Protein AF-0000000066988160 (afdb_homodimer)

Foldseek 3Di:
DPPLDLPQWDWDPPDPDIAIDGPDDFDQVQVQVVVCVLVVHDPPWDKGWAFDDDDRFWTWIWIQTPVGIKIKIFGRPLPQLCQLQLLLLVQVQLVVQFPAAAWAFSDWDRDLPGSRSTTMTITHDFDFAQLVLCVVVDDLVLVLVLLLVVLLSLLSQFVSQQVDPQQFAKAGWHQPVPVPSVPGRTHGFFAQDCLCRPDCSVVDPFDRDRGLWPLNVLLRLLVSLLVVLVVCCVPPDDPVSVVLSVLLNVLSVLLNVCSCVLIPPDDPPRARWTWDDQAQASNQFGAHPSSHTRHGYDCGRIMTDHLLVSLDDHPNLDDAADQDQDDQVPFDFDPDPPPPPPPVVSPRPCVGTDPVNVNNNSNNSSNVSVVSSVVSNCVSPVVSVVSPVSNQQVVQSVVLSVCSSVSHPSVLSVVCSVCVVVVHHDGSVVSVDVVPD/DPPLDLPQWDWDPPDPDIAIDGPDDFDQVQVQVVVCVLVVHDPPWDKGWAFDDDDRFWTWIWIQTPVGIKIKIFGRPLPQLCQLQLLLLVQVVLVVQFPAAAWAFSDWDSDLPGSRSTTMTITHDFDFAQCVLCVVVDDLVLVLVLLLVVLRSLLSQFVSQQPDPQQFAKAGWHQPVPVPSVPGDTHGFFAQDCLCRPDCSVVDPFDRDRGLWPLNVLLRLLVSLLVVLVVCCVPPDDPVSVVLSVLLNVLSVLLNVCSCVLIPPDDPPRARWTWDDQAQASNQFGAHPSSHTRHGYDCRRIMTDHLLVSLDDHPNLDDAADQDQDDQVVFDFDPDPPPPPPPVVSPRDCVGTDPVNVNNNSNNSSNVSVVSSVVSNCVSPVVSVVSPVSNQQVVQSVVLSVCSSVSHPSVLSVVCSVCVVVVHHDGSVVSVDVVPD

Sequence (874 aa):
MHEQTRDGLAWDDSGFDLQPCWAREPQLDAVARVCRAVLGLTPEDHLTATFHAAGAFNKLYLVVSPRGRSLMRVSLPVDPKSKTGGEVTTLRWIRRMTHMPVPKVIAFDDSQDNEIGFEWILMELMPGESAYKRWRKLSIAEKTWLVEQIAEFQSQLFRSSFENPELRSIGTLFSGDDPEPSKSSPRPGRIVSRIFFWGEHFHYDVARGPYRSSYDWLSACLGIIRQAQTETLDKEEDEDIREDAEDCLRVATRLTSLLPKIFPLYQSPAERTVLWHDDLSLQNILIDDDAKVTAVVDWECVSAKPLWVATEMPKFLDGEPREEEPDRDKYGDASEGAELGPDDEDKLDDEGKTELYWIHLMEYEQTQLRKVYIAKMKELWPQWEREAECASLKSDFLGAVDRCADGWYLKRIEQWIDAVEAGAFPRLMDILSPNINMHEQTRDGLAWDDSGFDLQPCWAREPQLDAVARVCRAVLGLTPEDHLTATFHAAGAFNKLYLVVSPRGRSLMRVSLPVDPKSKTGGEVTTLRWIRRMTHMPVPKVIAFDDSQDNEIGFEWILMELMPGESAYKRWRKLSIAEKTWLVEQIAEFQSQLFRSSFENPELRSIGTLFSGDDPEPSKSSPRPGRIVSRIFFWGEHFHYDVARGPYRSSYDWLSACLGIIRQAQTETLDKEEDEDIREDAEDCLRVATRLTSLLPKIFPLYQSPAERTVLWHDDLSLQNILIDDDAKVTAVVDWECVSAKPLWVATEMPKFLDGEPREEEPDRDKYGDASEGAELGPDDEDKLDDEGKTELYWIHLMEYEQTQLRKVYIAKMKELWPQWEREAECASLKSDFLGAVDRCADGWYLKRIEQWIDAVEAGAFPRLMDILSPNIN

Structure (mmCIF, N/CA/C/O backbone):
data_AF-0000000066988160-model_v1
#
loop_
_entity.id
_entity.type
_entity.pdbx_description
1 polymer 'Altered inheritance of mitochondria protein 9, mitochondrial'
#
loop_
_atom_site.group_PDB
_atom_site.id
_atom_site.type_symbol
_atom_site.label_atom_id
_atom_site.label_alt_id
_atom_site.label_comp_id
_atom_site.label_asym_id
_atom_site.label_entity_id
_atom_site.label_seq_id
_atom_site.pdbx_PDB_ins_code
_atom_site.Cartn_x
_atom_site.Cartn_y
_atom_site.Cartn_z
_atom_site.occupancy
_atom_site.B_iso_or_equiv
_atom_site.auth_seq_id
_atom_site.auth_comp_id
_atom_site.auth_asym_id
_atom_site.auth_atom_id
_atom_site.pdbx_PDB_model_num
ATOM 1 N N . MET A 1 1 ? -17.438 -16.047 -30.797 1 31.19 1 MET A N 1
ATOM 2 C CA . MET A 1 1 ? -16.453 -16.578 -29.859 1 31.19 1 MET A CA 1
ATOM 3 C C . MET A 1 1 ? -16.344 -18.094 -29.984 1 31.19 1 MET A C 1
ATOM 5 O O . MET A 1 1 ? -17.344 -18.812 -29.859 1 31.19 1 MET A O 1
ATOM 9 N N . HIS A 1 2 ? -15.562 -18.672 -30.781 1 40.97 2 HIS A N 1
ATOM 10 C CA . HIS A 1 2 ? -15.461 -20.094 -31.078 1 40.97 2 HIS A CA 1
ATOM 11 C C . HIS A 1 2 ? -15.586 -20.922 -29.797 1 40.97 2 HIS A C 1
ATOM 13 O O . HIS A 1 2 ? -15.039 -20.547 -28.75 1 40.97 2 HIS A O 1
ATOM 19 N N . GLU A 1 3 ? -16.547 -21.531 -29.625 1 49.09 3 GLU A N 1
ATOM 20 C CA . GLU A 1 3 ? -16.844 -22.359 -28.453 1 49.09 3 GLU A CA 1
ATOM 21 C C . GLU A 1 3 ? -15.617 -23.156 -28 1 49.09 3 GLU A C 1
ATOM 23 O O . GLU A 1 3 ? -15.062 -23.922 -28.781 1 49.09 3 GLU A O 1
ATOM 28 N N . GLN A 1 4 ? -14.758 -22.625 -27.156 1 61.28 4 GLN A N 1
ATOM 29 C CA . GLN A 1 4 ? -13.625 -23.344 -26.578 1 61.28 4 GLN A CA 1
ATOM 30 C C . GLN A 1 4 ? -14.039 -24.734 -26.125 1 61.28 4 GLN A C 1
ATOM 32 O O . GLN A 1 4 ? -14.859 -24.875 -25.203 1 61.28 4 GLN A O 1
ATOM 37 N N . THR A 1 5 ? -13.852 -25.719 -27.078 1 79.56 5 THR A N 1
ATOM 38 C CA . THR A 1 5 ? -14.211 -27.109 -26.797 1 79.56 5 THR A CA 1
ATOM 39 C C . THR A 1 5 ? -13.164 -27.766 -25.906 1 79.56 5 THR A C 1
ATOM 41 O O . THR A 1 5 ? -11.977 -27.469 -26.016 1 79.56 5 THR A O 1
ATOM 44 N N . ARG A 1 6 ? -13.562 -28.312 -24.797 1 92.94 6 ARG A N 1
ATOM 45 C CA . ARG A 1 6 ? -12.695 -29.094 -23.922 1 92.94 6 ARG A CA 1
ATOM 46 C C . ARG A 1 6 ? -12.695 -30.562 -24.328 1 92.94 6 ARG A C 1
ATOM 48 O O . ARG A 1 6 ? -12.773 -31.453 -23.469 1 92.94 6 ARG A O 1
ATOM 55 N N . ASP A 1 7 ? -12.633 -30.688 -25.75 1 92.06 7 ASP A N 1
ATOM 56 C CA . ASP A 1 7 ? -12.617 -32.031 -26.312 1 92.06 7 ASP A CA 1
ATOM 57 C C . ASP A 1 7 ? -11.336 -32.781 -25.938 1 92.06 7 ASP A C 1
ATOM 59 O O . ASP A 1 7 ? -10.234 -32.25 -26.094 1 92.06 7 ASP A O 1
ATOM 63 N N . GLY A 1 8 ? -11.469 -34.031 -25.453 1 93.69 8 GLY A N 1
ATOM 64 C CA . GLY A 1 8 ? -10.32 -34.812 -25.047 1 93.69 8 GLY A CA 1
ATOM 65 C C . GLY A 1 8 ? -10.109 -34.844 -23.531 1 93.69 8 GLY A C 1
ATOM 66 O O . GLY A 1 8 ? -9.281 -35.594 -23.031 1 93.69 8 GLY A O 1
ATOM 67 N N . LEU A 1 9 ? -10.891 -34 -22.859 1 95.44 9 LEU A N 1
ATOM 68 C CA . LEU A 1 9 ? -10.82 -33.906 -21.406 1 95.44 9 LEU A CA 1
ATOM 69 C C . LEU A 1 9 ? -11.992 -34.656 -20.766 1 95.44 9 LEU A C 1
ATOM 71 O O . LEU A 1 9 ? -13.133 -34.5 -21.203 1 95.44 9 LEU A O 1
ATOM 75 N N . ALA A 1 10 ? -11.719 -35.5 -19.844 1 94.56 10 ALA A N 1
ATOM 76 C CA . ALA A 1 10 ? -12.719 -36.125 -18.984 1 94.56 10 ALA A CA 1
ATOM 77 C C . ALA A 1 10 ? -12.383 -35.938 -17.516 1 94.56 10 ALA A C 1
ATOM 79 O O . ALA A 1 10 ? -11.258 -35.562 -17.172 1 94.56 10 ALA A O 1
ATOM 80 N N . TRP A 1 11 ? -13.344 -36 -16.734 1 93.44 11 TRP A N 1
ATOM 81 C CA . TRP A 1 11 ? -13.164 -35.875 -15.297 1 93.44 11 TRP A CA 1
ATOM 82 C C . TRP A 1 11 ? -13.539 -37.156 -14.586 1 93.44 11 TRP A C 1
ATOM 84 O O . TRP A 1 11 ? -14.609 -37.719 -14.836 1 93.44 11 TRP A O 1
ATOM 94 N N . ASP A 1 12 ? -12.633 -37.656 -13.82 1 91.25 12 ASP A N 1
ATOM 95 C CA . ASP A 1 12 ? -12.852 -38.844 -13.016 1 91.25 12 ASP A CA 1
ATOM 96 C C . ASP A 1 12 ? -13.258 -38.469 -11.594 1 91.25 12 ASP A C 1
ATOM 98 O O . ASP A 1 12 ? -12.461 -37.906 -10.836 1 91.25 12 ASP A O 1
ATOM 102 N N . ASP A 1 13 ? -14.445 -38.812 -11.242 1 85.94 13 ASP A N 1
ATOM 103 C CA . ASP A 1 13 ? -14.961 -38.469 -9.922 1 85.94 13 ASP A CA 1
ATOM 104 C C . ASP A 1 13 ? -15.102 -39.75 -9.062 1 85.94 13 ASP A C 1
ATOM 106 O O . ASP A 1 13 ? -15.852 -39.75 -8.078 1 85.94 13 ASP A O 1
ATOM 110 N N . SER A 1 14 ? -14.531 -40.781 -9.453 1 81 14 SER A N 1
ATOM 111 C CA . SER A 1 14 ? -14.703 -42.062 -8.766 1 81 14 SER A CA 1
ATOM 112 C C . SER A 1 14 ? -13.922 -42.094 -7.457 1 81 14 SER A C 1
ATOM 114 O O . SER A 1 14 ? -14.305 -42.781 -6.52 1 81 14 SER A O 1
ATOM 116 N N . GLY A 1 15 ? -12.891 -41.438 -7.363 1 71.44 15 GLY A N 1
ATOM 117 C CA . GLY A 1 15 ? -12.086 -41.406 -6.148 1 71.44 15 GLY A CA 1
ATOM 118 C C . GLY A 1 15 ? -12.484 -40.312 -5.191 1 71.44 15 GLY A C 1
ATOM 119 O O . GLY A 1 15 ? -13.625 -39.844 -5.211 1 71.44 15 GLY A O 1
ATOM 120 N N . PHE A 1 16 ? -11.594 -40.094 -4.285 1 68.69 16 PHE A N 1
ATOM 121 C CA . PHE A 1 16 ? -11.805 -39.094 -3.25 1 68.69 16 PHE A CA 1
ATOM 122 C C . PHE A 1 16 ? -11.867 -37.688 -3.854 1 68.69 16 PHE A C 1
ATOM 124 O O . PHE A 1 16 ? -12.656 -36.844 -3.414 1 68.69 16 PHE A O 1
ATOM 131 N N . ASP A 1 17 ? -11.125 -37.5 -4.918 1 80.62 17 ASP A N 1
ATOM 132 C CA . ASP A 1 17 ? -11.062 -36.188 -5.512 1 80.62 17 ASP A CA 1
ATOM 133 C C . ASP A 1 17 ? -11.289 -36.25 -7.02 1 80.62 17 ASP A C 1
ATOM 135 O O . ASP A 1 17 ? -11 -37.25 -7.656 1 80.62 17 ASP A O 1
ATOM 139 N N . LEU A 1 18 ? -11.898 -35.188 -7.492 1 88.44 18 LEU A N 1
ATOM 140 C CA . LEU A 1 18 ? -12.055 -35.031 -8.93 1 88.44 18 LEU A CA 1
ATOM 141 C C . LEU A 1 18 ? -10.703 -34.875 -9.617 1 88.44 18 LEU A C 1
ATOM 143 O O . LEU A 1 18 ? -9.852 -34.094 -9.172 1 88.44 18 LEU A O 1
ATOM 147 N N . GLN A 1 19 ? -10.453 -35.719 -10.625 1 91.94 19 GLN A N 1
ATOM 148 C CA . GLN A 1 19 ? -9.172 -35.688 -11.328 1 91.94 19 GLN A CA 1
ATOM 149 C C . GLN A 1 19 ? -9.383 -35.562 -12.836 1 91.94 19 GLN A C 1
ATOM 151 O O . GLN A 1 19 ? -10.289 -36.188 -13.391 1 91.94 19 GLN A O 1
ATOM 156 N N . PRO A 1 20 ? -8.594 -34.781 -13.453 1 94.19 20 PRO A N 1
ATOM 157 C CA . PRO A 1 20 ? -8.656 -34.75 -14.914 1 94.19 20 PRO A CA 1
ATOM 158 C C . PRO A 1 20 ? -8.047 -36 -15.562 1 94.19 20 PRO A C 1
ATOM 160 O O . PRO A 1 20 ? -7.043 -36.531 -15.062 1 94.19 20 PRO A O 1
ATOM 163 N N . CYS A 1 21 ? -8.68 -36.438 -16.578 1 93.88 21 CYS A N 1
ATOM 164 C CA . CYS A 1 21 ? -8.18 -37.594 -17.281 1 93.88 21 CYS A CA 1
ATOM 165 C C . CYS A 1 21 ? -8.258 -37.406 -18.797 1 93.88 21 CYS A C 1
ATOM 167 O O . CYS A 1 21 ? -9.016 -36.562 -19.281 1 93.88 21 CYS A O 1
ATOM 169 N N . TRP A 1 22 ? -7.441 -38.188 -19.469 1 95.19 22 TRP A N 1
ATOM 170 C CA . TRP A 1 22 ? -7.41 -38.156 -20.938 1 95.19 22 TRP A CA 1
ATOM 171 C C . TRP A 1 22 ? -8.508 -39.031 -21.531 1 95.19 22 TRP A C 1
ATOM 173 O O . TRP A 1 22 ? -8.492 -40.25 -21.359 1 95.19 22 TRP A O 1
ATOM 183 N N . ALA A 1 23 ? -9.508 -38.406 -22.219 1 94.5 23 ALA A N 1
ATOM 184 C CA . ALA A 1 23 ? -10.555 -39.156 -22.891 1 94.5 23 ALA A CA 1
ATOM 185 C C . ALA A 1 23 ? -10.008 -39.906 -24.094 1 94.5 23 ALA A C 1
ATOM 187 O O . ALA A 1 23 ? -10.57 -40.906 -24.516 1 94.5 23 ALA A O 1
ATOM 188 N N . ARG A 1 24 ? -9.008 -39.312 -24.641 1 93.69 24 ARG A N 1
ATOM 189 C CA . ARG A 1 24 ? -8.258 -39.906 -25.734 1 93.69 24 ARG A CA 1
ATOM 190 C C . ARG A 1 24 ? -6.762 -39.688 -25.562 1 93.69 24 ARG A C 1
ATOM 192 O O . ARG A 1 24 ? -6.348 -38.594 -25.156 1 93.69 24 ARG A O 1
ATOM 199 N N . GLU A 1 25 ? -6.051 -40.656 -25.938 1 93.75 25 GLU A N 1
ATOM 200 C CA . GLU A 1 25 ? -4.605 -40.562 -25.781 1 93.75 25 GLU A CA 1
ATOM 201 C C . GLU A 1 25 ? -3.963 -39.938 -27.031 1 93.75 25 GLU A C 1
ATOM 203 O O . GLU A 1 25 ? -4.363 -40.25 -28.156 1 93.75 25 GLU A O 1
ATOM 208 N N . PRO A 1 26 ? -3.053 -39 -26.812 1 95.44 26 PRO A N 1
ATOM 209 C CA . PRO A 1 26 ? -2.283 -38.562 -27.969 1 95.44 26 PRO A CA 1
ATOM 210 C C . PRO A 1 26 ? -1.521 -39.688 -28.656 1 95.44 26 PRO A C 1
ATOM 212 O O . PRO A 1 26 ? -0.942 -40.531 -27.984 1 95.44 26 PRO A O 1
ATOM 215 N N . GLN A 1 27 ? -1.538 -39.625 -29.953 1 95.56 27 GLN A N 1
ATOM 216 C CA . GLN A 1 27 ? -0.853 -40.656 -30.703 1 95.56 27 GLN A CA 1
ATOM 217 C C . GLN A 1 27 ? 0.608 -40.281 -30.938 1 95.56 27 GLN A C 1
ATOM 219 O O . GLN A 1 27 ? 0.906 -39.188 -31.438 1 95.56 27 GLN A O 1
ATOM 224 N N . LEU A 1 28 ? 1.449 -41.25 -30.672 1 96.06 28 LEU A N 1
ATOM 225 C CA . LEU A 1 28 ? 2.885 -41.031 -30.812 1 96.06 28 LEU A CA 1
ATOM 226 C C . LEU A 1 28 ? 3.254 -40.688 -32.25 1 96.06 28 LEU A C 1
ATOM 228 O O . LEU A 1 28 ? 4.133 -39.844 -32.469 1 96.06 28 LEU A O 1
ATOM 232 N N . ASP A 1 29 ? 2.561 -41.344 -33.156 1 95.56 29 ASP A N 1
ATOM 233 C CA . ASP A 1 29 ? 2.844 -41.094 -34.562 1 95.56 29 ASP A CA 1
ATOM 234 C C . ASP A 1 29 ? 2.486 -39.656 -34.906 1 95.56 29 ASP A C 1
ATOM 236 O O . ASP A 1 29 ? 3.191 -39.031 -35.719 1 95.56 29 ASP A O 1
ATOM 240 N N . ALA A 1 30 ? 1.384 -39.219 -34.438 1 97.12 30 ALA A N 1
ATOM 241 C CA . ALA A 1 30 ? 0.969 -37.844 -34.656 1 97.12 30 ALA A CA 1
ATOM 242 C C . ALA A 1 30 ? 1.968 -36.875 -34.062 1 97.12 30 ALA A C 1
ATOM 244 O O . ALA A 1 30 ? 2.289 -35.844 -34.688 1 97.12 30 ALA A O 1
ATOM 245 N N . VAL A 1 31 ? 2.473 -37.125 -32.844 1 97.88 31 VAL A N 1
ATOM 246 C CA . VAL A 1 31 ? 3.475 -36.281 -32.188 1 97.88 31 VAL A CA 1
ATOM 247 C C . VAL A 1 31 ? 4.73 -36.219 -33.062 1 97.88 31 VAL A C 1
ATOM 249 O O . VAL A 1 31 ? 5.273 -35.125 -33.281 1 97.88 31 VAL A O 1
ATOM 252 N N . ALA A 1 32 ? 5.125 -37.344 -33.531 1 96.88 32 ALA A N 1
ATOM 253 C CA . ALA A 1 32 ? 6.32 -37.406 -34.375 1 96.88 32 ALA A CA 1
ATOM 254 C C . ALA A 1 32 ? 6.141 -36.594 -35.656 1 96.88 32 ALA A C 1
ATOM 256 O O . ALA A 1 32 ? 7.047 -35.875 -36.094 1 96.88 32 ALA A O 1
ATOM 257 N N . ARG A 1 33 ? 4.973 -36.719 -36.281 1 96.62 33 ARG A N 1
ATOM 258 C CA . ARG A 1 33 ? 4.707 -36.031 -37.531 1 96.62 33 ARG A CA 1
ATOM 259 C C . ARG A 1 33 ? 4.719 -34.5 -37.312 1 96.62 33 ARG A C 1
ATOM 261 O O . ARG A 1 33 ? 5.281 -33.781 -38.125 1 96.62 33 ARG A O 1
ATOM 268 N N . VAL A 1 34 ? 4.082 -34.125 -36.281 1 97.69 34 VAL A N 1
ATOM 269 C CA . VAL A 1 34 ? 4.035 -32.688 -35.969 1 97.69 34 VAL A CA 1
ATOM 270 C C . VAL A 1 34 ? 5.445 -32.156 -35.719 1 97.69 34 VAL A C 1
ATOM 272 O O . VAL A 1 34 ? 5.824 -31.109 -36.219 1 97.69 34 VAL A O 1
ATOM 275 N N . CYS A 1 35 ? 6.25 -32.875 -34.938 1 97.75 35 CYS A N 1
ATOM 276 C CA . CYS A 1 35 ? 7.617 -32.469 -34.625 1 97.75 35 CYS A CA 1
ATOM 277 C C . CYS A 1 35 ? 8.445 -32.375 -35.906 1 97.75 35 CYS A C 1
ATOM 279 O O . CYS A 1 35 ? 9.227 -31.422 -36.094 1 97.75 35 CYS A O 1
ATOM 281 N N . ARG A 1 36 ? 8.273 -33.312 -36.812 1 96.75 36 ARG A N 1
ATOM 282 C CA . ARG A 1 36 ? 9 -33.312 -38.062 1 96.75 36 ARG A CA 1
ATOM 283 C C . ARG A 1 36 ? 8.688 -32.062 -38.875 1 96.75 36 ARG A C 1
ATOM 285 O O . ARG A 1 36 ? 9.586 -31.438 -39.438 1 96.75 36 ARG A O 1
ATOM 292 N N . ALA A 1 37 ? 7.434 -31.812 -38.938 1 96.38 37 ALA A N 1
ATOM 293 C CA . ALA A 1 37 ? 6.988 -30.656 -39.688 1 96.38 37 ALA A CA 1
ATOM 294 C C . ALA A 1 37 ? 7.547 -29.359 -39.125 1 96.38 37 ALA A C 1
ATOM 296 O O . ALA A 1 37 ? 8.039 -28.5 -39.844 1 96.38 37 ALA A O 1
ATOM 297 N N . VAL A 1 38 ? 7.438 -29.203 -37.812 1 96.31 38 VAL A N 1
ATOM 298 C CA . VAL A 1 38 ? 7.836 -27.984 -37.125 1 96.31 38 VAL A CA 1
ATOM 299 C C . VAL A 1 38 ? 9.344 -27.797 -37.219 1 96.31 38 VAL A C 1
ATOM 301 O O . VAL A 1 38 ? 9.828 -26.672 -37.344 1 96.31 38 VAL A O 1
ATOM 304 N N . LEU A 1 39 ? 10.094 -28.859 -37.188 1 96.5 39 LEU A N 1
ATOM 305 C CA . LEU A 1 39 ? 11.555 -28.797 -37.188 1 96.5 39 LEU A CA 1
ATOM 306 C C . LEU A 1 39 ? 12.094 -28.75 -38.625 1 96.5 39 LEU A C 1
ATOM 308 O O . LEU A 1 39 ? 13.305 -28.656 -38.812 1 96.5 39 LEU A O 1
ATOM 312 N N . GLY A 1 40 ? 11.203 -28.828 -39.594 1 95.25 40 GLY A N 1
ATOM 313 C CA . GLY A 1 40 ? 11.594 -28.734 -41 1 95.25 40 GLY A CA 1
ATOM 314 C C . GLY A 1 40 ? 12.391 -29.938 -41.469 1 95.25 40 GLY A C 1
ATOM 315 O O . GLY A 1 40 ? 13.367 -29.797 -42.219 1 95.25 40 GLY A O 1
ATOM 316 N N . LEU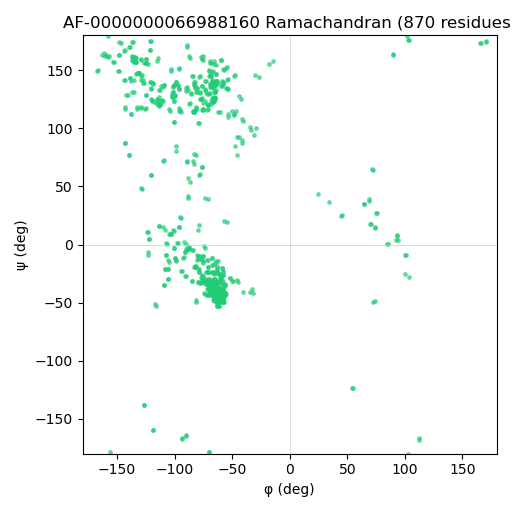 A 1 41 ? 12.016 -31.094 -41.031 1 95.44 41 LEU A N 1
ATOM 317 C CA . LEU A 1 41 ? 12.75 -32.312 -41.375 1 95.44 41 LEU A CA 1
ATOM 318 C C . LEU A 1 41 ? 12.109 -33.031 -42.562 1 95.44 41 LEU A C 1
ATOM 320 O O . LEU A 1 41 ? 10.883 -32.969 -42.719 1 95.44 41 LEU A O 1
ATOM 324 N N . THR A 1 42 ? 12.891 -33.75 -43.344 1 92.5 42 THR A N 1
ATOM 325 C CA . THR A 1 42 ? 12.414 -34.562 -44.438 1 92.5 42 THR A CA 1
ATOM 326 C C . THR A 1 42 ? 12.023 -35.938 -43.969 1 92.5 42 THR A C 1
ATOM 328 O O . THR A 1 42 ? 12.406 -36.375 -42.875 1 92.5 42 THR A O 1
ATOM 331 N N . PRO A 1 43 ? 11.25 -36.625 -44.719 1 89.44 43 PRO A N 1
ATOM 332 C CA . PRO A 1 43 ? 10.859 -37.969 -44.344 1 89.44 43 PRO A CA 1
ATOM 333 C C . PRO A 1 43 ? 12.055 -38.906 -44.156 1 89.44 43 PRO A C 1
ATOM 335 O O . PRO A 1 43 ? 11.961 -39.906 -43.438 1 89.44 43 PRO A O 1
ATOM 338 N N . GLU A 1 44 ? 13.211 -38.562 -44.719 1 92.06 44 GLU A N 1
ATOM 339 C CA . GLU A 1 44 ? 14.406 -39.406 -44.625 1 92.06 44 GLU A CA 1
ATOM 340 C C . GLU A 1 44 ? 15.148 -39.156 -43.312 1 92.06 44 GLU A C 1
ATOM 342 O O . GLU A 1 44 ? 15.938 -40 -42.875 1 92.06 44 GLU A O 1
ATOM 347 N N . ASP A 1 45 ? 14.852 -38.031 -42.75 1 94.12 45 ASP A N 1
ATOM 348 C CA . ASP A 1 45 ? 15.508 -37.688 -41.5 1 94.12 45 ASP A CA 1
ATOM 349 C C . ASP A 1 45 ? 14.984 -38.562 -40.344 1 94.12 45 ASP A C 1
ATOM 351 O O . ASP A 1 45 ? 13.773 -38.75 -40.219 1 94.12 45 ASP A O 1
ATOM 355 N N . HIS A 1 46 ? 15.883 -39.156 -39.594 1 94.62 46 HIS A N 1
ATOM 356 C CA . HIS A 1 46 ? 15.477 -39.969 -38.438 1 94.62 46 HIS A CA 1
ATOM 357 C C . HIS A 1 46 ? 15.008 -39.094 -37.281 1 94.62 46 HIS A C 1
ATOM 359 O O . HIS A 1 46 ? 15.688 -38.156 -36.875 1 94.62 46 HIS A O 1
ATOM 365 N N . LEU A 1 47 ? 13.773 -39.344 -36.844 1 96.06 47 LEU A N 1
ATOM 366 C CA . LEU A 1 47 ? 13.203 -38.688 -35.656 1 96.06 47 LEU A CA 1
ATOM 367 C C . LEU A 1 47 ? 12.453 -39.688 -34.781 1 96.06 47 LEU A C 1
ATOM 369 O O . LEU A 1 47 ? 11.688 -40.5 -35.312 1 96.06 47 LEU A O 1
ATOM 373 N N . THR A 1 48 ? 12.758 -39.656 -33.469 1 95.62 48 THR A N 1
ATOM 374 C CA . THR A 1 48 ? 12.031 -40.5 -32.531 1 95.62 48 THR A CA 1
ATOM 375 C C . THR A 1 48 ? 11.328 -39.625 -31.469 1 95.62 48 THR A C 1
ATOM 377 O O . THR A 1 48 ? 11.883 -38.625 -31 1 95.62 48 THR A O 1
ATOM 380 N N . ALA A 1 49 ? 10.133 -39.938 -31.219 1 96.56 49 ALA A N 1
ATOM 381 C CA . ALA A 1 49 ? 9.367 -39.375 -30.109 1 96.56 49 ALA A CA 1
ATOM 382 C C . ALA A 1 49 ? 9.008 -40.469 -29.094 1 96.56 49 ALA A C 1
ATOM 384 O O . ALA A 1 49 ? 8.406 -41.469 -29.453 1 96.56 49 ALA A O 1
ATOM 385 N N . THR A 1 50 ? 9.438 -40.312 -27.859 1 96.69 50 THR A N 1
ATOM 386 C CA . THR A 1 50 ? 9.172 -41.281 -26.828 1 96.69 50 THR A CA 1
ATOM 387 C C . THR A 1 50 ? 8.555 -40.656 -25.594 1 96.69 50 THR A C 1
ATOM 389 O O . THR A 1 50 ? 8.906 -39.531 -25.234 1 96.69 50 THR A O 1
ATOM 392 N N . PHE A 1 51 ? 7.629 -41.375 -25.016 1 95.31 51 PHE A N 1
ATOM 393 C CA . PHE A 1 51 ? 7.027 -40.875 -23.781 1 95.31 51 PHE A CA 1
ATOM 394 C C . PHE A 1 51 ? 8.102 -40.594 -22.734 1 95.31 51 PHE A C 1
ATOM 396 O O . PHE A 1 51 ? 9.023 -41.406 -22.547 1 95.31 51 PHE A O 1
ATOM 403 N N . HIS A 1 52 ? 8 -39.5 -22.109 1 93.81 52 HIS A N 1
ATOM 404 C CA . HIS A 1 52 ? 9.023 -39.062 -21.172 1 93.81 52 HIS A CA 1
ATOM 405 C C . HIS A 1 52 ? 8.461 -38.969 -19.75 1 93.81 52 HIS A C 1
ATOM 407 O O . HIS A 1 52 ? 9.07 -39.469 -18.797 1 93.81 52 HIS A O 1
ATOM 413 N N . ALA A 1 53 ? 7.402 -38.281 -19.531 1 91.19 53 ALA A N 1
ATOM 414 C CA . ALA A 1 53 ? 6.77 -38.094 -18.234 1 91.19 53 ALA A CA 1
ATOM 415 C C . ALA A 1 53 ? 5.332 -37.625 -18.391 1 91.19 53 ALA A C 1
ATOM 417 O O . ALA A 1 53 ? 4.914 -37.219 -19.484 1 91.19 53 ALA A O 1
ATOM 418 N N . ALA A 1 54 ? 4.625 -37.719 -17.344 1 90.94 54 ALA A N 1
ATOM 419 C CA . ALA A 1 54 ? 3.258 -37.219 -17.328 1 90.94 54 ALA A CA 1
ATOM 420 C C . ALA A 1 54 ? 2.967 -36.469 -16.016 1 90.94 54 ALA A C 1
ATOM 422 O O . ALA A 1 54 ? 3.461 -36.875 -14.953 1 90.94 54 ALA A O 1
ATOM 423 N N . GLY A 1 55 ? 2.27 -35.438 -16.078 1 87.31 55 GLY A N 1
ATOM 424 C CA . GLY A 1 55 ? 1.771 -34.719 -14.922 1 87.31 55 GLY A CA 1
ATOM 425 C C . GLY A 1 55 ? 0.255 -34.656 -14.859 1 87.31 55 GLY A C 1
ATOM 426 O O . GLY A 1 55 ? -0.427 -35.5 -15.453 1 87.31 55 GLY A O 1
ATOM 427 N N . ALA A 1 56 ? -0.202 -33.688 -14.109 1 83.94 56 ALA A N 1
ATOM 428 C CA . ALA A 1 56 ? -1.643 -33.562 -13.906 1 83.94 56 ALA A CA 1
ATOM 429 C C . ALA A 1 56 ? -2.35 -33.188 -15.211 1 83.94 56 ALA A C 1
ATOM 431 O O . ALA A 1 56 ? -3.439 -33.688 -15.492 1 83.94 56 ALA A O 1
ATOM 432 N N . PHE A 1 57 ? -1.659 -32.312 -16.047 1 93.06 57 PHE A N 1
ATOM 433 C CA . PHE A 1 57 ? -2.352 -31.781 -17.219 1 93.06 57 PHE A CA 1
ATOM 434 C C . PHE A 1 57 ? -1.595 -32.094 -18.5 1 93.06 57 PHE A C 1
ATOM 436 O O . PHE A 1 57 ? -2.096 -31.875 -19.594 1 93.06 57 PHE A O 1
ATOM 443 N N . ASN A 1 58 ? -0.392 -32.656 -18.297 1 96.19 58 ASN A N 1
ATOM 444 C CA . ASN A 1 58 ? 0.476 -32.688 -19.469 1 96.19 58 ASN A CA 1
ATOM 445 C C . ASN A 1 58 ? 1.111 -34.062 -19.656 1 96.19 58 ASN A C 1
ATOM 447 O O . ASN A 1 58 ? 1.336 -34.781 -18.672 1 96.19 58 ASN A O 1
ATOM 451 N N . LYS A 1 59 ? 1.305 -34.406 -20.859 1 96.88 59 LYS A N 1
ATOM 452 C CA . LYS A 1 59 ? 2.184 -35.5 -21.25 1 96.88 59 LYS A CA 1
ATOM 453 C C . LYS A 1 59 ? 3.404 -35 -22 1 96.88 59 LYS A C 1
ATOM 455 O O . LYS A 1 59 ? 3.277 -34.156 -22.891 1 96.88 59 LYS A O 1
ATOM 460 N N . LEU A 1 60 ? 4.512 -35.5 -21.594 1 97.38 60 LEU A N 1
ATOM 461 C CA . LEU A 1 60 ? 5.773 -35.031 -22.172 1 97.38 60 LEU A CA 1
ATOM 462 C C . LEU A 1 60 ? 6.41 -36.156 -23.016 1 97.38 60 LEU A C 1
ATOM 464 O O . LEU A 1 60 ? 6.441 -37.312 -22.609 1 97.38 60 LEU A O 1
ATOM 468 N N . TYR A 1 61 ? 6.875 -35.719 -24.156 1 98 61 TYR A N 1
ATOM 469 C CA . TYR A 1 61 ? 7.551 -36.656 -25.062 1 98 61 TYR A CA 1
ATOM 470 C C . TYR A 1 61 ? 8.945 -36.156 -25.422 1 98 61 TYR A C 1
ATOM 472 O O . TYR A 1 61 ? 9.117 -35 -25.828 1 98 61 TYR A O 1
ATOM 480 N N . LEU A 1 62 ? 9.906 -37.031 -25.25 1 98.06 62 LEU A N 1
ATOM 481 C CA . LEU A 1 62 ? 11.266 -36.719 -25.672 1 98.06 62 LEU A CA 1
ATOM 482 C C . LEU A 1 62 ? 11.406 -36.875 -27.188 1 98.06 62 LEU A C 1
ATOM 484 O O . LEU A 1 62 ? 11.055 -37.906 -27.75 1 98.06 62 LEU A O 1
ATOM 488 N N . VAL A 1 63 ? 11.859 -35.844 -27.812 1 98.12 63 VAL A N 1
ATOM 489 C CA . VAL A 1 63 ? 12.039 -35.844 -29.266 1 98.12 63 VAL A CA 1
ATOM 490 C C . VAL A 1 63 ? 13.523 -35.781 -29.609 1 98.12 63 VAL A C 1
ATOM 492 O O . VAL A 1 63 ? 14.227 -34.844 -29.203 1 98.12 63 VAL A O 1
ATOM 495 N N . VAL A 1 64 ? 13.977 -36.75 -30.297 1 97.56 64 VAL A N 1
ATOM 496 C CA . VAL A 1 64 ? 15.359 -36.812 -30.75 1 97.56 64 VAL A CA 1
ATOM 497 C C . VAL A 1 64 ? 15.414 -36.719 -32.281 1 97.56 64 VAL A C 1
ATOM 499 O O . VAL A 1 64 ? 14.773 -37.5 -32.969 1 97.56 64 VAL A O 1
ATOM 502 N N . SER A 1 65 ? 16.141 -35.781 -32.781 1 96.69 65 SER A N 1
ATOM 503 C CA . SER A 1 65 ? 16.25 -35.5 -34.219 1 96.69 65 SER A CA 1
ATOM 504 C C . SER A 1 65 ? 17.641 -35 -34.594 1 96.69 65 SER A C 1
ATOM 506 O O . SER A 1 65 ? 18.469 -34.781 -33.719 1 96.69 65 SER A O 1
ATOM 508 N N . PRO A 1 66 ? 17.906 -34.844 -35.875 1 95.19 66 PRO A N 1
ATOM 509 C CA . PRO A 1 66 ? 19.188 -34.312 -36.312 1 95.19 66 PRO A CA 1
ATOM 510 C C . PRO A 1 66 ? 19.406 -32.875 -35.844 1 95.19 66 PRO A C 1
ATOM 512 O O . PRO A 1 66 ? 20.531 -32.375 -35.844 1 95.19 66 PRO A O 1
ATOM 515 N N . ARG A 1 67 ? 18.344 -32.25 -35.406 1 94.75 67 ARG A N 1
ATOM 516 C CA . ARG A 1 67 ? 18.422 -30.891 -34.906 1 94.75 67 ARG A CA 1
ATOM 517 C C . ARG A 1 67 ? 18.688 -30.859 -33.406 1 94.75 67 ARG A C 1
ATOM 519 O O . ARG A 1 67 ? 18.781 -29.797 -32.812 1 94.75 67 ARG A O 1
ATOM 526 N N . GLY A 1 68 ? 18.812 -32.094 -32.812 1 95.31 68 GLY A N 1
ATOM 527 C CA . GLY A 1 68 ? 19.062 -32.188 -31.375 1 95.31 68 GLY A CA 1
ATOM 528 C C . GLY A 1 68 ? 17.891 -32.781 -30.609 1 95.31 68 GLY A C 1
ATOM 529 O O . GLY A 1 68 ? 17.016 -33.406 -31.203 1 95.31 68 GLY A O 1
ATOM 530 N N . ARG A 1 69 ? 17.969 -32.625 -29.234 1 97.12 69 ARG A N 1
ATOM 531 C CA . ARG A 1 69 ? 16.922 -33.125 -28.359 1 97.12 69 ARG A CA 1
ATOM 532 C C . ARG A 1 69 ? 15.969 -32 -27.922 1 97.12 69 ARG A C 1
ATOM 534 O O . ARG A 1 69 ? 16.406 -30.891 -27.672 1 97.12 69 ARG A O 1
ATOM 541 N N . SER A 1 70 ? 14.695 -32.312 -27.938 1 97.94 70 SER A N 1
ATOM 542 C CA . SER A 1 70 ? 13.664 -31.359 -27.516 1 97.94 70 SER A CA 1
ATOM 543 C C . SER A 1 70 ? 12.539 -32.094 -26.781 1 97.94 70 SER A C 1
ATOM 545 O O . SER A 1 70 ? 12.531 -33.312 -26.688 1 97.94 70 SER A O 1
ATOM 547 N N . LEU A 1 71 ? 11.734 -31.328 -26.156 1 97.88 71 LEU A N 1
ATOM 548 C CA . LEU A 1 71 ? 10.625 -31.891 -25.391 1 97.88 71 LEU A CA 1
ATOM 549 C C . LEU A 1 71 ? 9.289 -31.391 -25.938 1 97.88 71 LEU A C 1
ATOM 551 O O . LEU A 1 71 ? 9.07 -30.188 -26.062 1 97.88 71 LEU A O 1
ATOM 555 N N . MET A 1 72 ? 8.43 -32.344 -26.312 1 98.31 72 MET A N 1
ATOM 556 C CA . MET A 1 72 ? 7.059 -32.062 -26.719 1 98.31 72 MET A CA 1
ATOM 557 C C . MET A 1 72 ? 6.098 -32.219 -25.547 1 98.31 72 MET A C 1
ATOM 559 O O . MET A 1 72 ? 5.973 -33.312 -24.984 1 98.31 72 MET A O 1
ATOM 563 N N . ARG A 1 73 ? 5.48 -31.125 -25.156 1 97.81 73 ARG A N 1
ATOM 564 C CA . ARG A 1 73 ? 4.477 -31.156 -24.094 1 97.81 73 ARG A CA 1
ATOM 565 C C . ARG A 1 73 ? 3.066 -31.047 -24.672 1 97.81 73 ARG A C 1
ATOM 567 O O . ARG A 1 73 ? 2.719 -30.047 -25.297 1 97.81 73 ARG A O 1
ATOM 574 N N . VAL A 1 74 ? 2.295 -32.062 -24.516 1 98.06 74 VAL A N 1
ATOM 575 C CA . VAL A 1 74 ? 0.905 -32.125 -24.953 1 98.06 74 VAL A CA 1
ATOM 576 C C . VAL A 1 74 ? -0.024 -31.906 -23.766 1 98.06 74 VAL A C 1
ATOM 578 O O . VAL A 1 74 ? 0.127 -32.562 -22.719 1 98.06 74 VAL A O 1
ATOM 581 N N . SER A 1 75 ? -0.986 -31.016 -23.938 1 97 75 SER A N 1
ATOM 582 C CA . SER A 1 75 ? -1.733 -30.547 -22.766 1 97 75 SER A CA 1
ATOM 583 C C . SER A 1 75 ? -3.215 -30.891 -22.891 1 97 75 SER A C 1
ATOM 585 O O . SER A 1 75 ? -3.799 -30.781 -23.969 1 97 75 SER A O 1
ATOM 587 N N . LEU A 1 76 ? -3.76 -31.328 -21.719 1 95.5 76 LEU A N 1
ATOM 588 C CA . LEU A 1 76 ? -5.211 -31.453 -21.609 1 95.5 76 LEU A CA 1
ATOM 589 C C . LEU A 1 76 ? -5.875 -30.078 -21.75 1 95.5 76 LEU A C 1
ATOM 591 O O . LEU A 1 76 ? -5.367 -29.078 -21.234 1 95.5 76 LEU A O 1
ATOM 595 N N . PRO A 1 77 ? -6.957 -30.031 -22.453 1 95.56 77 PRO A N 1
ATOM 596 C CA . PRO A 1 77 ? -7.617 -28.75 -22.672 1 95.56 77 PRO A CA 1
ATOM 597 C C . PRO A 1 77 ? -8.438 -28.297 -21.453 1 95.56 77 PRO A C 1
ATOM 599 O O . PRO A 1 77 ? -9.633 -28.031 -21.594 1 95.56 77 PRO A O 1
ATOM 602 N N . VAL A 1 78 ? -7.816 -28.109 -20.297 1 95.81 78 VAL A N 1
ATOM 603 C CA . VAL A 1 78 ? -8.508 -27.688 -19.094 1 95.81 78 VAL A CA 1
ATOM 604 C C . VAL A 1 78 ? -8.898 -26.219 -19.203 1 95.81 78 VAL A C 1
ATOM 606 O O . VAL A 1 78 ? -9.906 -25.781 -18.641 1 95.81 78 VAL A O 1
ATOM 609 N N . ASP A 1 79 ? -8.148 -25.438 -19.812 1 96.06 79 ASP A N 1
ATOM 610 C CA . ASP A 1 79 ? -8.391 -24.047 -20.172 1 96.06 79 ASP A CA 1
ATOM 611 C C . ASP A 1 79 ? -7.871 -23.75 -21.578 1 96.06 79 ASP A C 1
ATOM 613 O O . ASP A 1 79 ? -6.84 -23.094 -21.75 1 96.06 79 ASP A O 1
ATOM 617 N N . PRO A 1 80 ? -8.641 -24.188 -22.547 1 95.38 80 PRO A N 1
ATOM 618 C CA . PRO A 1 80 ? -8.18 -24.172 -23.938 1 95.38 80 PRO A CA 1
ATOM 619 C C . PRO A 1 80 ? -7.691 -22.781 -24.375 1 95.38 80 PRO A C 1
ATOM 621 O O . PRO A 1 80 ? -8.273 -21.766 -24 1 95.38 80 PRO A O 1
ATOM 624 N N . LYS A 1 81 ? -6.629 -22.781 -25.188 1 94.19 81 LYS A N 1
ATOM 625 C CA . LYS A 1 81 ? -6.008 -21.609 -25.781 1 94.19 81 LYS A CA 1
ATOM 626 C C . LYS A 1 81 ? -5.25 -20.797 -24.75 1 94.19 81 LYS A C 1
ATOM 628 O O . LYS A 1 81 ? -4.059 -20.516 -24.922 1 94.19 81 LYS A O 1
ATOM 633 N N . SER A 1 82 ? -5.879 -20.469 -23.594 1 94.88 82 SER A N 1
ATOM 634 C CA . SER A 1 82 ? -5.332 -19.547 -22.609 1 94.88 82 SER A CA 1
ATOM 635 C C . SER A 1 82 ? -4.184 -20.172 -21.828 1 94.88 82 SER A C 1
ATOM 637 O O . SER A 1 82 ? -3.209 -19.5 -21.484 1 94.88 82 SER A O 1
ATOM 639 N N . LYS A 1 83 ? -4.352 -21.391 -21.453 1 96.31 83 LYS A N 1
ATOM 640 C CA . LYS A 1 83 ? -3.311 -22.031 -20.656 1 96.31 83 LYS A CA 1
ATOM 641 C C . LYS A 1 83 ? -2.006 -22.141 -21.438 1 96.31 83 LYS A C 1
ATOM 643 O O . LYS A 1 83 ? -0.956 -21.703 -20.969 1 96.31 83 LYS A O 1
ATOM 648 N N . THR A 1 84 ? -2.09 -22.719 -22.641 1 96.62 84 THR A N 1
ATOM 649 C CA . THR A 1 84 ? -0.905 -22.891 -23.469 1 96.62 84 THR A CA 1
ATOM 650 C C . THR A 1 84 ? -0.361 -21.547 -23.938 1 96.62 84 THR A C 1
ATOM 652 O O . THR A 1 84 ? 0.836 -21.281 -23.812 1 96.62 84 THR A O 1
ATOM 655 N N . GLY A 1 85 ? -1.266 -20.734 -24.438 1 95.88 85 GLY A N 1
ATOM 656 C CA . GLY A 1 85 ? -0.84 -19.422 -24.891 1 95.88 85 GLY A CA 1
ATOM 657 C C . GLY A 1 85 ? -0.215 -18.594 -23.781 1 95.88 85 GLY A C 1
ATOM 658 O O . GLY A 1 85 ? 0.778 -17.891 -24.016 1 95.88 85 GLY A O 1
ATOM 659 N N . GLY A 1 86 ? -0.823 -18.641 -22.609 1 97 86 GLY A N 1
ATOM 660 C CA . GLY A 1 86 ? -0.289 -17.922 -21.469 1 97 86 GLY A CA 1
ATOM 661 C C . GLY A 1 86 ? 1.09 -18.391 -21.047 1 97 86 GLY A C 1
ATOM 662 O O . GLY A 1 86 ? 1.962 -17.578 -20.719 1 97 86 GLY A O 1
ATOM 663 N N . GLU A 1 87 ? 1.261 -19.688 -21.062 1 97.31 87 GLU A N 1
ATOM 664 C CA . GLU A 1 87 ? 2.557 -20.25 -20.703 1 97.31 87 GLU A CA 1
ATOM 665 C C . GLU A 1 87 ? 3.643 -19.828 -21.688 1 97.31 87 GLU A C 1
ATOM 667 O O . GLU A 1 87 ? 4.742 -19.438 -21.266 1 97.31 87 GLU A O 1
ATOM 672 N N . VAL A 1 88 ? 3.352 -19.891 -22.938 1 97.31 88 VAL A N 1
ATOM 673 C CA . VAL A 1 88 ? 4.305 -19.516 -23.969 1 97.31 88 VAL A CA 1
ATOM 674 C C . VAL A 1 88 ? 4.691 -18.047 -23.812 1 97.31 88 VAL A C 1
ATOM 676 O O . VAL A 1 88 ? 5.875 -17.703 -23.828 1 97.31 88 VAL A O 1
ATOM 679 N N . THR A 1 89 ? 3.668 -17.219 -23.625 1 96.81 89 THR A N 1
ATOM 680 C CA . THR A 1 89 ? 3.908 -15.797 -23.453 1 96.81 89 THR A CA 1
ATOM 681 C C . THR A 1 89 ? 4.781 -15.539 -22.219 1 96.81 89 THR A C 1
ATOM 683 O O . THR A 1 89 ? 5.703 -14.727 -22.266 1 96.81 89 THR A O 1
ATOM 686 N N . THR A 1 90 ? 4.523 -16.219 -21.172 1 97.44 90 THR A N 1
ATOM 687 C CA . THR A 1 90 ? 5.266 -16.078 -19.922 1 97.44 90 THR A CA 1
ATOM 688 C C . THR A 1 90 ? 6.723 -16.5 -20.109 1 97.44 90 THR A C 1
ATOM 690 O O . THR A 1 90 ? 7.637 -15.773 -19.719 1 97.44 90 THR A O 1
ATOM 693 N N . LEU A 1 91 ? 6.906 -17.625 -20.734 1 97.62 91 LEU A N 1
ATOM 694 C CA . LEU A 1 91 ? 8.258 -18.125 -20.969 1 97.62 91 LEU A CA 1
ATOM 695 C C . LEU A 1 91 ? 9.062 -17.156 -21.812 1 97.62 91 LEU A C 1
ATOM 697 O O . LEU A 1 91 ? 10.219 -16.859 -21.5 1 97.62 91 LEU A O 1
ATOM 701 N N . ARG A 1 92 ? 8.484 -16.688 -22.828 1 96.56 92 ARG A N 1
ATOM 702 C CA . ARG A 1 92 ? 9.172 -15.75 -23.719 1 96.56 92 ARG A CA 1
ATOM 703 C C . ARG A 1 92 ? 9.508 -14.453 -22.984 1 96.56 92 ARG A C 1
ATOM 705 O O . ARG A 1 92 ? 10.578 -13.883 -23.188 1 96.56 92 ARG A O 1
ATOM 712 N N . TRP A 1 93 ? 8.555 -14.031 -22.172 1 96.06 93 TRP A N 1
ATOM 713 C CA . TRP A 1 93 ? 8.789 -12.812 -21.406 1 96.06 93 TRP A CA 1
ATOM 714 C C . TRP A 1 93 ? 9.953 -12.992 -20.438 1 96.06 93 TRP A C 1
ATOM 716 O O . TRP A 1 93 ? 10.828 -12.125 -20.344 1 96.06 93 TRP A O 1
ATOM 726 N N . ILE A 1 94 ? 10.031 -14.078 -19.734 1 97.31 94 ILE A N 1
ATOM 727 C CA . ILE A 1 94 ? 11.078 -14.344 -18.75 1 97.31 94 ILE A CA 1
ATOM 728 C C . ILE A 1 94 ? 12.438 -14.367 -19.453 1 97.31 94 ILE A C 1
ATOM 730 O O . ILE A 1 94 ? 13.406 -13.781 -18.969 1 97.31 94 ILE A O 1
ATOM 734 N N . ARG A 1 95 ? 12.5 -15.008 -20.562 1 96.56 95 ARG A N 1
ATOM 735 C CA . ARG A 1 95 ? 13.75 -15.133 -21.297 1 96.56 95 ARG A CA 1
ATOM 736 C C . ARG A 1 95 ? 14.258 -13.773 -21.766 1 96.56 95 ARG A C 1
ATOM 738 O O . ARG A 1 95 ? 15.469 -13.539 -21.812 1 96.56 95 ARG A O 1
ATOM 745 N N . ARG A 1 96 ? 13.352 -12.969 -22.078 1 94.69 96 ARG A N 1
ATOM 746 C CA . ARG A 1 96 ? 13.719 -11.648 -22.578 1 94.69 96 ARG A CA 1
ATOM 747 C C . ARG A 1 96 ? 14.125 -10.727 -21.422 1 94.69 96 ARG A C 1
ATOM 749 O O . ARG A 1 96 ? 15.031 -9.906 -21.578 1 94.69 96 ARG A O 1
ATOM 756 N N . MET A 1 97 ? 13.477 -10.945 -20.297 1 95 97 MET A N 1
ATOM 757 C CA . MET A 1 97 ? 13.555 -9.906 -19.266 1 95 97 MET A CA 1
ATOM 758 C C . MET A 1 97 ? 14.492 -10.312 -18.141 1 95 97 MET A C 1
ATOM 760 O O . MET A 1 97 ? 14.891 -9.484 -17.328 1 95 97 MET A O 1
ATOM 764 N N . THR A 1 98 ? 14.836 -11.586 -18.078 1 96.81 98 THR A N 1
ATOM 765 C CA . THR A 1 98 ? 15.656 -12.07 -16.984 1 96.81 98 THR A CA 1
ATOM 766 C C . THR A 1 98 ? 16.75 -13.016 -17.484 1 96.81 98 THR A C 1
ATOM 768 O O . THR A 1 98 ? 16.781 -13.344 -18.672 1 96.81 98 THR A O 1
ATOM 771 N N . HIS A 1 99 ? 17.625 -13.422 -16.562 1 97 99 HIS A N 1
ATOM 772 C CA . HIS A 1 99 ? 18.641 -14.422 -16.844 1 97 99 HIS A CA 1
ATOM 773 C C . HIS A 1 99 ? 18.266 -15.781 -16.266 1 97 99 HIS A C 1
ATOM 775 O O . HIS A 1 99 ? 19.094 -16.703 -16.234 1 97 99 HIS A O 1
ATOM 781 N N . MET A 1 100 ? 17.062 -15.852 -15.805 1 97.75 100 MET A N 1
ATOM 782 C CA . MET A 1 100 ? 16.594 -17.125 -15.273 1 97.75 100 MET A CA 1
ATOM 783 C C . MET A 1 100 ? 16.516 -18.172 -16.375 1 97.75 100 MET A C 1
ATOM 785 O O . MET A 1 100 ? 15.906 -17.938 -17.422 1 97.75 100 MET A O 1
ATOM 789 N N . PRO A 1 101 ? 17.156 -19.281 -16.125 1 98.44 101 PRO A N 1
ATOM 790 C CA . PRO A 1 101 ? 17.094 -20.328 -17.156 1 98.44 101 PRO A CA 1
ATOM 791 C C . PRO A 1 101 ? 15.719 -20.984 -17.25 1 98.44 101 PRO A C 1
ATOM 793 O O . PRO A 1 101 ? 15.273 -21.625 -16.281 1 98.44 101 PRO A O 1
ATOM 796 N N . VAL A 1 102 ? 15.07 -20.859 -18.328 1 98.62 102 VAL A N 1
ATOM 797 C CA . VAL A 1 102 ? 13.797 -21.484 -18.641 1 98.62 102 VAL A CA 1
ATOM 798 C C . VAL A 1 102 ? 13.844 -22.062 -20.047 1 98.62 102 VAL A C 1
ATOM 800 O O . VAL A 1 102 ? 14.672 -21.656 -20.875 1 98.62 102 VAL A O 1
ATOM 803 N N . PRO A 1 103 ? 13.031 -23 -20.328 1 98.31 103 PRO A N 1
ATOM 804 C CA . PRO A 1 103 ? 13.078 -23.609 -21.672 1 98.31 103 PRO A CA 1
ATOM 805 C C . PRO A 1 103 ? 12.703 -22.625 -22.766 1 98.31 103 PRO A C 1
ATOM 807 O O . PRO A 1 103 ? 11.766 -21.844 -22.609 1 98.31 103 PRO A O 1
ATOM 810 N N . LYS A 1 104 ? 13.445 -22.672 -23.828 1 98.06 104 LYS A N 1
ATOM 811 C CA . LYS A 1 104 ? 13.062 -21.938 -25.031 1 98.06 104 LYS A CA 1
ATOM 812 C C . LYS A 1 104 ? 11.891 -22.594 -25.75 1 98.06 104 LYS A C 1
ATOM 814 O O . LYS A 1 104 ? 11.898 -23.812 -25.969 1 98.06 104 LYS A O 1
ATOM 819 N N . VAL A 1 105 ? 10.938 -21.812 -26.109 1 98.31 105 VAL A N 1
ATOM 820 C CA . VAL A 1 105 ? 9.82 -22.312 -26.906 1 98.31 105 VAL A CA 1
ATOM 821 C C . VAL A 1 105 ? 10.219 -22.375 -28.375 1 98.31 105 VAL A C 1
ATOM 823 O O . VAL A 1 105 ? 10.523 -21.344 -28.984 1 98.31 105 VAL A O 1
ATOM 826 N N . ILE A 1 106 ? 10.234 -23.547 -28.891 1 98.06 106 ILE A N 1
ATOM 827 C CA . ILE A 1 106 ? 10.578 -23.719 -30.297 1 98.06 106 ILE A CA 1
ATOM 828 C C . ILE A 1 106 ? 9.352 -23.438 -31.156 1 98.06 106 ILE A C 1
ATOM 830 O O . ILE A 1 106 ? 9.438 -22.688 -32.125 1 98.06 106 ILE A O 1
ATOM 834 N N . ALA A 1 107 ? 8.281 -24.016 -30.828 1 98.06 107 ALA A N 1
ATOM 835 C CA . ALA A 1 107 ? 6.984 -23.828 -31.484 1 98.06 107 ALA A CA 1
ATOM 836 C C . ALA A 1 107 ? 5.84 -24.25 -30.562 1 98.06 107 ALA A C 1
ATOM 838 O O . ALA A 1 107 ? 6.059 -24.922 -29.562 1 98.06 107 ALA A O 1
ATOM 839 N N . PHE A 1 108 ? 4.664 -23.797 -30.938 1 98.19 108 PHE A N 1
ATOM 840 C CA . PHE A 1 108 ? 3.51 -24.203 -30.156 1 98.19 108 PHE A CA 1
ATOM 841 C C . PHE A 1 108 ? 2.227 -24.078 -30.969 1 98.19 108 PHE A C 1
ATOM 843 O O . PHE A 1 108 ? 2.219 -23.469 -32.031 1 98.19 108 PHE A O 1
ATOM 850 N N . ASP A 1 109 ? 1.256 -24.719 -30.531 1 97.69 109 ASP A N 1
ATOM 851 C CA . ASP A 1 109 ? -0.103 -24.594 -31.047 1 97.69 109 ASP A CA 1
ATOM 852 C C . ASP A 1 109 ? -1.124 -24.578 -29.906 1 97.69 109 ASP A C 1
ATOM 854 O O . ASP A 1 109 ? -1.311 -25.578 -29.219 1 97.69 109 ASP A O 1
ATOM 858 N N . ASP A 1 110 ? -1.746 -23.438 -29.734 1 95.69 110 ASP A N 1
ATOM 859 C CA . ASP A 1 110 ? -2.699 -23.312 -28.641 1 95.69 110 ASP A CA 1
ATOM 860 C C . ASP A 1 110 ? -4.125 -23.594 -29.109 1 95.69 110 ASP A C 1
ATOM 862 O O . ASP A 1 110 ? -5.086 -23.094 -28.516 1 95.69 110 ASP A O 1
ATOM 866 N N . SER A 1 111 ? -4.227 -24.312 -30.188 1 94.81 111 SER A N 1
ATOM 867 C CA . SER A 1 111 ? -5.5 -24.828 -30.688 1 94.81 111 SER A CA 1
ATOM 868 C C . SER A 1 111 ? -5.48 -26.344 -30.781 1 94.81 111 SER A C 1
ATOM 870 O O . SER A 1 111 ? -4.422 -26.969 -30.688 1 94.81 111 SER A O 1
ATOM 872 N N . GLN A 1 112 ? -6.613 -26.875 -30.969 1 93.69 112 GLN A N 1
ATOM 873 C CA . GLN A 1 112 ? -6.703 -28.312 -31.141 1 93.69 112 GLN A CA 1
ATOM 874 C C . GLN A 1 112 ? -6.766 -28.688 -32.625 1 93.69 112 GLN A C 1
ATOM 876 O O . GLN A 1 112 ? -6.855 -29.875 -32.969 1 93.69 112 GLN A O 1
ATOM 881 N N . ASP A 1 113 ? -6.707 -27.719 -33.406 1 93.94 113 ASP A N 1
ATOM 882 C CA . ASP A 1 113 ? -6.793 -27.938 -34.844 1 93.94 113 ASP A CA 1
ATOM 883 C C . ASP A 1 113 ? -5.434 -28.328 -35.438 1 93.94 113 ASP A C 1
ATOM 885 O O . ASP A 1 113 ? -4.852 -27.578 -36.219 1 93.94 113 ASP A O 1
ATOM 889 N N . ASN A 1 114 ? -4.996 -29.469 -35.125 1 95.62 114 ASN A N 1
ATOM 890 C CA . ASN A 1 114 ? -3.729 -30.031 -35.594 1 95.62 114 ASN A CA 1
ATOM 891 C C . ASN A 1 114 ? -3.734 -31.547 -35.562 1 95.62 114 ASN A C 1
ATOM 893 O O . ASN A 1 114 ? -4.699 -32.156 -35.094 1 95.62 114 ASN A O 1
ATOM 897 N N . GLU A 1 115 ? -2.703 -32.125 -35.906 1 96.19 115 GLU A N 1
ATOM 898 C CA . GLU A 1 115 ? -2.654 -33.562 -36.094 1 96.19 115 GLU A CA 1
ATOM 899 C C . GLU A 1 115 ? -2.686 -34.281 -34.75 1 96.19 115 GLU A C 1
ATOM 901 O O . GLU A 1 115 ? -3.168 -35.406 -34.656 1 96.19 115 GLU A O 1
ATOM 906 N N . ILE A 1 116 ? -2.191 -33.688 -33.719 1 96.75 116 ILE A N 1
ATOM 907 C CA . ILE A 1 116 ? -2.168 -34.312 -32.375 1 96.75 116 ILE A CA 1
ATOM 908 C C . ILE A 1 116 ? -3.562 -34.25 -31.766 1 96.75 116 ILE A C 1
ATOM 910 O O . ILE A 1 116 ? -3.941 -35.156 -31.016 1 96.75 116 ILE A O 1
ATOM 914 N N . GLY A 1 117 ? -4.273 -33.219 -32.094 1 96.25 117 GLY A N 1
ATOM 915 C CA . GLY A 1 117 ? -5.625 -33.062 -31.578 1 96.25 117 GLY A CA 1
ATOM 916 C C . GLY A 1 117 ? -5.664 -32.406 -30.203 1 96.25 117 GLY A C 1
ATOM 917 O O . GLY A 1 117 ? -6.727 -32.312 -29.594 1 96.25 117 GLY A O 1
ATOM 918 N N . PHE A 1 118 ? -4.555 -32.062 -29.672 1 97.44 118 PHE A N 1
ATOM 919 C CA . PHE A 1 118 ? -4.395 -31.344 -28.422 1 97.44 118 PHE A CA 1
ATOM 920 C C . PHE A 1 118 ? -3.471 -30.141 -28.594 1 97.44 118 PHE A C 1
ATOM 922 O O . PHE A 1 118 ? -2.738 -30.062 -29.578 1 97.44 118 PHE A O 1
ATOM 929 N N . GLU A 1 119 ? -3.586 -29.203 -27.688 1 97.5 119 GLU A N 1
ATOM 930 C CA . GLU A 1 119 ? -2.609 -28.125 -27.656 1 97.5 119 GLU A CA 1
ATOM 931 C C . GLU A 1 119 ? -1.229 -28.625 -27.25 1 97.5 119 GLU A C 1
ATOM 933 O O . GLU A 1 119 ? -1.113 -29.625 -26.531 1 97.5 119 GLU A O 1
ATOM 938 N N . TRP A 1 120 ? -0.211 -27.969 -27.781 1 98.31 120 TRP A N 1
ATOM 939 C CA . TRP A 1 120 ? 1.121 -28.484 -27.484 1 98.31 120 TRP A CA 1
ATOM 940 C C . TRP A 1 120 ? 2.164 -27.375 -27.547 1 98.31 120 TRP A C 1
ATOM 942 O O . TRP A 1 120 ? 1.907 -26.297 -28.109 1 98.31 120 TRP A O 1
ATOM 952 N N . ILE A 1 121 ? 3.268 -27.562 -26.891 1 98.44 121 ILE A N 1
ATOM 953 C CA . ILE A 1 121 ? 4.469 -26.734 -26.938 1 98.44 121 ILE A CA 1
ATOM 954 C C . ILE A 1 121 ? 5.688 -27.609 -27.188 1 98.44 121 ILE A C 1
ATOM 956 O O . ILE A 1 121 ? 5.938 -28.578 -26.453 1 98.44 121 ILE A O 1
ATOM 960 N N . LEU A 1 122 ? 6.348 -27.391 -28.281 1 98.69 122 LEU A N 1
ATOM 961 C CA . LEU A 1 122 ? 7.688 -27.938 -28.469 1 98.69 122 LEU A CA 1
ATOM 962 C C . LEU A 1 122 ? 8.742 -27 -27.891 1 98.69 122 LEU A C 1
ATOM 964 O O . LEU A 1 122 ? 8.836 -25.844 -28.297 1 98.69 122 LEU A O 1
ATOM 968 N N . MET A 1 123 ? 9.539 -27.531 -26.938 1 98.25 123 MET A N 1
ATOM 969 C CA . MET A 1 123 ? 10.461 -26.641 -26.234 1 98.25 123 MET A CA 1
ATOM 970 C C . MET A 1 123 ? 11.805 -27.312 -26.016 1 98.25 123 MET A C 1
ATOM 972 O O . MET A 1 123 ? 11.945 -28.516 -26.219 1 98.25 123 MET A O 1
ATOM 976 N N . GLU A 1 124 ? 12.672 -26.562 -25.60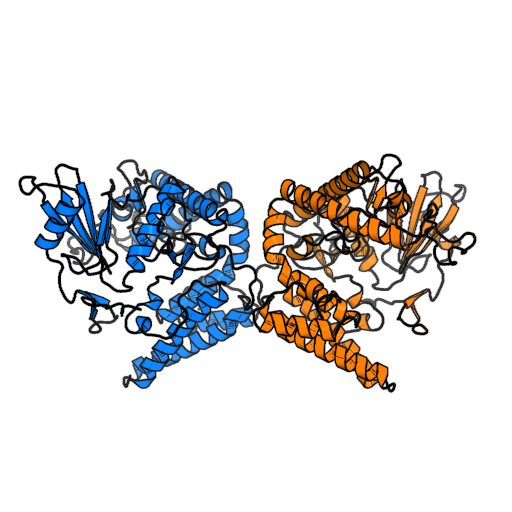9 1 97.88 124 GLU A N 1
ATOM 977 C CA . GLU A 1 124 ? 14.031 -26.984 -25.312 1 97.88 124 GLU A CA 1
ATOM 978 C C . GLU A 1 124 ? 14.062 -27.984 -24.141 1 97.88 124 GLU A C 1
ATOM 980 O O . GLU A 1 124 ? 13.344 -27.797 -23.156 1 97.88 124 GLU A O 1
ATOM 985 N N . LEU A 1 125 ? 14.766 -29.078 -24.328 1 97.62 125 LEU A N 1
ATOM 986 C CA . LEU A 1 125 ? 15.07 -29.953 -23.203 1 97.62 125 LEU A CA 1
ATOM 987 C C . LEU A 1 125 ? 16.172 -29.375 -22.344 1 97.62 125 LEU A C 1
ATOM 989 O O . LEU A 1 125 ? 17.328 -29.297 -22.766 1 97.62 125 LEU A O 1
ATOM 993 N N . MET A 1 126 ? 15.859 -29.078 -21.188 1 97.62 126 MET A N 1
ATOM 994 C CA . MET A 1 126 ? 16.828 -28.422 -20.312 1 97.62 126 MET A CA 1
ATOM 995 C C . MET A 1 126 ? 17.734 -29.453 -19.625 1 97.62 126 MET A C 1
ATOM 997 O O . MET A 1 126 ? 17.266 -30.531 -19.25 1 97.62 126 MET A O 1
ATOM 1001 N N . PRO A 1 127 ? 18.922 -29.078 -19.453 1 96.94 127 PRO A N 1
ATOM 1002 C CA . PRO A 1 127 ? 19.844 -30.016 -18.797 1 96.94 127 PRO A CA 1
ATOM 1003 C C . PRO A 1 127 ? 19.609 -30.094 -17.281 1 96.94 127 PRO A C 1
ATOM 1005 O O . PRO A 1 127 ? 18.969 -29.219 -16.703 1 96.94 127 PRO A O 1
ATOM 1008 N N . GLY A 1 128 ? 20.109 -31.219 -16.719 1 96.38 128 GLY A N 1
ATOM 1009 C CA . GLY A 1 128 ? 20.062 -31.375 -15.273 1 96.38 128 GLY A CA 1
ATOM 1010 C C . GLY A 1 128 ? 18.953 -32.281 -14.812 1 96.38 128 GLY A C 1
ATOM 1011 O O . GLY A 1 128 ? 18.297 -32.938 -15.633 1 96.38 128 GLY A O 1
ATOM 1012 N N . GLU A 1 129 ? 18.875 -32.469 -13.461 1 94.75 129 GLU A N 1
ATOM 1013 C CA . GLU A 1 129 ? 17.859 -33.281 -12.812 1 94.75 129 GLU A CA 1
ATOM 1014 C C . GLU A 1 129 ? 17.109 -32.5 -11.75 1 94.75 129 GLU A C 1
ATOM 1016 O O . GLU A 1 129 ? 17.609 -31.469 -11.258 1 94.75 129 GLU A O 1
ATOM 1021 N N . SER A 1 130 ? 15.898 -32.969 -11.477 1 95.5 130 SER A N 1
ATOM 1022 C CA . SER A 1 130 ? 15.109 -32.312 -10.445 1 95.5 130 SER A CA 1
ATOM 1023 C C . SER A 1 130 ? 15.883 -32.219 -9.133 1 95.5 130 SER A C 1
ATOM 1025 O O . SER A 1 130 ? 16.516 -33.188 -8.711 1 95.5 130 SER A O 1
ATOM 1027 N N . ALA A 1 131 ? 15.852 -31.031 -8.516 1 97.06 131 ALA A N 1
ATOM 1028 C CA . ALA A 1 131 ? 16.5 -30.844 -7.219 1 97.06 131 ALA A CA 1
ATOM 1029 C C . ALA A 1 131 ? 15.922 -31.781 -6.172 1 97.06 131 ALA A C 1
ATOM 1031 O O . ALA A 1 131 ? 16.609 -32.188 -5.23 1 97.06 131 ALA A O 1
ATOM 1032 N N . TYR A 1 132 ? 14.664 -32.156 -6.371 1 95.12 132 TYR A N 1
ATOM 1033 C CA . TYR A 1 132 ? 14.008 -33.062 -5.438 1 95.12 132 TYR A CA 1
ATOM 1034 C C . TYR A 1 132 ? 14.766 -34.375 -5.344 1 95.12 132 TYR A C 1
ATOM 1036 O O . TYR A 1 132 ? 14.992 -34.875 -4.242 1 95.12 132 TYR A O 1
ATOM 1044 N N . LYS A 1 133 ? 15.203 -34.875 -6.43 1 91.94 133 LYS A N 1
ATOM 1045 C CA . LYS A 1 133 ? 15.867 -36.188 -6.5 1 91.94 133 LYS A CA 1
ATOM 1046 C C . LYS A 1 133 ? 17.266 -36.125 -5.895 1 91.94 133 LYS A C 1
ATOM 1048 O O . LYS A 1 133 ? 17.797 -37.125 -5.406 1 91.94 133 LYS A O 1
ATOM 1053 N N . ARG A 1 134 ? 17.828 -35 -5.855 1 92.44 134 ARG A N 1
ATOM 1054 C CA . ARG A 1 134 ? 19.219 -34.844 -5.441 1 92.44 134 ARG A CA 1
ATOM 1055 C C . ARG A 1 134 ? 19.312 -34.219 -4.059 1 92.44 134 ARG A C 1
ATOM 1057 O O . ARG A 1 134 ? 20.391 -34.156 -3.469 1 92.44 134 ARG A O 1
ATOM 1064 N N . TRP A 1 135 ? 18.266 -33.75 -3.51 1 93.81 135 TRP A N 1
ATOM 1065 C CA . TRP A 1 135 ? 18.25 -32.875 -2.357 1 93.81 135 TRP A CA 1
ATOM 1066 C C . TRP A 1 135 ? 18.969 -33.5 -1.171 1 93.81 135 TRP A C 1
ATOM 1068 O O . TRP A 1 135 ? 19.812 -32.844 -0.539 1 93.81 135 TRP A O 1
ATOM 1078 N N . ARG A 1 136 ? 18.703 -34.75 -0.897 1 90 136 ARG A N 1
ATOM 1079 C CA . ARG A 1 136 ? 19.25 -35.438 0.284 1 90 136 ARG A CA 1
ATOM 1080 C C . ARG A 1 136 ? 20.766 -35.562 0.195 1 90 136 ARG A C 1
ATOM 1082 O O . ARG A 1 136 ? 21.438 -35.656 1.219 1 90 136 ARG A O 1
ATOM 1089 N N . LYS A 1 137 ? 21.266 -35.531 -0.989 1 89.88 137 LYS A N 1
ATOM 1090 C CA . LYS A 1 137 ? 22.688 -35.75 -1.188 1 89.88 137 LYS A CA 1
ATOM 1091 C C . LYS A 1 137 ? 23.453 -34.438 -1.197 1 89.88 137 LYS A C 1
ATOM 1093 O O . LYS A 1 137 ? 24.688 -34.438 -1.161 1 89.88 137 LYS A O 1
ATOM 1098 N N . LEU A 1 138 ? 22.766 -33.375 -1.257 1 94.44 138 LEU A N 1
ATOM 1099 C CA . LEU A 1 138 ? 23.406 -32.062 -1.267 1 94.44 138 LEU A CA 1
ATOM 1100 C C . LEU A 1 138 ? 23.859 -31.672 0.137 1 94.44 138 LEU A C 1
ATOM 1102 O O . LEU A 1 138 ? 23.141 -31.922 1.113 1 94.44 138 LEU A O 1
ATOM 1106 N N . SER A 1 139 ? 24.984 -30.984 0.178 1 94.75 139 SER A N 1
ATOM 1107 C CA . SER A 1 139 ? 25.438 -30.391 1.435 1 94.75 139 SER A CA 1
ATOM 1108 C C . SER A 1 139 ? 24.641 -29.125 1.759 1 94.75 139 SER A C 1
ATOM 1110 O O . SER A 1 139 ? 23.984 -28.562 0.886 1 94.75 139 SER A O 1
ATOM 1112 N N . ILE A 1 140 ? 24.719 -28.766 3.006 1 95.31 140 ILE A N 1
ATOM 1113 C CA . ILE A 1 140 ? 24.016 -27.562 3.416 1 95.31 140 ILE A CA 1
ATOM 1114 C C . ILE A 1 140 ? 24.594 -26.359 2.678 1 95.31 140 ILE A C 1
ATOM 1116 O O . ILE A 1 140 ? 23.859 -25.422 2.352 1 95.31 140 ILE A O 1
ATOM 1120 N N . ALA A 1 141 ? 25.859 -26.391 2.377 1 97.19 141 ALA A N 1
ATOM 1121 C CA . ALA A 1 141 ? 26.484 -25.312 1.613 1 97.19 141 ALA A CA 1
ATOM 1122 C C . ALA A 1 141 ? 25.938 -25.25 0.194 1 97.19 141 ALA A C 1
ATOM 1124 O O . ALA A 1 141 ? 25.656 -24.172 -0.327 1 97.19 141 ALA A O 1
ATOM 1125 N N . GLU A 1 142 ? 25.797 -26.406 -0.391 1 97.69 142 GLU A N 1
ATOM 1126 C CA . GLU A 1 142 ? 25.234 -26.484 -1.735 1 97.69 142 GLU A CA 1
ATOM 1127 C C . GLU A 1 142 ? 23.781 -26.047 -1.748 1 97.69 142 GLU A C 1
ATOM 1129 O O . GLU A 1 142 ? 23.344 -25.359 -2.668 1 97.69 142 GLU A O 1
ATOM 1134 N N . LYS A 1 143 ? 23.062 -26.484 -0.724 1 98.06 143 LYS A N 1
ATOM 1135 C CA . LYS A 1 143 ? 21.672 -26.078 -0.6 1 98.06 143 LYS A CA 1
ATOM 1136 C C . LYS A 1 143 ? 21.562 -24.562 -0.432 1 98.06 143 LYS A C 1
ATOM 1138 O O . LYS A 1 143 ? 20.672 -23.938 -1.023 1 98.06 143 LYS A O 1
ATOM 1143 N N . THR A 1 144 ? 22.406 -24.016 0.35 1 98.38 144 THR A N 1
ATOM 1144 C CA . THR A 1 144 ? 22.438 -22.562 0.556 1 98.38 144 THR A CA 1
ATOM 1145 C C . THR A 1 144 ? 22.703 -21.844 -0.759 1 98.38 144 THR A C 1
ATOM 1147 O O . THR A 1 144 ? 22.016 -20.859 -1.083 1 98.38 144 THR A O 1
ATOM 1150 N N . TRP A 1 145 ? 23.656 -22.344 -1.437 1 98.31 145 TRP A N 1
ATOM 1151 C CA . TRP A 1 145 ? 23.984 -21.75 -2.723 1 98.31 145 TRP A CA 1
ATOM 1152 C C . TRP A 1 145 ? 22.812 -21.844 -3.689 1 98.31 145 TRP A C 1
ATOM 1154 O O . TRP A 1 145 ? 22.531 -20.891 -4.434 1 98.31 145 TRP A O 1
ATOM 1164 N N . LEU A 1 146 ? 22.141 -22.938 -3.707 1 98.25 146 LEU A N 1
ATOM 1165 C CA . LEU A 1 146 ? 20.953 -23.125 -4.539 1 98.25 146 LEU A CA 1
ATOM 1166 C C . LEU A 1 146 ? 19.875 -22.094 -4.195 1 98.25 146 LEU A C 1
ATOM 1168 O O . LEU A 1 146 ? 19.297 -21.469 -5.094 1 98.25 146 LEU A O 1
ATOM 1172 N N . VAL A 1 147 ? 19.641 -21.891 -2.93 1 98.56 147 VAL A N 1
ATOM 1173 C CA . VAL A 1 147 ? 18.625 -20.953 -2.461 1 98.56 147 VAL A CA 1
ATOM 1174 C C . VAL A 1 147 ? 19 -19.531 -2.879 1 98.56 147 VAL A C 1
ATOM 1176 O O . VAL A 1 147 ? 18.141 -18.75 -3.299 1 98.56 147 VAL A O 1
ATOM 1179 N N . GLU A 1 148 ? 20.25 -19.219 -2.812 1 98.5 148 GLU A N 1
ATOM 1180 C CA . GLU A 1 148 ? 20.719 -17.906 -3.23 1 98.5 148 GLU A CA 1
ATOM 1181 C C . GLU A 1 148 ? 20.484 -17.688 -4.723 1 98.5 148 GLU A C 1
ATOM 1183 O O . GLU A 1 148 ? 20.109 -16.594 -5.148 1 98.5 148 GLU A O 1
ATOM 1188 N N . GLN A 1 149 ? 20.75 -18.719 -5.504 1 98.38 149 GLN A N 1
ATOM 1189 C CA . GLN A 1 149 ? 20.5 -18.641 -6.938 1 98.38 149 GLN A CA 1
ATOM 1190 C C . GLN A 1 149 ? 19.016 -18.375 -7.227 1 98.38 149 GLN A C 1
ATOM 1192 O O . GLN A 1 149 ? 18.688 -17.516 -8.047 1 98.38 149 GLN A O 1
ATOM 1197 N N . ILE A 1 150 ? 18.203 -19.078 -6.535 1 98.44 150 ILE A N 1
ATOM 1198 C CA . ILE A 1 150 ? 16.766 -18.922 -6.738 1 98.44 150 ILE A CA 1
ATOM 1199 C C . ILE A 1 150 ? 16.344 -17.516 -6.34 1 98.44 150 ILE A C 1
ATOM 1201 O O . ILE A 1 150 ? 15.547 -16.875 -7.031 1 98.44 150 ILE A O 1
ATOM 1205 N N . ALA A 1 151 ? 16.859 -17.031 -5.211 1 98.19 151 ALA A N 1
ATOM 1206 C CA . ALA A 1 151 ? 16.562 -15.664 -4.773 1 98.19 151 ALA A CA 1
ATOM 1207 C C . ALA A 1 151 ? 16.969 -14.648 -5.832 1 98.19 151 ALA A C 1
ATOM 1209 O O . ALA A 1 151 ? 16.266 -13.664 -6.066 1 98.19 151 ALA A O 1
ATOM 1210 N N . GLU A 1 152 ? 18.094 -14.883 -6.43 1 98.19 152 GLU A N 1
ATOM 1211 C CA . GLU A 1 152 ? 18.578 -14 -7.484 1 98.19 152 GLU A CA 1
ATOM 1212 C C . GLU A 1 152 ? 17.625 -14 -8.68 1 98.19 152 GLU A C 1
ATOM 1214 O O . GLU A 1 152 ? 17.281 -12.938 -9.211 1 98.19 152 GLU A O 1
ATOM 1219 N N . PHE A 1 153 ? 17.219 -15.172 -9.086 1 98.06 153 PHE A N 1
ATOM 1220 C CA . PHE A 1 153 ? 16.281 -15.281 -10.195 1 98.06 153 PHE A CA 1
ATOM 1221 C C . PHE A 1 153 ? 14.953 -14.617 -9.859 1 98.06 153 PHE A C 1
ATOM 1223 O O . PHE A 1 153 ? 14.398 -13.883 -10.68 1 98.06 153 PHE A O 1
ATOM 1230 N N . GLN A 1 154 ? 14.445 -14.883 -8.672 1 97.06 154 GLN A N 1
ATOM 1231 C CA . GLN A 1 154 ? 13.172 -14.305 -8.25 1 97.06 154 GLN A CA 1
ATOM 1232 C C . GLN A 1 154 ? 13.25 -12.781 -8.18 1 97.06 154 GLN A C 1
ATOM 1234 O O . GLN A 1 154 ? 12.312 -12.086 -8.578 1 97.06 154 GLN A O 1
ATOM 1239 N N . SER A 1 155 ? 14.352 -12.305 -7.633 1 96.69 155 SER A N 1
ATOM 1240 C CA . SER A 1 155 ? 14.523 -10.859 -7.543 1 96.69 155 SER A CA 1
ATOM 1241 C C . SER A 1 155 ? 14.516 -10.219 -8.93 1 96.69 155 SER A C 1
ATOM 1243 O O . SER A 1 155 ? 13.945 -9.141 -9.109 1 96.69 155 SER A O 1
ATOM 1245 N N . GLN A 1 156 ? 15.141 -10.852 -9.898 1 96.56 156 GLN A N 1
ATOM 1246 C CA . GLN A 1 156 ? 15.125 -10.352 -11.266 1 96.56 156 GLN A CA 1
ATOM 1247 C C . GLN A 1 156 ? 13.719 -10.359 -11.844 1 96.56 156 GLN A C 1
ATOM 1249 O O . GLN A 1 156 ? 13.297 -9.398 -12.5 1 96.56 156 GLN A O 1
ATOM 1254 N N . LEU A 1 157 ? 13.078 -11.422 -11.586 1 97 157 LEU A N 1
ATOM 1255 C CA . LEU A 1 157 ? 11.711 -11.578 -12.062 1 97 157 LEU A CA 1
ATOM 1256 C C . LEU A 1 157 ? 10.812 -10.492 -11.477 1 97 157 LEU A C 1
ATOM 1258 O O . LEU A 1 157 ? 10.047 -9.859 -12.211 1 97 157 LEU A O 1
ATOM 1262 N N . PHE A 1 158 ? 10.938 -10.219 -10.227 1 96.38 158 PHE A N 1
ATOM 1263 C CA . PHE A 1 158 ? 10.094 -9.258 -9.523 1 96.38 158 PHE A CA 1
ATOM 1264 C C . PHE A 1 158 ? 10.438 -7.832 -9.938 1 96.38 158 PHE A C 1
ATOM 1266 O O . PHE A 1 158 ? 9.547 -7.023 -10.211 1 96.38 158 PHE A O 1
ATOM 1273 N N . ARG A 1 159 ? 11.672 -7.574 -10.023 1 94 159 ARG A N 1
ATOM 1274 C CA . ARG A 1 159 ? 12.109 -6.238 -10.414 1 94 159 ARG A CA 1
ATOM 1275 C C . ARG A 1 159 ? 11.664 -5.918 -11.836 1 94 159 ARG A C 1
ATOM 1277 O O . ARG A 1 159 ? 11.148 -4.832 -12.102 1 94 159 ARG A O 1
ATOM 1284 N N . SER A 1 160 ? 11.844 -6.867 -12.742 1 94.94 160 SER A N 1
ATOM 1285 C CA . SER A 1 160 ? 11.469 -6.668 -14.141 1 94.94 160 SER A CA 1
ATOM 1286 C C . SER A 1 160 ? 9.961 -6.504 -14.289 1 94.94 160 SER A C 1
ATOM 1288 O O . SER A 1 160 ? 9.5 -5.727 -15.125 1 94.94 160 SER A O 1
ATOM 1290 N N . SER A 1 161 ? 9.242 -7.258 -13.516 1 94.38 161 SER A N 1
ATOM 1291 C CA . SER A 1 161 ? 7.785 -7.141 -13.523 1 94.38 161 SER A CA 1
ATOM 1292 C C . SER A 1 161 ? 7.34 -5.789 -12.984 1 94.38 161 SER A C 1
ATOM 1294 O O . SER A 1 161 ? 6.535 -5.098 -13.617 1 94.38 161 SER A O 1
ATOM 1296 N N . PHE A 1 162 ? 7.918 -5.41 -11.898 1 91.06 162 PHE A N 1
ATOM 1297 C CA . PHE A 1 162 ? 7.535 -4.203 -11.18 1 91.06 162 PHE A CA 1
ATOM 1298 C C . PHE A 1 162 ? 7.812 -2.961 -12.016 1 91.06 162 PHE A C 1
ATOM 1300 O O . PHE A 1 162 ? 7.051 -1.99 -11.969 1 91.06 162 PHE A O 1
ATOM 1307 N N . GLU A 1 163 ? 8.867 -2.965 -12.688 1 89.12 163 GLU A N 1
ATOM 1308 C CA . GLU A 1 163 ? 9.289 -1.804 -13.461 1 89.12 163 GLU A CA 1
ATOM 1309 C C . GLU A 1 163 ? 8.539 -1.723 -14.789 1 89.12 163 GLU A C 1
ATOM 1311 O O . GLU A 1 163 ? 8.57 -0.689 -15.461 1 89.12 163 GLU A O 1
ATOM 1316 N N . ASN A 1 164 ? 7.867 -2.809 -15.125 1 91.56 164 ASN A N 1
ATOM 1317 C CA . ASN A 1 164 ? 7.098 -2.84 -16.375 1 91.56 164 ASN A CA 1
ATOM 1318 C C . ASN A 1 164 ? 5.738 -2.172 -16.203 1 91.56 164 ASN A C 1
ATOM 1320 O O . ASN A 1 164 ? 4.875 -2.678 -15.484 1 91.56 164 ASN A O 1
ATOM 1324 N N . PRO A 1 165 ? 5.461 -1.108 -16.922 1 88.25 165 PRO A N 1
ATOM 1325 C CA . PRO A 1 165 ? 4.203 -0.378 -16.75 1 88.25 165 PRO A CA 1
ATOM 1326 C C . PRO A 1 165 ? 2.984 -1.187 -17.188 1 88.25 165 PRO A C 1
ATOM 1328 O O . PRO A 1 165 ? 1.857 -0.881 -16.781 1 88.25 165 PRO A O 1
ATOM 1331 N N . GLU A 1 166 ? 3.264 -2.213 -17.953 1 90.38 166 GLU A N 1
ATOM 1332 C CA . GLU A 1 166 ? 2.158 -3.016 -18.469 1 90.38 166 GLU A CA 1
ATOM 1333 C C . GLU A 1 166 ? 1.694 -4.039 -17.438 1 90.38 166 GLU A C 1
ATOM 1335 O O . GLU A 1 166 ? 0.608 -4.605 -17.562 1 90.38 166 GLU A O 1
ATOM 1340 N N . LEU A 1 167 ? 2.506 -4.27 -16.531 1 93.5 167 LEU A N 1
ATOM 1341 C CA . LEU A 1 167 ? 2.156 -5.289 -15.539 1 93.5 167 LEU A CA 1
ATOM 1342 C C . LEU A 1 167 ? 1.388 -4.68 -14.375 1 93.5 167 LEU A C 1
ATOM 1344 O O . LEU A 1 167 ? 1.892 -4.637 -13.25 1 93.5 167 LEU A O 1
ATOM 1348 N N . ARG A 1 168 ? 0.172 -4.371 -14.844 1 93 168 ARG A N 1
ATOM 1349 C CA . ARG A 1 168 ? -0.861 -3.938 -13.914 1 93 168 ARG A CA 1
ATOM 1350 C C . ARG A 1 168 ? -2.076 -4.855 -13.977 1 93 168 ARG A C 1
ATOM 1352 O O . ARG A 1 168 ? -2.426 -5.359 -15.047 1 93 168 ARG A O 1
ATOM 1359 N N . SER A 1 169 ? -2.658 -5.168 -12.859 1 95.88 169 SER A N 1
ATOM 1360 C CA . SER A 1 169 ? -3.799 -6.07 -12.75 1 95.88 169 SER A CA 1
ATOM 1361 C C . SER A 1 169 ? -3.344 -7.516 -12.57 1 95.88 169 SER A C 1
ATOM 1363 O O . SER A 1 169 ? -2.188 -7.848 -12.844 1 95.88 169 SER A O 1
ATOM 1365 N N . ILE A 1 170 ? -4.188 -8.281 -12.164 1 98.12 170 ILE A N 1
ATOM 1366 C CA . ILE A 1 170 ? -3.93 -9.688 -11.859 1 98.12 170 ILE A CA 1
ATOM 1367 C C . ILE A 1 170 ? -4.441 -10.562 -13 1 98.12 170 ILE A C 1
ATOM 1369 O O . ILE A 1 170 ? -5.59 -10.438 -13.422 1 98.12 170 ILE A O 1
ATOM 1373 N N . GLY A 1 171 ? -3.58 -11.383 -13.492 1 98.19 171 GLY A N 1
ATOM 1374 C CA . GLY A 1 171 ? -3.955 -12.289 -14.57 1 98.19 171 GLY A CA 1
ATOM 1375 C C . GLY A 1 171 ? -2.764 -12.93 -15.25 1 98.19 171 GLY A C 1
ATOM 1376 O O . GLY A 1 171 ? -1.615 -12.625 -14.914 1 98.19 171 GLY A O 1
ATOM 1377 N N . THR A 1 172 ? -3.057 -13.852 -16.125 1 98.06 172 THR A N 1
ATOM 1378 C CA . THR A 1 172 ? -2.021 -14.523 -16.906 1 98.06 172 THR A CA 1
ATOM 1379 C C . THR A 1 172 ? -1.625 -13.688 -18.125 1 98.06 172 THR A C 1
ATOM 1381 O O . THR A 1 172 ? -2.479 -13.07 -18.766 1 98.06 172 THR A O 1
ATOM 1384 N N . LEU A 1 173 ? -0.304 -13.664 -18.406 1 97 173 LEU A N 1
ATOM 1385 C CA . LEU A 1 173 ? 0.196 -12.82 -19.484 1 97 173 LEU A CA 1
ATOM 1386 C C . LEU A 1 173 ? -0.348 -13.289 -20.828 1 97 173 LEU A C 1
ATOM 1388 O O . LEU A 1 173 ? -0.464 -14.484 -21.078 1 97 173 LEU A O 1
ATOM 1392 N N . PHE A 1 174 ? -0.7 -12.344 -21.656 1 93.75 174 PHE A N 1
ATOM 1393 C CA . PHE A 1 174 ? -1.135 -12.625 -23.016 1 93.75 174 PHE A CA 1
ATOM 1394 C C . PHE A 1 174 ? -0.647 -11.547 -23.969 1 93.75 174 PHE A C 1
ATOM 1396 O O . PHE A 1 174 ? -0.438 -10.398 -23.562 1 93.75 174 PHE A O 1
ATOM 1403 N N . SER A 1 175 ? -0.261 -11.922 -25.141 1 85.44 175 SER A N 1
ATOM 1404 C CA . SER A 1 175 ? 0.205 -10.984 -26.141 1 85.44 175 SER A CA 1
ATOM 1405 C C . SER A 1 175 ? -0.901 -10.656 -27.141 1 85.44 175 SER A C 1
ATOM 1407 O O . SER A 1 175 ? -1.562 -11.555 -27.672 1 85.44 175 SER A O 1
ATOM 1409 N N . GLY A 1 176 ? -1.882 -9.711 -26.812 1 68.75 176 GLY A N 1
ATOM 1410 C CA . GLY A 1 176 ? -2.945 -9.328 -27.719 1 68.75 176 GLY A CA 1
ATOM 1411 C C . GLY A 1 176 ? -2.695 -9.773 -29.156 1 68.75 176 GLY A C 1
ATOM 1412 O O . GLY A 1 176 ? -1.644 -10.336 -29.453 1 68.75 176 GLY A O 1
ATOM 1413 N N . ASP A 1 177 ? -3.77 -9.883 -29.938 1 58.5 177 ASP A N 1
ATOM 1414 C CA . ASP A 1 177 ? -3.729 -10.25 -31.344 1 58.5 177 ASP A CA 1
ATOM 1415 C C . ASP A 1 177 ? -2.834 -9.289 -32.125 1 58.5 177 ASP A C 1
ATOM 1417 O O . ASP A 1 177 ? -3.006 -9.125 -33.344 1 58.5 177 ASP A O 1
ATOM 1421 N N . ASP A 1 178 ? -1.98 -8.633 -31.375 1 51.84 178 ASP A N 1
ATOM 1422 C CA . ASP A 1 178 ? -1.166 -7.703 -32.156 1 51.84 178 ASP A CA 1
ATOM 1423 C C . ASP A 1 178 ? -0.325 -8.445 -33.188 1 51.84 178 ASP A C 1
ATOM 1425 O O . ASP A 1 178 ? 0.361 -9.414 -32.875 1 51.84 178 ASP A O 1
ATOM 1429 N N . PRO A 1 179 ? -0.635 -8.195 -34.438 1 50.31 179 PRO A N 1
ATOM 1430 C CA . PRO A 1 179 ? 0.085 -8.844 -35.531 1 50.31 179 PRO A CA 1
ATOM 1431 C C . PRO A 1 179 ? 1.6 -8.82 -35.344 1 50.31 179 PRO A C 1
ATOM 1433 O O . PRO A 1 179 ? 2.309 -9.656 -35.906 1 50.31 179 PRO A O 1
ATOM 1436 N N . GLU A 1 180 ? 2.023 -7.734 -34.656 1 50.28 180 GLU A N 1
ATOM 1437 C CA . GLU A 1 180 ? 3.461 -7.684 -34.406 1 50.28 180 GLU A CA 1
ATOM 1438 C C . GLU A 1 180 ? 3.77 -7.898 -32.938 1 50.28 180 GLU A C 1
ATOM 1440 O O . GLU A 1 180 ? 4.07 -6.941 -32.219 1 50.28 180 GLU A O 1
ATOM 1445 N N . PRO A 1 181 ? 3.578 -9.102 -32.594 1 53.69 181 PRO A N 1
ATOM 1446 C CA . PRO A 1 181 ? 3.709 -9.477 -31.172 1 53.69 181 PRO A CA 1
ATOM 1447 C C . PRO A 1 181 ? 5.027 -9.016 -30.562 1 53.69 181 PRO A C 1
ATOM 1449 O O . PRO A 1 181 ? 5.09 -8.734 -29.359 1 53.69 181 PRO A O 1
ATOM 1452 N N . SER A 1 182 ? 6.074 -8.922 -31.438 1 51.72 182 SER A N 1
ATOM 1453 C CA . SER A 1 182 ? 7.398 -8.586 -30.922 1 51.72 182 SER A CA 1
ATOM 1454 C C . SER A 1 182 ? 7.41 -7.199 -30.297 1 51.72 182 SER A C 1
ATOM 1456 O O . SER A 1 182 ? 8.32 -6.867 -29.531 1 51.72 182 SER A O 1
ATOM 1458 N N . LYS A 1 183 ? 6.488 -6.402 -30.734 1 54.91 183 LYS A N 1
ATOM 1459 C CA . LYS A 1 183 ? 6.602 -5.02 -30.281 1 54.91 183 LYS A CA 1
ATOM 1460 C C . LYS A 1 183 ? 5.652 -4.742 -29.109 1 54.91 183 LYS A C 1
ATOM 1462 O O . LYS A 1 183 ? 5.734 -3.691 -28.469 1 54.91 183 LYS A O 1
ATOM 1467 N N . SER A 1 184 ? 4.801 -5.801 -29 1 64.31 184 SER A N 1
ATOM 1468 C CA . SER A 1 184 ? 3.832 -5.457 -27.969 1 64.31 184 SER A CA 1
ATOM 1469 C C . SER A 1 184 ? 4.191 -6.117 -26.641 1 64.31 184 SER A C 1
ATOM 1471 O O . SER A 1 184 ? 4.566 -7.289 -26.594 1 64.31 184 SER A O 1
ATOM 1473 N N . SER A 1 185 ? 4.254 -5.371 -25.562 1 81.38 185 SER A N 1
ATOM 1474 C CA . SER A 1 185 ? 4.594 -5.879 -24.234 1 81.38 185 SER A CA 1
ATOM 1475 C C . SER A 1 185 ? 3.426 -6.637 -23.625 1 81.38 185 SER A C 1
ATOM 1477 O O . SER A 1 185 ? 2.291 -6.152 -23.641 1 81.38 185 SER A O 1
ATOM 1479 N N . PRO A 1 186 ? 3.678 -7.969 -23.391 1 92.31 186 PRO A N 1
ATOM 1480 C CA . PRO A 1 186 ? 2.621 -8.766 -22.75 1 92.31 186 PRO A CA 1
ATOM 1481 C C . PRO A 1 186 ? 2.021 -8.078 -21.531 1 92.31 186 PRO A C 1
ATOM 1483 O O . PRO A 1 186 ? 2.697 -7.289 -20.859 1 92.31 186 PRO A O 1
ATOM 1486 N N . ARG A 1 187 ? 0.764 -8.32 -21.391 1 94.94 187 ARG A N 1
ATOM 1487 C CA . ARG A 1 187 ? 0.04 -7.777 -20.25 1 94.94 187 ARG A CA 1
ATOM 1488 C C . ARG A 1 187 ? -0.87 -8.828 -19.625 1 94.94 187 ARG A C 1
ATOM 1490 O O . ARG A 1 187 ? -1.202 -9.828 -20.266 1 94.94 187 ARG A O 1
ATOM 1497 N N . PRO A 1 188 ? -1.27 -8.586 -18.391 1 97 188 PRO A N 1
ATOM 1498 C CA . PRO A 1 188 ? -2.189 -9.547 -17.781 1 97 188 PRO A CA 1
ATOM 1499 C C . PRO A 1 188 ? -3.555 -9.578 -18.453 1 97 188 PRO A C 1
ATOM 1501 O O . PRO A 1 188 ? -4.09 -8.523 -18.828 1 97 188 PRO A O 1
ATOM 1504 N N . GLY A 1 189 ? -4.047 -10.75 -18.688 1 96.56 189 GLY A N 1
ATOM 1505 C CA . GLY A 1 189 ? -5.375 -10.992 -19.219 1 96.56 189 GLY A CA 1
ATOM 1506 C C . GLY A 1 189 ? -6.199 -11.945 -18.375 1 96.56 189 GLY A C 1
ATOM 1507 O O . GLY A 1 189 ? -6.195 -11.852 -17.141 1 96.56 189 GLY A O 1
ATOM 1508 N N . ARG A 1 190 ? -6.875 -12.797 -19.031 1 96.5 190 ARG A N 1
ATOM 1509 C CA . ARG A 1 190 ? -7.633 -13.828 -18.344 1 96.5 190 ARG A CA 1
ATOM 1510 C C . ARG A 1 190 ? -6.715 -14.688 -17.469 1 96.5 190 ARG A C 1
ATOM 1512 O O . ARG A 1 190 ? -5.625 -15.07 -17.906 1 96.5 190 ARG A O 1
ATOM 1519 N N . ILE A 1 191 ? -7.188 -14.961 -16.266 1 98.06 191 ILE A N 1
ATOM 1520 C CA . ILE A 1 191 ? -6.336 -15.719 -15.352 1 98.06 191 ILE A CA 1
ATOM 1521 C C . ILE A 1 191 ? -6.516 -17.219 -15.602 1 98.06 191 ILE A C 1
ATOM 1523 O O . ILE A 1 191 ? -7.641 -17.688 -15.781 1 98.06 191 ILE A O 1
ATOM 1527 N N . VAL A 1 192 ? -5.438 -17.859 -15.75 1 97.56 192 VAL A N 1
ATOM 1528 C CA . VAL A 1 192 ? -5.418 -19.312 -15.828 1 97.56 192 VAL A CA 1
ATOM 1529 C C . VAL A 1 192 ? -5 -19.906 -14.484 1 97.56 192 VAL A C 1
ATOM 1531 O O . VAL A 1 192 ? -3.832 -19.828 -14.102 1 97.56 192 VAL A O 1
ATOM 1534 N N . SER A 1 193 ? -5.938 -20.438 -13.805 1 96.56 193 SER A N 1
ATOM 1535 C CA . SER A 1 193 ? -5.723 -21.016 -12.484 1 96.56 193 SER A CA 1
ATOM 1536 C C . SER A 1 193 ? -6.688 -22.172 -12.219 1 96.56 193 SER A C 1
ATOM 1538 O O . SER A 1 193 ? -7.816 -22.156 -12.711 1 96.56 193 SER A O 1
ATOM 1540 N N . ARG A 1 194 ? -6.246 -23.047 -11.477 1 95.12 194 ARG A N 1
ATOM 1541 C CA . ARG A 1 194 ? -6.965 -24.297 -11.25 1 95.12 194 ARG A CA 1
ATOM 1542 C C . ARG A 1 194 ? -8.375 -24.031 -10.742 1 95.12 194 ARG A C 1
ATOM 1544 O O . ARG A 1 194 ? -9.336 -24.656 -11.211 1 95.12 194 ARG A O 1
ATOM 1551 N N . ILE A 1 195 ? -8.578 -23.125 -9.859 1 95.94 195 ILE A N 1
ATOM 1552 C CA . ILE A 1 195 ? -9.867 -22.906 -9.227 1 95.94 195 ILE A CA 1
ATOM 1553 C C . ILE A 1 195 ? -10.891 -22.484 -10.273 1 95.94 195 ILE A C 1
ATOM 1555 O O . ILE A 1 195 ? -12.094 -22.688 -10.102 1 95.94 195 ILE A O 1
ATOM 1559 N N . PHE A 1 196 ? -10.484 -21.984 -11.398 1 96.94 196 PHE A N 1
ATOM 1560 C CA . PHE A 1 196 ? -11.398 -21.406 -12.383 1 96.94 196 PHE A CA 1
ATOM 1561 C C . PHE A 1 196 ? -11.805 -22.453 -13.414 1 96.94 196 PHE A C 1
ATOM 1563 O O . PHE A 1 196 ? -12.852 -22.328 -14.055 1 96.94 196 PHE A O 1
ATOM 1570 N N . PHE A 1 197 ? -10.938 -23.516 -13.562 1 96.25 197 PHE A N 1
ATOM 1571 C CA . PHE A 1 197 ? -11.273 -24.391 -14.68 1 96.25 197 PHE A CA 1
ATOM 1572 C C . PHE A 1 197 ? -11.484 -25.828 -14.195 1 96.25 197 PHE A C 1
ATOM 1574 O O . PHE A 1 197 ? -11.734 -26.719 -15 1 96.25 197 PHE A O 1
ATOM 1581 N N . TRP A 1 198 ? -11.43 -25.984 -12.883 1 94.69 198 TRP A N 1
ATOM 1582 C CA . TRP A 1 198 ? -11.586 -27.312 -12.32 1 94.69 198 TRP A CA 1
ATOM 1583 C C . TRP A 1 198 ? -13.031 -27.797 -12.453 1 94.69 198 TRP A C 1
ATOM 1585 O O . TRP A 1 198 ? -13.953 -27.156 -11.938 1 94.69 198 TRP A O 1
ATOM 1595 N N . GLY A 1 199 ? -13.156 -28.891 -13.148 1 92.88 199 GLY A N 1
ATOM 1596 C CA . GLY A 1 199 ? -14.484 -29.469 -13.297 1 92.88 199 GLY A CA 1
ATOM 1597 C C . GLY A 1 199 ? -15.492 -28.5 -13.867 1 92.88 199 GLY A C 1
ATOM 1598 O O . GLY A 1 199 ? -15.25 -27.875 -14.906 1 92.88 199 GLY A O 1
ATOM 1599 N N . GLU A 1 200 ? -16.578 -28.297 -13.141 1 92.81 200 GLU A N 1
ATOM 1600 C CA . GLU A 1 200 ? -17.703 -27.484 -13.602 1 92.81 200 GLU A CA 1
ATOM 1601 C C . GLU A 1 200 ? -17.391 -26 -13.445 1 92.81 200 GLU A C 1
ATOM 1603 O O . GLU A 1 200 ? -18.109 -25.141 -13.984 1 92.81 200 GLU A O 1
ATOM 1608 N N . HIS A 1 201 ? -16.297 -25.703 -12.734 1 96.5 201 HIS A N 1
ATOM 1609 C CA . HIS A 1 201 ? -15.953 -24.312 -12.5 1 96.5 201 HIS A CA 1
ATOM 1610 C C . HIS A 1 201 ? -15.773 -23.562 -13.812 1 96.5 201 HIS A C 1
ATOM 1612 O O . HIS A 1 201 ? -16.047 -22.359 -13.891 1 96.5 201 HIS A O 1
ATOM 1618 N N . PHE A 1 202 ? -15.32 -24.266 -14.82 1 95.81 202 PHE A N 1
ATOM 1619 C CA . PHE A 1 202 ? -15.031 -23.688 -16.125 1 95.81 202 PHE A CA 1
ATOM 1620 C C . PHE A 1 202 ? -16.266 -23.016 -16.719 1 95.81 202 PHE A C 1
ATOM 1622 O O . PHE A 1 202 ? -16.156 -22.031 -17.438 1 95.81 202 PHE A O 1
ATOM 1629 N N . HIS A 1 203 ? -17.453 -23.438 -16.344 1 94.88 203 HIS A N 1
ATOM 1630 C CA . HIS A 1 203 ? -18.688 -22.969 -16.953 1 94.88 203 HIS A CA 1
ATOM 1631 C C . HIS A 1 203 ? -19.375 -21.906 -16.094 1 94.88 203 HIS A C 1
ATOM 1633 O O . HIS A 1 203 ? -20.422 -21.375 -16.469 1 94.88 203 HIS A O 1
ATOM 1639 N N . TYR A 1 204 ? -18.766 -21.641 -14.93 1 96.38 204 TYR A N 1
ATOM 1640 C CA . TYR A 1 204 ? -19.359 -20.656 -14.055 1 96.38 204 TYR A CA 1
ATOM 1641 C C . TYR A 1 204 ? -19.297 -19.266 -14.664 1 96.38 204 TYR A C 1
ATOM 1643 O O . TYR A 1 204 ? -18.297 -18.906 -15.305 1 96.38 204 TYR A O 1
ATOM 1651 N N . ASP A 1 205 ? -20.375 -18.5 -14.469 1 95.06 205 ASP A N 1
ATOM 1652 C CA . ASP A 1 205 ? -20.391 -17.094 -14.891 1 95.06 205 ASP A CA 1
ATOM 1653 C C . ASP A 1 205 ? -19.703 -16.203 -13.859 1 95.06 205 ASP A C 1
ATOM 1655 O O . ASP A 1 205 ? -20.375 -15.539 -13.07 1 95.06 205 ASP A O 1
ATOM 1659 N N . VAL A 1 206 ? -18.453 -16.219 -13.852 1 95.19 206 VAL A N 1
ATOM 1660 C CA . VAL A 1 206 ? -17.625 -15.453 -12.93 1 95.19 206 VAL A CA 1
ATOM 1661 C C . VAL A 1 206 ? -16.578 -14.664 -13.711 1 95.19 206 VAL A C 1
ATOM 1663 O O . VAL A 1 206 ? -16.156 -15.078 -14.797 1 95.19 206 VAL A O 1
ATOM 1666 N N . ALA A 1 207 ? -16.234 -13.461 -13.219 1 95.5 207 ALA A N 1
ATOM 1667 C CA . ALA A 1 207 ? -15.164 -12.703 -13.844 1 95.5 207 ALA A CA 1
ATOM 1668 C C . ALA A 1 207 ? -13.859 -13.492 -13.859 1 95.5 207 ALA A C 1
ATOM 1670 O O . ALA A 1 207 ? -13.508 -14.133 -12.859 1 95.5 207 ALA A O 1
ATOM 1671 N N . ARG A 1 208 ? -13.133 -13.469 -14.922 1 96.62 208 ARG A N 1
ATOM 1672 C CA . ARG A 1 208 ? -11.945 -14.305 -15.016 1 96.62 208 ARG A CA 1
ATOM 1673 C C . ARG A 1 208 ? -10.703 -13.469 -15.297 1 96.62 208 ARG A C 1
ATOM 1675 O O . ARG A 1 208 ? -9.656 -14.008 -15.664 1 96.62 208 ARG A O 1
ATOM 1682 N N . GLY A 1 209 ? -10.883 -12.156 -15.172 1 95.38 209 GLY A N 1
ATOM 1683 C CA . GLY A 1 209 ? -9.734 -11.273 -15.32 1 95.38 209 GLY A CA 1
ATOM 1684 C C . GLY A 1 209 ? -9.68 -10.578 -16.672 1 95.38 209 GLY A C 1
ATOM 1685 O O . GLY A 1 209 ? -10.484 -10.867 -17.547 1 95.38 209 GLY A O 1
ATOM 1686 N N . PRO A 1 210 ? -8.688 -9.711 -16.766 1 97.06 210 PRO A N 1
ATOM 1687 C CA . PRO A 1 210 ? -7.758 -9.305 -15.703 1 97.06 210 PRO A CA 1
ATOM 1688 C C . PRO A 1 210 ? -8.453 -8.578 -14.555 1 97.06 210 PRO A C 1
ATOM 1690 O O . PRO A 1 210 ? -9.5 -7.945 -14.766 1 97.06 210 PRO A O 1
ATOM 1693 N N . TYR A 1 211 ? -7.934 -8.766 -13.336 1 97.75 211 TYR A N 1
ATOM 1694 C CA . TYR A 1 211 ? -8.508 -8.102 -12.164 1 97.75 211 TYR A CA 1
ATOM 1695 C C . TYR A 1 211 ? -7.73 -6.836 -11.828 1 97.75 211 TYR A C 1
ATOM 1697 O O . TYR A 1 211 ? -6.496 -6.852 -11.766 1 97.75 211 TYR A O 1
ATOM 1705 N N . ARG A 1 212 ? -8.383 -5.82 -11.523 1 95.06 212 ARG A N 1
ATOM 1706 C CA . ARG A 1 212 ? -7.738 -4.539 -11.25 1 95.06 212 ARG A CA 1
ATOM 1707 C C . ARG A 1 212 ? -7.164 -4.508 -9.836 1 95.06 212 ARG A C 1
ATOM 1709 O O . ARG A 1 212 ? -6.305 -3.68 -9.523 1 95.06 212 ARG A O 1
ATOM 1716 N N . SER A 1 213 ? -7.738 -5.426 -8.992 1 96.44 213 SER A N 1
ATOM 1717 C CA . SER A 1 213 ? -7.359 -5.367 -7.586 1 96.44 213 SER A CA 1
ATOM 1718 C C . SER A 1 213 ? -7.375 -6.75 -6.949 1 96.44 213 SER A C 1
ATOM 1720 O O . SER A 1 213 ? -7.977 -7.68 -7.488 1 96.44 213 SER A O 1
ATOM 1722 N N . SER A 1 214 ? -6.707 -6.824 -5.797 1 97.94 214 SER A N 1
ATOM 1723 C CA . SER A 1 214 ? -6.77 -8.031 -4.98 1 97.94 214 SER A CA 1
ATOM 1724 C C . SER A 1 214 ? -8.203 -8.359 -4.586 1 97.94 214 SER A C 1
ATOM 1726 O O . SER A 1 214 ? -8.602 -9.523 -4.574 1 97.94 214 SER A O 1
ATOM 1728 N N . TYR A 1 215 ? -8.977 -7.344 -4.301 1 98.06 215 TYR A N 1
ATOM 1729 C CA . TYR A 1 215 ? -10.375 -7.539 -3.938 1 98.06 215 TYR A CA 1
ATOM 1730 C C . TYR A 1 215 ? -11.133 -8.258 -5.047 1 98.06 215 TYR A C 1
ATOM 1732 O O . TYR A 1 215 ? -11.812 -9.258 -4.797 1 98.06 215 TYR A O 1
ATOM 1740 N N . ASP A 1 216 ? -10.961 -7.754 -6.246 1 97.69 216 ASP A N 1
ATOM 1741 C CA . ASP A 1 216 ? -11.664 -8.336 -7.387 1 97.69 216 ASP A CA 1
ATOM 1742 C C . ASP A 1 216 ? -11.281 -9.797 -7.582 1 97.69 216 ASP A C 1
ATOM 1744 O O . ASP A 1 216 ? -12.148 -10.648 -7.82 1 97.69 216 ASP A O 1
ATOM 1748 N N . TRP A 1 217 ? -10.039 -10.047 -7.516 1 98.38 217 TRP A N 1
ATOM 1749 C CA . TRP A 1 217 ? -9.5 -11.391 -7.727 1 98.38 217 TRP A CA 1
ATOM 1750 C C . TRP A 1 217 ? -10.016 -12.359 -6.664 1 98.38 217 TRP A C 1
ATOM 1752 O O . TRP A 1 217 ? -10.57 -13.406 -6.988 1 98.38 217 TRP A O 1
ATOM 1762 N N . LEU A 1 218 ? -9.906 -11.984 -5.406 1 98.56 218 LEU A N 1
ATOM 1763 C CA . LEU A 1 218 ? -10.297 -12.852 -4.301 1 98.56 218 LEU A CA 1
ATOM 1764 C C . LEU A 1 218 ? -11.812 -12.992 -4.23 1 98.56 218 LEU A C 1
ATOM 1766 O O . LEU A 1 218 ? -12.328 -14.047 -3.855 1 98.56 218 LEU A O 1
ATOM 1770 N N . SER A 1 219 ? -12.516 -11.945 -4.625 1 98.5 219 SER A N 1
ATOM 1771 C CA . SER A 1 219 ? -13.969 -12.016 -4.707 1 98.5 219 SER A CA 1
ATOM 1772 C C . SER A 1 219 ? -14.414 -13.062 -5.719 1 98.5 219 SER A C 1
ATOM 1774 O O . SER A 1 219 ? -15.359 -13.82 -5.469 1 98.5 219 SER A O 1
ATOM 1776 N N . ALA A 1 220 ? -13.734 -13.07 -6.84 1 98.44 220 ALA A N 1
ATOM 1777 C CA . ALA A 1 220 ? -14.047 -14.062 -7.859 1 98.44 220 ALA A CA 1
ATOM 1778 C C . ALA A 1 220 ? -13.781 -15.477 -7.344 1 98.44 220 ALA A C 1
ATOM 1780 O O . ALA A 1 220 ? -14.594 -16.375 -7.547 1 98.44 220 ALA A O 1
ATOM 1781 N N . CYS A 1 221 ? -12.672 -15.703 -6.695 1 98.5 221 CYS A N 1
ATOM 1782 C CA . CYS A 1 221 ? -12.344 -17 -6.125 1 98.5 221 CYS A CA 1
ATOM 1783 C C . CYS A 1 221 ? -13.414 -17.453 -5.133 1 98.5 221 CYS A C 1
ATOM 1785 O O . CYS A 1 221 ? -13.898 -18.578 -5.211 1 98.5 221 CYS A O 1
ATOM 1787 N N . LEU A 1 222 ? -13.766 -16.547 -4.258 1 98.56 222 LEU A N 1
ATOM 1788 C CA . LEU A 1 222 ? -14.773 -16.875 -3.252 1 98.56 222 LEU A CA 1
ATOM 1789 C C . LEU A 1 222 ? -16.125 -17.141 -3.902 1 98.56 222 LEU A C 1
ATOM 1791 O O . LEU A 1 222 ? -16.891 -17.969 -3.42 1 98.56 222 LEU A O 1
ATOM 1795 N N . GLY A 1 223 ? -16.391 -16.391 -4.98 1 98.19 223 GLY A N 1
ATOM 1796 C CA . GLY A 1 223 ? -17.609 -16.656 -5.734 1 98.19 223 GLY A CA 1
ATOM 1797 C C . GLY A 1 223 ? -17.688 -18.062 -6.281 1 98.19 223 GLY A C 1
ATOM 1798 O O . GLY A 1 223 ? -18.75 -18.703 -6.227 1 98.19 223 GLY A O 1
ATOM 1799 N N . ILE A 1 224 ? -16.609 -18.562 -6.773 1 98.25 224 ILE A N 1
ATOM 1800 C CA . ILE A 1 224 ? -16.547 -19.922 -7.309 1 98.25 224 ILE A CA 1
ATOM 1801 C C . ILE A 1 224 ? -16.781 -20.922 -6.188 1 98.25 224 ILE A C 1
ATOM 1803 O O . ILE A 1 224 ? -17.547 -21.875 -6.352 1 98.25 224 ILE A O 1
ATOM 1807 N N . ILE A 1 225 ? -16.141 -20.719 -5.027 1 97.94 225 ILE A N 1
ATOM 1808 C CA . ILE A 1 225 ? -16.281 -21.625 -3.891 1 97.94 225 ILE A CA 1
ATOM 1809 C C . ILE A 1 225 ? -17.734 -21.688 -3.449 1 97.94 225 ILE A C 1
ATOM 1811 O O . ILE A 1 225 ? -18.297 -22.766 -3.271 1 97.94 225 ILE A O 1
ATOM 1815 N N . ARG A 1 226 ? -18.359 -20.547 -3.316 1 98.06 226 ARG A N 1
ATOM 1816 C CA . ARG A 1 226 ? -19.75 -20.5 -2.861 1 98.06 226 ARG A CA 1
ATOM 1817 C C . ARG A 1 226 ? -20.688 -21.172 -3.867 1 98.06 226 ARG A C 1
ATOM 1819 O O . ARG A 1 226 ? -21.578 -21.922 -3.482 1 98.06 226 ARG A O 1
ATOM 1826 N N . GLN A 1 227 ? -20.484 -20.891 -5.133 1 97.56 227 GLN A N 1
ATOM 1827 C CA . GLN A 1 227 ? -21.328 -21.5 -6.16 1 97.56 227 GLN A CA 1
ATOM 1828 C C . GLN A 1 227 ? -21.156 -23.016 -6.195 1 97.56 227 GLN A C 1
ATOM 1830 O O . GLN A 1 227 ? -22.141 -23.75 -6.309 1 97.56 227 GLN A O 1
ATOM 1835 N N . ALA A 1 228 ? -19.953 -23.484 -6.156 1 96.25 228 ALA A N 1
ATOM 1836 C CA . ALA A 1 228 ? -19.672 -24.922 -6.172 1 96.25 228 ALA A CA 1
ATOM 1837 C C . ALA A 1 228 ? -20.359 -25.625 -5 1 96.25 228 ALA A C 1
ATOM 1839 O O . ALA A 1 228 ? -20.953 -26.703 -5.168 1 96.25 228 ALA A O 1
ATOM 1840 N N . GLN A 1 229 ? -20.281 -25.047 -3.816 1 96.19 229 GLN A N 1
ATOM 1841 C CA . GLN A 1 229 ? -20.875 -25.641 -2.629 1 96.19 229 GLN A CA 1
ATOM 1842 C C . GLN A 1 229 ? -22.391 -25.594 -2.684 1 96.19 229 GLN A C 1
ATOM 1844 O O . GLN A 1 229 ? -23.078 -26.516 -2.221 1 96.19 229 GLN A O 1
ATOM 1849 N N . THR A 1 230 ? -22.922 -24.516 -3.201 1 96.75 230 THR A N 1
ATOM 1850 C CA . THR A 1 230 ? -24.359 -24.406 -3.373 1 96.75 230 THR A CA 1
ATOM 1851 C C . THR A 1 230 ? -24.875 -25.484 -4.312 1 96.75 230 THR A C 1
ATOM 1853 O O . THR A 1 230 ? -25.906 -26.125 -4.039 1 96.75 230 THR A O 1
ATOM 1856 N N . GLU A 1 231 ? -24.188 -25.734 -5.391 1 95.06 231 GLU A N 1
ATOM 1857 C CA . GLU A 1 231 ? -24.547 -26.781 -6.332 1 95.06 231 GLU A CA 1
ATOM 1858 C C . GLU A 1 231 ? -24.484 -28.172 -5.684 1 95.06 231 GLU A C 1
ATOM 1860 O O . GLU A 1 231 ? -25.328 -29.016 -5.941 1 95.06 231 GLU A O 1
ATOM 1865 N N . THR A 1 232 ? -23.453 -28.375 -4.91 1 92.69 232 THR A N 1
ATOM 1866 C CA . THR A 1 232 ? -23.328 -29.641 -4.191 1 92.69 232 THR A CA 1
ATOM 1867 C C . THR A 1 232 ? -24.516 -29.844 -3.262 1 92.69 232 THR A C 1
ATOM 1869 O O . THR A 1 232 ? -25.062 -30.953 -3.186 1 92.69 232 THR A O 1
ATOM 1872 N N . LEU A 1 233 ? -24.922 -28.797 -2.59 1 94.38 233 LEU A N 1
ATOM 1873 C CA . LEU A 1 233 ? -26.031 -28.875 -1.651 1 94.38 233 LEU A CA 1
ATOM 1874 C C . LEU A 1 233 ? -27.344 -29.141 -2.387 1 94.38 233 LEU A C 1
ATOM 1876 O O . LEU A 1 233 ? -28.234 -29.812 -1.854 1 94.38 233 LEU A O 1
ATOM 1880 N N . ASP A 1 234 ? -27.484 -28.703 -3.58 1 94.19 234 ASP A N 1
ATOM 1881 C CA . ASP A 1 234 ? -28.688 -28.891 -4.375 1 94.19 234 ASP A CA 1
ATOM 1882 C C . ASP A 1 234 ? -28.781 -30.312 -4.895 1 94.19 234 ASP A C 1
ATOM 1884 O O . ASP A 1 234 ? -29.891 -30.844 -5.078 1 94.19 234 ASP A O 1
ATOM 1888 N N . LYS A 1 235 ? -27.672 -30.969 -5.152 1 89.75 235 LYS A N 1
ATOM 1889 C CA . LYS A 1 235 ? -27.672 -32.25 -5.855 1 89.75 235 LYS A CA 1
ATOM 1890 C C . LYS A 1 235 ? -27.406 -33.406 -4.891 1 89.75 235 LYS A C 1
ATOM 1892 O O . LYS A 1 235 ? -27.781 -34.531 -5.156 1 89.75 235 LYS A O 1
ATOM 1897 N N . GLU A 1 236 ? -26.672 -33.156 -3.859 1 84.88 236 GLU A N 1
ATOM 1898 C CA . GLU A 1 236 ? -26.141 -34.219 -3.002 1 84.88 236 GLU A CA 1
ATOM 1899 C C . GLU A 1 236 ? -27.188 -34.656 -1.97 1 84.88 236 GLU A C 1
ATOM 1901 O O . GLU A 1 236 ? -27.875 -33.812 -1.386 1 84.88 236 GLU A O 1
ATOM 1906 N N . GLU A 1 237 ? -27.234 -35.969 -1.836 1 88.62 237 GLU A N 1
ATOM 1907 C CA . GLU A 1 237 ? -28.156 -36.531 -0.862 1 88.62 237 GLU A CA 1
ATOM 1908 C C . GLU A 1 237 ? -27.422 -37.094 0.353 1 88.62 237 GLU A C 1
ATOM 1910 O O . GLU A 1 237 ? -28 -37.188 1.438 1 88.62 237 GLU A O 1
ATOM 1915 N N . ASP A 1 238 ? -26.188 -37.375 0.181 1 89.88 238 ASP A N 1
ATOM 1916 C CA . ASP A 1 238 ? -25.391 -37.906 1.295 1 89.88 238 ASP A CA 1
ATOM 1917 C C . ASP A 1 238 ? -25.25 -36.844 2.393 1 89.88 238 ASP A C 1
ATOM 1919 O O . ASP A 1 238 ? -24.75 -35.75 2.141 1 89.88 238 ASP A O 1
ATOM 1923 N N . GLU A 1 239 ? -25.609 -37.219 3.539 1 91.19 239 GLU A N 1
ATOM 1924 C CA . GLU A 1 239 ? -25.688 -36.25 4.648 1 91.19 239 GLU A CA 1
ATOM 1925 C C . GLU A 1 239 ? -24.297 -35.75 5.023 1 91.19 239 GLU A C 1
ATOM 1927 O O . GLU A 1 239 ? -24.141 -34.594 5.387 1 91.19 239 GLU A O 1
ATOM 1932 N N . ASP A 1 240 ? -23.328 -36.594 5.016 1 89.5 240 ASP A N 1
ATOM 1933 C CA . ASP A 1 240 ? -21.969 -36.188 5.375 1 89.5 240 ASP A CA 1
ATOM 1934 C C . ASP A 1 240 ? -21.422 -35.188 4.371 1 89.5 240 ASP A C 1
ATOM 1936 O O . ASP A 1 240 ? -20.797 -34.188 4.754 1 89.5 240 ASP A O 1
ATOM 1940 N N . ILE A 1 241 ? -21.688 -35.469 3.137 1 88.75 241 ILE A N 1
ATOM 1941 C CA . ILE A 1 241 ? -21.219 -34.594 2.076 1 88.75 241 ILE A CA 1
ATOM 1942 C C . ILE A 1 241 ? -21.953 -33.25 2.156 1 88.75 241 ILE A C 1
ATOM 1944 O O . ILE A 1 241 ? -21.344 -32.188 1.952 1 88.75 241 ILE A O 1
ATOM 1948 N N . ARG A 1 242 ? -23.172 -33.312 2.484 1 93.19 242 ARG A N 1
ATOM 1949 C CA . ARG A 1 242 ? -23.984 -32.094 2.623 1 93.19 242 ARG A CA 1
ATOM 1950 C C . ARG A 1 242 ? -23.484 -31.25 3.787 1 93.19 242 ARG A C 1
ATOM 1952 O O . ARG A 1 242 ? -23.391 -30.031 3.67 1 93.19 242 ARG A O 1
ATOM 1959 N N . GLU A 1 243 ? -23.203 -31.859 4.844 1 93.69 243 GLU A N 1
ATOM 1960 C CA . GLU A 1 243 ? -22.719 -31.141 6.012 1 93.69 243 GLU A CA 1
ATOM 1961 C C . GLU A 1 243 ? -21.391 -30.438 5.707 1 93.69 243 GLU A C 1
ATOM 1963 O O . GLU A 1 243 ? -21.172 -29.297 6.113 1 93.69 243 GLU A O 1
ATOM 1968 N N . ASP A 1 244 ? -20.516 -31.172 5.016 1 92.38 244 ASP A N 1
ATOM 1969 C CA . ASP A 1 244 ? -19.234 -30.594 4.629 1 92.38 244 ASP A CA 1
ATOM 1970 C C . ASP A 1 244 ? -19.438 -29.375 3.715 1 92.38 244 ASP A C 1
ATOM 1972 O O . ASP A 1 244 ? -18.75 -28.375 3.865 1 92.38 244 ASP A O 1
ATOM 1976 N N . ALA A 1 245 ? -20.328 -29.531 2.814 1 95.06 245 ALA A N 1
ATOM 1977 C CA . ALA A 1 245 ? -20.625 -28.453 1.879 1 95.06 245 ALA A CA 1
ATOM 1978 C C . ALA A 1 245 ? -21.219 -27.25 2.605 1 95.06 245 ALA A C 1
ATOM 1980 O O . ALA A 1 245 ? -20.906 -26.094 2.27 1 95.06 245 ALA A O 1
ATOM 1981 N N . GLU A 1 246 ? -22.062 -27.484 3.539 1 96.62 246 GLU A N 1
ATOM 1982 C CA . GLU A 1 246 ? -22.656 -26.422 4.336 1 96.62 246 GLU A CA 1
ATOM 1983 C C . GLU A 1 246 ? -21.594 -25.672 5.137 1 96.62 246 GLU A C 1
ATOM 1985 O O . GLU A 1 246 ? -21.609 -24.438 5.215 1 96.62 246 GLU A O 1
ATOM 1990 N N . ASP A 1 247 ? -20.703 -26.438 5.719 1 96.75 247 ASP A N 1
ATOM 1991 C CA . ASP A 1 247 ? -19.609 -25.844 6.48 1 96.75 247 ASP A CA 1
ATOM 1992 C C . ASP A 1 247 ? -18.734 -24.984 5.59 1 96.75 247 ASP A C 1
ATOM 1994 O O . ASP A 1 247 ? -18.359 -23.875 5.965 1 96.75 247 ASP A O 1
ATOM 1998 N N . CYS A 1 248 ? -18.406 -25.484 4.496 1 97.38 248 CYS A N 1
ATOM 1999 C CA . CYS A 1 248 ? -17.562 -24.766 3.557 1 97.38 248 CYS A CA 1
ATOM 2000 C C . CYS A 1 248 ? -18.25 -23.484 3.082 1 97.38 248 CYS A C 1
ATOM 2002 O O . CYS A 1 248 ? -17.609 -22.438 2.98 1 97.38 248 CYS A O 1
ATOM 2004 N N . LEU A 1 249 ? -19.516 -23.594 2.764 1 98 249 LEU A N 1
ATOM 2005 C CA . LEU A 1 249 ? -20.297 -22.438 2.322 1 98 249 LEU A CA 1
ATOM 2006 C C . LEU A 1 249 ? -20.344 -21.375 3.412 1 98 249 LEU A C 1
ATOM 2008 O O . LEU A 1 249 ? -20.25 -20.188 3.121 1 98 249 LEU A O 1
ATOM 2012 N N . ARG A 1 250 ? -20.5 -21.812 4.605 1 98.06 250 ARG A N 1
ATOM 2013 C CA . ARG A 1 250 ? -20.516 -20.891 5.734 1 98.06 250 ARG A CA 1
ATOM 2014 C C . ARG A 1 250 ? -19.188 -20.141 5.848 1 98.06 250 ARG A C 1
ATOM 2016 O O . ARG A 1 250 ? -19.172 -18.922 5.977 1 98.06 250 ARG A O 1
ATOM 2023 N N . VAL A 1 251 ? -18.094 -20.859 5.797 1 98.38 251 VAL A N 1
ATOM 2024 C CA . VAL A 1 251 ? -16.766 -20.25 5.906 1 98.38 251 VAL A CA 1
ATOM 2025 C C . VAL A 1 251 ? -16.516 -19.312 4.727 1 98.38 251 VAL A C 1
ATOM 2027 O O . VAL A 1 251 ? -16.016 -18.203 4.906 1 98.38 251 VAL A O 1
ATOM 2030 N N . ALA A 1 252 ? -16.891 -19.719 3.539 1 98.69 252 ALA A N 1
ATOM 2031 C CA . ALA A 1 252 ? -16.719 -18.891 2.348 1 98.69 252 ALA A CA 1
ATOM 2032 C C . ALA A 1 252 ? -17.516 -17.594 2.471 1 98.69 252 ALA A C 1
ATOM 2034 O O . ALA A 1 252 ? -17.047 -16.547 2.037 1 98.69 252 ALA A O 1
ATOM 2035 N N . THR A 1 253 ? -18.688 -17.688 3.037 1 98.62 253 THR A N 1
ATOM 2036 C CA . THR A 1 253 ? -19.531 -16.516 3.234 1 98.62 253 THR A CA 1
ATOM 2037 C C . THR A 1 253 ? -18.906 -15.562 4.238 1 98.62 253 THR A C 1
ATOM 2039 O O . THR A 1 253 ? -18.922 -14.344 4.039 1 98.62 253 THR A O 1
ATOM 2042 N N . ARG A 1 254 ? -18.359 -16.141 5.262 1 98.62 254 ARG A N 1
ATOM 2043 C CA . ARG A 1 254 ? -17.688 -15.32 6.262 1 98.62 254 ARG A CA 1
ATOM 2044 C C . ARG A 1 254 ? -16.438 -14.656 5.676 1 98.62 254 ARG A C 1
ATOM 2046 O O . ARG A 1 254 ? -16.156 -13.5 5.973 1 98.62 254 ARG A O 1
ATOM 2053 N N . LEU A 1 255 ? -15.695 -15.359 4.883 1 98.75 255 LEU A N 1
ATOM 2054 C CA . LEU A 1 255 ? -14.531 -14.797 4.215 1 98.75 255 LEU A CA 1
ATOM 2055 C C . LEU A 1 255 ? -14.945 -13.68 3.254 1 98.75 255 LEU A C 1
ATOM 2057 O O . LEU A 1 255 ? -14.25 -12.672 3.137 1 98.75 255 LEU A O 1
ATOM 2061 N N . THR A 1 256 ? -16.047 -13.883 2.586 1 98.62 256 THR A N 1
ATOM 2062 C CA . THR A 1 256 ? -16.578 -12.867 1.677 1 98.62 256 THR A CA 1
ATOM 2063 C C . THR A 1 256 ? -16.891 -11.578 2.428 1 98.62 256 THR A C 1
ATOM 2065 O O . THR A 1 256 ? -16.625 -10.484 1.933 1 98.62 256 THR A O 1
ATOM 2068 N N . SER A 1 257 ? -17.406 -11.727 3.635 1 98.12 257 SER A N 1
ATOM 2069 C CA . SER A 1 257 ? -17.734 -10.57 4.465 1 98.12 257 SER A CA 1
ATOM 2070 C C . SER A 1 257 ? -16.484 -9.891 4.984 1 98.12 257 SER A C 1
ATOM 2072 O O . SER A 1 257 ? -16.453 -8.672 5.18 1 98.12 257 SER A O 1
ATOM 2074 N N . LEU A 1 258 ? -15.453 -10.664 5.215 1 98.25 258 LEU A N 1
ATOM 2075 C CA . LEU A 1 258 ? -14.188 -10.164 5.754 1 98.25 258 LEU A CA 1
ATOM 2076 C C . LEU A 1 258 ? -13.359 -9.492 4.66 1 98.25 258 LEU A C 1
ATOM 2078 O O . LEU A 1 258 ? -12.555 -8.602 4.945 1 98.25 258 LEU A O 1
ATOM 2082 N N . LEU A 1 259 ? -13.57 -9.82 3.396 1 98.5 259 LEU A N 1
ATOM 2083 C CA . LEU A 1 259 ? -12.75 -9.445 2.25 1 98.5 259 LEU A CA 1
ATOM 2084 C C . LEU A 1 259 ? -12.641 -7.926 2.135 1 98.5 259 LEU A C 1
ATOM 2086 O O . LEU A 1 259 ? -11.531 -7.383 2.113 1 98.5 259 LEU A O 1
ATOM 2090 N N . PRO A 1 260 ? -13.773 -7.168 2.191 1 97.06 260 PRO A N 1
ATOM 2091 C CA . PRO A 1 260 ? -13.688 -5.719 2.008 1 97.06 260 PRO A CA 1
ATOM 2092 C C . PRO A 1 260 ? -13.039 -5.012 3.199 1 97.06 260 PRO A C 1
ATOM 2094 O O . PRO A 1 260 ? -12.688 -3.832 3.107 1 97.06 260 PRO A O 1
ATOM 2097 N N . LYS A 1 261 ? -12.898 -5.699 4.32 1 97.44 261 LYS A N 1
ATOM 2098 C CA . LYS A 1 261 ? -12.289 -5.109 5.512 1 97.44 261 LYS A CA 1
ATOM 2099 C C . LYS A 1 261 ? -10.766 -5.164 5.434 1 97.44 261 LYS A C 1
ATOM 2101 O O . LYS A 1 261 ? -10.078 -4.441 6.156 1 97.44 261 LYS A O 1
ATOM 2106 N N . ILE A 1 262 ? -10.25 -6.02 4.586 1 97.19 262 ILE A N 1
ATOM 2107 C CA . ILE A 1 262 ? -8.805 -6.215 4.461 1 97.19 262 ILE A CA 1
ATOM 2108 C C . ILE A 1 262 ? -8.32 -5.645 3.131 1 97.19 262 ILE A C 1
ATOM 2110 O O . ILE A 1 262 ? -7.215 -5.102 3.049 1 97.19 262 ILE A O 1
ATOM 2114 N N . PHE A 1 263 ? -9.18 -5.773 2.082 1 97.44 263 PHE A N 1
ATOM 2115 C CA . PHE A 1 263 ? -8.844 -5.328 0.735 1 97.44 263 PHE A CA 1
ATOM 2116 C C . PHE A 1 263 ? -9.836 -4.273 0.25 1 97.44 263 PHE A C 1
ATOM 2118 O O . PHE A 1 263 ? -11.039 -4.531 0.186 1 97.44 263 PHE A O 1
ATOM 2125 N N . PRO A 1 264 ? -9.32 -3.152 -0.141 1 95.56 264 PRO A N 1
ATOM 2126 C CA . PRO A 1 264 ? -10.234 -2.1 -0.589 1 95.56 264 PRO A CA 1
ATOM 2127 C C . PRO A 1 264 ? -11.016 -2.488 -1.845 1 95.56 264 PRO A C 1
ATOM 2129 O O . PRO A 1 264 ? -10.461 -3.121 -2.748 1 95.56 264 PRO A O 1
ATOM 2132 N N . LEU A 1 265 ? -12.242 -2.096 -1.831 1 95.5 265 LEU A N 1
ATOM 2133 C CA . LEU A 1 265 ? -13.102 -2.33 -2.984 1 95.5 265 LEU A CA 1
ATOM 2134 C C . LEU A 1 265 ? -12.672 -1.473 -4.168 1 95.5 265 LEU A C 1
ATOM 2136 O O . LEU A 1 265 ? -12.648 -1.946 -5.309 1 95.5 265 LEU A O 1
ATOM 2140 N N . TYR A 1 266 ? -12.344 -0.19 -3.889 1 94.19 266 TYR A N 1
ATOM 2141 C CA . TYR A 1 266 ? -11.961 0.741 -4.941 1 94.19 266 TYR A CA 1
ATOM 2142 C C . TYR A 1 266 ? -10.445 0.896 -5.004 1 94.19 266 TYR A C 1
ATOM 2144 O O . TYR A 1 266 ? -9.797 1.152 -3.984 1 94.19 266 TYR A O 1
ATOM 2152 N N . GLN A 1 267 ? -9.984 0.618 -6.16 1 90.12 267 GLN A N 1
ATOM 2153 C CA . GLN A 1 267 ? -8.555 0.72 -6.434 1 90.12 267 GLN A CA 1
ATOM 2154 C C . GLN A 1 267 ? -8.289 1.465 -7.738 1 90.12 267 GLN A C 1
ATOM 2156 O O . GLN A 1 267 ? -8.758 1.049 -8.797 1 90.12 267 GLN A O 1
ATOM 2161 N N . SER A 1 268 ? -7.633 2.604 -7.637 1 90.88 268 SER A N 1
ATOM 2162 C CA . SER A 1 268 ? -7.191 3.348 -8.812 1 90.88 268 SER A CA 1
ATOM 2163 C C . SER A 1 268 ? -5.805 3.947 -8.602 1 90.88 268 SER A C 1
ATOM 2165 O O . SER A 1 268 ? -5.562 4.621 -7.602 1 90.88 268 SER A O 1
ATOM 2167 N N . PRO A 1 269 ? -4.828 3.742 -9.523 1 92.81 269 PRO A N 1
ATOM 2168 C CA . PRO A 1 269 ? -4.918 2.852 -10.68 1 92.81 269 PRO A CA 1
ATOM 2169 C C . PRO A 1 269 ? -4.926 1.375 -10.289 1 92.81 269 PRO A C 1
ATOM 2171 O O . PRO A 1 269 ? -4.91 1.046 -9.102 1 92.81 269 PRO A O 1
ATOM 2174 N N . ALA A 1 270 ? -4.977 0.524 -11.281 1 94.62 270 ALA A N 1
ATOM 2175 C CA . ALA A 1 270 ? -4.922 -0.913 -11.031 1 94.62 270 ALA A CA 1
ATOM 2176 C C . ALA A 1 270 ? -3.648 -1.287 -10.273 1 94.62 270 ALA A C 1
ATOM 2178 O O . ALA A 1 270 ? -2.617 -0.629 -10.422 1 94.62 270 ALA A O 1
ATOM 2179 N N . GLU A 1 271 ? -3.705 -2.316 -9.5 1 94.81 271 GLU A N 1
ATOM 2180 C CA . GLU A 1 271 ? -2.582 -2.734 -8.672 1 94.81 271 GLU A CA 1
ATOM 2181 C C . GLU A 1 271 ? -1.388 -3.154 -9.523 1 94.81 271 GLU A C 1
ATOM 2183 O O . GLU A 1 271 ? -1.558 -3.779 -10.57 1 94.81 271 GLU A O 1
ATOM 2188 N N . ARG A 1 272 ? -0.234 -2.785 -9.078 1 93.5 272 ARG A N 1
ATOM 2189 C CA . ARG A 1 272 ? 0.981 -3.336 -9.664 1 93.5 272 ARG A CA 1
ATOM 2190 C C . ARG A 1 272 ? 1.135 -4.816 -9.328 1 93.5 272 ARG A C 1
ATOM 2192 O O . ARG A 1 272 ? 0.815 -5.238 -8.211 1 93.5 272 ARG A O 1
ATOM 2199 N N . THR A 1 273 ? 1.655 -5.555 -10.234 1 96.75 273 THR A N 1
ATOM 2200 C CA . THR A 1 273 ? 1.745 -6.996 -10.039 1 96.75 273 THR A CA 1
ATOM 2201 C C . THR A 1 273 ? 3.102 -7.52 -10.5 1 96.75 273 THR A C 1
ATOM 2203 O O . THR A 1 273 ? 3.863 -6.805 -11.156 1 96.75 273 THR A O 1
ATOM 2206 N N . VAL A 1 274 ? 3.445 -8.672 -10.055 1 97 274 VAL A N 1
ATOM 2207 C CA . VAL A 1 274 ? 4.672 -9.359 -10.438 1 97 274 VAL A CA 1
ATOM 2208 C C . VAL A 1 274 ? 4.359 -10.805 -10.812 1 97 274 VAL A C 1
ATOM 2210 O O . VAL A 1 274 ? 3.438 -11.414 -10.258 1 97 274 VAL A O 1
ATOM 2213 N N . LEU A 1 275 ? 5.121 -11.297 -11.734 1 97.19 275 LEU A N 1
ATOM 2214 C CA . LEU A 1 275 ? 4.984 -12.711 -12.07 1 97.19 275 LEU A CA 1
ATOM 2215 C C . LEU A 1 275 ? 5.41 -13.594 -10.898 1 97.19 275 LEU A C 1
ATOM 2217 O O . LEU A 1 275 ? 6.52 -13.453 -10.375 1 97.19 275 LEU A O 1
ATOM 2221 N N . TRP A 1 276 ? 4.5 -14.422 -10.492 1 96.38 276 TRP A N 1
ATOM 2222 C CA . TRP A 1 276 ? 4.738 -15.242 -9.312 1 96.38 276 TRP A CA 1
ATOM 2223 C C . TRP A 1 276 ? 4.543 -16.719 -9.633 1 96.38 276 TRP A C 1
ATOM 2225 O O . TRP A 1 276 ? 3.451 -17.141 -10.031 1 96.38 276 TRP A O 1
ATOM 2235 N N . HIS A 1 277 ? 5.621 -17.484 -9.492 1 97.19 277 HIS A N 1
ATOM 2236 C CA . HIS A 1 277 ? 5.551 -18.922 -9.688 1 97.19 277 HIS A CA 1
ATOM 2237 C C . HIS A 1 277 ? 4.969 -19.625 -8.461 1 97.19 277 HIS A C 1
ATOM 2239 O O . HIS A 1 277 ? 5.664 -19.828 -7.465 1 97.19 277 HIS A O 1
ATOM 2245 N N . ASP A 1 278 ? 3.773 -20.062 -8.5 1 91.94 278 ASP A N 1
ATOM 2246 C CA . ASP A 1 278 ? 3.049 -20.531 -7.32 1 91.94 278 ASP A CA 1
ATOM 2247 C C . ASP A 1 278 ? 3.455 -21.969 -6.957 1 91.94 278 ASP A C 1
ATOM 2249 O O . ASP A 1 278 ? 3.096 -22.469 -5.891 1 91.94 278 ASP A O 1
ATOM 2253 N N . ASP A 1 279 ? 4.223 -22.641 -7.82 1 94.69 279 ASP A N 1
ATOM 2254 C CA . ASP A 1 279 ? 4.652 -24 -7.527 1 94.69 279 ASP A CA 1
ATOM 2255 C C . ASP A 1 279 ? 6.16 -24.141 -7.699 1 94.69 279 ASP A C 1
ATOM 2257 O O . ASP A 1 279 ? 6.625 -25.062 -8.375 1 94.69 279 ASP A O 1
ATOM 2261 N N . LEU A 1 280 ? 6.84 -23.266 -7.145 1 97.19 280 LEU A N 1
ATOM 2262 C CA . LEU A 1 280 ? 8.297 -23.359 -7.172 1 97.19 280 LEU A CA 1
ATOM 2263 C C . LEU A 1 280 ? 8.789 -24.406 -6.176 1 97.19 280 LEU A C 1
ATOM 2265 O O . LEU A 1 280 ? 9.508 -24.078 -5.234 1 97.19 280 LEU A O 1
ATOM 2269 N N . SER A 1 281 ? 8.492 -25.672 -6.395 1 97.06 281 SER A N 1
ATOM 2270 C CA . SER A 1 281 ? 8.914 -26.812 -5.594 1 97.06 281 SER A CA 1
ATOM 2271 C C . SER A 1 281 ? 10.25 -27.375 -6.078 1 97.06 281 SER A C 1
ATOM 2273 O O . SER A 1 281 ? 10.734 -27 -7.148 1 97.06 281 SER A O 1
ATOM 2275 N N . LEU A 1 282 ? 10.773 -28.25 -5.348 1 97.12 282 LEU A N 1
ATOM 2276 C CA . LEU A 1 282 ? 12.039 -28.875 -5.715 1 97.12 282 LEU A CA 1
ATOM 2277 C C . LEU A 1 282 ? 11.906 -29.641 -7.02 1 97.12 282 LEU A C 1
ATOM 2279 O O . LEU A 1 282 ? 12.883 -29.797 -7.758 1 97.12 282 LEU A O 1
ATOM 2283 N N . GLN A 1 283 ? 10.703 -30.047 -7.332 1 95.38 283 GLN A N 1
ATOM 2284 C CA . GLN A 1 283 ? 10.461 -30.797 -8.562 1 95.38 283 GLN A CA 1
ATOM 2285 C C . GLN A 1 283 ? 10.625 -29.906 -9.789 1 95.38 283 GLN A C 1
ATOM 2287 O O . GLN A 1 283 ? 10.984 -30.391 -10.867 1 95.38 283 GLN A O 1
ATOM 2292 N N . ASN A 1 284 ? 10.469 -28.641 -9.602 1 97.38 284 ASN A N 1
ATOM 2293 C CA . ASN A 1 284 ? 10.445 -27.719 -10.727 1 97.38 284 ASN A CA 1
ATOM 2294 C C . ASN A 1 284 ? 11.75 -26.938 -10.844 1 97.38 284 ASN A C 1
ATOM 2296 O O . ASN A 1 284 ? 11.828 -25.953 -11.586 1 97.38 284 ASN A O 1
ATOM 2300 N N . ILE A 1 285 ? 12.688 -27.359 -10.047 1 98.5 285 ILE A N 1
ATOM 2301 C CA . ILE A 1 285 ? 14.031 -26.797 -10.125 1 98.5 285 ILE A CA 1
ATOM 2302 C C . ILE A 1 285 ? 15.008 -27.859 -10.602 1 98.5 285 ILE A C 1
ATOM 2304 O O . ILE A 1 285 ? 15.172 -28.891 -9.953 1 98.5 285 ILE A O 1
ATOM 2308 N N . LEU A 1 286 ? 15.641 -27.594 -11.719 1 98.38 286 LEU A N 1
ATOM 2309 C CA . LEU A 1 286 ? 16.656 -28.516 -12.219 1 98.38 286 LEU A CA 1
ATOM 2310 C C . LEU A 1 286 ? 18.062 -28.031 -11.844 1 98.38 286 LEU A C 1
ATOM 2312 O O . LEU A 1 286 ? 18.344 -26.828 -11.875 1 98.38 286 LEU A O 1
ATOM 2316 N N . ILE A 1 287 ? 18.875 -28.969 -11.469 1 98.25 287 ILE A N 1
ATOM 2317 C CA . ILE A 1 287 ? 20.25 -28.625 -11.094 1 98.25 287 ILE A CA 1
ATOM 2318 C C . ILE A 1 287 ? 21.219 -29.594 -11.758 1 98.25 287 ILE A C 1
ATOM 2320 O O . ILE A 1 287 ? 20.844 -30.688 -12.156 1 98.25 287 ILE A O 1
ATOM 2324 N N . ASP A 1 288 ? 22.453 -29.156 -11.906 1 97.75 288 ASP A N 1
ATOM 2325 C CA . ASP A 1 288 ? 23.516 -30.047 -12.398 1 97.75 288 ASP A CA 1
ATOM 2326 C C . ASP A 1 288 ? 24.266 -30.688 -11.234 1 97.75 288 ASP A C 1
ATOM 2328 O O . ASP A 1 288 ? 23.812 -30.656 -10.094 1 97.75 288 ASP A O 1
ATOM 2332 N N . ASP A 1 289 ? 25.391 -31.297 -11.516 1 94 289 ASP A N 1
ATOM 2333 C CA . ASP A 1 289 ? 26.141 -32.062 -10.531 1 94 289 ASP A CA 1
ATOM 2334 C C . ASP A 1 289 ? 26.797 -31.156 -9.492 1 94 289 ASP A C 1
ATOM 2336 O O . ASP A 1 289 ? 27.109 -31.578 -8.391 1 94 289 ASP A O 1
ATOM 2340 N N . ASP A 1 290 ? 26.938 -29.922 -9.82 1 93.38 290 ASP A N 1
ATOM 2341 C CA . ASP A 1 290 ? 27.562 -28.953 -8.93 1 93.38 290 ASP A CA 1
ATOM 2342 C C . ASP A 1 290 ? 26.531 -28.109 -8.203 1 93.38 290 ASP A C 1
ATOM 2344 O O . ASP A 1 290 ? 26.844 -27.031 -7.68 1 93.38 290 ASP A O 1
ATOM 2348 N N . ALA A 1 291 ? 25.25 -28.484 -8.266 1 94.5 291 ALA A N 1
ATOM 2349 C CA . ALA A 1 291 ? 24.125 -27.812 -7.598 1 94.5 291 ALA A CA 1
ATOM 2350 C C . ALA A 1 291 ? 23.844 -26.453 -8.242 1 94.5 291 ALA A C 1
ATOM 2352 O O . ALA A 1 291 ? 23.234 -25.578 -7.617 1 94.5 291 ALA A O 1
ATOM 2353 N N . LYS A 1 292 ? 24.359 -26.297 -9.414 1 97.69 292 LYS A N 1
ATOM 2354 C CA . LYS A 1 292 ? 23.984 -25.109 -10.18 1 97.69 292 LYS A CA 1
ATOM 2355 C C . LYS A 1 292 ? 22.594 -25.266 -10.805 1 97.69 292 LYS A C 1
ATOM 2357 O O . LYS A 1 292 ? 22.281 -26.312 -11.375 1 97.69 292 LYS A O 1
ATOM 2362 N N . VAL A 1 293 ? 21.75 -24.25 -10.609 1 98.56 293 VAL A N 1
ATOM 2363 C CA . VAL A 1 293 ? 20.422 -24.281 -11.188 1 98.56 293 VAL A CA 1
ATOM 2364 C C . VAL A 1 293 ? 20.516 -24.203 -12.711 1 98.56 293 VAL A C 1
ATOM 2366 O O . VAL A 1 293 ? 21.062 -23.234 -13.25 1 98.56 293 VAL A O 1
ATOM 2369 N N . THR A 1 294 ? 19.953 -25.156 -13.352 1 98.56 294 THR A N 1
ATOM 2370 C CA . THR A 1 294 ? 20.047 -25.219 -14.812 1 98.56 294 THR A CA 1
ATOM 2371 C C . THR A 1 294 ? 18.719 -24.828 -15.453 1 98.56 294 THR A C 1
ATOM 2373 O O . THR A 1 294 ? 18.672 -24.484 -16.641 1 98.56 294 THR A O 1
ATOM 2376 N N . ALA A 1 295 ? 17.625 -24.953 -14.625 1 98.5 295 ALA A N 1
ATOM 2377 C CA . ALA A 1 295 ? 16.328 -24.516 -15.156 1 98.5 295 ALA A CA 1
ATOM 2378 C C . ALA A 1 295 ? 15.281 -24.406 -14.055 1 98.5 295 ALA A C 1
ATOM 2380 O O . ALA A 1 295 ? 15.367 -25.109 -13.039 1 98.5 295 ALA A O 1
ATOM 2381 N N . VAL A 1 296 ? 14.375 -23.562 -14.195 1 98.56 296 VAL A N 1
ATOM 2382 C CA . VAL A 1 296 ? 13.094 -23.547 -13.508 1 98.56 296 VAL A CA 1
ATOM 2383 C C . VAL A 1 296 ? 11.969 -23.844 -14.5 1 98.56 296 VAL A C 1
ATOM 2385 O O . VAL A 1 296 ? 11.828 -23.156 -15.516 1 98.56 296 VAL A O 1
ATOM 2388 N N . VAL A 1 297 ? 11.188 -24.875 -14.172 1 97.31 297 VAL A N 1
ATOM 2389 C CA . VAL A 1 297 ? 10.25 -25.359 -15.188 1 97.31 297 VAL A CA 1
ATOM 2390 C C . VAL A 1 297 ? 8.828 -25.281 -14.648 1 97.31 297 VAL A C 1
ATOM 2392 O O . VAL A 1 297 ? 8.602 -24.812 -13.531 1 97.31 297 VAL A O 1
ATOM 2395 N N . ASP A 1 298 ? 7.852 -25.578 -15.445 1 96.06 298 ASP A N 1
ATOM 2396 C CA . ASP A 1 298 ? 6.43 -25.672 -15.133 1 96.06 298 ASP A CA 1
ATOM 2397 C C . ASP A 1 298 ? 5.82 -24.297 -14.906 1 96.06 298 ASP A C 1
ATOM 2399 O O . ASP A 1 298 ? 5.285 -24.016 -13.828 1 96.06 298 ASP A O 1
ATOM 2403 N N . TRP A 1 299 ? 5.824 -23.547 -15.922 1 97.25 299 TRP A N 1
ATOM 2404 C CA . TRP A 1 299 ? 5.297 -22.188 -15.852 1 97.25 299 TRP A CA 1
ATOM 2405 C C . TRP A 1 299 ? 3.85 -22.141 -16.328 1 97.25 299 TRP A C 1
ATOM 2407 O O . TRP A 1 299 ? 3.332 -21.078 -16.656 1 97.25 299 TRP A O 1
ATOM 2417 N N . GLU A 1 300 ? 3.299 -23.406 -16.375 1 95.38 300 GLU A N 1
ATOM 2418 C CA . GLU A 1 300 ? 1.884 -23.438 -16.734 1 95.38 300 GLU A CA 1
ATOM 2419 C C . GLU A 1 300 ? 1.019 -22.844 -15.625 1 95.38 300 GLU A C 1
ATOM 2421 O O . GLU A 1 300 ? 1.318 -23.016 -14.445 1 95.38 300 GLU A O 1
ATOM 2426 N N . CYS A 1 301 ? 0.082 -22.062 -15.766 1 95.06 301 CYS A N 1
ATOM 2427 C CA . CYS A 1 301 ? -0.878 -21.484 -14.836 1 95.06 301 CYS A CA 1
ATOM 2428 C C . CYS A 1 301 ? -0.225 -20.406 -13.977 1 95.06 301 CYS A C 1
ATOM 2430 O O . CYS A 1 301 ? -0.697 -20.109 -12.875 1 95.06 301 CYS A O 1
ATOM 2432 N N . VAL A 1 302 ? 0.919 -19.938 -14.328 1 97.19 302 VAL A N 1
ATOM 2433 C CA . VAL A 1 302 ? 1.572 -18.844 -13.609 1 97.19 302 VAL A CA 1
ATOM 2434 C C . VAL A 1 302 ? 0.98 -17.516 -14.055 1 97.19 302 VAL A C 1
ATOM 2436 O O . VAL A 1 302 ? 0.727 -17.297 -15.242 1 97.19 302 VAL A O 1
ATOM 2439 N N . SER A 1 303 ? 0.688 -16.672 -13.141 1 97.88 303 SER A N 1
ATOM 2440 C CA . SER A 1 303 ? 0.048 -15.398 -13.438 1 97.88 303 SER A CA 1
ATOM 2441 C C . SER A 1 303 ? 0.729 -14.25 -12.703 1 97.88 303 SER A C 1
ATOM 2443 O O . SER A 1 303 ? 1.522 -14.484 -11.789 1 97.88 303 SER A O 1
ATOM 2445 N N . ALA A 1 304 ? 0.504 -13.062 -13.203 1 98.06 304 ALA A N 1
ATOM 2446 C CA . ALA A 1 304 ? 0.857 -11.859 -12.453 1 98.06 304 ALA A CA 1
ATOM 2447 C C . ALA A 1 304 ? -0.015 -11.711 -11.211 1 98.06 304 ALA A C 1
ATOM 2449 O O . ALA A 1 304 ? -1.241 -11.828 -11.289 1 98.06 304 ALA A O 1
ATOM 2450 N N . LYS A 1 305 ? 0.622 -11.578 -10.078 1 97.75 305 LYS A N 1
ATOM 2451 C CA . LYS A 1 305 ? -0.041 -11.461 -8.781 1 97.75 305 LYS A CA 1
ATOM 2452 C C . LYS A 1 305 ? 0.394 -10.195 -8.047 1 97.75 305 LYS A C 1
ATOM 2454 O O . LYS A 1 305 ? 1.432 -9.609 -8.367 1 97.75 305 LYS A O 1
ATOM 2459 N N . PRO A 1 306 ? -0.445 -9.789 -7.078 1 96.88 306 PRO A N 1
ATOM 2460 C CA . PRO A 1 306 ? -0.075 -8.578 -6.336 1 96.88 306 PRO A CA 1
ATOM 2461 C C . PRO A 1 306 ? 1.2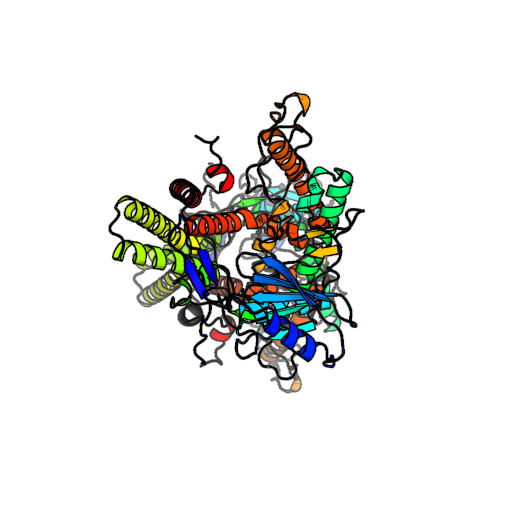71 -8.711 -5.629 1 96.88 306 PRO A C 1
ATOM 2463 O O . PRO A 1 306 ? 1.705 -9.828 -5.32 1 96.88 306 PRO A O 1
ATOM 2466 N N . LEU A 1 307 ? 1.868 -7.617 -5.316 1 95.06 307 LEU A N 1
ATOM 2467 C CA . LEU A 1 307 ? 3.213 -7.562 -4.754 1 95.06 307 LEU A CA 1
ATOM 2468 C C . LEU A 1 307 ? 3.285 -8.328 -3.439 1 95.06 307 LEU A C 1
ATOM 2470 O O . LEU A 1 307 ? 4.289 -8.977 -3.148 1 95.06 307 LEU A O 1
ATOM 2474 N N . TRP A 1 308 ? 2.205 -8.227 -2.66 1 95.5 308 TRP A N 1
ATOM 2475 C CA . TRP A 1 308 ? 2.234 -8.867 -1.351 1 95.5 308 TRP A CA 1
ATOM 2476 C C . TRP A 1 308 ? 2.301 -10.383 -1.491 1 95.5 308 TRP A C 1
ATOM 2478 O O . TRP A 1 308 ? 2.828 -11.078 -0.615 1 95.5 308 TRP A O 1
ATOM 2488 N N . VAL A 1 309 ? 1.845 -10.953 -2.562 1 96.25 309 VAL A N 1
ATOM 2489 C CA . VAL A 1 309 ? 1.901 -12.391 -2.797 1 96.25 309 VAL A CA 1
ATOM 2490 C C . VAL A 1 309 ? 3.348 -12.82 -3.027 1 96.25 309 VAL A C 1
ATOM 2492 O O . VAL A 1 309 ? 3.746 -13.922 -2.637 1 96.25 309 VAL A O 1
ATOM 2495 N N . ALA A 1 310 ? 4.109 -11.945 -3.635 1 91.75 310 ALA A N 1
ATOM 2496 C CA . ALA A 1 310 ? 5.5 -12.227 -3.986 1 91.75 310 ALA A CA 1
ATOM 2497 C C . ALA A 1 310 ? 6.367 -12.359 -2.738 1 91.75 310 ALA A C 1
ATOM 2499 O O . ALA A 1 310 ? 7.5 -12.844 -2.809 1 91.75 310 ALA A O 1
ATOM 2500 N N . THR A 1 311 ? 5.812 -11.977 -1.624 1 94.19 311 THR A N 1
ATOM 2501 C CA . THR A 1 311 ? 6.602 -12.039 -0.4 1 94.19 311 THR A CA 1
ATOM 2502 C C . THR A 1 311 ? 6.469 -13.414 0.252 1 94.19 311 THR A C 1
ATOM 2504 O O . THR A 1 311 ? 7.148 -13.711 1.238 1 94.19 311 THR A O 1
ATOM 2507 N N . GLU A 1 312 ? 5.656 -14.273 -0.313 1 93.12 312 GLU A N 1
ATOM 2508 C CA . GLU A 1 312 ? 5.535 -15.641 0.179 1 93.12 312 GLU A CA 1
ATOM 2509 C C . GLU A 1 312 ? 6.793 -16.453 -0.123 1 93.12 312 GLU A C 1
ATOM 2511 O O . GLU A 1 312 ? 7.496 -16.172 -1.1 1 93.12 312 GLU A O 1
ATOM 2516 N N . MET A 1 313 ? 7.02 -17.391 0.746 1 95.12 313 MET A N 1
ATOM 2517 C CA . MET A 1 313 ? 8.148 -18.281 0.518 1 95.12 313 MET A CA 1
ATOM 2518 C C . MET A 1 313 ? 7.891 -19.203 -0.673 1 95.12 313 MET A C 1
ATOM 2520 O O . MET A 1 313 ? 6.77 -19.672 -0.865 1 95.12 313 MET A O 1
ATOM 2524 N N . PRO A 1 314 ? 8.953 -19.359 -1.466 1 96.94 314 PRO A N 1
ATOM 2525 C CA . PRO A 1 314 ? 8.773 -20.391 -2.492 1 96.94 314 PRO A CA 1
ATOM 2526 C C . PRO A 1 314 ? 8.383 -21.75 -1.905 1 96.94 314 PRO A C 1
ATOM 2528 O O . PRO A 1 314 ? 8.797 -22.078 -0.791 1 96.94 314 PRO A O 1
ATOM 2531 N N . LYS A 1 315 ? 7.719 -22.453 -2.674 1 96.88 315 LYS A N 1
ATOM 2532 C CA . LYS A 1 315 ? 7.102 -23.688 -2.189 1 96.88 315 LYS A CA 1
ATOM 2533 C C . LYS A 1 315 ? 8.141 -24.625 -1.585 1 96.88 315 LYS A C 1
ATOM 2535 O O . LYS A 1 315 ? 7.875 -25.312 -0.591 1 96.88 315 LYS A O 1
ATOM 2540 N N . PHE A 1 316 ? 9.359 -24.688 -2.096 1 97.56 316 PHE A N 1
ATOM 2541 C CA . PHE A 1 316 ? 10.352 -25.656 -1.633 1 97.56 316 PHE A CA 1
ATOM 2542 C C . PHE A 1 316 ? 10.914 -25.234 -0.276 1 97.56 316 PHE A C 1
ATOM 2544 O O . PHE A 1 316 ? 11.602 -26.016 0.379 1 97.56 316 PHE A O 1
ATOM 2551 N N . LEU A 1 317 ? 10.578 -24.016 0.127 1 97.56 317 LEU A N 1
ATOM 2552 C CA . LEU A 1 317 ? 11.031 -23.531 1.428 1 97.56 317 LEU A CA 1
ATOM 2553 C C . LEU A 1 317 ? 9.883 -23.5 2.428 1 97.56 317 LEU A C 1
ATOM 2555 O O . LEU A 1 317 ? 10.062 -23.078 3.572 1 97.56 317 LEU A O 1
ATOM 2559 N N . ASP A 1 318 ? 8.758 -23.906 1.938 1 93.19 318 ASP A N 1
ATOM 2560 C CA . ASP A 1 318 ? 7.59 -23.953 2.809 1 93.19 318 ASP A CA 1
ATOM 2561 C C . ASP A 1 318 ? 7.598 -25.203 3.676 1 93.19 318 ASP A C 1
ATOM 2563 O O . ASP A 1 318 ? 7.918 -26.297 3.195 1 93.19 318 ASP A O 1
ATOM 2567 N N . GLY A 1 319 ? 7.395 -25.078 4.949 1 90.31 319 GLY A N 1
ATOM 2568 C CA . GLY A 1 319 ? 7.359 -26.203 5.863 1 90.31 319 GLY A CA 1
ATOM 2569 C C . GLY A 1 319 ? 7.328 -25.797 7.324 1 90.31 319 GLY A C 1
ATOM 2570 O O . GLY A 1 319 ? 7.48 -24.609 7.645 1 90.31 319 GLY A O 1
ATOM 2571 N N . GLU A 1 320 ? 7.188 -26.766 8.148 1 91 320 GLU A N 1
ATOM 2572 C CA . GLU A 1 320 ? 7.16 -26.516 9.586 1 91 320 GLU A CA 1
ATOM 2573 C C . GLU A 1 320 ? 8.531 -26.062 10.086 1 91 320 GLU A C 1
ATOM 2575 O O . GLU A 1 320 ? 9.562 -26.547 9.633 1 91 320 GLU A O 1
ATOM 2580 N N . PRO A 1 321 ? 8.461 -25.156 11.078 1 93.19 321 PRO A N 1
ATOM 2581 C CA . PRO A 1 321 ? 9.734 -24.688 11.625 1 93.19 321 PRO A CA 1
ATOM 2582 C C . PRO A 1 321 ? 10.391 -25.719 12.555 1 93.19 321 PRO A C 1
ATOM 2584 O O . PRO A 1 321 ? 9.688 -26.422 13.289 1 93.19 321 PRO A O 1
ATOM 2587 N N . ARG A 1 322 ? 11.688 -25.875 12.375 1 95.69 322 ARG A N 1
ATOM 2588 C CA . ARG A 1 322 ? 12.523 -26.688 13.258 1 95.69 322 ARG A CA 1
ATOM 2589 C C . ARG A 1 322 ? 13.898 -26.047 13.438 1 95.69 322 ARG A C 1
ATOM 2591 O O . ARG A 1 322 ? 14.695 -26 12.492 1 95.69 322 ARG A O 1
ATOM 2598 N N . GLU A 1 323 ? 14.188 -25.703 14.664 1 95.62 323 GLU A N 1
ATOM 2599 C CA . GLU A 1 323 ? 15.406 -24.938 14.914 1 95.62 323 GLU A CA 1
ATOM 2600 C C . GLU A 1 323 ? 16.578 -25.875 15.203 1 95.62 323 GLU A C 1
ATOM 2602 O O . GLU A 1 323 ? 17.734 -25.531 14.938 1 95.62 323 GLU A O 1
ATOM 2607 N N . GLU A 1 324 ? 16.281 -27.062 15.719 1 96.12 324 GLU A N 1
ATOM 2608 C CA . GLU A 1 324 ? 17.359 -27.984 16.078 1 96.12 324 GLU A CA 1
ATOM 2609 C C . GLU A 1 324 ? 17.531 -29.062 15.023 1 96.12 324 GLU A C 1
ATOM 2611 O O . GLU A 1 324 ? 16.547 -29.656 14.562 1 96.12 324 GLU A O 1
ATOM 2616 N N . GLU A 1 325 ? 18.734 -29.328 14.711 1 96 325 GLU A N 1
ATOM 2617 C CA . GLU A 1 325 ? 19.031 -30.391 13.766 1 96 325 GLU A CA 1
ATOM 2618 C C . GLU A 1 325 ? 18.719 -31.766 14.359 1 96 325 GLU A C 1
ATOM 2620 O O . GLU A 1 325 ? 19.141 -32.062 15.477 1 96 325 GLU A O 1
ATOM 2625 N N . PRO A 1 326 ? 17.984 -32.531 13.586 1 95.06 326 PRO A N 1
ATOM 2626 C CA . PRO A 1 326 ? 17.719 -33.844 14.133 1 95.06 326 PRO A CA 1
ATOM 2627 C C . PRO A 1 326 ? 18.969 -34.719 14.219 1 95.06 326 PRO A C 1
ATOM 2629 O O . PRO A 1 326 ? 19.797 -34.719 13.305 1 95.06 326 PRO A O 1
ATOM 2632 N N . ASP A 1 327 ? 19.062 -35.438 15.297 1 94.56 327 ASP A N 1
ATOM 2633 C CA . ASP A 1 327 ? 20.141 -36.406 15.492 1 94.56 327 ASP A CA 1
ATOM 2634 C C . ASP A 1 327 ? 19.797 -37.719 14.828 1 94.56 327 ASP A C 1
ATOM 2636 O O . ASP A 1 327 ? 18.938 -38.469 15.305 1 94.56 327 ASP A O 1
ATOM 2640 N N . ARG A 1 328 ? 20.562 -38 13.867 1 91.62 328 ARG A N 1
ATOM 2641 C CA . ARG A 1 328 ? 20.312 -39.188 13.039 1 91.62 328 ARG A CA 1
ATOM 2642 C C . ARG A 1 328 ? 20.25 -40.438 13.898 1 91.62 328 ARG A C 1
ATOM 2644 O O . ARG A 1 328 ? 19.438 -41.344 13.633 1 91.62 328 ARG A O 1
ATOM 2651 N N . ASP A 1 329 ? 21 -40.531 14.898 1 91.38 329 ASP A N 1
ATOM 2652 C CA . ASP A 1 329 ? 21.125 -41.75 15.711 1 91.38 329 ASP A CA 1
ATOM 2653 C C . ASP A 1 329 ? 19.906 -41.938 16.609 1 91.38 329 ASP A C 1
ATOM 2655 O O . ASP A 1 329 ? 19.688 -43.031 17.125 1 91.38 329 ASP A O 1
ATOM 2659 N N . LYS A 1 330 ? 19.141 -40.938 16.75 1 92.88 330 LYS A N 1
ATOM 2660 C CA . LYS A 1 330 ? 17.969 -41 17.641 1 92.88 330 LYS A CA 1
ATOM 2661 C C . LYS A 1 330 ? 16.734 -41.5 16.891 1 92.88 330 LYS A C 1
ATOM 2663 O O . LYS A 1 330 ? 15.688 -41.719 17.5 1 92.88 330 LYS A O 1
ATOM 2668 N N . TYR A 1 331 ? 16.859 -41.688 15.664 1 91.88 331 TYR A N 1
ATOM 2669 C CA . TYR A 1 331 ? 15.742 -42.156 14.859 1 91.88 331 TYR A CA 1
ATOM 2670 C C . TYR A 1 331 ? 15.891 -43.656 14.523 1 91.88 331 TYR A C 1
ATOM 2672 O O . TYR A 1 331 ? 17.016 -44.156 14.484 1 91.88 331 TYR A O 1
ATOM 2680 N N . GLY A 1 332 ? 14.781 -44.312 14.352 1 86.75 332 GLY A N 1
ATOM 2681 C CA . GLY A 1 332 ? 14.781 -45.75 14.031 1 86.75 332 GLY A CA 1
ATOM 2682 C C . GLY A 1 332 ? 15.383 -46.031 12.664 1 86.75 332 GLY A C 1
ATOM 2683 O O . GLY A 1 332 ? 15.5 -45.156 11.828 1 86.75 332 GLY A O 1
ATOM 2684 N N . ASP A 1 333 ? 15.914 -47.281 12.484 1 84.56 333 ASP A N 1
ATOM 2685 C CA . ASP A 1 333 ? 16.438 -47.75 11.195 1 84.56 333 ASP A CA 1
ATOM 2686 C C . ASP A 1 333 ? 15.32 -48.25 10.289 1 84.56 333 ASP A C 1
ATOM 2688 O O . ASP A 1 333 ? 14.273 -48.688 10.766 1 84.56 333 ASP A O 1
ATOM 2692 N N . ALA A 1 334 ? 15.469 -47.781 9.039 1 78 334 ALA A N 1
ATOM 2693 C CA . ALA A 1 334 ? 14.492 -48.25 8.062 1 78 334 ALA A CA 1
ATOM 2694 C C . ALA A 1 334 ? 14.445 -49.781 8.047 1 78 334 ALA A C 1
ATOM 2696 O O . ALA A 1 334 ? 15.469 -50.438 8.219 1 78 334 ALA A O 1
ATOM 2697 N N . SER A 1 335 ? 13.328 -50.469 8.5 1 62.78 335 SER A N 1
ATOM 2698 C CA . SER A 1 335 ? 13.203 -51.906 8.5 1 62.78 335 SER A CA 1
ATOM 2699 C C . SER A 1 335 ? 13.695 -52.5 7.188 1 62.78 335 SER A C 1
ATOM 2701 O O . SER A 1 335 ? 13.5 -51.938 6.121 1 62.78 335 SER A O 1
ATOM 2703 N N . GLU A 1 336 ? 14.562 -53.438 7.238 1 51.72 336 GLU A N 1
ATOM 2704 C CA . GLU A 1 336 ? 15.023 -54.281 6.148 1 51.72 336 GLU A CA 1
ATOM 2705 C C . GLU A 1 336 ? 13.844 -54.875 5.387 1 51.72 336 GLU A C 1
ATOM 2707 O O . GLU A 1 336 ? 12.891 -55.375 5.996 1 51.72 336 GLU A O 1
ATOM 2712 N N . GLY A 1 337 ? 13.414 -54.688 4.074 1 46.66 337 GLY A N 1
ATOM 2713 C CA . GLY A 1 337 ? 12.375 -55.156 3.156 1 46.66 337 GLY A CA 1
ATOM 2714 C C . GLY A 1 337 ? 11.219 -54.188 3.033 1 46.66 337 GLY A C 1
ATOM 2715 O O . GLY A 1 337 ? 10.156 -54.531 2.525 1 46.66 337 GLY A O 1
ATOM 2716 N N . ALA A 1 338 ? 11.086 -53.438 4.082 1 49.88 338 ALA A N 1
ATOM 2717 C CA . ALA A 1 338 ? 9.914 -52.594 3.848 1 49.88 338 ALA A CA 1
ATOM 2718 C C . ALA A 1 338 ? 9.938 -52 2.447 1 49.88 338 ALA A C 1
ATOM 2720 O O . ALA A 1 338 ? 10.859 -51.25 2.102 1 49.88 338 ALA A O 1
ATOM 2721 N N . GLU A 1 339 ? 9.547 -52.938 1.428 1 42.5 339 GLU A N 1
ATOM 2722 C CA . GLU A 1 339 ? 9.305 -52.5 0.055 1 42.5 339 GLU A CA 1
ATOM 2723 C C . GLU A 1 339 ? 8.82 -51.062 0.011 1 42.5 339 GLU A C 1
ATOM 2725 O O . GLU A 1 339 ? 7.953 -50.688 0.79 1 42.5 339 GLU A O 1
ATOM 2730 N N . LEU A 1 340 ? 9.711 -50.156 -0.298 1 45.84 340 LEU A N 1
ATOM 2731 C CA . LEU A 1 340 ? 9.203 -48.812 -0.634 1 45.84 340 LEU A CA 1
ATOM 2732 C C . LEU A 1 340 ? 7.867 -48.938 -1.365 1 45.84 340 LEU A C 1
ATOM 2734 O O . LEU A 1 340 ? 7.684 -49.812 -2.213 1 45.84 340 LEU A O 1
ATOM 2738 N N . GLY A 1 341 ? 6.793 -48.719 -0.658 1 40.5 341 GLY A N 1
ATOM 2739 C CA . GLY A 1 341 ? 5.527 -48.75 -1.373 1 40.5 341 GLY A CA 1
ATOM 2740 C C . GLY A 1 341 ? 5.641 -48.312 -2.814 1 40.5 341 GLY A C 1
ATOM 2741 O O . GLY A 1 341 ? 6.637 -47.688 -3.199 1 40.5 341 GLY A O 1
ATOM 2742 N N . PRO A 1 342 ? 4.84 -48.906 -3.695 1 40.5 342 PRO A N 1
ATOM 2743 C CA . PRO A 1 342 ? 4.785 -48.625 -5.129 1 40.5 342 PRO A CA 1
ATOM 2744 C C . PRO A 1 342 ? 4.898 -47.125 -5.414 1 40.5 342 PRO A C 1
ATOM 2746 O O . PRO A 1 342 ? 5.324 -46.719 -6.5 1 40.5 342 PRO A O 1
ATOM 2749 N N . ASP A 1 343 ? 4.219 -46.344 -4.594 1 41.28 343 ASP A N 1
ATOM 2750 C CA . ASP A 1 343 ? 4.039 -44.938 -4.934 1 41.28 343 ASP A CA 1
ATOM 2751 C C . ASP A 1 343 ? 5.32 -44.125 -4.688 1 41.28 343 ASP A C 1
ATOM 2753 O O . ASP A 1 343 ? 5.324 -42.906 -4.777 1 41.28 343 ASP A O 1
ATOM 2757 N N . ASP A 1 344 ? 6.293 -44.625 -4.004 1 47.72 344 ASP A N 1
ATOM 2758 C CA . ASP A 1 344 ? 7.531 -43.844 -3.836 1 47.72 344 ASP A CA 1
ATOM 2759 C C . ASP A 1 344 ? 8.336 -43.812 -5.133 1 47.72 344 ASP A C 1
ATOM 2761 O O . ASP A 1 344 ? 9.297 -44.594 -5.289 1 47.72 344 ASP A O 1
ATOM 2765 N N . GLU A 1 345 ? 7.711 -43.688 -6.16 1 46.59 345 GLU A N 1
ATOM 2766 C CA . GLU A 1 345 ? 8.367 -43.5 -7.453 1 46.59 345 GLU A CA 1
ATOM 2767 C C . GLU A 1 345 ? 9.68 -42.719 -7.297 1 46.59 345 GLU A C 1
ATOM 2769 O O . GLU A 1 345 ? 10.586 -42.875 -8.117 1 46.59 345 GLU A O 1
ATOM 2774 N N . ASP A 1 346 ? 9.68 -41.688 -6.469 1 54.56 346 ASP A N 1
ATOM 2775 C CA . ASP A 1 346 ? 10.852 -40.812 -6.555 1 54.56 346 ASP A CA 1
ATOM 2776 C C . ASP A 1 346 ? 12.039 -41.438 -5.824 1 54.56 346 ASP A C 1
ATOM 2778 O O . ASP A 1 346 ? 13.164 -40.938 -5.918 1 54.56 346 ASP A O 1
ATOM 2782 N N . LYS A 1 347 ? 12 -42.781 -5.531 1 60.53 347 LYS A N 1
ATOM 2783 C CA . LYS A 1 347 ? 13.039 -43.688 -5.047 1 60.53 347 LYS A CA 1
ATOM 2784 C C . LYS A 1 347 ? 14.125 -42.938 -4.297 1 60.53 347 LYS A C 1
ATOM 2786 O O . LYS A 1 347 ? 15.312 -43.062 -4.586 1 60.53 347 LYS A O 1
ATOM 2791 N N . LEU A 1 348 ? 13.734 -41.969 -3.404 1 69.06 348 LEU A N 1
ATOM 2792 C CA . LEU A 1 348 ? 14.859 -41.344 -2.699 1 69.06 348 LEU A CA 1
ATOM 2793 C C . LEU A 1 348 ? 15.516 -42.344 -1.754 1 69.06 348 LEU A C 1
ATOM 2795 O O . LEU A 1 348 ? 14.836 -43.156 -1.105 1 69.06 348 LEU A O 1
ATOM 2799 N N . ASP A 1 349 ? 16.719 -42.562 -1.962 1 70.75 349 ASP A N 1
ATOM 2800 C CA . ASP A 1 349 ? 17.5 -43.469 -1.092 1 70.75 349 ASP A CA 1
ATOM 2801 C C . ASP A 1 349 ? 17.266 -43.125 0.379 1 70.75 349 ASP A C 1
ATOM 2803 O O . ASP A 1 349 ? 17.516 -41.969 0.8 1 70.75 349 ASP A O 1
ATOM 2807 N N . ASP A 1 350 ? 16.594 -44 1.221 1 77.06 350 ASP A N 1
ATOM 2808 C CA . ASP A 1 350 ? 16.328 -43.75 2.635 1 77.06 350 ASP A CA 1
ATOM 2809 C C . ASP A 1 350 ? 17.609 -43.906 3.461 1 77.06 350 ASP A C 1
ATOM 2811 O O . ASP A 1 350 ? 17.625 -43.594 4.656 1 77.06 350 ASP A O 1
ATOM 2815 N N . GLU A 1 351 ? 18.656 -44.281 2.76 1 78.31 351 GLU A N 1
ATOM 2816 C CA . GLU A 1 351 ? 19.984 -44.406 3.361 1 78.31 351 GLU A CA 1
ATOM 2817 C C . GLU A 1 351 ? 19.906 -45.125 4.711 1 78.31 351 GLU A C 1
ATOM 2819 O O . GLU A 1 351 ? 20.562 -44.719 5.668 1 78.31 351 GLU A O 1
ATOM 2824 N N . GLY A 1 352 ? 18.859 -45.938 4.887 1 78.88 352 GLY A N 1
ATOM 2825 C CA . GLY A 1 352 ? 18.781 -46.812 6.047 1 78.88 352 GLY A CA 1
ATOM 2826 C C . GLY A 1 352 ? 18 -46.188 7.195 1 78.88 352 GLY A C 1
ATOM 2827 O O . GLY A 1 352 ? 17.969 -46.75 8.297 1 78.88 352 GLY A O 1
ATOM 2828 N N . LYS A 1 353 ? 17.406 -45.031 7.098 1 85.94 353 LYS A N 1
ATOM 2829 C CA . LYS A 1 353 ? 16.688 -44.375 8.195 1 85.94 353 LYS A CA 1
ATOM 2830 C C . LYS A 1 353 ? 15.195 -44.281 7.887 1 85.94 353 LYS A C 1
ATOM 2832 O O . LYS A 1 353 ? 14.789 -44.312 6.723 1 85.94 353 LYS A O 1
ATOM 2837 N N . THR A 1 354 ? 14.461 -44.094 8.984 1 85.44 354 THR A N 1
ATOM 2838 C CA . THR A 1 354 ? 13.016 -43.969 8.875 1 85.44 354 THR A CA 1
ATOM 2839 C C . THR A 1 354 ? 12.656 -42.656 8.18 1 85.44 354 THR A C 1
ATOM 2841 O O . THR A 1 354 ? 13.469 -41.719 8.148 1 85.44 354 THR A O 1
ATOM 2844 N N . GLU A 1 355 ? 11.469 -42.656 7.645 1 88.12 355 GLU A N 1
ATOM 2845 C CA . GLU A 1 355 ? 10.961 -41.5 6.945 1 88.12 355 GLU A CA 1
ATOM 2846 C C . GLU A 1 355 ? 10.898 -40.281 7.871 1 88.12 355 GLU A C 1
ATOM 2848 O O . GLU A 1 355 ? 11.102 -39.156 7.43 1 88.12 355 GLU A O 1
ATOM 2853 N N . LEU A 1 356 ? 10.719 -40.531 9.125 1 91.44 356 LEU A N 1
ATOM 2854 C CA . LEU A 1 356 ? 10.57 -39.438 10.102 1 91.44 356 LEU A CA 1
ATOM 2855 C C . LEU A 1 356 ? 11.859 -38.625 10.203 1 91.44 356 LEU A C 1
ATOM 2857 O O . LEU A 1 356 ? 11.812 -37.406 10.367 1 91.44 356 LEU A O 1
ATOM 2861 N N . TYR A 1 357 ? 12.93 -39.312 10.148 1 92.88 357 TYR A N 1
ATOM 2862 C CA . TYR A 1 357 ? 14.203 -38.594 10.18 1 92.88 357 TYR A CA 1
ATOM 2863 C C . TYR A 1 357 ? 14.312 -37.594 9.031 1 92.88 357 TYR A C 1
ATOM 2865 O O . TYR A 1 357 ? 14.695 -36.438 9.227 1 92.88 357 TYR A O 1
ATOM 2873 N N . TRP A 1 358 ? 13.953 -38.031 7.832 1 91.62 358 TRP A N 1
ATOM 2874 C CA . TRP A 1 358 ? 14.078 -37.219 6.645 1 91.62 358 TRP A CA 1
ATOM 2875 C C . TRP A 1 358 ? 13.094 -36.062 6.684 1 91.62 358 TRP A C 1
ATOM 2877 O O . TRP A 1 358 ? 13.398 -34.938 6.223 1 91.62 358 TRP A O 1
ATOM 2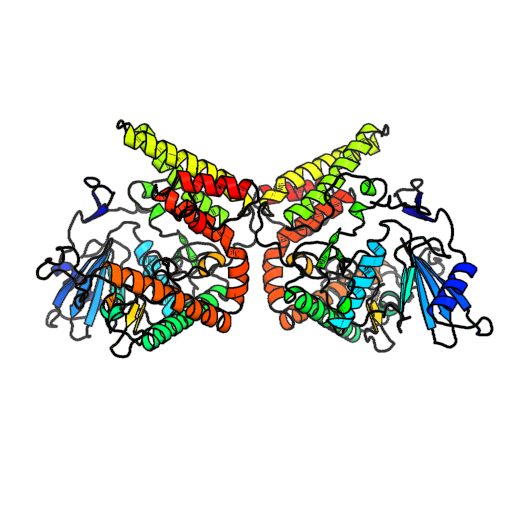887 N N . ILE A 1 359 ? 11.922 -36.281 7.258 1 93.69 359 ILE A N 1
ATOM 2888 C CA . ILE A 1 359 ? 10.93 -35.219 7.418 1 93.69 359 ILE A CA 1
ATOM 2889 C C . ILE A 1 359 ? 11.477 -34.125 8.344 1 93.69 359 ILE A C 1
ATOM 2891 O O . ILE A 1 359 ? 11.43 -32.938 8.023 1 93.69 359 ILE A O 1
ATOM 2895 N N . HIS A 1 360 ? 12.078 -34.562 9.406 1 95.06 360 HIS A N 1
ATOM 2896 C CA . HIS A 1 360 ? 12.609 -33.594 10.391 1 95.06 360 HIS A CA 1
ATOM 2897 C C . HIS A 1 360 ? 13.828 -32.875 9.852 1 95.06 360 HIS A C 1
ATOM 2899 O O . HIS A 1 360 ? 14.031 -31.688 10.141 1 95.06 360 HIS A O 1
ATOM 2905 N N . LEU A 1 361 ? 14.633 -33.625 9.141 1 95.06 361 LEU A N 1
ATOM 2906 C CA . LEU A 1 361 ? 15.789 -32.969 8.531 1 95.06 361 LEU A CA 1
ATOM 2907 C C . LEU A 1 361 ? 15.359 -31.891 7.539 1 95.06 361 LEU A C 1
ATOM 2909 O O . LEU A 1 361 ? 15.93 -30.797 7.512 1 95.06 361 LEU A O 1
ATOM 2913 N N . MET A 1 362 ? 14.328 -32.219 6.723 1 95.56 362 MET A N 1
ATOM 2914 C CA . MET A 1 362 ? 13.789 -31.25 5.762 1 95.56 362 MET A CA 1
ATOM 2915 C C . MET A 1 362 ? 13.258 -30 6.477 1 95.56 362 MET A C 1
ATOM 2917 O O . MET A 1 362 ? 13.531 -28.875 6.055 1 95.56 362 MET A O 1
ATOM 2921 N N . GLU A 1 363 ? 12.555 -30.203 7.551 1 96.25 363 GLU A N 1
ATOM 2922 C CA . GLU A 1 363 ? 12.016 -29.094 8.328 1 96.25 363 GLU A CA 1
ATOM 2923 C C . GLU A 1 363 ? 13.125 -28.188 8.852 1 96.25 363 GLU A C 1
ATOM 2925 O O . GLU A 1 363 ? 13.016 -26.969 8.797 1 96.25 363 GLU A O 1
ATOM 2930 N N . TYR A 1 364 ? 14.148 -28.859 9.344 1 97.38 364 TYR A N 1
ATOM 2931 C CA . TYR A 1 364 ? 15.297 -28.125 9.859 1 97.38 364 TYR A CA 1
ATOM 2932 C C . TYR A 1 364 ? 15.977 -27.328 8.75 1 97.38 364 TYR A C 1
ATOM 2934 O O . TYR A 1 364 ? 16.234 -26.141 8.898 1 97.38 364 TYR A O 1
ATOM 2942 N N . GLU A 1 365 ? 16.25 -27.969 7.688 1 97.31 365 GLU A N 1
ATOM 2943 C CA . GLU A 1 365 ? 16.938 -27.344 6.566 1 97.31 365 GLU A CA 1
ATOM 2944 C C . GLU A 1 365 ? 16.125 -26.188 5.996 1 97.31 365 GLU A C 1
ATOM 2946 O O . GLU A 1 365 ? 16.656 -25.109 5.727 1 97.31 365 GLU A O 1
ATOM 2951 N N . GLN A 1 366 ? 14.836 -26.406 5.793 1 97.69 366 GLN A N 1
ATOM 2952 C CA . GLN A 1 366 ? 13.969 -25.359 5.285 1 97.69 366 GLN A CA 1
ATOM 2953 C C . GLN A 1 366 ? 13.969 -24.141 6.211 1 97.69 366 GLN A C 1
ATOM 2955 O O . GLN A 1 366 ? 13.961 -23 5.75 1 97.69 366 GLN A O 1
ATOM 2960 N N . THR A 1 367 ? 13.961 -24.375 7.496 1 97.69 367 THR A N 1
ATOM 2961 C CA . THR A 1 367 ? 13.984 -23.297 8.477 1 97.69 367 THR A CA 1
ATOM 2962 C C . THR A 1 367 ? 15.25 -22.469 8.328 1 97.69 367 THR A C 1
ATOM 2964 O O . THR A 1 367 ? 15.188 -21.234 8.312 1 97.69 367 THR A O 1
ATOM 2967 N N . GLN A 1 368 ? 16.344 -23.141 8.195 1 97.94 368 GLN A N 1
ATOM 2968 C CA . GLN A 1 368 ? 17.609 -22.438 8.023 1 97.94 368 GLN A CA 1
ATOM 2969 C C . GLN A 1 368 ? 17.672 -21.719 6.676 1 97.94 368 GLN A C 1
ATOM 2971 O O . GLN A 1 368 ? 18.141 -20.578 6.594 1 97.94 368 GLN A O 1
ATOM 2976 N N . LEU A 1 369 ? 17.188 -22.359 5.711 1 98.5 369 LEU A N 1
ATOM 2977 C CA . LEU A 1 369 ? 17.328 -21.844 4.352 1 98.5 369 LEU A CA 1
ATOM 2978 C C . LEU A 1 369 ? 16.359 -20.703 4.109 1 98.5 369 LEU A C 1
ATOM 2980 O O . LEU A 1 369 ? 16.594 -19.844 3.258 1 98.5 369 LEU A O 1
ATOM 2984 N N . ARG A 1 370 ? 15.219 -20.641 4.816 1 98.19 370 ARG A N 1
ATOM 2985 C CA . ARG A 1 370 ? 14.328 -19.5 4.762 1 98.19 370 ARG A CA 1
ATOM 2986 C C . ARG A 1 370 ? 15.055 -18.219 5.176 1 98.19 370 ARG A C 1
ATOM 2988 O O . ARG A 1 370 ? 14.852 -17.156 4.57 1 98.19 370 ARG A O 1
ATOM 2995 N N . LYS A 1 371 ? 15.883 -18.328 6.156 1 97.81 371 LYS A N 1
ATOM 2996 C CA . LYS A 1 371 ? 16.656 -17.172 6.605 1 97.81 371 LYS A CA 1
ATOM 2997 C C . LYS A 1 371 ? 17.594 -16.672 5.508 1 97.81 371 LYS A C 1
ATOM 2999 O O . LYS A 1 371 ? 17.734 -15.461 5.312 1 97.81 371 LYS A O 1
ATOM 3004 N N . VAL A 1 372 ? 18.156 -17.641 4.832 1 98.25 372 VAL A N 1
ATOM 3005 C CA . VAL A 1 372 ? 19.062 -17.312 3.732 1 98.25 372 VAL A CA 1
ATOM 3006 C C . VAL A 1 372 ? 18.281 -16.609 2.621 1 98.25 372 VAL A C 1
ATOM 3008 O O . VAL A 1 372 ? 18.719 -15.57 2.115 1 98.25 372 VAL A O 1
ATOM 3011 N N . TYR A 1 373 ? 17.188 -17.156 2.289 1 98.25 373 TYR A N 1
ATOM 3012 C CA . TYR A 1 373 ? 16.375 -16.594 1.217 1 98.25 373 TYR A CA 1
ATOM 3013 C C . TYR A 1 373 ? 15.93 -15.18 1.544 1 98.25 373 TYR A C 1
ATOM 3015 O O . TYR A 1 373 ? 16.062 -14.273 0.712 1 98.25 373 TYR A O 1
ATOM 3023 N N . ILE A 1 374 ? 15.438 -14.945 2.762 1 97.38 374 ILE A N 1
ATOM 3024 C CA . ILE A 1 374 ? 14.93 -13.648 3.207 1 97.38 374 ILE A CA 1
ATOM 3025 C C . ILE A 1 374 ? 16.062 -12.617 3.168 1 97.38 374 ILE A C 1
ATOM 3027 O O . ILE A 1 374 ? 15.875 -11.516 2.648 1 97.38 374 ILE A O 1
ATOM 3031 N N . ALA A 1 375 ? 17.188 -12.977 3.666 1 97.5 375 ALA A N 1
ATOM 3032 C CA . ALA A 1 375 ? 18.328 -12.07 3.684 1 97.5 375 ALA A CA 1
ATOM 3033 C C . ALA A 1 375 ? 18.734 -11.68 2.268 1 97.5 375 ALA A C 1
ATOM 3035 O O . ALA A 1 375 ? 19.031 -10.508 1.998 1 97.5 375 ALA A O 1
ATOM 3036 N N . LYS A 1 376 ? 18.734 -12.672 1.401 1 97.88 376 LYS A N 1
ATOM 3037 C CA . LYS A 1 376 ? 19.156 -12.414 0.026 1 97.88 376 LYS A CA 1
ATOM 3038 C C . LYS A 1 376 ? 18.141 -11.555 -0.71 1 97.88 376 LYS A C 1
ATOM 3040 O O . LYS A 1 376 ? 18.5 -10.672 -1.488 1 97.88 376 LYS A O 1
ATOM 3045 N N . MET A 1 377 ? 16.875 -11.812 -0.476 1 97.12 377 MET A N 1
ATOM 3046 C CA . MET A 1 377 ? 15.82 -11.023 -1.11 1 97.12 377 MET A CA 1
ATOM 3047 C C . MET A 1 377 ? 15.883 -9.57 -0.648 1 97.12 377 MET A C 1
ATOM 3049 O O . MET A 1 377 ? 15.734 -8.648 -1.457 1 97.12 377 MET A O 1
ATOM 3053 N N . LYS A 1 378 ? 16.078 -9.375 0.632 1 94.88 378 LYS A N 1
ATOM 3054 C CA . LYS A 1 378 ? 16.203 -8.031 1.18 1 94.88 378 LYS A CA 1
ATOM 3055 C C . LYS A 1 378 ? 17.375 -7.285 0.538 1 94.88 378 LYS A C 1
ATOM 3057 O O . LYS A 1 378 ? 17.266 -6.086 0.267 1 94.88 378 LYS A O 1
ATOM 3062 N N . GLU A 1 379 ? 18.406 -7.961 0.319 1 96 379 GLU A N 1
ATOM 3063 C CA . GLU A 1 379 ? 19.609 -7.391 -0.288 1 96 379 GLU A CA 1
ATOM 3064 C C . GLU A 1 379 ? 19.375 -7.035 -1.753 1 96 379 GLU A C 1
ATOM 3066 O O . GLU A 1 379 ? 19.734 -5.945 -2.201 1 96 379 GLU A O 1
ATOM 3071 N N . LEU A 1 380 ? 18.719 -7.922 -2.459 1 95.5 380 LEU A N 1
ATOM 3072 C CA . LEU A 1 380 ? 18.625 -7.809 -3.91 1 95.5 380 LEU A CA 1
ATOM 3073 C C . LEU A 1 380 ? 17.469 -6.898 -4.309 1 95.5 380 LEU A C 1
ATOM 3075 O O . LEU A 1 380 ? 17.516 -6.258 -5.363 1 95.5 380 LEU A O 1
ATOM 3079 N N . TRP A 1 381 ? 16.469 -6.898 -3.52 1 92 381 TRP A N 1
ATOM 3080 C CA . TRP A 1 381 ? 15.281 -6.082 -3.793 1 92 381 TRP A CA 1
ATOM 3081 C C . TRP A 1 381 ? 14.703 -5.52 -2.502 1 92 381 TRP A C 1
ATOM 3083 O O . TRP A 1 381 ? 13.695 -6.023 -1.997 1 92 381 TRP A O 1
ATOM 3093 N N . PRO A 1 382 ? 15.18 -4.379 -2.051 1 85.56 382 PRO A N 1
ATOM 3094 C CA . PRO A 1 382 ? 14.766 -3.809 -0.766 1 85.56 382 PRO A CA 1
ATOM 3095 C C . PRO A 1 382 ? 13.266 -3.566 -0.682 1 85.56 382 PRO A C 1
ATOM 3097 O O . PRO A 1 382 ? 12.695 -3.57 0.413 1 85.56 382 PRO A O 1
ATOM 3100 N N . GLN A 1 383 ? 12.641 -3.428 -1.804 1 84.75 383 GLN A N 1
ATOM 3101 C CA . GLN A 1 383 ? 11.195 -3.287 -1.855 1 84.75 383 GLN A CA 1
ATOM 3102 C C . GLN A 1 383 ? 10.5 -4.516 -1.275 1 84.75 383 GLN A C 1
ATOM 3104 O O . GLN A 1 383 ? 9.383 -4.422 -0.754 1 84.75 383 GLN A O 1
ATOM 3109 N N . TRP A 1 384 ? 11.172 -5.621 -1.317 1 90.94 384 TRP A N 1
ATOM 3110 C CA . TRP A 1 384 ? 10.625 -6.875 -0.815 1 90.94 384 TRP A CA 1
ATOM 3111 C C . TRP A 1 384 ? 10.344 -6.785 0.682 1 90.94 384 TRP A C 1
ATOM 3113 O O . TRP A 1 384 ? 9.297 -7.23 1.153 1 90.94 384 TRP A O 1
ATOM 3123 N N . GLU A 1 385 ? 11.258 -6.277 1.381 1 88.56 385 GLU A N 1
ATOM 3124 C CA . GLU A 1 385 ? 11.125 -6.156 2.83 1 88.56 385 GLU A CA 1
ATOM 3125 C C . GLU A 1 385 ? 9.945 -5.266 3.207 1 88.56 385 GLU A C 1
ATOM 3127 O O . GLU A 1 385 ? 9.219 -5.559 4.16 1 88.56 385 GLU A O 1
ATOM 3132 N N . ARG A 1 386 ? 9.766 -4.258 2.508 1 85.44 386 ARG A N 1
ATOM 3133 C CA . ARG A 1 386 ? 8.672 -3.322 2.768 1 85.44 386 ARG A CA 1
ATOM 3134 C C . ARG A 1 386 ? 7.32 -3.984 2.535 1 85.44 386 ARG A C 1
ATOM 3136 O O . ARG A 1 386 ? 6.398 -3.82 3.338 1 85.44 386 ARG A O 1
ATOM 3143 N N . GLU A 1 387 ? 7.234 -4.688 1.445 1 90.25 387 GLU A N 1
ATOM 3144 C CA . GLU A 1 387 ? 6.004 -5.406 1.143 1 90.25 387 GLU A CA 1
ATOM 3145 C C . GLU A 1 387 ? 5.738 -6.504 2.172 1 90.25 387 GLU A C 1
ATOM 3147 O O . GLU A 1 387 ? 4.59 -6.73 2.561 1 90.25 387 GLU A O 1
ATOM 3152 N N . ALA A 1 388 ? 6.816 -7.125 2.541 1 91.81 388 ALA A N 1
ATOM 3153 C CA . ALA A 1 388 ? 6.703 -8.25 3.463 1 91.81 388 ALA A CA 1
ATOM 3154 C C . ALA A 1 388 ? 6.176 -7.801 4.82 1 91.81 388 ALA A C 1
ATOM 3156 O O . ALA A 1 388 ? 5.457 -8.539 5.492 1 91.81 388 ALA A O 1
ATOM 3157 N N . GLU A 1 389 ? 6.488 -6.637 5.195 1 87 389 GLU A N 1
ATOM 3158 C CA . GLU A 1 389 ? 6.086 -6.098 6.492 1 87 389 GLU A CA 1
ATOM 3159 C C . GLU A 1 389 ? 4.566 -6.012 6.605 1 87 389 GLU A C 1
ATOM 3161 O O . GLU A 1 389 ? 4.008 -6.203 7.688 1 87 389 GLU A O 1
ATOM 3166 N N . CYS A 1 390 ? 3.883 -5.785 5.52 1 88.56 390 CYS A N 1
ATOM 3167 C CA . CYS A 1 390 ? 2.445 -5.543 5.551 1 88.56 390 CYS A CA 1
ATOM 3168 C C . CYS A 1 390 ? 1.686 -6.668 4.859 1 88.56 390 CYS A C 1
ATOM 3170 O O . CYS A 1 390 ? 0.493 -6.535 4.578 1 88.56 390 CYS A O 1
ATOM 3172 N N . ALA A 1 391 ? 2.316 -7.777 4.637 1 94.75 391 ALA A N 1
ATOM 3173 C CA . ALA A 1 391 ? 1.727 -8.805 3.779 1 94.75 391 ALA A CA 1
ATOM 3174 C C . ALA A 1 391 ? 1.055 -9.891 4.609 1 94.75 391 ALA A C 1
ATOM 3176 O O . ALA A 1 391 ? 0.26 -10.68 4.09 1 94.75 391 ALA A O 1
ATOM 3177 N N . SER A 1 392 ? 1.309 -9.945 5.918 1 94.38 392 SER A N 1
ATOM 3178 C CA . SER A 1 392 ? 0.944 -11.102 6.723 1 94.38 392 SER A CA 1
ATOM 3179 C C . SER A 1 392 ? -0.564 -11.336 6.715 1 94.38 392 SER A C 1
ATOM 3181 O O . SER A 1 392 ? -1.029 -12.438 6.43 1 94.38 392 SER A O 1
ATOM 3183 N N . LEU A 1 393 ? -1.322 -10.312 7.043 1 96.56 393 LEU A N 1
ATOM 3184 C CA . LEU A 1 393 ? -2.773 -10.445 7.105 1 96.56 393 LEU A CA 1
ATOM 3185 C C . LEU A 1 393 ? -3.344 -10.828 5.746 1 96.56 393 LEU A C 1
ATOM 3187 O O . LEU A 1 393 ? -4.23 -11.68 5.66 1 96.56 393 LEU A O 1
ATOM 3191 N N . LYS A 1 394 ? -2.852 -10.227 4.68 1 97.62 394 LYS A N 1
ATOM 3192 C CA . LYS A 1 394 ? -3.301 -10.508 3.32 1 97.62 394 LYS A CA 1
ATOM 3193 C C . LYS A 1 394 ? -2.961 -11.938 2.916 1 97.62 394 LYS A C 1
ATOM 3195 O O . LYS A 1 394 ? -3.801 -12.648 2.357 1 97.62 394 LYS A O 1
ATOM 3200 N N . SER A 1 395 ? -1.737 -12.32 3.23 1 96.94 395 SER A N 1
ATOM 3201 C CA . SER A 1 395 ? -1.292 -13.672 2.928 1 96.94 395 SER A CA 1
ATOM 3202 C C . SER A 1 395 ? -2.123 -14.711 3.68 1 96.94 395 SER A C 1
ATOM 3204 O O . SER A 1 395 ? -2.451 -15.766 3.133 1 96.94 395 SER A O 1
ATOM 3206 N N . ASP A 1 396 ? -2.408 -14.414 4.953 1 97.31 396 ASP A N 1
ATOM 3207 C CA . ASP A 1 396 ? -3.227 -15.312 5.762 1 97.31 396 ASP A CA 1
ATOM 3208 C C . ASP A 1 396 ? -4.641 -15.43 5.195 1 97.31 396 ASP A C 1
ATOM 3210 O O . ASP A 1 396 ? -5.223 -16.516 5.184 1 97.31 396 ASP A O 1
ATOM 3214 N N . PHE A 1 397 ? -5.168 -14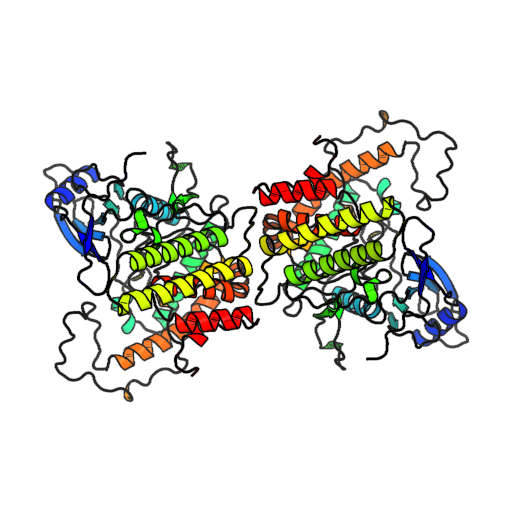.359 4.727 1 98.44 397 PHE A N 1
ATOM 3215 C CA . PHE A 1 397 ? -6.48 -14.383 4.098 1 98.44 397 PHE A CA 1
ATOM 3216 C C . PHE A 1 397 ? -6.469 -15.273 2.861 1 98.44 397 PHE A C 1
ATOM 3218 O O . PHE A 1 397 ? -7.359 -16.109 2.682 1 98.44 397 PHE A O 1
ATOM 3225 N N . LEU A 1 398 ? -5.484 -15.055 2.016 1 98.06 398 LEU A N 1
ATOM 3226 C CA . LEU A 1 398 ? -5.34 -15.891 0.831 1 98.06 398 LEU A CA 1
ATOM 3227 C C . LEU A 1 398 ? -5.215 -17.359 1.219 1 98.06 398 LEU A C 1
ATOM 3229 O O . LEU A 1 398 ? -5.836 -18.234 0.595 1 98.06 398 LEU A O 1
ATOM 3233 N N . GLY A 1 399 ? -4.395 -17.625 2.248 1 96.81 399 GLY A N 1
ATOM 3234 C CA . GLY A 1 399 ? -4.273 -18.984 2.746 1 96.81 399 GLY A CA 1
ATOM 3235 C C . GLY A 1 399 ? -5.594 -19.578 3.199 1 96.81 399 GLY A C 1
ATOM 3236 O O . GLY A 1 399 ? -5.863 -20.75 2.975 1 96.81 399 GLY A O 1
ATOM 3237 N N . ALA A 1 400 ? -6.402 -18.781 3.857 1 98.31 400 ALA A N 1
ATOM 3238 C CA . ALA A 1 400 ? -7.723 -19.219 4.309 1 98.31 400 ALA A CA 1
ATOM 3239 C C . ALA A 1 400 ? -8.625 -19.531 3.121 1 98.31 400 ALA A C 1
ATOM 3241 O O . ALA A 1 400 ? -9.352 -20.531 3.139 1 98.31 400 ALA A O 1
ATOM 3242 N N . VAL A 1 401 ? -8.562 -18.703 2.088 1 98.31 401 VAL A N 1
ATOM 3243 C CA . VAL A 1 401 ? -9.375 -18.922 0.892 1 98.31 401 VAL A CA 1
ATOM 3244 C C . VAL A 1 401 ? -8.969 -20.234 0.223 1 98.31 401 VAL A C 1
ATOM 3246 O O . VAL A 1 401 ? -9.82 -21.031 -0.151 1 98.31 401 VAL A O 1
ATOM 3249 N N . ASP A 1 402 ? -7.668 -20.438 0.093 1 96.38 402 ASP A N 1
ATOM 3250 C CA . ASP A 1 402 ? -7.156 -21.656 -0.543 1 96.38 402 ASP A CA 1
ATOM 3251 C C . ASP A 1 402 ? -7.609 -22.906 0.209 1 96.38 402 ASP A C 1
ATOM 3253 O O . ASP A 1 402 ? -8.055 -23.875 -0.404 1 96.38 402 ASP A O 1
ATOM 3257 N N . ARG A 1 403 ? -7.512 -22.859 1.506 1 96.12 403 ARG A N 1
ATOM 3258 C CA . ARG A 1 403 ? -7.891 -24 2.332 1 96.12 403 ARG A CA 1
ATOM 3259 C C . ARG A 1 403 ? -9.398 -24.203 2.318 1 96.12 403 ARG A C 1
ATOM 3261 O O . ARG A 1 403 ? -9.875 -25.344 2.326 1 96.12 403 ARG A O 1
ATOM 3268 N N . CYS A 1 404 ? -10.102 -23.141 2.297 1 97.06 404 CYS A N 1
ATOM 3269 C CA . CYS A 1 404 ? -11.555 -23.234 2.176 1 97.06 404 CYS A CA 1
ATOM 3270 C C . CYS A 1 404 ? -11.945 -23.922 0.873 1 97.06 404 CYS A C 1
ATOM 3272 O O . CYS A 1 404 ? -12.836 -24.781 0.857 1 97.06 404 CYS A O 1
ATOM 3274 N N . ALA A 1 405 ? -11.273 -23.562 -0.195 1 94.81 405 ALA A N 1
ATOM 3275 C CA . ALA A 1 405 ? -11.531 -24.156 -1.501 1 94.81 405 ALA A CA 1
ATOM 3276 C C . ALA A 1 405 ? -11.305 -25.672 -1.469 1 94.81 405 ALA A C 1
ATOM 3278 O O . ALA A 1 405 ? -12.008 -26.422 -2.145 1 94.81 405 ALA A O 1
ATOM 3279 N N . ASP A 1 406 ? -10.352 -26.047 -0.648 1 91.56 406 ASP A N 1
ATOM 3280 C CA . ASP A 1 406 ? -9.992 -27.469 -0.561 1 91.56 406 ASP A CA 1
ATOM 3281 C C . ASP A 1 406 ? -10.805 -28.172 0.524 1 91.56 406 ASP A C 1
ATOM 3283 O O . ASP A 1 406 ? -10.727 -29.391 0.674 1 91.56 406 ASP A O 1
ATOM 3287 N N . GLY A 1 407 ? -11.57 -27.453 1.289 1 90.81 407 GLY A N 1
ATOM 3288 C CA . GLY A 1 407 ? -12.398 -28.016 2.342 1 90.81 407 GLY A CA 1
ATOM 3289 C C . GLY A 1 407 ? -11.617 -28.422 3.574 1 90.81 407 GLY A C 1
ATOM 3290 O O . GLY A 1 407 ? -12.023 -29.312 4.312 1 90.81 407 GLY A O 1
ATOM 3291 N N . TRP A 1 408 ? -10.492 -27.734 3.775 1 88.69 408 TRP A N 1
ATOM 3292 C CA . TRP A 1 408 ? -9.625 -28.109 4.887 1 88.69 408 TRP A CA 1
ATOM 3293 C C . TRP A 1 408 ? -9.656 -27.062 5.98 1 88.69 408 TRP A C 1
ATOM 3295 O O . TRP A 1 408 ? -9.688 -25.859 5.695 1 88.69 408 TRP A O 1
ATOM 3305 N N . TYR A 1 409 ? -9.719 -27.5 7.273 1 92.88 409 TYR A N 1
ATOM 3306 C CA . TYR A 1 409 ? -9.539 -26.672 8.453 1 92.88 409 TYR A CA 1
ATOM 3307 C C . TYR A 1 409 ? -10.641 -25.625 8.57 1 92.88 409 TYR A C 1
ATOM 3309 O O . TYR A 1 409 ? -10.383 -24.484 8.969 1 92.88 409 TYR A O 1
ATOM 3317 N N . LEU A 1 410 ? -11.789 -25.969 8.172 1 95.81 410 LEU A N 1
ATOM 3318 C CA . LEU A 1 410 ? -12.875 -25 8.078 1 95.81 410 LEU A CA 1
ATOM 3319 C C . LEU A 1 410 ? -13.172 -24.391 9.445 1 95.81 410 LEU A C 1
ATOM 3321 O O . LEU A 1 410 ? -13.289 -23.156 9.57 1 95.81 410 LEU A O 1
ATOM 3325 N N . LYS A 1 411 ? -13.242 -25.188 10.484 1 95.38 411 LYS A N 1
ATOM 3326 C CA . LYS A 1 411 ? -13.508 -24.688 11.828 1 95.38 411 LYS A CA 1
ATOM 3327 C C . LYS A 1 411 ? -12.391 -23.766 12.297 1 95.38 411 LYS A C 1
ATOM 3329 O O . LYS A 1 411 ? -12.648 -22.75 12.953 1 95.38 411 LYS A O 1
ATOM 3334 N N . ARG A 1 412 ? -11.172 -24.141 11.969 1 96.5 412 ARG A N 1
ATOM 3335 C CA . ARG A 1 412 ? -10.016 -23.359 12.383 1 96.5 412 ARG A CA 1
ATOM 3336 C C . ARG A 1 412 ? -9.961 -22.031 11.633 1 96.5 412 ARG A C 1
ATOM 3338 O O . ARG A 1 412 ? -9.539 -21.016 12.195 1 96.5 412 ARG A O 1
ATOM 3345 N N . ILE A 1 413 ? -10.352 -22.047 10.422 1 97.88 413 ILE A N 1
ATOM 3346 C CA . ILE A 1 413 ? -10.43 -20.812 9.656 1 97.88 413 ILE A CA 1
ATOM 3347 C C . ILE A 1 413 ? -11.43 -19.859 10.305 1 97.88 413 ILE A C 1
ATOM 3349 O O . ILE A 1 413 ? -11.172 -18.656 10.414 1 97.88 413 ILE A O 1
ATOM 3353 N N . GLU A 1 414 ? -12.555 -20.375 10.734 1 97.81 414 GLU A N 1
ATOM 3354 C CA . GLU A 1 414 ? -13.547 -19.547 11.422 1 97.81 414 GLU A CA 1
ATOM 3355 C C . GLU A 1 414 ? -12.977 -18.938 12.688 1 97.81 414 GLU A C 1
ATOM 3357 O O . GLU A 1 414 ? -13.242 -17.766 13 1 97.81 414 GLU A O 1
ATOM 3362 N N . GLN A 1 415 ? -12.211 -19.766 13.375 1 97.31 415 GLN A N 1
ATOM 3363 C CA . GLN A 1 415 ? -11.547 -19.234 14.57 1 97.31 415 GLN A CA 1
ATOM 3364 C C . GLN A 1 415 ? -10.617 -18.078 14.219 1 97.31 415 GLN A C 1
ATOM 3366 O O . GLN A 1 415 ? -10.539 -17.094 14.945 1 97.31 415 GLN A O 1
ATOM 3371 N N . TRP A 1 416 ? -9.906 -18.234 13.156 1 98.12 416 TRP A N 1
ATOM 3372 C CA . TRP A 1 416 ? -9.016 -17.172 12.695 1 98.12 416 TRP A CA 1
ATOM 3373 C C . TRP A 1 416 ? -9.805 -15.906 12.344 1 98.12 416 TRP A C 1
ATOM 3375 O O . TRP A 1 416 ? -9.422 -14.797 12.719 1 98.12 416 TRP A O 1
ATOM 3385 N N . ILE A 1 417 ? -10.969 -16.031 11.664 1 98.31 417 ILE A N 1
ATOM 3386 C CA . ILE A 1 417 ? -11.82 -14.914 11.297 1 98.31 417 ILE A CA 1
ATOM 3387 C C . ILE A 1 417 ? -12.305 -14.195 12.555 1 98.31 417 ILE A C 1
ATOM 3389 O O . ILE A 1 417 ? -12.273 -12.969 12.625 1 98.31 417 ILE A O 1
ATOM 3393 N N . ASP A 1 418 ? -12.703 -15.016 13.523 1 98 418 ASP A N 1
ATOM 3394 C CA . ASP A 1 418 ? -13.156 -14.438 14.781 1 98 418 ASP A CA 1
ATOM 3395 C C . ASP A 1 418 ? -12.062 -13.594 15.43 1 98 418 ASP A C 1
ATOM 3397 O O . ASP A 1 418 ? -12.328 -12.5 15.93 1 98 418 ASP A O 1
ATOM 3401 N N . ALA A 1 419 ? -10.875 -14.133 15.414 1 97.38 419 ALA A N 1
ATOM 3402 C CA . ALA A 1 419 ? -9.75 -13.414 16 1 97.38 419 ALA A CA 1
ATOM 3403 C C . ALA A 1 419 ? -9.469 -12.109 15.266 1 97.38 419 ALA A C 1
ATOM 3405 O O . ALA A 1 419 ? -9.242 -11.07 15.883 1 97.38 419 ALA A O 1
ATOM 3406 N N . VAL A 1 420 ? -9.484 -12.141 13.945 1 97.06 420 VAL A N 1
ATOM 3407 C CA . VAL A 1 420 ? -9.242 -10.961 13.125 1 97.06 420 VAL A CA 1
ATOM 3408 C C . VAL A 1 420 ? -10.32 -9.906 13.391 1 97.06 420 VAL A C 1
ATOM 3410 O O . VAL A 1 420 ? -10.016 -8.734 13.578 1 97.06 420 VAL A O 1
ATOM 3413 N N . GLU A 1 421 ? -11.594 -10.344 13.438 1 96.38 421 GLU A N 1
ATOM 3414 C CA . GLU A 1 421 ? -12.711 -9.43 13.664 1 96.38 421 GLU A CA 1
ATOM 3415 C C . GLU A 1 421 ? -12.648 -8.82 15.062 1 96.38 421 GLU A C 1
ATOM 3417 O O . GLU A 1 421 ? -13.172 -7.727 15.289 1 96.38 421 GLU A O 1
ATOM 3422 N N . ALA A 1 422 ? -11.969 -9.547 15.945 1 95.69 422 ALA A N 1
ATOM 3423 C CA . ALA A 1 422 ? -11.797 -9.047 17.312 1 95.69 422 ALA A CA 1
ATOM 3424 C C . ALA A 1 422 ? -10.602 -8.109 17.406 1 95.69 422 ALA A C 1
ATOM 3426 O O . ALA A 1 422 ? -10.344 -7.527 18.453 1 95.69 422 ALA A O 1
ATOM 3427 N N . GLY A 1 423 ? -9.914 -7.98 16.344 1 91.44 423 GLY A N 1
ATOM 3428 C CA . GLY A 1 423 ? -8.789 -7.062 16.312 1 91.44 423 GLY A CA 1
ATOM 3429 C C . GLY A 1 423 ? -7.469 -7.719 16.656 1 91.44 423 GLY A C 1
ATOM 3430 O O . GLY A 1 423 ? -6.453 -7.039 16.828 1 91.44 423 GLY A O 1
ATOM 3431 N N . ALA A 1 424 ? -7.648 -9.047 16.75 1 92.62 424 ALA A N 1
ATOM 3432 C CA . ALA A 1 424 ? -6.426 -9.836 16.906 1 92.62 424 ALA A CA 1
ATOM 3433 C C . ALA A 1 424 ? -5.949 -10.367 15.555 1 92.62 424 ALA A C 1
ATOM 3435 O O . ALA A 1 424 ? -6.762 -10.695 14.68 1 92.62 424 ALA A O 1
ATOM 3436 N N . PHE A 1 425 ? -4.727 -10.258 15.25 1 93.88 425 PHE A N 1
ATOM 3437 C CA . PHE A 1 425 ? -4.203 -10.617 13.938 1 93.88 425 PHE A CA 1
ATOM 3438 C C . PHE A 1 425 ? -3.148 -11.711 14.055 1 93.88 425 PHE A C 1
ATOM 3440 O O . PHE A 1 425 ? -2.031 -11.555 13.562 1 93.88 425 PHE A O 1
ATOM 3447 N N . PRO A 1 426 ? -3.678 -12.82 14.617 1 95 426 PRO A N 1
ATOM 3448 C CA . PRO A 1 426 ? -2.725 -13.93 14.633 1 95 426 PRO A CA 1
ATOM 3449 C C . PRO A 1 426 ? -2.434 -14.484 13.242 1 95 426 PRO A C 1
ATOM 3451 O O . PRO A 1 426 ? -3.25 -14.336 12.328 1 95 426 PRO A O 1
ATOM 3454 N N . ARG A 1 427 ? -1.267 -15.109 13.141 1 94.5 427 ARG A N 1
ATOM 3455 C CA . ARG A 1 427 ? -0.997 -15.805 11.891 1 94.5 427 ARG A CA 1
ATOM 3456 C C . ARG A 1 427 ? -1.929 -17 11.719 1 94.5 427 ARG A C 1
ATOM 3458 O O . ARG A 1 427 ? -2.205 -17.719 12.672 1 94.5 427 ARG A O 1
ATOM 3465 N N . LEU A 1 428 ? -2.416 -17.188 10.523 1 95.81 428 LEU A N 1
ATOM 3466 C CA . LEU A 1 428 ? -3.307 -18.312 10.234 1 95.81 428 LEU A CA 1
ATOM 3467 C C . LEU A 1 428 ? -2.654 -19.641 10.609 1 95.81 428 LEU A C 1
ATOM 3469 O O . LEU A 1 428 ? -3.289 -20.484 11.234 1 95.81 428 LEU A O 1
ATOM 3473 N N . MET A 1 429 ? -1.368 -19.812 10.32 1 91.81 429 MET A N 1
ATOM 3474 C CA . MET A 1 429 ? -0.658 -21.062 10.555 1 91.81 429 MET A CA 1
ATOM 3475 C C . MET A 1 429 ? -0.565 -21.375 12.047 1 91.81 429 MET A C 1
ATOM 3477 O O . MET A 1 429 ? -0.539 -22.531 12.445 1 91.81 429 MET A O 1
ATOM 3481 N N . ASP A 1 430 ? -0.532 -20.297 12.844 1 91.88 430 ASP A N 1
ATOM 3482 C CA . ASP A 1 430 ? -0.487 -20.484 14.289 1 91.88 430 ASP A CA 1
ATOM 3483 C C . ASP A 1 430 ? -1.802 -21.062 14.805 1 91.88 430 ASP A C 1
ATOM 3485 O O . ASP A 1 430 ? -1.812 -21.812 15.781 1 91.88 430 ASP A O 1
ATOM 3489 N N . ILE A 1 431 ? -2.814 -20.703 14.156 1 92.94 431 ILE A N 1
ATOM 3490 C CA . ILE A 1 431 ? -4.133 -21.188 14.562 1 92.94 431 ILE A CA 1
ATOM 3491 C C . ILE A 1 431 ? -4.352 -22.609 14.039 1 92.94 431 ILE A C 1
ATOM 3493 O O . ILE A 1 431 ? -4.992 -23.422 14.703 1 92.94 431 ILE A O 1
ATOM 3497 N N . LEU A 1 432 ? -3.795 -22.922 12.898 1 90.56 432 LEU A N 1
ATOM 3498 C CA . LEU A 1 432 ? -3.973 -24.219 12.266 1 90.56 432 LEU A CA 1
ATOM 3499 C C . LEU A 1 432 ? -3.119 -25.281 12.961 1 90.56 432 LEU A C 1
ATOM 3501 O O . LEU A 1 432 ? -3.414 -26.469 12.883 1 90.56 432 LEU A O 1
ATOM 3505 N N . SER A 1 433 ? -1.949 -24.859 13.57 1 80.12 433 SER A N 1
ATOM 3506 C CA . SER A 1 433 ? -1.054 -25.812 14.234 1 80.12 433 SER A CA 1
ATOM 3507 C C . SER A 1 433 ? -1.704 -26.406 15.469 1 80.12 433 SER A C 1
ATOM 3509 O O . SER A 1 433 ? -2.373 -25.719 16.234 1 80.12 433 SER A O 1
ATOM 3511 N N . PRO A 1 434 ? -1.826 -27.797 15.531 1 64.38 434 PRO A N 1
ATOM 3512 C CA . PRO A 1 434 ? -2.477 -28.531 16.609 1 64.38 434 PRO A CA 1
ATOM 3513 C C . PRO A 1 434 ? -1.989 -28.094 18 1 64.38 434 PRO A C 1
ATOM 3515 O O . PRO A 1 434 ? -2.682 -28.312 19 1 64.38 434 PRO A O 1
ATOM 3518 N N . ASN A 1 435 ? -0.767 -27.672 18.188 1 49.75 435 ASN A N 1
ATOM 3519 C CA . ASN A 1 435 ? -0.318 -27.469 19.562 1 49.75 435 ASN A CA 1
ATOM 3520 C C . ASN A 1 435 ? -1.124 -26.391 20.266 1 49.75 435 ASN A C 1
ATOM 3522 O O . ASN A 1 435 ? -0.833 -26.031 21.422 1 49.75 435 ASN A O 1
ATOM 3526 N N . ILE A 1 436 ? -1.862 -25.469 19.656 1 38.66 436 ILE A N 1
ATOM 3527 C CA . ILE A 1 436 ? -2.662 -24.5 20.391 1 38.66 436 ILE A CA 1
ATOM 3528 C C . ILE A 1 436 ? -4.039 -25.094 20.703 1 38.66 436 ILE A C 1
ATOM 3530 O O . ILE A 1 436 ? -4.871 -25.234 19.797 1 38.66 436 ILE A O 1
ATOM 3534 N N . ASN A 1 437 ? -4.219 -26.172 21.281 1 33.31 437 ASN A N 1
ATOM 3535 C CA . ASN A 1 437 ? -5.441 -26.578 21.953 1 33.31 437 ASN A CA 1
ATOM 3536 C C . ASN A 1 437 ? -5.98 -25.453 22.844 1 33.31 437 ASN A C 1
ATOM 3538 O O . ASN A 1 437 ? -5.223 -24.828 23.594 1 33.31 437 ASN A O 1
ATOM 3542 N N . MET B 1 1 ? -6.617 12.266 35.906 1 31.2 1 MET B N 1
ATOM 3543 C CA . MET B 1 1 ? -6.297 12.992 34.688 1 31.2 1 MET B CA 1
ATOM 3544 C C . MET B 1 1 ? -6.559 14.484 34.844 1 31.2 1 MET B C 1
ATOM 3546 O O . MET B 1 1 ? -7.676 14.891 35.188 1 31.2 1 MET B O 1
ATOM 3550 N N . HIS B 1 2 ? -5.703 15.273 35.281 1 40.75 2 HIS B N 1
ATOM 3551 C CA . HIS B 1 2 ? -5.879 16.688 35.594 1 40.75 2 HIS B CA 1
ATOM 3552 C C . HIS B 1 2 ? -6.734 17.391 34.562 1 40.75 2 HIS B C 1
ATOM 3554 O O . HIS B 1 2 ? -6.59 17.141 33.375 1 40.75 2 HIS B O 1
ATOM 3560 N N . GLU B 1 3 ? -7.82 17.688 34.844 1 49.44 3 GLU B N 1
ATOM 3561 C CA . GLU B 1 3 ? -8.781 18.344 33.938 1 49.44 3 GLU B CA 1
ATOM 3562 C C . GLU B 1 3 ? -8.109 19.438 33.094 1 49.44 3 GLU B C 1
ATOM 3564 O O . GLU B 1 3 ? -7.512 20.359 33.656 1 49.44 3 GLU B O 1
ATOM 3569 N N . GLN B 1 4 ? -7.582 19.125 31.922 1 62.03 4 GLN B N 1
ATOM 3570 C CA . GLN B 1 4 ? -7.016 20.094 31 1 62.03 4 GLN B CA 1
ATOM 3571 C C . GLN B 1 4 ? -7.93 21.312 30.844 1 62.03 4 GLN B C 1
ATOM 3573 O O . GLN B 1 4 ? -9.062 21.188 30.359 1 62.03 4 GLN B O 1
ATOM 3578 N N . THR B 1 5 ? -7.656 22.359 31.688 1 79.81 5 THR B N 1
ATOM 3579 C CA . THR B 1 5 ? -8.461 23.578 31.656 1 79.81 5 THR B CA 1
ATOM 3580 C C . THR B 1 5 ? -8.094 24.438 30.453 1 79.81 5 THR B C 1
ATOM 3582 O O . THR B 1 5 ? -6.934 24.469 30.031 1 79.81 5 THR B O 1
ATOM 3585 N N . ARG B 1 6 ? -8.969 24.828 29.625 1 89.5 6 ARG B N 1
ATOM 3586 C CA . ARG B 1 6 ? -8.773 25.766 28.516 1 89.5 6 ARG B CA 1
ATOM 3587 C C . ARG B 1 6 ? -8.992 27.203 28.969 1 89.5 6 ARG B C 1
ATOM 3589 O O . ARG B 1 6 ? -9.641 27.984 28.281 1 89.5 6 ARG B O 1
ATOM 3596 N N . ASP B 1 7 ? -8.414 27.375 30.266 1 91.81 7 ASP B N 1
ATOM 3597 C CA . ASP B 1 7 ? -8.539 28.719 30.844 1 91.81 7 ASP B CA 1
ATOM 3598 C C . ASP B 1 7 ? -7.785 29.75 30.016 1 91.81 7 ASP B C 1
ATOM 3600 O O . ASP B 1 7 ? -6.617 29.547 29.688 1 91.81 7 ASP B O 1
ATOM 3604 N N . GLY B 1 8 ? -8.438 30.906 29.719 1 93.62 8 GLY B N 1
ATOM 3605 C CA . GLY B 1 8 ? -7.824 31.953 28.922 1 93.62 8 GLY B CA 1
ATOM 3606 C C . GLY B 1 8 ? -8.273 31.938 27.484 1 93.62 8 GLY B C 1
ATOM 3607 O O . GLY B 1 8 ? -7.961 32.875 26.719 1 93.62 8 GLY B O 1
ATOM 3608 N N . LEU B 1 9 ? -9.008 30.875 27.125 1 95.38 9 LEU B N 1
ATOM 3609 C CA . LEU B 1 9 ? -9.531 30.734 25.766 1 95.38 9 LEU B CA 1
ATOM 3610 C C . LEU B 1 9 ? -11.016 31.094 25.719 1 95.38 9 LEU B C 1
ATOM 3612 O O . LEU B 1 9 ? -11.789 30.672 26.578 1 95.38 9 LEU B O 1
ATOM 3616 N N . ALA B 1 10 ? -11.391 31.953 24.844 1 94.56 10 ALA B N 1
ATOM 3617 C CA . ALA B 1 10 ? -12.789 32.25 24.516 1 94.56 10 ALA B CA 1
ATOM 3618 C C . ALA B 1 10 ? -13.055 32.031 23.031 1 94.56 10 ALA B C 1
ATOM 3620 O O . ALA B 1 10 ? -12.125 31.969 22.219 1 94.56 10 ALA B O 1
ATOM 3621 N N . TRP B 1 11 ? -14.227 31.781 22.719 1 93.44 11 TRP B N 1
ATOM 3622 C CA . TRP B 1 11 ? -14.633 31.625 21.328 1 93.44 11 TRP B CA 1
ATOM 3623 C C . TRP B 1 11 ? -15.609 32.719 20.922 1 93.44 11 TRP B C 1
ATOM 3625 O O . TRP B 1 11 ? -16.594 32.969 21.625 1 93.44 11 TRP B O 1
ATOM 3635 N N . ASP B 1 12 ? -15.266 33.406 19.891 1 91.31 12 ASP B N 1
ATOM 3636 C CA . ASP B 1 12 ? -16.109 34.438 19.328 1 91.31 12 ASP B CA 1
ATOM 3637 C C . ASP B 1 12 ? -16.969 33.906 18.188 1 91.31 12 ASP B C 1
ATOM 3639 O O . ASP B 1 12 ? -16.438 33.531 17.141 1 91.31 12 ASP B O 1
ATOM 3643 N N . ASP B 1 13 ? -18.219 33.875 18.375 1 86.06 13 ASP B N 1
ATOM 3644 C CA . ASP B 1 13 ? -19.141 33.344 17.375 1 86.06 13 ASP B CA 1
ATOM 3645 C C . ASP B 1 13 ? -19.953 34.469 16.719 1 86.06 13 ASP B C 1
ATOM 3647 O O . ASP B 1 13 ? -21.031 34.219 16.156 1 86.06 13 ASP B O 1
ATOM 3651 N N . SER B 1 14 ? -19.578 35.625 16.922 1 81 14 SER B N 1
ATOM 3652 C CA . SER B 1 14 ? -20.344 36.781 16.438 1 81 14 SER B CA 1
ATOM 3653 C C . SER B 1 14 ? -20.219 36.938 14.93 1 81 14 SER B C 1
ATOM 3655 O O . SER B 1 14 ? -21.141 37.469 14.281 1 81 14 SER B O 1
ATOM 3657 N N . GLY B 1 15 ? -19.203 36.594 14.383 1 71.44 15 GLY B N 1
ATOM 3658 C CA . GLY B 1 15 ? -19 36.719 12.945 1 71.44 15 GLY B CA 1
ATOM 3659 C C . GLY B 1 15 ? -19.453 35.5 12.172 1 71.44 15 GLY B C 1
ATOM 3660 O O . GLY B 1 15 ? -20.312 34.75 12.633 1 71.44 15 GLY B O 1
ATOM 3661 N N . PHE B 1 16 ? -18.984 35.469 10.977 1 68.56 16 PHE B N 1
ATOM 3662 C CA . PHE B 1 16 ? -19.344 34.375 10.062 1 68.56 16 PHE B CA 1
ATOM 3663 C C . PHE B 1 16 ? -18.766 33.062 10.547 1 68.56 16 PHE B C 1
ATOM 3665 O O . PHE B 1 16 ? -19.422 32 10.43 1 68.56 16 PHE B O 1
ATOM 3672 N N . ASP B 1 17 ? -17.641 33.125 11.188 1 80.62 17 ASP B N 1
ATOM 3673 C CA . ASP B 1 17 ? -16.984 31.891 11.617 1 80.62 17 ASP B CA 1
ATOM 3674 C C . ASP B 1 17 ? -16.578 31.984 13.086 1 80.62 17 ASP B C 1
ATOM 3676 O O . ASP B 1 17 ? -16.328 33.062 13.609 1 80.62 17 ASP B O 1
ATOM 3680 N N . LEU B 1 18 ? -16.625 30.828 13.695 1 88.56 18 LEU B N 1
ATOM 3681 C CA . LEU B 1 18 ? -16.109 30.734 15.062 1 88.56 18 LEU B CA 1
ATOM 3682 C C . LEU B 1 18 ? -14.617 30.984 15.109 1 88.56 18 LEU B C 1
ATOM 3684 O O . LEU B 1 18 ? -13.859 30.438 14.312 1 88.56 18 LEU B O 1
ATOM 3688 N N . GLN B 1 19 ? -14.211 31.938 15.969 1 92 19 GLN B N 1
ATOM 3689 C CA . GLN B 1 19 ? -12.789 32.281 16.062 1 92 19 GLN B CA 1
ATOM 3690 C C . GLN B 1 19 ? -12.312 32.219 17.516 1 92 19 GLN B C 1
ATOM 3692 O O . GLN B 1 19 ? -13.039 32.594 18.438 1 92 19 GLN B O 1
ATOM 3697 N N . PRO B 1 20 ? -11.156 31.688 17.688 1 94.19 20 PRO B N 1
ATOM 3698 C CA . PRO B 1 20 ? -10.586 31.734 19.047 1 94.19 20 PRO B CA 1
ATOM 3699 C C . PRO B 1 20 ? -10.117 33.125 19.438 1 94.19 20 PRO B C 1
ATOM 3701 O O . PRO B 1 20 ? -9.602 33.875 18.609 1 94.19 20 PRO B O 1
ATOM 3704 N N . CYS B 1 21 ? -10.367 33.438 20.656 1 93.94 21 CYS B N 1
ATOM 3705 C CA . CYS B 1 21 ? -9.953 34.75 21.172 1 93.94 21 CYS B CA 1
ATOM 3706 C C . CYS B 1 21 ? -9.328 34.625 22.547 1 93.94 21 CYS B C 1
ATOM 3708 O O . CYS B 1 21 ? -9.562 33.656 23.25 1 93.94 21 CYS B O 1
ATOM 3710 N N . TRP B 1 22 ? -8.539 35.625 22.875 1 95.19 22 TRP B N 1
ATOM 3711 C CA . TRP B 1 22 ? -7.898 35.688 24.188 1 95.19 22 TRP B CA 1
ATOM 3712 C C . TRP B 1 22 ? -8.844 36.281 25.234 1 95.19 22 TRP B C 1
ATOM 3714 O O . TRP B 1 22 ? -9.219 37.469 25.156 1 95.19 22 TRP B O 1
ATOM 3724 N N . ALA B 1 23 ? -9.258 35.438 26.234 1 94.5 23 ALA B N 1
ATOM 3725 C CA . ALA B 1 23 ? -10.094 35.938 27.328 1 94.5 23 ALA B CA 1
ATOM 3726 C C . ALA B 1 23 ? -9.312 36.875 28.25 1 94.5 23 ALA B C 1
ATOM 3728 O O . ALA B 1 23 ? -9.898 37.719 28.922 1 94.5 23 ALA B O 1
ATOM 3729 N N . ARG B 1 24 ? -8.055 36.594 28.297 1 93.69 24 ARG B N 1
ATOM 3730 C CA . ARG B 1 24 ? -7.105 37.438 29 1 93.69 24 ARG B CA 1
ATOM 3731 C C . ARG B 1 24 ? -5.809 37.594 28.219 1 93.69 24 ARG B C 1
ATOM 3733 O O . ARG B 1 24 ? -5.336 36.656 27.594 1 93.69 24 ARG B O 1
ATOM 3740 N N . GLU B 1 25 ? -5.305 38.75 28.312 1 93.75 25 GLU B N 1
ATOM 3741 C CA . GLU B 1 25 ? -4.082 39.031 27.562 1 93.75 25 GLU B CA 1
ATOM 3742 C C . GLU B 1 25 ? -2.842 38.688 28.375 1 93.75 25 GLU B C 1
ATOM 3744 O O . GLU B 1 25 ? -2.801 38.938 29.578 1 93.75 25 GLU B O 1
ATOM 3749 N N . PRO B 1 26 ? -1.89 38.031 27.75 1 95.38 26 PRO B N 1
ATOM 3750 C CA . PRO B 1 26 ? -0.615 37.875 28.453 1 95.38 26 PRO B CA 1
ATOM 3751 C C . PRO B 1 26 ? 0.027 39.219 28.812 1 95.38 26 PRO B C 1
ATOM 3753 O O . PRO B 1 26 ? 0.015 40.156 28.016 1 95.38 26 PRO B O 1
ATOM 3756 N N . GLN B 1 27 ? 0.566 39.188 29.984 1 95.56 27 GLN B N 1
ATOM 3757 C CA . GLN B 1 27 ? 1.196 40.438 30.453 1 95.56 27 GLN B CA 1
ATOM 3758 C C . GLN B 1 27 ? 2.666 40.5 30.047 1 95.56 27 GLN B C 1
ATOM 3760 O O . GLN B 1 27 ? 3.422 39.562 30.297 1 95.56 27 GLN B O 1
ATOM 3765 N N . LEU B 1 28 ? 3.018 41.625 29.516 1 96.06 28 LEU B N 1
ATOM 3766 C CA . LEU B 1 28 ? 4.379 41.812 29.016 1 96.06 28 LEU B CA 1
ATOM 3767 C C . LEU B 1 28 ? 5.395 41.656 30.141 1 96.06 28 LEU B C 1
ATOM 3769 O O . LEU B 1 28 ? 6.477 41.094 29.938 1 96.06 28 LEU B O 1
ATOM 3773 N N . ASP B 1 29 ? 4.984 42.156 31.281 1 95.5 29 ASP B N 1
ATOM 3774 C CA . ASP B 1 29 ? 5.887 42.062 32.438 1 95.5 29 ASP B CA 1
ATOM 3775 C C . ASP B 1 29 ? 6.121 40.625 32.844 1 95.5 29 ASP B C 1
ATOM 3777 O O . ASP B 1 29 ? 7.234 40.25 33.219 1 95.5 29 ASP B O 1
ATOM 3781 N N . ALA B 1 30 ? 5.066 39.875 32.812 1 97.06 30 ALA B N 1
ATOM 3782 C CA . ALA B 1 30 ? 5.18 38.469 33.125 1 97.06 30 ALA B CA 1
ATOM 3783 C C . ALA B 1 30 ? 6.062 37.75 32.094 1 97.06 30 ALA B C 1
ATOM 3785 O O . ALA B 1 30 ? 6.871 36.875 32.469 1 97.06 30 ALA B O 1
ATOM 3786 N N . VAL B 1 31 ? 5.93 38.031 30.797 1 97.88 31 VAL B N 1
ATOM 3787 C CA . VAL B 1 31 ? 6.746 37.469 29.734 1 97.88 31 VAL B CA 1
ATOM 3788 C C . VAL B 1 31 ? 8.219 37.781 29.984 1 97.88 31 VAL B C 1
ATOM 3790 O O . VAL B 1 31 ? 9.07 36.906 29.891 1 97.88 31 VAL B O 1
ATOM 3793 N N . ALA B 1 32 ? 8.461 39 30.344 1 96.88 32 ALA B N 1
ATOM 3794 C CA . ALA B 1 32 ? 9.828 39.438 30.594 1 96.88 32 ALA B CA 1
ATOM 3795 C C . ALA B 1 32 ? 10.422 38.688 31.797 1 96.88 32 ALA B C 1
ATOM 3797 O O . ALA B 1 32 ? 11.578 38.281 31.766 1 96.88 32 ALA B O 1
ATOM 3798 N N . ARG B 1 33 ? 9.633 38.531 32.844 1 96.56 33 ARG B N 1
ATOM 3799 C CA . ARG B 1 33 ? 10.109 37.875 34.031 1 96.56 33 ARG B CA 1
ATOM 3800 C C . ARG B 1 33 ? 10.438 36.406 33.75 1 96.56 33 ARG B C 1
ATOM 3802 O O . ARG B 1 33 ? 11.461 35.906 34.219 1 96.56 33 ARG B O 1
ATOM 3809 N N . VAL B 1 34 ? 9.555 35.781 33.031 1 97.62 34 VAL B N 1
ATOM 3810 C CA . VAL B 1 34 ? 9.766 34.375 32.719 1 97.62 34 VAL B CA 1
ATOM 3811 C C . VAL B 1 34 ? 11.023 34.25 31.859 1 97.62 34 VAL B C 1
ATOM 3813 O O . VAL B 1 34 ? 11.844 33.344 32.094 1 97.62 34 VAL B O 1
ATOM 3816 N N . CYS B 1 35 ? 11.211 35.094 30.859 1 97.75 35 CYS B N 1
ATOM 3817 C CA . CYS B 1 35 ? 12.391 35.062 30 1 97.75 35 CYS B CA 1
ATOM 3818 C C . CYS B 1 35 ? 13.664 35.25 30.812 1 97.75 35 CYS B C 1
ATOM 3820 O O . CYS B 1 35 ? 14.672 34.594 30.578 1 97.75 35 CYS B O 1
ATOM 3822 N N . ARG B 1 36 ? 13.633 36.188 31.75 1 96.75 36 ARG B N 1
ATOM 3823 C CA . ARG B 1 36 ? 14.789 36.469 32.594 1 96.75 36 ARG B CA 1
ATOM 3824 C C . ARG B 1 36 ? 15.188 35.219 33.375 1 96.75 36 ARG B C 1
ATOM 3826 O O . ARG B 1 36 ? 16.375 34.875 33.469 1 96.75 36 ARG B O 1
ATOM 3833 N N . ALA B 1 37 ? 14.188 34.625 33.938 1 96.38 37 ALA B N 1
ATOM 3834 C CA . ALA B 1 37 ? 14.43 33.438 34.75 1 96.38 37 ALA B CA 1
ATOM 3835 C C . ALA B 1 37 ? 15.016 32.312 33.906 1 96.38 37 ALA B C 1
ATOM 3837 O O . ALA B 1 37 ? 15.977 31.656 34.312 1 96.38 37 ALA B O 1
ATOM 3838 N N . VAL B 1 38 ? 14.43 32.062 32.75 1 96.25 38 VAL B N 1
ATOM 3839 C CA . VAL B 1 38 ? 14.805 30.953 31.891 1 96.25 38 VAL B CA 1
ATOM 3840 C C . VAL B 1 38 ? 16.203 31.172 31.344 1 96.25 38 VAL B C 1
ATOM 3842 O O . VAL B 1 38 ? 16.984 30.234 31.172 1 96.25 38 VAL B O 1
ATOM 3845 N N . LEU B 1 39 ? 16.562 32.406 31.062 1 96.5 39 LEU B N 1
ATOM 3846 C CA . LEU B 1 39 ? 17.844 32.75 30.453 1 96.5 39 LEU B CA 1
ATOM 3847 C C . LEU B 1 39 ? 18.922 32.938 31.516 1 96.5 39 LEU B C 1
ATOM 3849 O O . LEU B 1 39 ? 20.078 33.188 31.188 1 96.5 39 LEU B O 1
ATOM 3853 N N . GLY B 1 40 ? 18.547 32.812 32.781 1 95.12 40 GLY B N 1
ATOM 3854 C CA . GLY B 1 40 ? 19.5 32.906 33.875 1 95.12 40 GLY B CA 1
ATOM 3855 C C . GLY B 1 40 ? 20.062 34.312 34.062 1 95.12 40 GLY B C 1
ATOM 3856 O O . GLY B 1 40 ? 21.25 34.469 34.312 1 95.12 40 GLY B O 1
ATOM 3857 N N . LEU B 1 41 ? 19.234 35.312 33.875 1 95.44 41 LEU B N 1
ATOM 3858 C CA . LEU B 1 41 ? 19.703 36.688 33.969 1 95.44 41 LEU B CA 1
ATOM 3859 C C . LEU B 1 41 ? 19.438 37.25 35.344 1 95.44 41 LEU B C 1
ATOM 3861 O O . LEU B 1 41 ? 18.469 36.906 36 1 95.44 41 LEU B O 1
ATOM 3865 N N . THR B 1 42 ? 20.266 38.188 35.75 1 92.38 42 THR B N 1
ATOM 3866 C CA . THR B 1 42 ? 20.094 38.906 37.031 1 92.38 42 THR B CA 1
ATOM 3867 C C . THR B 1 42 ? 19.188 40.125 36.844 1 92.38 42 THR B C 1
ATOM 3869 O O . THR B 1 42 ? 18.953 40.562 35.719 1 92.38 42 THR B O 1
ATOM 3872 N N . PRO B 1 43 ? 18.672 40.625 37.906 1 89.38 43 PRO B N 1
ATOM 3873 C CA . PRO B 1 43 ? 17.812 41.812 37.781 1 89.38 43 PRO B CA 1
ATOM 3874 C C . PRO B 1 43 ? 18.516 43 37.156 1 89.38 43 PRO B C 1
ATOM 3876 O O . PRO B 1 43 ? 17.875 43.906 36.625 1 89.38 43 PRO B O 1
ATOM 3879 N N . GLU B 1 44 ? 19.844 43 37.188 1 92 44 GLU B N 1
ATOM 3880 C CA . GLU B 1 44 ? 20.625 44.125 36.656 1 92 44 GLU B CA 1
ATOM 3881 C C . GLU B 1 44 ? 20.781 44 35.125 1 92 44 GLU B C 1
ATOM 3883 O O . GLU B 1 44 ? 21.062 45 34.469 1 92 44 GLU B O 1
ATOM 3888 N N . ASP B 1 45 ? 20.578 42.812 34.688 1 94.06 45 ASP B N 1
ATOM 3889 C CA . ASP B 1 45 ? 20.719 42.594 33.25 1 94.06 45 ASP B CA 1
ATOM 3890 C C . ASP B 1 45 ? 19.547 43.219 32.469 1 94.06 45 ASP B C 1
ATOM 3892 O O . ASP B 1 45 ? 18.391 43.094 32.875 1 94.06 45 ASP B O 1
ATOM 3896 N N . HIS B 1 46 ? 19.859 43.969 31.438 1 94.62 46 HIS B N 1
ATOM 3897 C CA . HIS B 1 46 ? 18.812 44.594 30.625 1 94.62 46 HIS B CA 1
ATOM 3898 C C . HIS B 1 46 ? 18.141 43.562 29.703 1 94.62 46 HIS B C 1
ATOM 3900 O O . HIS B 1 46 ? 18.828 42.812 29.016 1 94.62 46 HIS B O 1
ATOM 3906 N N . LEU B 1 47 ? 16.812 43.406 29.828 1 96.06 47 LEU B N 1
ATOM 3907 C CA . LEU B 1 47 ? 16 42.562 28.953 1 96.06 47 LEU B CA 1
ATOM 3908 C C . LEU B 1 47 ? 14.719 43.281 28.547 1 96.06 47 LEU B C 1
ATOM 3910 O O . LEU B 1 47 ? 14.055 43.906 29.375 1 96.06 47 LEU B O 1
ATOM 3914 N N . THR B 1 48 ? 14.453 43.25 27.219 1 95.62 48 THR B N 1
ATOM 3915 C CA . THR B 1 48 ? 13.195 43.812 26.719 1 95.62 48 THR B CA 1
ATOM 3916 C C . THR B 1 48 ? 12.375 42.75 26 1 95.62 48 THR B C 1
ATOM 3918 O O . THR B 1 48 ? 12.93 41.906 25.281 1 95.62 48 THR B O 1
ATOM 3921 N N . ALA B 1 49 ? 11.141 42.688 26.297 1 96.56 49 ALA B N 1
ATOM 3922 C CA . ALA B 1 49 ? 10.164 41.906 25.562 1 96.56 49 ALA B CA 1
ATOM 3923 C C . ALA B 1 49 ? 9.141 42.781 24.875 1 96.56 49 ALA B C 1
ATOM 3925 O O . ALA B 1 49 ? 8.492 43.625 25.5 1 96.56 49 ALA B O 1
ATOM 3926 N N . THR B 1 50 ? 9.047 42.656 23.562 1 96.62 50 THR B N 1
ATOM 3927 C CA . THR B 1 50 ? 8.117 43.5 22.797 1 96.62 50 THR B CA 1
ATOM 3928 C C . THR B 1 50 ? 7.242 42.625 21.891 1 96.62 50 THR B C 1
ATOM 3930 O O . THR B 1 50 ? 7.707 41.625 21.344 1 96.62 50 THR B O 1
ATOM 3933 N N . PHE B 1 51 ? 6 43.031 21.797 1 95.25 51 PHE B N 1
ATOM 3934 C CA . PHE B 1 51 ? 5.094 42.344 20.891 1 95.25 51 PHE B CA 1
ATOM 3935 C C . PHE B 1 51 ? 5.664 42.312 19.484 1 95.25 51 PHE B C 1
ATOM 3937 O O . PHE B 1 51 ? 6.164 43.312 18.969 1 95.25 51 PHE B O 1
ATOM 3944 N N . HIS B 1 52 ? 5.609 41.188 18.891 1 93.62 52 HIS B N 1
ATOM 3945 C CA . HIS B 1 52 ? 6.223 41 17.578 1 93.62 52 HIS B CA 1
ATOM 3946 C C . HIS B 1 52 ? 5.172 40.656 16.531 1 93.62 52 HIS B C 1
ATOM 3948 O O . HIS B 1 52 ? 5.18 41.219 15.438 1 93.62 52 HIS B O 1
ATOM 3954 N N . ALA B 1 53 ? 4.34 39.719 16.734 1 91 53 ALA B N 1
ATOM 3955 C CA . ALA B 1 53 ? 3.301 39.281 15.797 1 91 53 ALA B CA 1
ATOM 3956 C C . ALA B 1 53 ? 2.252 38.438 16.516 1 91 53 ALA B C 1
ATOM 3958 O O . ALA B 1 53 ? 2.455 38 17.656 1 91 53 ALA B O 1
ATOM 3959 N N . ALA B 1 54 ? 1.163 38.312 15.867 1 90.56 54 ALA B N 1
ATOM 3960 C CA . ALA B 1 54 ? 0.107 37.438 16.391 1 90.56 54 ALA B CA 1
ATOM 3961 C C . ALA B 1 54 ? -0.493 36.562 15.289 1 90.56 54 ALA B C 1
ATOM 3963 O O . ALA B 1 54 ? -0.609 37 14.141 1 90.56 54 ALA B O 1
ATOM 3964 N N . GLY B 1 55 ? -0.789 35.406 15.578 1 87.06 55 GLY B N 1
ATOM 3965 C CA . GLY B 1 55 ? -1.516 34.5 14.688 1 87.06 55 GLY B CA 1
ATOM 3966 C C . GLY B 1 55 ? -2.842 34.031 15.266 1 87.06 55 GLY B C 1
ATOM 3967 O O . GLY B 1 55 ? -3.41 34.688 16.141 1 87.06 55 GLY B O 1
ATOM 3968 N N . ALA B 1 56 ? -3.299 32.938 14.727 1 83.5 56 ALA B N 1
ATOM 3969 C CA . ALA B 1 56 ? -4.602 32.406 15.133 1 83.5 56 ALA B CA 1
ATOM 3970 C C . ALA B 1 56 ? -4.57 31.938 16.578 1 83.5 56 ALA B C 1
ATOM 3972 O O . ALA B 1 56 ? -5.535 32.125 17.328 1 83.5 56 ALA B O 1
ATOM 3973 N N . PHE B 1 57 ? -3.391 31.344 17 1 92.75 57 PHE B N 1
ATOM 3974 C CA . PHE B 1 57 ? -3.365 30.703 18.312 1 92.75 57 PHE B CA 1
ATOM 3975 C C . PHE B 1 57 ? -2.262 31.297 19.188 1 92.75 57 PHE B C 1
ATOM 3977 O O . PHE B 1 57 ? -2.18 31 20.375 1 92.75 57 PHE B O 1
ATOM 3984 N N . ASN B 1 58 ? -1.442 32.125 18.531 1 96.12 58 ASN B N 1
ATOM 3985 C CA . ASN B 1 58 ? -0.213 32.469 19.234 1 96.12 58 ASN B CA 1
ATOM 3986 C C . ASN B 1 58 ? 0.046 33.969 19.219 1 96.12 58 ASN B C 1
ATOM 3988 O O . ASN B 1 58 ? -0.357 34.656 18.281 1 96.12 58 ASN B O 1
ATOM 3992 N N . LYS B 1 59 ? 0.633 34.438 20.25 1 96.81 59 LYS B N 1
ATOM 3993 C CA . LYS B 1 59 ? 1.266 35.75 20.297 1 96.81 59 LYS B CA 1
ATOM 3994 C C . LYS B 1 59 ? 2.779 35.625 20.453 1 96.81 59 LYS B C 1
ATOM 3996 O O . LYS B 1 59 ? 3.266 34.844 21.25 1 96.81 59 LYS B O 1
ATOM 4001 N N . LEU B 1 60 ? 3.438 36.375 19.641 1 97.38 60 LEU B N 1
ATOM 4002 C CA . LEU B 1 60 ? 4.895 36.312 19.609 1 97.38 60 LEU B CA 1
ATOM 4003 C C . LEU B 1 60 ? 5.504 37.594 20.172 1 97.38 60 LEU B C 1
ATOM 4005 O O . LEU B 1 60 ? 5.051 38.688 19.859 1 97.38 60 LEU B O 1
ATOM 4009 N N . TYR B 1 61 ? 6.5 37.375 20.984 1 98 61 TYR B N 1
ATOM 4010 C CA . TYR B 1 61 ? 7.215 38.5 21.594 1 98 61 TYR B CA 1
ATOM 4011 C C . TYR B 1 61 ? 8.711 38.406 21.297 1 98 61 TYR B C 1
ATOM 4013 O O . TYR B 1 61 ? 9.336 37.375 21.531 1 98 61 TYR B O 1
ATOM 4021 N N . LEU B 1 62 ? 9.242 39.5 20.797 1 98.06 62 LEU B N 1
ATOM 4022 C CA . LEU B 1 62 ? 10.68 39.594 20.609 1 98.06 62 LEU B CA 1
ATOM 4023 C C . LEU B 1 62 ? 11.398 39.844 21.922 1 98.06 62 LEU B C 1
ATOM 4025 O O . LEU B 1 62 ? 11.047 40.812 22.641 1 98.06 62 LEU B O 1
ATOM 4029 N N . VAL B 1 63 ? 12.32 39.031 22.234 1 98.12 63 VAL B N 1
ATOM 4030 C CA . VAL B 1 63 ? 13.078 39.156 23.469 1 98.12 63 VAL B CA 1
ATOM 4031 C C . VAL B 1 63 ? 14.523 39.531 23.156 1 98.12 63 VAL B C 1
ATOM 4033 O O . VAL B 1 63 ? 15.219 38.781 22.438 1 98.12 63 VAL B O 1
ATOM 4036 N N . VAL B 1 64 ? 14.945 40.625 23.656 1 97.56 64 VAL B N 1
ATOM 4037 C CA . VAL B 1 64 ? 16.328 41.062 23.5 1 97.56 64 VAL B CA 1
ATOM 4038 C C . VAL B 1 64 ? 17.031 41.062 24.859 1 97.56 64 VAL B C 1
ATOM 4040 O O . VAL B 1 64 ? 16.562 41.688 25.812 1 97.56 64 VAL B O 1
ATOM 4043 N N . SER B 1 65 ? 18.156 40.406 24.969 1 96.69 65 SER B N 1
ATOM 4044 C CA . SER B 1 65 ? 18.906 40.281 26.203 1 96.69 65 SER B CA 1
ATOM 4045 C C . SER B 1 65 ? 20.406 40.188 25.938 1 96.69 65 SER B C 1
ATOM 4047 O O . SER B 1 65 ? 20.828 40.125 24.781 1 96.69 65 SER B O 1
ATOM 4049 N N . PRO B 1 66 ? 21.203 40.188 26.969 1 95.12 66 PRO B N 1
ATOM 4050 C CA . PRO B 1 66 ? 22.656 40 26.781 1 95.12 66 PRO B CA 1
ATOM 4051 C C . PRO B 1 66 ? 23.016 38.656 26.188 1 95.12 66 PRO B C 1
ATOM 4053 O O . PRO B 1 66 ? 24.141 38.469 25.688 1 95.12 66 PRO B O 1
ATOM 4056 N N . ARG B 1 67 ? 22.078 37.781 26.203 1 94.75 67 ARG B N 1
ATOM 4057 C CA . ARG B 1 67 ? 22.328 36.438 25.641 1 94.75 67 ARG B CA 1
ATOM 4058 C C . ARG B 1 67 ? 21.922 36.406 24.172 1 94.75 67 ARG B C 1
ATOM 4060 O O . ARG B 1 67 ? 22.062 35.344 23.516 1 94.75 67 ARG B O 1
ATOM 4067 N N . GLY B 1 68 ? 21.469 37.562 23.656 1 95.19 68 GLY B N 1
ATOM 4068 C CA . GLY B 1 68 ? 21.047 37.625 22.25 1 95.19 68 GLY B CA 1
ATOM 4069 C C . GLY B 1 68 ? 19.562 37.844 22.078 1 95.19 68 GLY B C 1
ATOM 4070 O O . GLY B 1 68 ? 18.875 38.25 23.016 1 95.19 68 GLY B O 1
ATOM 4071 N N . ARG B 1 69 ? 19.094 37.656 20.781 1 97.12 69 ARG B N 1
ATOM 4072 C CA . ARG B 1 69 ? 17.672 37.812 20.469 1 97.12 69 ARG B CA 1
ATOM 4073 C C . ARG B 1 69 ? 16.969 36.438 20.391 1 97.12 69 ARG B C 1
ATOM 4075 O O . ARG B 1 69 ? 17.547 35.469 19.906 1 97.12 69 ARG B O 1
ATOM 4082 N N . SER B 1 70 ? 15.789 36.406 20.953 1 97.94 70 SER B N 1
ATOM 4083 C CA . SER B 1 70 ? 14.953 35.188 20.938 1 97.94 70 SER B CA 1
ATOM 4084 C C . SER B 1 70 ? 13.484 35.531 20.797 1 97.94 70 SER B C 1
ATOM 4086 O O . SER B 1 70 ? 13.117 36.719 20.797 1 97.94 70 SER B O 1
ATOM 4088 N N . LEU B 1 71 ? 12.719 34.562 20.516 1 97.88 71 LEU B N 1
ATOM 4089 C CA . LEU B 1 71 ? 11.289 34.75 20.312 1 97.88 71 LEU B CA 1
ATOM 4090 C C . LEU B 1 71 ? 10.484 33.969 21.344 1 97.88 71 LEU B C 1
ATOM 4092 O O . LEU B 1 71 ? 10.672 32.75 21.484 1 97.88 71 LEU B O 1
ATOM 4096 N N . MET B 1 72 ? 9.648 34.688 22.094 1 98.31 72 MET B N 1
ATOM 4097 C CA . MET B 1 72 ? 8.703 34.031 23.016 1 98.31 72 MET B CA 1
ATOM 4098 C C . MET B 1 72 ? 7.336 33.875 22.359 1 98.31 72 MET B C 1
ATOM 4100 O O . MET B 1 72 ? 6.699 34.875 21.984 1 98.31 72 MET B O 1
ATOM 4104 N N . ARG B 1 73 ? 6.934 32.625 22.203 1 97.81 73 ARG B N 1
ATOM 4105 C CA . ARG B 1 73 ? 5.609 32.344 21.672 1 97.81 73 ARG B CA 1
ATOM 4106 C C . ARG B 1 73 ? 4.656 31.891 22.781 1 97.81 73 ARG B C 1
ATOM 4108 O O . ARG B 1 73 ? 4.883 30.859 23.422 1 97.81 73 ARG B O 1
ATOM 4115 N N . VAL B 1 74 ? 3.65 32.656 23.016 1 98 74 VAL B N 1
ATOM 4116 C CA . VAL B 1 74 ? 2.613 32.375 24 1 98 74 VAL B CA 1
ATOM 4117 C C . VAL B 1 74 ? 1.368 31.844 23.297 1 98 74 VAL B C 1
ATOM 4119 O O . VAL B 1 74 ? 0.894 32.438 22.328 1 98 74 VAL B O 1
ATOM 4122 N N . SER B 1 75 ? 0.832 30.734 23.797 1 97 75 SER B N 1
ATOM 4123 C CA . SER B 1 75 ? -0.175 30.016 23.031 1 97 75 SER B CA 1
ATOM 4124 C C . SER B 1 75 ? -1.505 29.953 23.781 1 97 75 SER B C 1
ATOM 4126 O O . SER B 1 75 ? -1.533 29.75 24.984 1 97 75 SER B O 1
ATOM 4128 N N . LEU B 1 76 ? -2.58 30.172 22.969 1 95.5 76 LEU B N 1
ATOM 4129 C CA . LEU B 1 76 ? -3.916 29.891 23.484 1 95.5 76 LEU B CA 1
ATOM 4130 C C . LEU B 1 76 ? -4.066 28.406 23.812 1 95.5 76 LEU B C 1
ATOM 4132 O O . LEU B 1 76 ? -3.566 27.547 23.078 1 95.5 76 LEU B O 1
ATOM 4136 N N . PRO B 1 77 ? -4.703 28.109 24.891 1 95.56 77 PRO B N 1
ATOM 4137 C CA . PRO B 1 77 ? -4.852 26.719 25.281 1 95.56 77 PRO B CA 1
ATOM 4138 C C . PRO B 1 77 ? -5.945 25.984 24.5 1 95.56 77 PRO B C 1
ATOM 4140 O O . PRO B 1 77 ? -6.855 25.406 25.109 1 95.56 77 PRO B O 1
ATOM 4143 N N . VAL B 1 78 ? -5.836 25.891 23.188 1 95.81 78 VAL B N 1
ATOM 4144 C CA . VAL B 1 78 ? -6.824 25.219 22.344 1 95.81 78 VAL B CA 1
ATOM 4145 C C . VAL B 1 78 ? -6.723 23.703 22.516 1 95.81 78 VAL B C 1
ATOM 4147 O O . VAL B 1 78 ? -7.703 22.984 22.328 1 95.81 78 VAL B O 1
ATOM 4150 N N . ASP B 1 79 ? -5.609 23.203 22.719 1 96.06 79 ASP B N 1
ATOM 4151 C CA . ASP B 1 79 ? -5.293 21.812 23.062 1 96.06 79 ASP B CA 1
ATOM 4152 C C . ASP B 1 79 ? -4.18 21.75 24.109 1 96.06 79 ASP B C 1
ATOM 4154 O O . ASP B 1 79 ? -3.041 21.406 23.781 1 96.06 79 ASP B O 1
ATOM 4158 N N . PRO B 1 80 ? -4.566 22.016 25.328 1 95.31 80 PRO B N 1
ATOM 4159 C CA . PRO B 1 80 ? -3.58 22.219 26.391 1 95.31 80 PRO B CA 1
ATOM 4160 C C . PRO B 1 80 ? -2.6 21.047 26.516 1 95.31 80 PRO B C 1
ATOM 4162 O O . PRO B 1 80 ? -2.992 19.891 26.359 1 95.31 80 PRO B O 1
ATOM 4165 N N . LYS B 1 81 ? -1.344 21.391 26.781 1 94.25 81 LYS B N 1
ATOM 4166 C CA . LYS B 1 81 ? -0.235 20.469 27.016 1 94.25 81 LYS B CA 1
ATOM 4167 C C . LYS B 1 81 ? 0.21 19.812 25.703 1 94.25 81 LYS B C 1
ATOM 4169 O O . LYS B 1 81 ? 1.388 19.875 25.344 1 94.25 81 LYS B O 1
ATOM 4174 N N . SER B 1 82 ? -0.737 19.266 24.891 1 94.88 82 SER B N 1
ATOM 4175 C CA . SER B 1 82 ? -0.42 18.469 23.719 1 94.88 82 SER B CA 1
ATOM 4176 C C . SER B 1 82 ? 0.083 19.328 22.562 1 94.88 82 SER B C 1
ATOM 4178 O O . SER B 1 82 ? 0.968 18.922 21.812 1 94.88 82 SER B O 1
ATOM 4180 N N . LYS B 1 83 ? -0.548 20.438 22.375 1 96.31 83 LYS B N 1
ATOM 4181 C CA . LYS B 1 83 ? -0.145 21.281 21.266 1 96.31 83 LYS B CA 1
ATOM 4182 C C . LYS B 1 83 ? 1.288 21.781 21.438 1 96.31 83 LYS B C 1
ATOM 4184 O O . LYS B 1 83 ? 2.121 21.609 20.547 1 96.31 83 LYS B O 1
ATOM 4189 N N . THR B 1 84 ? 1.564 22.391 22.594 1 96.62 84 THR B N 1
ATOM 4190 C CA . THR B 1 84 ? 2.893 22.922 22.875 1 96.62 84 THR B CA 1
ATOM 4191 C C . THR B 1 84 ? 3.918 21.797 22.984 1 96.62 84 THR B C 1
ATOM 4193 O O . THR B 1 84 ? 4.98 21.859 22.359 1 96.62 84 THR B O 1
ATOM 4196 N N . GLY B 1 85 ? 3.553 20.812 23.766 1 95.88 85 GLY B N 1
ATOM 4197 C CA . GLY B 1 85 ? 4.461 19.672 23.906 1 95.88 85 GLY B CA 1
ATOM 4198 C C . GLY B 1 85 ? 4.762 18.984 22.594 1 95.88 85 GLY B C 1
ATOM 4199 O O . GLY B 1 85 ? 5.902 18.578 22.344 1 95.88 85 GLY B O 1
ATOM 4200 N N . GLY B 1 86 ? 3.734 18.797 21.797 1 97 86 GLY B N 1
ATOM 4201 C CA . GLY B 1 86 ? 3.912 18.172 20.484 1 97 86 GLY B CA 1
ATOM 4202 C C . GLY B 1 86 ? 4.809 18.984 19.562 1 97 86 GLY B C 1
ATOM 4203 O O . GLY B 1 86 ? 5.645 18.422 18.859 1 97 86 GLY B O 1
ATOM 4204 N N . GLU B 1 87 ? 4.621 20.266 19.594 1 97.25 87 GLU B N 1
ATOM 4205 C CA . GLU B 1 87 ? 5.441 21.141 18.75 1 97.25 87 GLU B CA 1
ATOM 4206 C C . GLU B 1 87 ? 6.91 21.078 19.156 1 97.25 87 GLU B C 1
ATOM 4208 O O . GLU B 1 87 ? 7.793 20.969 18.312 1 97.25 87 GLU B O 1
ATOM 4213 N N . VAL B 1 88 ? 7.164 21.141 20.422 1 97.31 88 VAL B N 1
ATOM 4214 C CA . VAL B 1 88 ? 8.531 21.078 20.938 1 97.31 88 VAL B CA 1
ATOM 4215 C C . VAL B 1 88 ? 9.188 19.766 20.547 1 97.31 88 VAL B C 1
ATOM 4217 O O . VAL B 1 88 ? 10.32 19.75 20.047 1 97.31 88 VAL B O 1
ATOM 4220 N N . THR B 1 89 ? 8.438 18.688 20.75 1 96.81 89 THR B N 1
ATOM 4221 C CA . THR B 1 89 ? 8.953 17.375 20.406 1 96.81 89 THR B CA 1
ATOM 4222 C C . THR B 1 89 ? 9.273 17.281 18.922 1 96.81 89 THR B C 1
ATOM 4224 O O . THR B 1 89 ? 10.305 16.75 18.531 1 96.81 89 THR B O 1
ATOM 4227 N N . THR B 1 90 ? 8.422 17.812 18.109 1 97.44 90 THR B N 1
ATOM 4228 C CA . THR B 1 90 ? 8.586 17.797 16.656 1 97.44 90 THR B CA 1
ATOM 4229 C C . THR B 1 90 ? 9.812 18.609 16.25 1 97.44 90 THR B C 1
ATOM 4231 O O . THR B 1 90 ? 10.641 18.125 15.469 1 97.44 90 THR B O 1
ATOM 4234 N N . LEU B 1 91 ? 9.938 19.766 16.812 1 97.62 91 LEU B N 1
ATOM 4235 C CA . LEU B 1 91 ? 11.07 20.625 16.484 1 97.62 91 LEU B CA 1
ATOM 4236 C C . LEU B 1 91 ? 12.383 19.953 16.859 1 97.62 91 LEU B C 1
ATOM 4238 O O . LEU B 1 91 ? 13.336 19.969 16.078 1 97.62 91 LEU B O 1
ATOM 4242 N N . ARG B 1 92 ? 12.438 19.406 18 1 96.5 92 ARG B N 1
ATOM 4243 C CA . ARG B 1 92 ? 13.648 18.75 18.453 1 96.5 92 ARG B CA 1
ATOM 4244 C C . ARG B 1 92 ? 13.984 17.547 17.578 1 96.5 92 ARG B C 1
ATOM 4246 O O . ARG B 1 92 ? 15.156 17.297 17.281 1 96.5 92 ARG B O 1
ATOM 4253 N N . TRP B 1 93 ? 12.945 16.844 17.219 1 96 93 TRP B N 1
ATOM 4254 C CA . TRP B 1 93 ? 13.148 15.688 16.344 1 96 93 TRP B CA 1
ATOM 4255 C C . TRP B 1 93 ? 13.703 16.109 14.992 1 96 93 TRP B C 1
ATOM 4257 O O . TRP B 1 93 ? 14.656 15.516 14.492 1 96 93 TRP B O 1
ATOM 4267 N N . ILE B 1 94 ? 13.18 17.141 14.383 1 97.31 94 ILE B N 1
ATOM 4268 C CA . ILE B 1 94 ? 13.617 17.609 13.07 1 97.31 94 ILE B CA 1
ATOM 4269 C C . ILE B 1 94 ? 15.078 18.047 13.141 1 97.31 94 ILE B C 1
ATOM 4271 O O . ILE B 1 94 ? 15.875 17.703 12.266 1 97.31 94 ILE B O 1
ATOM 4275 N N . ARG B 1 95 ? 15.422 18.75 14.164 1 96.44 95 ARG B N 1
ATOM 4276 C CA . ARG B 1 95 ? 16.781 19.25 14.32 1 96.44 95 ARG B CA 1
ATOM 4277 C C . ARG B 1 95 ? 17.781 18.094 14.445 1 96.44 95 ARG B C 1
ATOM 4279 O O . ARG B 1 95 ? 18.906 18.203 13.969 1 96.44 95 ARG B O 1
ATOM 4286 N N . ARG B 1 96 ? 17.344 17.109 15.062 1 94.69 96 ARG B N 1
ATOM 4287 C CA . ARG B 1 96 ? 18.219 15.961 15.281 1 94.69 96 ARG B CA 1
ATOM 4288 C C . ARG B 1 96 ? 18.344 15.109 14.023 1 94.69 96 ARG B C 1
ATOM 4290 O O . ARG B 1 96 ? 19.406 14.562 13.734 1 94.69 96 ARG B O 1
ATOM 4297 N N . MET B 1 97 ? 17.25 15.086 13.273 1 95 97 MET B N 1
ATOM 4298 C CA . MET B 1 97 ? 17.172 14.039 12.258 1 95 97 MET B CA 1
ATOM 4299 C C . MET B 1 97 ? 17.391 14.617 10.867 1 95 97 MET B C 1
ATOM 4301 O O . MET B 1 97 ? 17.609 13.875 9.906 1 95 97 MET B O 1
ATOM 4305 N N . THR B 1 98 ? 17.344 15.93 10.734 1 96.88 98 THR B N 1
ATOM 4306 C CA . THR B 1 98 ? 17.453 16.547 9.422 1 96.88 98 THR B CA 1
ATOM 4307 C C . THR B 1 98 ? 18.359 17.766 9.477 1 96.88 98 THR B C 1
ATOM 4309 O O . THR B 1 98 ? 18.812 18.172 10.555 1 96.88 98 THR B O 1
ATOM 4312 N N . HIS B 1 99 ? 18.625 18.344 8.289 1 97 99 HIS B N 1
ATOM 4313 C CA . HIS B 1 99 ? 19.359 19.594 8.188 1 97 99 HIS B CA 1
ATOM 4314 C C . HIS B 1 99 ? 18.422 20.766 7.895 1 97 99 HIS B C 1
ATOM 4316 O O . HIS B 1 99 ? 18.875 21.875 7.578 1 97 99 HIS B O 1
ATOM 4322 N N . MET B 1 100 ? 17.172 20.469 7.98 1 97.75 100 MET B N 1
ATOM 4323 C CA . MET B 1 100 ? 16.203 21.531 7.773 1 97.75 100 MET B CA 1
ATOM 4324 C C . MET B 1 100 ? 16.312 22.594 8.867 1 97.75 100 MET B C 1
ATOM 4326 O O . MET B 1 100 ? 16.266 22.281 10.055 1 97.75 100 MET B O 1
ATOM 4330 N N . PRO B 1 101 ? 16.469 23.812 8.445 1 98.44 101 PRO B N 1
ATOM 4331 C CA . PRO B 1 101 ? 16.578 24.859 9.469 1 98.44 101 PRO B CA 1
ATOM 4332 C C . PRO B 1 101 ? 15.242 25.141 10.164 1 98.44 101 PRO B C 1
ATOM 4334 O O . PRO B 1 101 ? 14.281 25.562 9.516 1 98.44 101 PRO B O 1
ATOM 4337 N N . VAL B 1 102 ? 15.164 24.891 11.398 1 98.62 102 VAL B N 1
ATOM 4338 C CA . VAL B 1 102 ? 14.023 25.188 12.266 1 98.62 102 VAL B CA 1
ATOM 4339 C C . VAL B 1 102 ? 14.5 25.844 13.555 1 98.62 102 VAL B C 1
ATOM 4341 O O . VAL B 1 102 ? 15.672 25.719 13.922 1 98.62 102 VAL B O 1
ATOM 4344 N N . PRO B 1 103 ? 13.656 26.562 14.195 1 98.31 103 PRO B N 1
ATOM 4345 C CA . PRO B 1 103 ? 14.094 27.234 15.422 1 98.31 103 PRO B CA 1
ATOM 4346 C C . PRO B 1 103 ? 14.484 26.25 16.531 1 98.31 103 PRO B C 1
ATOM 4348 O O . PRO B 1 103 ? 13.812 25.234 16.719 1 98.31 103 PRO B O 1
ATOM 4351 N N . LYS B 1 104 ? 15.555 26.547 17.188 1 98.06 104 LYS B N 1
ATOM 4352 C CA . LYS B 1 104 ? 15.922 25.812 18.391 1 98.06 104 LYS B CA 1
ATOM 4353 C C . LYS B 1 104 ? 15.016 26.188 19.562 1 98.06 104 LYS B C 1
ATOM 4355 O O . LYS B 1 104 ? 14.773 27.359 19.812 1 98.06 104 LYS B O 1
ATOM 4360 N N . VAL B 1 105 ? 14.555 25.188 20.25 1 98.25 105 VAL B N 1
ATOM 4361 C CA . VAL B 1 105 ? 13.781 25.422 21.469 1 98.25 105 VAL B CA 1
ATOM 4362 C C . VAL B 1 105 ? 14.727 25.672 22.641 1 98.25 105 VAL B C 1
ATOM 4364 O O . VAL B 1 105 ? 15.516 24.797 23 1 98.25 105 VAL B O 1
ATOM 4367 N N . ILE B 1 106 ? 14.641 26.844 23.156 1 98.06 106 ILE B N 1
ATOM 4368 C CA . ILE B 1 106 ? 15.477 27.188 24.312 1 98.06 106 ILE B CA 1
ATOM 4369 C C . ILE B 1 106 ? 14.852 26.656 25.594 1 98.06 106 ILE B C 1
ATOM 4371 O O . ILE B 1 106 ? 15.531 26.016 26.391 1 98.06 106 ILE B O 1
ATOM 4375 N N . ALA B 1 107 ? 13.625 26.875 25.766 1 98 107 ALA B N 1
ATOM 4376 C CA . ALA B 1 107 ? 12.82 26.406 26.891 1 98 107 ALA B CA 1
ATOM 4377 C C . ALA B 1 107 ? 11.336 26.438 26.562 1 98 107 ALA B C 1
ATOM 4379 O O . ALA B 1 107 ? 10.922 27.078 25.594 1 98 107 ALA B O 1
ATOM 4380 N N . PHE B 1 108 ? 10.602 25.703 27.359 1 98.19 108 PHE B N 1
ATOM 4381 C CA . PHE B 1 108 ? 9.164 25.75 27.156 1 98.19 108 PHE B CA 1
ATOM 4382 C C . PHE B 1 108 ? 8.422 25.344 28.422 1 98.19 108 PHE B C 1
ATOM 4384 O O . PHE B 1 108 ? 9.023 24.812 29.359 1 98.19 108 PHE B O 1
ATOM 4391 N N . ASP B 1 109 ? 7.223 25.672 28.469 1 97.62 109 ASP B N 1
ATOM 4392 C CA . ASP B 1 109 ? 6.289 25.219 29.5 1 97.62 109 ASP B CA 1
ATOM 4393 C C . ASP B 1 109 ? 4.938 24.859 28.891 1 97.62 109 ASP B C 1
ATOM 4395 O O . ASP B 1 109 ? 4.219 25.734 28.406 1 97.62 109 ASP B O 1
ATOM 4399 N N . ASP B 1 110 ? 4.621 23.578 28.922 1 95.69 110 ASP B N 1
ATOM 4400 C CA . ASP B 1 110 ? 3.369 23.141 28.312 1 95.69 110 ASP B CA 1
ATOM 4401 C C . ASP B 1 110 ? 2.254 23.047 29.359 1 95.69 110 ASP B C 1
ATOM 4403 O O . ASP B 1 110 ? 1.306 22.281 29.188 1 95.69 110 ASP B O 1
ATOM 4407 N N . SER B 1 111 ? 2.426 23.781 30.422 1 94.81 111 SER B N 1
ATOM 4408 C CA . SER B 1 111 ? 1.388 23.969 31.438 1 94.81 111 SER B CA 1
ATOM 4409 C C . SER B 1 111 ? 1.031 25.438 31.609 1 94.81 111 SER B C 1
ATOM 4411 O O . SER B 1 111 ? 1.745 26.312 31.109 1 94.81 111 SER B O 1
ATOM 4413 N N . GLN B 1 112 ? -0.017 25.656 32.281 1 93.62 112 GLN B N 1
ATOM 4414 C CA . GLN B 1 112 ? -0.411 27.031 32.562 1 93.62 112 GLN B CA 1
ATOM 4415 C C . GLN B 1 112 ? 0.049 27.469 33.938 1 93.62 112 GLN B C 1
ATOM 4417 O O . GLN B 1 112 ? -0.202 28.594 34.375 1 93.62 112 GLN B O 1
ATOM 4422 N N . ASP B 1 113 ? 0.705 26.578 34.562 1 93.88 113 ASP B N 1
ATOM 4423 C CA . ASP B 1 113 ? 1.171 26.859 35.938 1 93.88 113 ASP B CA 1
ATOM 4424 C C . ASP B 1 113 ? 2.49 27.625 35.906 1 93.88 113 ASP B C 1
ATOM 4426 O O . ASP B 1 113 ? 3.525 27.094 36.312 1 93.88 113 ASP B O 1
ATOM 4430 N N . ASN B 1 114 ? 2.434 28.828 35.531 1 95.5 114 ASN B N 1
ATOM 4431 C CA . ASN B 1 114 ? 3.582 29.719 35.438 1 95.5 114 ASN B CA 1
ATOM 4432 C C . ASN B 1 114 ? 3.154 31.188 35.5 1 95.5 114 ASN B C 1
ATOM 4434 O O . ASN B 1 114 ? 1.959 31.484 35.531 1 95.5 114 ASN B O 1
ATOM 4438 N N . GLU B 1 115 ? 4.047 32.031 35.438 1 96.12 115 GLU B N 1
ATOM 4439 C CA . GLU B 1 115 ? 3.779 33.469 35.656 1 96.12 115 GLU B CA 1
ATOM 4440 C C . GLU B 1 115 ? 2.998 34.062 34.5 1 96.12 115 GLU B C 1
ATOM 4442 O O . GLU B 1 115 ? 2.244 35.031 34.688 1 96.12 115 GLU B O 1
ATOM 4447 N N . ILE B 1 116 ? 3.152 33.562 33.312 1 96.75 116 ILE B N 1
ATOM 4448 C CA . ILE B 1 116 ? 2.457 34.062 32.156 1 96.75 116 ILE B CA 1
ATOM 4449 C C . ILE B 1 116 ? 0.999 33.625 32.188 1 96.75 116 ILE B C 1
ATOM 4451 O O . ILE B 1 116 ? 0.113 34.344 31.703 1 96.75 116 ILE B O 1
ATOM 4455 N N . GLY B 1 117 ? 0.792 32.469 32.719 1 96.25 117 GLY B N 1
ATOM 4456 C CA . GLY B 1 117 ? -0.552 31.906 32.781 1 96.25 117 GLY B CA 1
ATOM 4457 C C . GLY B 1 117 ? -0.981 31.188 31.531 1 96.25 117 GLY B C 1
ATOM 4458 O O . GLY B 1 117 ? -2.135 30.766 31.406 1 96.25 117 GLY B O 1
ATOM 4459 N N . PHE B 1 118 ? -0.144 31.125 30.547 1 97.44 118 PHE B N 1
ATOM 4460 C CA . PHE B 1 118 ? -0.337 30.391 29.297 1 97.44 118 PHE B CA 1
ATOM 4461 C C . PHE B 1 118 ? 0.86 29.5 29 1 97.44 118 PHE B C 1
ATOM 4463 O O . PHE B 1 118 ? 1.931 29.672 29.594 1 97.44 118 PHE B O 1
ATOM 4470 N N . GLU B 1 119 ? 0.626 28.516 28.172 1 97.5 119 GLU B N 1
ATOM 4471 C CA . GLU B 1 119 ? 1.751 27.734 27.672 1 97.5 119 GLU B CA 1
ATOM 4472 C C . GLU B 1 119 ? 2.648 28.578 26.766 1 97.5 119 GLU B C 1
ATOM 4474 O O . GLU B 1 119 ? 2.184 29.516 26.109 1 97.5 119 GLU B O 1
ATOM 4479 N N . TRP B 1 120 ? 3.93 28.234 26.781 1 98.25 120 TRP B N 1
ATOM 4480 C CA . TRP B 1 120 ? 4.828 29.078 25.984 1 98.25 120 TRP B CA 1
ATOM 4481 C C . TRP B 1 120 ? 6.055 28.281 25.547 1 98.25 120 TRP B C 1
ATOM 4483 O O . TRP B 1 120 ? 6.352 27.219 26.094 1 98.25 120 TRP B O 1
ATOM 4493 N N . ILE B 1 121 ? 6.684 28.734 24.484 1 98.38 121 ILE B N 1
ATOM 4494 C CA . ILE B 1 121 ? 7.969 28.266 23.984 1 98.38 121 ILE B CA 1
ATOM 4495 C C . ILE B 1 121 ? 8.898 29.453 23.766 1 98.38 121 ILE B C 1
ATOM 4497 O O . ILE B 1 121 ? 8.555 30.391 23.031 1 98.38 121 ILE B O 1
ATOM 4501 N N . LEU B 1 122 ? 9.992 29.469 24.469 1 98.62 122 LEU B N 1
ATOM 4502 C CA . LEU B 1 122 ? 11.094 30.375 24.109 1 98.62 122 LEU B CA 1
ATOM 4503 C C . LEU B 1 122 ? 12.016 29.719 23.094 1 98.62 122 LEU B C 1
ATOM 4505 O O . LEU B 1 122 ? 12.578 28.656 23.344 1 98.62 122 LEU B O 1
ATOM 4509 N N . MET B 1 123 ? 12.156 30.375 21.906 1 98.19 123 MET B N 1
ATOM 4510 C CA . MET B 1 123 ? 12.898 29.719 20.844 1 98.19 123 MET B CA 1
ATOM 4511 C C . MET B 1 123 ? 13.797 30.719 20.109 1 98.19 123 MET B C 1
ATOM 4513 O O . MET B 1 123 ? 13.688 31.922 20.328 1 98.19 123 MET B O 1
ATOM 4517 N N . GLU B 1 124 ? 14.578 30.188 19.344 1 97.88 124 GLU B N 1
ATOM 4518 C CA . GLU B 1 124 ? 15.523 30.953 18.531 1 97.88 124 GLU B CA 1
ATOM 4519 C C . GLU B 1 124 ? 14.805 31.844 17.516 1 97.88 124 GLU B C 1
ATOM 4521 O O . GLU B 1 124 ? 13.82 31.422 16.906 1 97.88 124 GLU B O 1
ATOM 4526 N N . LEU B 1 125 ? 15.195 33.094 17.469 1 97.62 125 LEU B N 1
ATOM 4527 C CA . LEU B 1 125 ? 14.758 33.969 16.359 1 97.62 125 LEU B CA 1
ATOM 4528 C C . LEU B 1 125 ? 15.523 33.625 15.086 1 97.62 125 LEU B C 1
ATOM 4530 O O . LEU B 1 125 ? 16.719 33.906 14.992 1 97.62 125 LEU B O 1
ATOM 4534 N N . MET B 1 126 ? 14.836 33.188 14.148 1 97.62 126 MET B N 1
ATOM 4535 C CA . MET B 1 126 ? 15.492 32.781 12.906 1 97.62 126 MET B CA 1
ATOM 4536 C C . MET B 1 126 ? 15.719 33.969 11.984 1 97.62 126 MET B C 1
ATOM 4538 O O . MET B 1 126 ? 14.875 34.844 11.898 1 97.62 126 MET B O 1
ATOM 4542 N N . PRO B 1 127 ? 16.797 33.906 11.305 1 96.94 127 PRO B N 1
ATOM 4543 C CA . PRO B 1 127 ? 17.062 35 10.375 1 96.94 127 PRO B CA 1
ATOM 4544 C C . PRO B 1 127 ? 16.219 34.938 9.109 1 96.94 127 PRO B C 1
ATOM 4546 O O . PRO B 1 127 ? 15.656 33.875 8.805 1 96.94 127 PRO B O 1
ATOM 4549 N N . GLY B 1 128 ? 16.109 36.125 8.469 1 96.31 128 GLY B N 1
ATOM 4550 C CA . GLY B 1 128 ? 15.422 36.188 7.184 1 96.31 128 GLY B CA 1
ATOM 4551 C C . GLY B 1 128 ? 14.016 36.75 7.281 1 96.31 128 GLY B C 1
ATOM 4552 O O . GLY B 1 128 ? 13.609 37.25 8.336 1 96.31 128 GLY B O 1
ATOM 4553 N N . GLU B 1 129 ? 13.359 36.812 6.086 1 94.81 129 GLU B N 1
ATOM 4554 C CA . GLU B 1 129 ? 11.984 37.281 5.965 1 94.81 129 GLU B CA 1
ATOM 4555 C C . GLU B 1 129 ? 11.102 36.25 5.266 1 94.81 129 GLU B C 1
ATOM 4557 O O . GLU B 1 129 ? 11.609 35.375 4.555 1 94.81 129 GLU B O 1
ATOM 4562 N N . SER B 1 130 ? 9.797 36.375 5.555 1 95.56 130 SER B N 1
ATOM 4563 C CA . SER B 1 130 ? 8.867 35.469 4.91 1 95.56 130 SER B CA 1
ATOM 4564 C C . SER B 1 130 ? 9.016 35.5 3.393 1 95.56 130 SER B C 1
ATOM 4566 O O . SER B 1 130 ? 9.125 36.562 2.797 1 95.56 130 SER B O 1
ATOM 4568 N N . ALA B 1 131 ? 9.039 34.312 2.781 1 97.12 131 ALA B N 1
ATOM 4569 C CA . ALA B 1 131 ? 9.109 34.219 1.325 1 97.12 131 ALA B CA 1
ATOM 4570 C C . ALA B 1 131 ? 7.914 34.906 0.676 1 97.12 131 ALA B C 1
ATOM 4572 O O . ALA B 1 131 ? 8.016 35.438 -0.443 1 97.12 131 ALA B O 1
ATOM 4573 N N . TYR B 1 132 ? 6.816 34.938 1.397 1 95.25 132 TYR B N 1
ATOM 4574 C CA . TYR B 1 132 ? 5.613 35.594 0.886 1 95.25 132 TYR B CA 1
ATOM 4575 C C . TYR B 1 132 ? 5.883 37.031 0.561 1 95.25 132 TYR B C 1
ATOM 4577 O O . TYR B 1 132 ? 5.488 37.531 -0.502 1 95.25 132 TYR B O 1
ATOM 4585 N N . LYS B 1 133 ? 6.578 37.719 1.396 1 92 133 LYS B N 1
ATOM 4586 C CA . LYS B 1 133 ? 6.84 39.156 1.259 1 92 133 LYS B CA 1
ATOM 4587 C C . LYS B 1 133 ? 7.82 39.438 0.121 1 92 133 LYS B C 1
ATOM 4589 O O . LYS B 1 133 ? 7.797 40.5 -0.484 1 92 133 LYS B O 1
ATOM 4594 N N . ARG B 1 134 ? 8.586 38.5 -0.218 1 92.56 134 ARG B N 1
ATOM 4595 C CA . ARG B 1 134 ? 9.656 38.688 -1.182 1 92.56 134 ARG B CA 1
ATOM 4596 C C . ARG B 1 134 ? 9.336 38.031 -2.514 1 92.56 134 ARG B C 1
ATOM 4598 O O . ARG B 1 134 ? 10.031 38.25 -3.508 1 92.56 134 ARG B O 1
ATOM 4605 N N . TRP B 1 135 ? 8.32 37.281 -2.6 1 94 135 TRP B N 1
ATOM 4606 C CA . TRP B 1 135 ? 8.062 36.344 -3.693 1 94 135 TRP B CA 1
ATOM 4607 C C . TRP B 1 135 ? 8.031 37.062 -5.035 1 94 135 TRP B C 1
ATOM 4609 O O . TRP B 1 135 ? 8.672 36.656 -5.996 1 94 135 TRP B O 1
ATOM 4619 N N . ARG B 1 136 ? 7.355 38.188 -5.105 1 90.19 136 ARG B N 1
ATOM 4620 C CA . ARG B 1 136 ? 7.148 38.906 -6.359 1 90.19 136 ARG B CA 1
ATOM 4621 C C . ARG B 1 136 ? 8.469 39.469 -6.902 1 90.19 136 ARG B C 1
ATOM 4623 O O . ARG B 1 136 ? 8.609 39.688 -8.109 1 90.19 136 ARG B O 1
ATOM 4630 N N . LYS B 1 137 ? 9.406 39.656 -6.031 1 90.06 137 LYS B N 1
ATOM 4631 C CA . LYS B 1 137 ? 10.672 40.25 -6.434 1 90.06 137 LYS B CA 1
ATOM 4632 C C . LYS B 1 137 ? 11.688 39.188 -6.824 1 90.06 137 LYS B C 1
ATOM 4634 O O . LYS B 1 137 ? 12.742 39.5 -7.379 1 90.06 137 LYS B O 1
ATOM 4639 N N . LEU B 1 138 ? 11.391 37.969 -6.555 1 94.62 138 LEU B N 1
ATOM 4640 C CA . LEU B 1 138 ? 12.305 36.875 -6.895 1 94.62 138 LEU B CA 1
ATOM 4641 C C . LEU B 1 138 ? 12.211 36.531 -8.375 1 94.62 138 LEU B C 1
ATOM 4643 O O . LEU B 1 138 ? 11.117 36.562 -8.953 1 94.62 138 LEU B O 1
ATOM 4647 N N . SER B 1 139 ? 13.352 36.188 -8.93 1 94.81 139 SER B N 1
ATOM 4648 C CA . SER B 1 139 ? 13.375 35.656 -10.289 1 94.81 139 SER B CA 1
ATOM 4649 C C . SER B 1 139 ? 12.891 34.219 -10.328 1 94.81 139 SER B C 1
ATOM 4651 O O . SER B 1 139 ? 12.828 33.531 -9.297 1 94.81 139 SER B O 1
ATOM 4653 N N . ILE B 1 140 ? 12.539 33.812 -11.516 1 95.38 140 ILE B N 1
ATOM 4654 C CA . ILE B 1 140 ? 12.078 32.438 -11.664 1 95.38 140 ILE B CA 1
ATOM 4655 C C . ILE B 1 140 ? 13.203 31.469 -11.305 1 95.38 140 ILE B C 1
ATOM 4657 O O . ILE B 1 140 ? 12.953 30.391 -10.758 1 95.38 140 ILE B O 1
ATOM 4661 N N . ALA B 1 141 ? 14.422 31.859 -11.562 1 97.19 141 ALA B N 1
ATOM 4662 C CA . ALA B 1 141 ? 15.57 31.031 -11.188 1 97.19 141 ALA B CA 1
ATOM 4663 C C . ALA B 1 141 ? 15.695 30.906 -9.672 1 97.19 141 ALA B C 1
ATOM 4665 O O . ALA B 1 141 ? 15.969 29.828 -9.148 1 97.19 141 ALA B O 1
ATOM 4666 N N . GLU B 1 142 ? 15.516 32.031 -9.016 1 97.69 142 GLU B N 1
ATOM 4667 C CA . GLU B 1 142 ? 15.57 32.031 -7.555 1 97.69 142 GLU B CA 1
ATOM 4668 C C . GLU 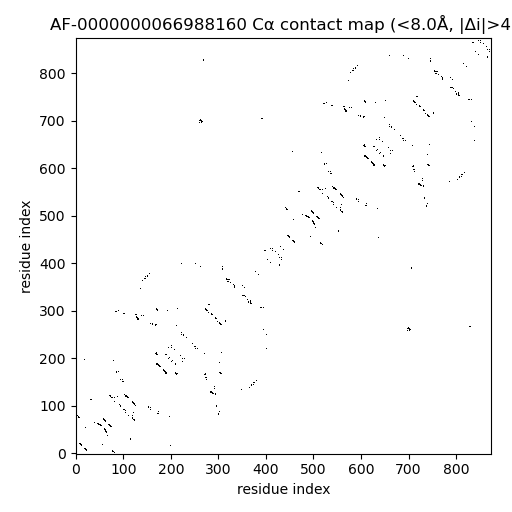B 1 142 ? 14.422 31.219 -6.957 1 97.69 142 GLU B C 1
ATOM 4670 O O . GLU B 1 142 ? 14.602 30.5 -5.98 1 97.69 142 GLU B O 1
ATOM 4675 N N . LYS B 1 143 ? 13.258 31.391 -7.57 1 98.06 143 LYS B N 1
ATOM 4676 C CA . LYS B 1 143 ? 12.102 30.609 -7.125 1 98.06 143 LYS B CA 1
ATOM 4677 C C . LYS B 1 143 ? 12.336 29.125 -7.32 1 98.06 143 LYS B C 1
ATOM 4679 O O . LYS B 1 143 ? 11.984 28.312 -6.453 1 98.06 143 LYS B O 1
ATOM 4684 N N . THR B 1 144 ? 12.883 28.766 -8.414 1 98.38 144 THR B N 1
ATOM 4685 C CA . THR B 1 144 ? 13.211 27.375 -8.695 1 98.38 144 THR B CA 1
ATOM 4686 C C . THR B 1 144 ? 14.18 26.828 -7.66 1 98.38 144 THR B C 1
ATOM 4688 O O . THR B 1 144 ? 13.992 25.719 -7.145 1 98.38 144 THR B O 1
ATOM 4691 N N . TRP B 1 145 ? 15.164 27.594 -7.414 1 98.31 145 TRP B N 1
ATOM 4692 C CA . TRP B 1 145 ? 16.156 27.188 -6.426 1 98.31 145 TRP B CA 1
ATOM 4693 C C . TRP B 1 145 ? 15.508 27.016 -5.051 1 98.31 145 TRP B C 1
ATOM 4695 O O . TRP B 1 145 ? 15.828 26.094 -4.316 1 98.31 145 TRP B O 1
ATOM 4705 N N . LEU B 1 146 ? 14.641 27.906 -4.688 1 98.25 146 LEU B N 1
ATOM 4706 C CA . LEU B 1 146 ? 13.906 27.812 -3.43 1 98.25 146 LEU B 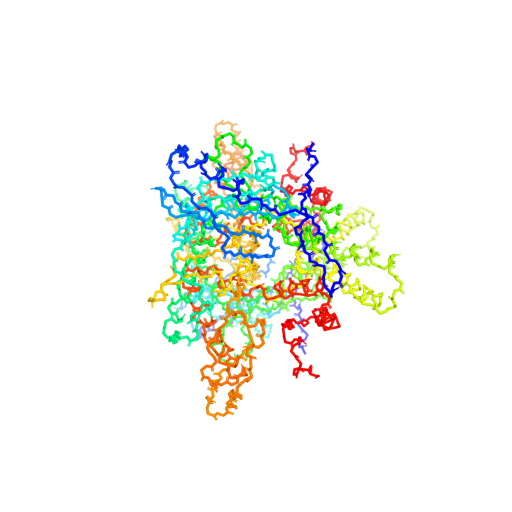CA 1
ATOM 4707 C C . LEU B 1 146 ? 13.102 26.531 -3.35 1 98.25 146 LEU B C 1
ATOM 4709 O O . LEU B 1 146 ? 13.133 25.828 -2.332 1 98.25 146 LEU B O 1
ATOM 4713 N N . VAL B 1 147 ? 12.422 26.188 -4.414 1 98.56 147 VAL B N 1
ATOM 4714 C CA . VAL B 1 147 ? 11.594 24.984 -4.473 1 98.56 147 VAL B CA 1
ATOM 4715 C C . VAL B 1 147 ? 12.477 23.75 -4.332 1 98.56 147 VAL B C 1
ATOM 4717 O O . VAL B 1 147 ? 12.109 22.797 -3.643 1 98.56 147 VAL B O 1
ATOM 4720 N N . GLU B 1 148 ? 13.609 23.781 -4.93 1 98.5 148 GLU B N 1
ATOM 4721 C CA . GLU B 1 148 ? 14.539 22.656 -4.824 1 98.5 148 GLU B CA 1
ATOM 4722 C C . GLU B 1 148 ? 15.031 22.484 -3.389 1 98.5 148 GLU B C 1
ATOM 4724 O O . GLU B 1 148 ? 15.172 21.359 -2.91 1 98.5 148 GLU B O 1
ATOM 4729 N N . GLN B 1 149 ? 15.297 23.594 -2.723 1 98.38 149 GLN B N 1
ATOM 4730 C CA . GLN B 1 149 ? 15.703 23.531 -1.323 1 98.38 149 GLN B CA 1
ATOM 4731 C C . GLN B 1 149 ? 14.617 22.906 -0.462 1 98.38 149 GLN B C 1
ATOM 4733 O O . GLN B 1 149 ? 14.898 22.047 0.371 1 98.38 149 GLN B O 1
ATOM 4738 N N . ILE B 1 150 ? 13.422 23.328 -0.705 1 98.44 150 ILE B N 1
ATOM 4739 C CA . ILE B 1 150 ? 12.305 22.797 0.071 1 98.44 150 ILE B CA 1
ATOM 4740 C C . ILE B 1 150 ? 12.148 21.312 -0.198 1 98.44 150 ILE B C 1
ATOM 4742 O O . ILE B 1 150 ? 11.906 20.531 0.726 1 98.44 150 ILE B O 1
ATOM 4746 N N . ALA B 1 151 ? 12.258 20.906 -1.469 1 98.19 151 ALA B N 1
ATOM 4747 C CA . ALA B 1 151 ? 12.18 19.484 -1.818 1 98.19 151 ALA B CA 1
ATOM 4748 C C . ALA B 1 151 ? 13.25 18.688 -1.093 1 98.19 151 ALA B C 1
ATOM 4750 O O . ALA B 1 151 ? 13 17.562 -0.643 1 98.19 151 ALA B O 1
ATOM 4751 N N . GLU B 1 152 ? 14.406 19.25 -1 1 98.19 152 GLU B N 1
ATOM 4752 C CA . GLU B 1 152 ? 15.5 18.594 -0.293 1 98.19 152 GLU B CA 1
ATOM 4753 C C . GLU B 1 152 ? 15.172 18.406 1.186 1 98.19 152 GLU B C 1
ATOM 4755 O O . GLU B 1 152 ? 15.398 17.344 1.748 1 98.19 152 GLU B O 1
ATOM 4760 N N . PHE B 1 153 ? 14.68 19.469 1.793 1 98.12 153 PHE B N 1
ATOM 4761 C CA . PHE B 1 153 ? 14.305 19.391 3.199 1 98.12 153 PHE B CA 1
ATOM 4762 C C . PHE B 1 153 ? 13.188 18.375 3.408 1 98.12 153 PHE B C 1
ATOM 4764 O O . PHE B 1 153 ? 13.234 17.562 4.34 1 98.12 153 PHE B O 1
ATOM 4771 N N . GLN B 1 154 ? 12.172 18.422 2.555 1 97.06 154 GLN B N 1
ATOM 4772 C CA . GLN B 1 154 ? 11.047 17.5 2.67 1 97.06 154 GLN B CA 1
ATOM 4773 C C . GLN B 1 154 ? 11.492 16.047 2.482 1 97.06 154 GLN B C 1
ATOM 4775 O O . GLN B 1 154 ? 11.039 15.156 3.195 1 97.06 154 GLN B O 1
ATOM 4780 N N . SER B 1 155 ? 12.352 15.859 1.501 1 96.75 155 SER B N 1
ATOM 4781 C CA . SER B 1 155 ? 12.844 14.5 1.269 1 96.75 155 SER B CA 1
ATOM 4782 C C . SER B 1 155 ? 13.586 13.969 2.488 1 96.75 155 SER B C 1
ATOM 4784 O O . SER B 1 155 ? 13.453 12.789 2.836 1 96.75 155 SER B O 1
ATOM 4786 N N . GLN B 1 156 ? 14.375 14.797 3.148 1 96.62 156 GLN B N 1
ATOM 4787 C CA . GLN B 1 156 ? 15.07 14.398 4.367 1 96.62 156 GLN B CA 1
ATOM 4788 C C . GLN B 1 156 ? 14.078 14.07 5.48 1 96.62 156 GLN B C 1
ATOM 4790 O O . GLN B 1 156 ? 14.25 13.078 6.195 1 96.62 156 GLN B O 1
ATOM 4795 N N . LEU B 1 157 ? 13.133 14.914 5.57 1 97 157 LEU B N 1
ATOM 4796 C CA . LEU B 1 157 ? 12.094 14.719 6.582 1 97 157 LEU B CA 1
ATOM 4797 C C . LEU B 1 157 ? 11.359 13.406 6.367 1 97 157 LEU B C 1
ATOM 4799 O O . LEU B 1 157 ? 11.18 12.633 7.312 1 97 157 LEU B O 1
ATOM 4803 N N . PHE B 1 158 ? 11.023 13.094 5.168 1 96.38 158 PHE B N 1
ATOM 4804 C CA . PHE B 1 158 ? 10.258 11.898 4.828 1 96.38 158 PHE B CA 1
ATOM 4805 C C . PHE B 1 158 ? 11.109 10.648 4.977 1 96.38 158 PHE B C 1
ATOM 4807 O O . PHE B 1 158 ? 10.672 9.648 5.551 1 96.38 158 PHE B O 1
ATOM 4814 N N . ARG B 1 159 ? 12.281 10.734 4.512 1 94 159 ARG B N 1
ATOM 4815 C CA . ARG B 1 159 ? 13.188 9.594 4.609 1 94 159 ARG B CA 1
ATOM 4816 C C . ARG B 1 159 ? 13.484 9.258 6.066 1 94 159 ARG B C 1
ATOM 4818 O O . ARG B 1 159 ? 13.43 8.086 6.461 1 94 159 ARG B O 1
ATOM 4825 N N . SER B 1 160 ? 13.766 10.273 6.867 1 94.88 160 SER B N 1
ATOM 4826 C CA . SER B 1 160 ? 14.078 10.062 8.281 1 94.88 160 SER B CA 1
ATOM 4827 C C . SER B 1 160 ? 12.875 9.516 9.031 1 94.88 160 SER B C 1
ATOM 4829 O O . SER B 1 160 ? 13.023 8.695 9.945 1 94.88 160 SER B O 1
ATOM 4831 N N . SER B 1 161 ? 11.727 10 8.68 1 94.38 161 SER B N 1
ATOM 4832 C CA . SER B 1 161 ? 10.5 9.5 9.281 1 94.38 161 SER B CA 1
ATOM 4833 C C . SER B 1 161 ? 10.242 8.047 8.898 1 94.38 161 SER B C 1
ATOM 4835 O O . SER B 1 161 ? 9.992 7.207 9.766 1 94.38 161 SER B O 1
ATOM 4837 N N . PHE B 1 162 ? 10.398 7.773 7.652 1 91.06 162 PHE B N 1
ATOM 4838 C CA . PHE B 1 162 ? 10.078 6.469 7.082 1 91.06 162 PHE B CA 1
ATOM 4839 C C . PHE B 1 162 ? 11 5.395 7.652 1 91.06 162 PHE B C 1
ATOM 4841 O O . PHE B 1 162 ? 10.57 4.258 7.871 1 91.06 162 PHE B O 1
ATOM 4848 N N . GLU B 1 163 ? 12.188 5.73 7.828 1 89.12 163 GLU B N 1
ATOM 4849 C CA . GLU B 1 163 ? 13.188 4.773 8.289 1 89.12 163 GLU B CA 1
ATOM 4850 C C . GLU B 1 163 ? 13.117 4.578 9.797 1 89.12 163 GLU B C 1
ATOM 4852 O O . GLU B 1 163 ? 13.695 3.631 10.336 1 89.12 163 GLU B O 1
ATOM 4857 N N . ASN B 1 164 ? 12.391 5.461 10.453 1 91.56 164 ASN B N 1
ATOM 4858 C CA . ASN B 1 164 ? 12.227 5.363 11.898 1 91.56 164 ASN B CA 1
ATOM 4859 C C . ASN B 1 164 ? 11.156 4.348 12.273 1 91.56 164 ASN B C 1
ATOM 4861 O O . ASN B 1 164 ? 9.969 4.562 12.008 1 91.56 164 ASN B O 1
ATOM 4865 N N . PRO B 1 165 ? 11.5 3.285 12.961 1 88.19 165 PRO B N 1
ATOM 4866 C CA . PRO B 1 165 ? 10.523 2.238 13.289 1 88.19 165 PRO B CA 1
ATOM 4867 C C . PRO B 1 165 ? 9.438 2.719 14.242 1 88.19 165 PRO B C 1
ATOM 4869 O O . PRO B 1 165 ? 8.375 2.1 14.336 1 88.19 165 PRO B O 1
ATOM 4872 N N . GLU B 1 166 ? 9.734 3.824 14.891 1 90.38 166 GLU B N 1
ATOM 4873 C CA . GLU B 1 166 ? 8.773 4.332 15.859 1 90.38 166 GLU B CA 1
ATOM 4874 C C . GLU B 1 166 ? 7.664 5.129 15.18 1 90.38 166 GLU B C 1
ATOM 4876 O O . GLU B 1 166 ? 6.621 5.391 15.781 1 90.38 166 GLU B O 1
ATOM 4881 N N . LEU B 1 167 ? 7.922 5.516 14.031 1 93.62 167 LEU B N 1
ATOM 4882 C CA . LEU B 1 167 ? 6.938 6.344 13.344 1 93.62 167 LEU B CA 1
ATOM 4883 C C . LEU B 1 167 ? 5.945 5.48 12.578 1 93.62 167 LEU B C 1
ATOM 4885 O O . LEU B 1 167 ? 5.914 5.516 11.344 1 93.62 167 LEU B O 1
ATOM 4889 N N . ARG B 1 168 ? 5.176 4.875 13.5 1 92.94 168 ARG B N 1
ATOM 4890 C CA . ARG B 1 168 ? 4.004 4.125 13.062 1 92.94 168 ARG B CA 1
ATOM 4891 C C . ARG B 1 168 ? 2.73 4.688 13.688 1 92.94 168 ARG B C 1
ATOM 4893 O O . ARG B 1 168 ? 2.74 5.148 14.828 1 92.94 168 ARG B O 1
ATOM 4900 N N . SER B 1 169 ? 1.676 4.766 12.93 1 95.88 169 SER B N 1
ATOM 4901 C CA . SER B 1 169 ? 0.396 5.32 13.352 1 95.88 169 SER B CA 1
ATOM 4902 C C . SER B 1 169 ? 0.331 6.824 13.086 1 95.88 169 SER B C 1
ATOM 4904 O O . SER B 1 169 ? 1.358 7.461 12.859 1 95.88 169 SER B O 1
ATOM 4906 N N . ILE B 1 170 ? -0.778 7.312 13.125 1 98.12 170 ILE B N 1
ATOM 4907 C CA . ILE B 1 170 ? -1.056 8.711 12.82 1 98.12 170 ILE B CA 1
ATOM 4908 C C . ILE B 1 170 ? -1.257 9.492 14.125 1 98.12 170 ILE B C 1
ATOM 4910 O O . ILE B 1 170 ? -2.045 9.086 14.977 1 98.12 170 ILE B O 1
ATOM 4914 N N . GLY B 1 171 ? -0.529 10.539 14.258 1 98.19 171 GLY B N 1
ATOM 4915 C CA . GLY B 1 171 ? -0.647 11.375 15.445 1 98.19 171 GLY B CA 1
ATOM 4916 C C . GLY B 1 171 ? 0.502 12.352 15.609 1 98.19 171 GLY B C 1
ATOM 4917 O O . GLY B 1 171 ? 1.444 12.344 14.812 1 98.19 171 GLY B O 1
ATOM 4918 N N . THR B 1 172 ? 0.372 13.211 16.578 1 98.06 172 THR B N 1
ATOM 4919 C CA . THR B 1 172 ? 1.416 14.18 16.891 1 98.06 172 THR B CA 1
ATOM 4920 C C . THR B 1 172 ? 2.488 13.555 17.766 1 98.06 172 THR B C 1
ATOM 4922 O O . THR B 1 172 ? 2.178 12.773 18.672 1 98.06 172 THR B O 1
ATOM 4925 N N . LEU B 1 173 ? 3.756 13.906 17.469 1 97 173 LEU B N 1
ATOM 4926 C CA . LEU B 1 173 ? 4.867 13.289 18.203 1 97 173 LEU B CA 1
ATOM 4927 C C . LEU B 1 173 ? 4.828 13.672 19.672 1 97 173 LEU B C 1
ATOM 4929 O O . LEU B 1 173 ? 4.508 14.812 20.016 1 97 173 LEU B O 1
ATOM 4933 N N . PHE B 1 174 ? 5.117 12.711 20.5 1 93.69 174 PHE B N 1
ATOM 4934 C CA . PHE B 1 174 ? 5.234 12.945 21.938 1 93.69 174 PHE B CA 1
ATOM 4935 C C . PHE B 1 174 ? 6.348 12.094 22.531 1 93.69 174 PHE B C 1
ATOM 4937 O O . PHE B 1 174 ? 6.668 11.023 22.016 1 93.69 174 PHE B O 1
ATOM 4944 N N . SER B 1 175 ? 7.062 12.641 23.453 1 85.12 175 SER B N 1
ATOM 4945 C CA . SER B 1 175 ? 8.133 11.922 24.125 1 85.12 175 SER B CA 1
ATOM 4946 C C . SER B 1 175 ? 7.672 11.375 25.469 1 85.12 175 SER B C 1
ATOM 4948 O O . SER B 1 175 ? 7.074 12.094 26.266 1 85.12 175 SER B O 1
ATOM 4950 N N . GLY B 1 176 ? 7.012 10.164 25.531 1 68.5 176 GLY B N 1
ATOM 4951 C CA . GLY B 1 176 ? 6.57 9.562 26.781 1 68.5 176 GLY B CA 1
ATOM 4952 C C . GLY B 1 176 ? 7.27 10.141 28 1 68.5 176 GLY B C 1
ATOM 4953 O O . GLY B 1 176 ? 8.172 10.977 27.859 1 68.5 176 GLY B O 1
ATOM 4954 N N . ASP B 1 177 ? 6.605 10.039 29.156 1 58.09 177 ASP B N 1
ATOM 4955 C CA . ASP B 1 177 ? 7.137 10.484 30.438 1 58.09 177 ASP B CA 1
ATOM 4956 C C . ASP B 1 177 ? 8.492 9.844 30.719 1 58.09 177 ASP B C 1
ATOM 4958 O O . ASP B 1 177 ? 8.883 9.703 31.891 1 58.09 177 ASP B O 1
ATOM 4962 N N . ASP B 1 178 ? 9.078 9.383 29.656 1 51.44 178 ASP B N 1
ATOM 4963 C CA . ASP B 1 178 ? 10.352 8.75 29.969 1 51.44 178 ASP B CA 1
ATOM 4964 C C . ASP B 1 178 ? 11.312 9.75 30.609 1 51.44 178 ASP B C 1
ATOM 4966 O O . ASP B 1 178 ? 11.523 10.844 30.078 1 51.44 178 ASP B O 1
ATOM 4970 N N . PRO B 1 179 ? 11.625 9.516 31.828 1 49.81 179 PRO B N 1
ATOM 4971 C CA . PRO B 1 179 ? 12.539 10.391 32.562 1 49.81 179 PRO B CA 1
ATOM 4972 C C . PRO B 1 179 ? 13.773 10.773 31.766 1 49.81 179 PRO B C 1
ATOM 4974 O O . PRO B 1 179 ? 14.398 11.805 32.031 1 49.81 179 PRO B O 1
ATOM 4977 N N . GLU B 1 180 ? 14.164 9.797 30.922 1 49.38 180 GLU B N 1
ATOM 4978 C CA . GLU B 1 180 ? 15.312 10.125 30.094 1 49.38 180 GLU B CA 1
ATOM 4979 C C . GLU B 1 180 ? 14.906 10.32 28.641 1 49.38 180 GLU B C 1
ATOM 4981 O O . GLU B 1 180 ? 15.117 9.438 27.797 1 49.38 180 GLU B O 1
ATOM 4986 N N . PRO B 1 181 ? 14.273 11.406 28.453 1 53.56 181 PRO B N 1
ATOM 4987 C CA . PRO B 1 181 ? 13.695 11.719 27.156 1 53.56 181 PRO B CA 1
ATOM 4988 C C . PRO B 1 181 ? 14.711 11.594 26.016 1 53.56 181 PRO B C 1
ATOM 4990 O O . PRO B 1 181 ? 14.336 11.273 24.875 1 53.56 181 PRO B O 1
ATOM 4993 N N . SER B 1 182 ? 16.016 11.836 26.359 1 51.38 182 SER B N 1
ATOM 4994 C CA . SER B 1 182 ? 17.031 11.82 25.312 1 51.38 182 SER B CA 1
ATOM 4995 C C . SER B 1 182 ? 17.141 10.453 24.656 1 51.38 182 SER B C 1
ATOM 4997 O O . SER B 1 182 ? 17.688 10.328 23.562 1 51.38 182 SER B O 1
ATOM 4999 N N . LYS B 1 183 ? 16.734 9.461 25.406 1 54.53 183 LYS B N 1
ATOM 5000 C CA . LYS B 1 183 ? 17 8.133 24.875 1 54.53 183 LYS B CA 1
ATOM 5001 C C . LYS B 1 183 ? 15.758 7.551 24.203 1 54.53 183 LYS B C 1
ATOM 5003 O O . LYS B 1 183 ? 15.844 6.527 23.516 1 54.53 183 LYS B O 1
ATOM 5008 N N . SER B 1 184 ? 14.688 8.344 24.516 1 63.88 184 SER B N 1
ATOM 5009 C CA . SER B 1 184 ? 13.5 7.695 23.953 1 63.88 184 SER B CA 1
ATOM 5010 C C . SER B 1 184 ? 13.094 8.336 22.641 1 63.88 184 SER B C 1
ATOM 5012 O O . SER B 1 184 ? 13.094 9.562 22.516 1 63.88 184 SER B O 1
ATOM 5014 N N . SER B 1 185 ? 12.914 7.582 21.609 1 81.19 185 SER B N 1
ATOM 5015 C CA . SER B 1 185 ? 12.531 8.07 20.281 1 81.19 185 SER B CA 1
ATOM 5016 C C . SER B 1 185 ? 11.055 8.453 20.25 1 81.19 185 SER B C 1
ATOM 5018 O O . SER B 1 185 ? 10.195 7.699 20.703 1 81.19 185 SER B O 1
ATOM 5020 N N . PRO B 1 186 ? 10.82 9.797 20 1 92.25 186 PRO B N 1
ATOM 5021 C CA . PRO B 1 186 ? 9.43 10.242 19.906 1 92.25 186 PRO B CA 1
ATOM 5022 C C . PRO B 1 186 ? 8.586 9.352 19 1 92.25 186 PRO B C 1
ATOM 5024 O O . PRO B 1 186 ? 9.109 8.727 18.078 1 92.25 186 PRO B O 1
ATOM 5027 N N . ARG B 1 187 ? 7.367 9.227 19.422 1 94.88 187 ARG B N 1
ATOM 5028 C CA . ARG B 1 187 ? 6.41 8.438 18.656 1 94.88 187 ARG B CA 1
ATOM 5029 C C . ARG B 1 187 ? 5.074 9.172 18.531 1 94.88 187 ARG B C 1
ATOM 5031 O O . ARG B 1 187 ? 4.785 10.086 19.312 1 94.88 187 ARG B O 1
ATOM 5038 N N . PRO B 1 188 ? 4.281 8.758 17.578 1 97 188 PRO B N 1
ATOM 5039 C CA . PRO B 1 188 ? 2.971 9.398 17.453 1 97 188 PRO B CA 1
ATOM 5040 C C . PRO B 1 188 ? 2.057 9.109 18.641 1 97 188 PRO B C 1
ATOM 5042 O O . PRO B 1 188 ? 2.027 7.977 19.141 1 97 188 PRO B O 1
ATOM 5045 N N . GLY B 1 189 ? 1.411 10.125 19.125 1 96.56 189 GLY B N 1
ATOM 5046 C CA . GLY B 1 189 ? 0.417 10.039 20.172 1 96.56 189 GLY B CA 1
ATOM 5047 C C . GLY B 1 189 ? -0.906 10.68 19.812 1 96.56 189 GLY B C 1
ATOM 5048 O O . GLY B 1 189 ? -1.394 10.508 18.688 1 96.56 189 GLY B O 1
ATOM 5049 N N . ARG B 1 190 ? -1.439 11.367 20.734 1 96.44 190 ARG B N 1
ATOM 5050 C CA . ARG B 1 190 ? -2.666 12.109 20.484 1 96.44 190 ARG B CA 1
ATOM 5051 C C . ARG B 1 190 ? -2.461 13.125 19.359 1 96.44 190 ARG B C 1
ATOM 5053 O O . ARG B 1 190 ? -1.434 13.805 19.312 1 96.44 190 ARG B O 1
ATOM 5060 N N . ILE B 1 191 ? -3.457 13.188 18.469 1 98.06 191 ILE B N 1
ATOM 5061 C CA . ILE B 1 191 ? -3.303 14.086 17.344 1 98.06 191 ILE B CA 1
ATOM 5062 C C . ILE B 1 191 ? -3.756 15.492 17.734 1 98.06 191 ILE B C 1
ATOM 5064 O O . ILE B 1 191 ? -4.785 15.656 18.391 1 98.06 191 ILE B O 1
ATOM 5068 N N . VAL B 1 192 ? -2.938 16.422 17.453 1 97.56 192 VAL B N 1
ATOM 5069 C CA . VAL B 1 192 ? -3.273 17.828 17.594 1 97.56 192 VAL B CA 1
ATOM 5070 C C . VAL B 1 192 ? -3.629 18.422 16.234 1 97.56 192 VAL B C 1
ATOM 5072 O O . VAL B 1 192 ? -2.752 18.641 15.398 1 97.56 192 VAL B O 1
ATOM 5075 N N . SER B 1 193 ? -4.863 18.625 16.047 1 96.56 193 SER B N 1
ATOM 5076 C CA . SER B 1 193 ? -5.383 19.156 14.789 1 96.56 193 SER B CA 1
ATOM 5077 C C . SER B 1 193 ? -6.637 20 15.023 1 96.56 193 SER B C 1
ATOM 5079 O O . SER B 1 193 ? -7.41 19.719 15.938 1 96.56 193 SER B O 1
ATOM 5081 N N . ARG B 1 194 ? -6.793 20.922 14.211 1 95.19 194 ARG B N 1
ATOM 5082 C CA . ARG B 1 194 ? -7.848 21.922 14.383 1 95.19 194 ARG B CA 1
ATOM 5083 C C . ARG B 1 194 ? -9.219 21.25 14.5 1 95.19 194 ARG B C 1
ATOM 5085 O O . ARG B 1 194 ? -10.016 21.625 15.359 1 95.19 194 ARG B O 1
ATOM 5092 N N . ILE B 1 195 ? -9.523 20.266 13.727 1 96.06 195 ILE B N 1
ATOM 5093 C CA . ILE B 1 195 ? -10.844 19.672 13.672 1 96.06 195 ILE B CA 1
ATOM 5094 C C . ILE B 1 195 ? -11.188 19.047 15.031 1 96.06 195 ILE B C 1
ATOM 5096 O O . ILE B 1 195 ? -12.359 18.938 15.391 1 96.06 195 ILE B O 1
ATOM 5100 N N . PHE B 1 196 ? -10.227 18.766 15.852 1 96.94 196 PHE B N 1
ATOM 5101 C CA . PHE B 1 196 ? -10.461 18.031 17.094 1 96.94 196 PHE B CA 1
ATOM 5102 C C . PHE B 1 196 ? -10.656 18.984 18.266 1 96.94 196 PHE B C 1
ATOM 5104 O O . PHE B 1 196 ? -11.266 18.625 19.266 1 96.94 196 PHE B O 1
ATOM 5111 N N . PHE B 1 197 ? -10.125 20.234 18.109 1 96.31 197 PHE B N 1
ATOM 5112 C CA . PHE B 1 197 ? -10.18 21.062 19.312 1 96.31 197 PHE B CA 1
ATOM 5113 C C . PHE B 1 197 ? -10.945 22.344 19.047 1 96.31 197 PHE B C 1
ATOM 5115 O O . PHE B 1 197 ? -11.07 23.203 19.938 1 96.31 197 PHE B O 1
ATOM 5122 N N . TRP B 1 198 ? -11.492 22.422 17.828 1 94.75 198 TRP B N 1
ATOM 5123 C CA . TRP B 1 198 ? -12.227 23.641 17.469 1 94.75 198 TRP B CA 1
ATOM 5124 C C . TRP B 1 198 ? -13.547 23.719 18.219 1 94.75 198 TRP B C 1
ATOM 5126 O O . TRP B 1 198 ? -14.391 22.828 18.109 1 94.75 198 TRP B O 1
ATOM 5136 N N . GLY B 1 199 ? -13.672 24.781 18.969 1 93 199 GLY B N 1
ATOM 5137 C CA . GLY B 1 199 ? -14.914 24.984 19.703 1 93 199 GLY B CA 1
ATOM 5138 C C . GLY B 1 199 ? -15.297 23.812 20.578 1 93 199 GLY B C 1
ATOM 5139 O O . GLY B 1 199 ? -14.484 23.344 21.375 1 93 199 GLY B O 1
ATOM 5140 N N . GLU B 1 200 ? -16.484 23.297 20.359 1 92.88 200 GLU B N 1
ATOM 5141 C CA . GLU B 1 200 ? -17.047 22.234 21.188 1 92.88 200 GLU B CA 1
ATOM 5142 C C . GLU B 1 200 ? -16.453 20.875 20.828 1 92.88 200 GLU B C 1
ATOM 5144 O O . GLU B 1 200 ? -16.609 19.906 21.562 1 92.88 200 GLU B O 1
ATOM 5149 N N . HIS B 1 201 ? -15.711 20.859 19.719 1 96.56 201 HIS B N 1
ATOM 5150 C CA . HIS B 1 201 ? -15.141 19.578 19.281 1 96.56 201 HIS B CA 1
ATOM 5151 C C . HIS B 1 201 ? -14.234 19 20.344 1 96.56 201 HIS B C 1
ATOM 5153 O O . HIS B 1 201 ? -14.117 17.766 20.469 1 96.56 201 HIS B O 1
ATOM 5159 N N . PHE B 1 202 ? -13.602 19.875 21.109 1 95.81 202 PHE B N 1
ATOM 5160 C CA . PHE B 1 202 ? -12.656 19.469 22.141 1 95.81 202 PHE B CA 1
ATOM 5161 C C . PHE B 1 202 ? -13.312 18.531 23.156 1 95.81 202 PHE B C 1
ATOM 5163 O O . PHE B 1 202 ? -12.648 17.656 23.703 1 95.81 202 PHE B O 1
ATOM 5170 N N . HIS B 1 203 ? -14.617 18.594 23.344 1 94.94 203 HIS B N 1
ATOM 5171 C CA . HIS B 1 203 ? -15.312 17.859 24.375 1 94.94 203 HIS B CA 1
ATOM 5172 C C . HIS B 1 203 ? -15.977 16.609 23.828 1 94.94 203 HIS B C 1
ATOM 5174 O O . HIS B 1 203 ? -16.578 15.828 24.578 1 94.94 203 HIS B O 1
ATOM 5180 N N . TYR B 1 204 ? -15.852 16.438 22.5 1 96.44 204 TYR B N 1
ATOM 5181 C CA . TYR B 1 204 ? -16.484 15.266 21.891 1 96.44 204 TYR B CA 1
ATOM 5182 C C . TYR B 1 204 ? -15.789 13.984 22.344 1 96.44 204 TYR B C 1
ATOM 5184 O O . TYR B 1 204 ? -14.562 13.945 22.484 1 96.44 204 TYR B O 1
ATOM 5192 N N . ASP B 1 205 ? -16.609 12.953 22.562 1 95.06 205 ASP B N 1
ATOM 5193 C CA . ASP B 1 205 ? -16.062 11.633 22.875 1 95.06 205 ASP B CA 1
ATOM 5194 C C . ASP B 1 205 ? -15.664 10.891 21.609 1 95.06 205 ASP B C 1
ATOM 5196 O O . ASP B 1 205 ? -16.391 10.023 21.125 1 95.06 205 ASP B O 1
ATOM 5200 N N . VAL B 1 206 ? -14.586 11.242 21.078 1 95.19 206 VAL B N 1
ATOM 5201 C CA . VAL B 1 206 ? -14.047 10.672 19.844 1 95.19 206 VAL B CA 1
ATOM 5202 C C . VAL B 1 206 ? -12.594 10.25 20.078 1 95.19 206 VAL B C 1
ATOM 5204 O O . VAL B 1 206 ? -11.891 10.828 20.906 1 95.19 206 VAL B O 1
ATOM 5207 N N . ALA B 1 207 ? -12.188 9.141 19.422 1 95.5 207 ALA B N 1
ATOM 5208 C CA . ALA B 1 207 ? -10.781 8.734 19.5 1 95.5 207 ALA B CA 1
ATOM 5209 C C . ALA B 1 207 ? -9.859 9.852 19 1 95.5 207 ALA B C 1
ATOM 5211 O O . ALA B 1 207 ? -10.141 10.492 17.984 1 95.5 207 ALA B O 1
ATOM 5212 N N . ARG B 1 208 ? -8.773 10.078 19.656 1 96.62 208 ARG B N 1
ATOM 5213 C CA . ARG B 1 208 ? -7.922 11.211 19.297 1 96.62 208 ARG B CA 1
ATOM 5214 C C . ARG B 1 208 ? -6.5 10.75 18.984 1 96.62 208 ARG B C 1
ATOM 5216 O O . ARG B 1 208 ? -5.582 11.57 18.906 1 96.62 208 ARG B O 1
ATOM 5223 N N . GLY B 1 209 ? -6.363 9.43 18.875 1 95.38 209 GLY B N 1
ATOM 5224 C CA . GLY B 1 209 ? -5.07 8.898 18.469 1 95.38 209 GLY B CA 1
ATOM 5225 C C . GLY B 1 209 ? -4.281 8.32 19.625 1 95.38 209 GLY B C 1
ATOM 5226 O O . GLY B 1 209 ? -4.691 8.43 20.781 1 95.38 209 GLY B O 1
ATOM 5227 N N . PRO B 1 210 ? -3.146 7.766 19.25 1 97.06 210 PRO B N 1
ATOM 5228 C CA . PRO B 1 210 ? -2.672 7.562 17.891 1 97.06 210 PRO B CA 1
ATOM 5229 C C . PRO B 1 210 ? -3.557 6.602 17.094 1 97.06 210 PRO B C 1
ATOM 5231 O O . PRO B 1 210 ? -4.207 5.73 17.672 1 97.06 210 PRO B O 1
ATOM 5234 N N . TYR B 1 211 ? -3.668 6.848 15.766 1 97.75 211 TYR B N 1
ATOM 5235 C CA . TYR B 1 211 ? -4.469 5.984 14.906 1 97.75 211 TYR B CA 1
ATOM 5236 C C . TYR B 1 211 ? -3.598 4.953 14.203 1 97.75 211 TYR B C 1
ATOM 5238 O O . TYR B 1 211 ? -2.557 5.293 13.633 1 97.75 211 TYR B O 1
ATOM 5246 N N . ARG B 1 212 ? -4.012 3.785 14.148 1 95.06 212 ARG B N 1
ATOM 5247 C CA . ARG B 1 212 ? -3.227 2.711 13.555 1 95.06 212 ARG B CA 1
ATOM 5248 C C . ARG B 1 212 ? -3.312 2.746 12.031 1 95.06 212 ARG B C 1
ATOM 5250 O O . ARG B 1 212 ? -2.477 2.16 11.344 1 95.06 212 ARG B O 1
ATOM 5257 N N . SER B 1 213 ? -4.414 3.422 11.555 1 96.44 213 SER B N 1
ATOM 5258 C CA . SER B 1 213 ? -4.66 3.379 10.117 1 96.44 213 SER B CA 1
ATOM 5259 C C . SER B 1 213 ? -5.312 4.668 9.633 1 96.44 213 SER B C 1
ATOM 5261 O O . SER B 1 213 ? -5.863 5.434 10.43 1 96.44 213 SER B O 1
ATOM 5263 N N . SER B 1 214 ? -5.234 4.844 8.312 1 97.94 214 SER B N 1
ATOM 5264 C CA . SER B 1 214 ? -5.953 5.941 7.668 1 97.94 214 SER B CA 1
ATOM 5265 C C . SER B 1 214 ? -7.453 5.844 7.93 1 97.94 214 SER B C 1
ATOM 5267 O O . SER B 1 214 ? -8.117 6.859 8.148 1 97.94 214 SER B O 1
ATOM 5269 N N . TYR B 1 215 ? -7.969 4.648 7.934 1 98.06 215 TYR B N 1
ATOM 5270 C CA . TYR B 1 215 ? -9.391 4.434 8.203 1 98.06 215 TYR B CA 1
ATOM 5271 C C . TYR B 1 215 ? -9.773 4.988 9.562 1 98.06 215 TYR B C 1
ATOM 5273 O O . TYR B 1 215 ? -10.742 5.75 9.68 1 98.06 215 TYR B O 1
ATOM 5281 N N . ASP B 1 216 ? -8.992 4.633 10.555 1 97.62 216 ASP B N 1
ATOM 5282 C CA . ASP B 1 216 ? -9.281 5.07 11.914 1 97.62 216 ASP B CA 1
ATOM 5283 C C . ASP B 1 216 ? -9.258 6.594 12.016 1 97.62 216 ASP B C 1
ATOM 5285 O O . ASP B 1 216 ? -10.133 7.195 12.641 1 97.62 216 ASP B O 1
ATOM 5289 N N . TRP B 1 217 ? -8.273 7.168 11.445 1 98.38 217 TRP B N 1
ATOM 5290 C CA . TRP B 1 217 ? -8.078 8.617 11.492 1 98.38 217 TRP B CA 1
ATOM 5291 C C . TRP B 1 217 ? -9.227 9.344 10.797 1 98.38 217 TRP B C 1
ATOM 5293 O O . TRP B 1 217 ? -9.852 10.227 11.391 1 98.38 217 TRP B O 1
ATOM 5303 N N . LEU B 1 218 ? -9.555 8.93 9.594 1 98.62 218 LEU B N 1
ATOM 5304 C CA . LEU B 1 218 ? -10.594 9.594 8.805 1 98.62 218 LEU B CA 1
ATOM 5305 C C . LEU B 1 218 ? -11.977 9.32 9.391 1 98.62 218 LEU B C 1
ATOM 5307 O O . LEU B 1 218 ? -12.859 10.18 9.32 1 98.62 218 LEU B O 1
ATOM 5311 N N . SER B 1 219 ? -12.141 8.156 9.977 1 98.5 219 SER B N 1
ATOM 5312 C CA . SER B 1 219 ? -13.391 7.84 10.656 1 98.5 219 SER B CA 1
ATOM 5313 C C . SER B 1 219 ? -13.633 8.789 11.828 1 98.5 219 SER B C 1
ATOM 5315 O O . SER B 1 219 ? -14.758 9.242 12.039 1 98.5 219 SER B O 1
ATOM 5317 N N . ALA B 1 220 ? -12.578 9.039 12.562 1 98.44 220 ALA B N 1
ATOM 5318 C CA . ALA B 1 220 ? -12.688 9.977 13.672 1 98.44 220 ALA B CA 1
ATOM 5319 C C . ALA B 1 220 ? -13.047 11.375 13.18 1 98.44 220 ALA B C 1
ATOM 5321 O O . ALA B 1 220 ? -13.914 12.039 13.758 1 98.44 220 ALA B O 1
ATOM 5322 N N . CYS B 1 221 ? -12.414 11.836 12.133 1 98.5 221 CYS B N 1
ATOM 5323 C CA . CYS B 1 221 ? -12.711 13.141 11.555 1 98.5 221 CYS B CA 1
ATOM 5324 C C . CYS B 1 221 ? -14.18 13.227 11.133 1 98.5 221 CYS B C 1
ATOM 5326 O O . CYS B 1 221 ? -14.867 14.188 11.461 1 98.5 221 CYS B O 1
ATOM 5328 N N . LEU B 1 222 ? -14.609 12.219 10.43 1 98.56 222 LEU B N 1
ATOM 5329 C CA . LEU B 1 222 ? -15.992 12.195 9.961 1 98.56 222 LEU B CA 1
ATOM 5330 C C . LEU B 1 222 ? -16.969 12.133 11.133 1 98.56 222 LEU B C 1
ATOM 5332 O O . LEU B 1 222 ? -18.062 12.695 11.07 1 98.56 222 LEU B O 1
ATOM 5336 N N . GLY B 1 223 ? -16.562 11.414 12.18 1 98.25 223 GLY B N 1
ATOM 5337 C CA . GLY B 1 223 ? -17.359 11.375 13.391 1 98.25 223 GLY B CA 1
ATOM 5338 C C . GLY B 1 223 ? -17.578 12.75 14 1 98.25 223 GLY B C 1
ATOM 5339 O O . GLY B 1 223 ? -18.688 13.07 14.43 1 98.25 223 GLY B O 1
ATOM 5340 N N . ILE B 1 224 ? -16.562 13.555 14.016 1 98.25 224 ILE B N 1
ATOM 5341 C CA . ILE B 1 224 ? -16.656 14.906 14.555 1 98.25 224 ILE B CA 1
ATOM 5342 C C . ILE B 1 224 ? -17.594 15.742 13.695 1 98.25 224 ILE B C 1
ATOM 5344 O O . ILE B 1 224 ? -18.438 16.469 14.219 1 98.25 224 ILE B O 1
ATOM 5348 N N . ILE B 1 225 ? -17.469 15.641 12.367 1 97.94 225 ILE B N 1
ATOM 5349 C CA . ILE B 1 225 ? -18.312 16.406 11.445 1 97.94 225 ILE B CA 1
ATOM 5350 C C . ILE B 1 225 ? -19.766 16.047 11.664 1 97.94 225 ILE B C 1
ATOM 5352 O O . ILE B 1 225 ? -20.625 16.922 11.797 1 97.94 225 ILE B O 1
ATOM 5356 N N . ARG B 1 226 ? -20.078 14.773 11.742 1 98.06 226 ARG B N 1
ATOM 5357 C CA . ARG B 1 226 ? -21.453 14.32 11.906 1 98.06 226 ARG B CA 1
ATOM 5358 C C . ARG B 1 226 ? -22.016 14.773 13.25 1 98.06 226 ARG B C 1
ATOM 5360 O O . ARG B 1 226 ? -23.156 15.234 13.32 1 98.06 226 ARG B O 1
ATOM 5367 N N . GLN B 1 227 ? -21.234 14.656 14.281 1 97.56 227 GLN B N 1
ATOM 5368 C CA . GLN B 1 227 ? -21.703 15.07 15.602 1 97.56 227 GLN B CA 1
ATOM 5369 C C . GLN B 1 227 ? -21.953 16.578 15.656 1 97.56 227 GLN B C 1
ATOM 5371 O O . GLN B 1 227 ? -22.953 17.031 16.219 1 97.56 227 GLN B O 1
ATOM 5376 N N . ALA B 1 228 ? -21.047 17.359 15.148 1 96.19 228 ALA B N 1
ATOM 5377 C CA . ALA B 1 228 ? -21.188 18.812 15.125 1 96.19 228 ALA B CA 1
ATOM 5378 C C . ALA B 1 228 ? -22.453 19.234 14.391 1 96.19 228 ALA B C 1
ATOM 5380 O O . ALA B 1 228 ? -23.188 20.125 14.859 1 96.19 228 ALA B O 1
ATOM 5381 N N . GLN B 1 229 ? -22.719 18.609 13.25 1 96.19 229 GLN B N 1
ATOM 5382 C CA . GLN B 1 229 ? -23.891 18.969 12.461 1 96.19 229 GLN B CA 1
ATOM 5383 C C . GLN B 1 229 ? -25.188 18.516 13.141 1 96.19 229 GLN B C 1
ATOM 5385 O O . GLN B 1 229 ? -26.203 19.188 13.062 1 96.19 229 GLN B O 1
ATOM 5390 N N . THR B 1 230 ? -25.125 17.359 13.766 1 96.69 230 THR B N 1
ATOM 5391 C CA . THR B 1 230 ? -26.281 16.891 14.523 1 96.69 230 THR B CA 1
ATOM 5392 C C . THR B 1 230 ? -26.625 17.859 15.656 1 96.69 230 THR B C 1
ATOM 5394 O O . THR B 1 230 ? -27.797 18.172 15.875 1 96.69 230 THR B O 1
ATOM 5397 N N . GLU B 1 231 ? -25.641 18.344 16.344 1 95.06 231 GLU B N 1
ATOM 5398 C CA . GLU B 1 231 ? -25.844 19.312 17.422 1 95.06 231 GLU B CA 1
ATOM 5399 C C . GLU B 1 231 ? -26.422 20.609 16.891 1 95.06 231 GLU B C 1
ATOM 5401 O O . GLU B 1 231 ? -27.281 21.234 17.531 1 95.06 231 GLU B O 1
ATOM 5406 N N . THR B 1 232 ? -25.906 21.047 15.766 1 92.69 232 THR B N 1
ATOM 5407 C CA . THR B 1 232 ? -26.438 22.25 15.141 1 92.69 232 THR B CA 1
ATOM 5408 C C . THR B 1 232 ? -27.922 22.078 14.812 1 92.69 232 THR B C 1
ATOM 5410 O O . THR B 1 232 ? -28.719 22.984 15.031 1 92.69 232 THR B O 1
ATOM 5413 N N . LEU B 1 233 ? -28.266 20.922 14.305 1 94.38 233 LEU B N 1
ATOM 5414 C CA . LEU B 1 233 ? -29.656 20.641 13.93 1 94.38 233 LEU B CA 1
ATOM 5415 C C . LEU B 1 233 ? -30.547 20.594 15.156 1 94.38 233 LEU B C 1
ATOM 5417 O O . LEU B 1 233 ? -31.719 20.969 15.086 1 94.38 233 LEU B O 1
ATOM 5421 N N . ASP B 1 234 ? -30.047 20.219 16.266 1 94.12 234 ASP B N 1
ATOM 5422 C CA . ASP B 1 234 ? -30.812 20.125 17.5 1 94.12 234 ASP B CA 1
ATOM 5423 C C . ASP B 1 234 ? -31.062 21.5 18.109 1 94.12 234 ASP B C 1
ATOM 5425 O O . ASP B 1 234 ? -32.094 21.719 18.766 1 94.12 234 ASP B O 1
ATOM 5429 N N . LYS B 1 235 ? -30.172 22.438 17.922 1 89.75 235 LYS B N 1
ATOM 5430 C CA . LYS B 1 235 ? -30.234 23.719 18.625 1 89.75 235 LYS B CA 1
ATOM 5431 C C . LYS B 1 235 ? -30.703 24.844 17.703 1 89.75 235 LYS B C 1
ATOM 5433 O O . LYS B 1 235 ? -31.219 25.859 18.188 1 89.75 235 LYS B O 1
ATOM 5438 N N . GLU B 1 236 ? -30.422 24.719 16.453 1 84.88 236 GLU B N 1
ATOM 5439 C CA . GLU B 1 236 ? -30.609 25.828 15.531 1 84.88 236 GLU B CA 1
ATOM 5440 C C . GLU B 1 236 ? -32.062 25.906 15.047 1 84.88 236 GLU B C 1
ATOM 5442 O O . GLU B 1 236 ? -32.688 24.891 14.758 1 84.88 236 GLU B O 1
ATOM 5447 N N . GLU B 1 237 ? -32.5 27.188 15.023 1 88.56 237 GLU B N 1
ATOM 5448 C CA . GLU B 1 237 ? -33.875 27.422 14.555 1 88.56 237 GLU B CA 1
ATOM 5449 C C . GLU B 1 237 ? -33.875 28.078 13.18 1 88.56 237 GLU B C 1
ATOM 5451 O O . GLU B 1 237 ? -34.875 27.953 12.445 1 88.56 237 GLU B O 1
ATOM 5456 N N . ASP B 1 238 ? -32.812 28.688 12.836 1 89.81 238 ASP B N 1
ATOM 5457 C CA . ASP B 1 238 ? -32.719 29.328 11.523 1 89.81 238 ASP B CA 1
ATOM 5458 C C . ASP B 1 238 ? -32.781 28.281 10.406 1 89.81 238 ASP B C 1
ATOM 5460 O O . ASP B 1 238 ? -31.938 27.375 10.359 1 89.81 238 ASP B O 1
ATOM 5464 N N . GLU B 1 239 ? -33.656 28.469 9.539 1 91.12 239 GLU B N 1
ATOM 5465 C CA . GLU B 1 239 ? -33.938 27.469 8.508 1 91.12 239 GLU B CA 1
ATOM 5466 C C . GLU B 1 239 ? -32.75 27.312 7.559 1 91.12 239 GLU B C 1
ATOM 5468 O O . GLU B 1 239 ? -32.469 26.219 7.094 1 91.12 239 GLU B O 1
ATOM 5473 N N . ASP B 1 240 ? -32.125 28.406 7.211 1 89.44 240 ASP B N 1
ATOM 5474 C CA . ASP B 1 240 ? -31 28.344 6.297 1 89.44 240 ASP B CA 1
ATOM 5475 C C . ASP B 1 240 ? -29.828 27.594 6.914 1 89.44 240 ASP B C 1
ATOM 5477 O O . ASP B 1 240 ? -29.188 26.781 6.246 1 89.44 240 ASP B O 1
ATOM 5481 N N . ILE B 1 241 ? -29.625 27.875 8.148 1 88.81 241 ILE B N 1
ATOM 5482 C CA . ILE B 1 241 ? -28.531 27.203 8.867 1 88.81 241 ILE B CA 1
ATOM 5483 C C . ILE B 1 241 ? -28.859 25.719 9.023 1 88.81 241 ILE B C 1
ATOM 5485 O O . ILE B 1 241 ? -27.969 24.875 8.898 1 88.81 241 ILE B O 1
ATOM 5489 N N . ARG B 1 242 ? -30.078 25.438 9.242 1 93.12 242 ARG B N 1
ATOM 5490 C CA . ARG B 1 242 ? -30.516 24.062 9.383 1 93.12 242 ARG B CA 1
ATOM 5491 C C . ARG B 1 242 ? -30.344 23.297 8.078 1 93.12 242 ARG B C 1
ATOM 5493 O O . ARG B 1 242 ? -29.891 22.141 8.078 1 93.12 242 ARG B O 1
ATOM 5500 N N . GLU B 1 243 ? -30.719 23.891 7.031 1 93.75 243 GLU B N 1
ATOM 5501 C CA . GLU B 1 243 ? -30.578 23.25 5.723 1 93.75 243 GLU B CA 1
ATOM 5502 C C . GLU B 1 243 ? -29.125 22.953 5.406 1 93.75 243 GLU B C 1
ATOM 5504 O O . GLU B 1 243 ? -28.797 21.891 4.879 1 93.75 243 GLU B O 1
ATOM 5509 N N . ASP B 1 244 ? -28.25 23.922 5.711 1 92.44 244 ASP B N 1
ATOM 5510 C CA . ASP B 1 244 ? -26.828 23.734 5.492 1 92.44 244 ASP B CA 1
ATOM 5511 C C . ASP B 1 244 ? -26.297 22.562 6.332 1 92.44 244 ASP B C 1
ATOM 5513 O O . ASP B 1 244 ? -25.484 21.766 5.852 1 92.44 244 ASP B O 1
ATOM 5517 N N . ALA B 1 245 ? -26.734 22.531 7.535 1 95.06 245 ALA B N 1
ATOM 5518 C CA . ALA B 1 245 ? -26.312 21.469 8.445 1 95.06 245 ALA B CA 1
ATOM 5519 C C . ALA B 1 245 ? -26.812 20.109 7.961 1 95.06 245 ALA B C 1
ATOM 5521 O O . ALA B 1 245 ? -26.094 19.109 8.07 1 95.06 245 ALA B O 1
ATOM 5522 N N . GLU B 1 246 ? -28.016 20.062 7.488 1 96.62 246 GLU B N 1
ATOM 5523 C CA . GLU B 1 246 ? -28.562 18.828 6.949 1 96.62 246 GLU B CA 1
ATOM 5524 C C . GLU B 1 246 ? -27.766 18.344 5.738 1 96.62 246 GLU B C 1
ATOM 5526 O O . GLU B 1 246 ? -27.5 17.156 5.598 1 96.62 246 GLU B O 1
ATOM 5531 N N . ASP B 1 247 ? -27.453 19.281 4.883 1 96.81 247 ASP B N 1
ATOM 5532 C CA . ASP B 1 247 ? -26.656 18.953 3.701 1 96.81 247 ASP B CA 1
ATOM 5533 C C . ASP B 1 247 ? -25.281 18.406 4.09 1 96.81 247 ASP B C 1
ATOM 5535 O O . ASP B 1 247 ? -24.828 17.406 3.535 1 96.81 247 ASP B O 1
ATOM 5539 N N . CYS B 1 248 ? -24.703 19.047 4.98 1 97.38 248 CYS B N 1
ATOM 5540 C CA . CYS B 1 248 ? -23.375 18.641 5.438 1 97.38 248 CYS B CA 1
ATOM 5541 C C . CYS B 1 248 ? -23.438 17.25 6.074 1 97.38 248 CYS B C 1
ATOM 5543 O O . CYS B 1 248 ? -22.547 16.422 5.84 1 97.38 248 CYS B O 1
ATOM 5545 N N . LEU B 1 249 ? -24.438 17.047 6.891 1 98 249 LEU B N 1
ATOM 5546 C CA . LEU B 1 249 ? -24.609 15.75 7.543 1 98 249 LEU B CA 1
ATOM 5547 C C . LEU B 1 249 ? -24.812 14.648 6.516 1 98 249 LEU B C 1
ATOM 5549 O O . LEU B 1 249 ? -24.297 13.539 6.668 1 98 249 LEU B O 1
ATOM 5553 N N . ARG B 1 250 ? -25.562 14.945 5.523 1 98.06 250 ARG B N 1
ATOM 5554 C CA . ARG B 1 250 ? -25.797 13.984 4.449 1 98.06 250 ARG B CA 1
ATOM 5555 C C . ARG B 1 250 ? -24.5 13.617 3.75 1 98.06 250 ARG B C 1
ATOM 5557 O O . ARG B 1 250 ? -24.203 12.438 3.553 1 98.06 250 ARG B O 1
ATOM 5564 N N . VAL B 1 251 ? -23.734 14.594 3.387 1 98.38 251 VAL B N 1
ATOM 5565 C CA . VAL B 1 251 ? -22.453 14.367 2.697 1 98.38 251 VAL B CA 1
ATOM 5566 C C . VAL B 1 251 ? -21.5 13.602 3.609 1 98.38 251 VAL B C 1
ATOM 5568 O O . VAL B 1 251 ? -20.844 12.656 3.17 1 98.38 251 VAL B O 1
ATOM 5571 N N . ALA B 1 252 ? -21.438 13.977 4.859 1 98.69 252 ALA B N 1
ATOM 5572 C CA . ALA B 1 252 ? -20.562 13.289 5.824 1 98.69 252 ALA B CA 1
ATOM 5573 C C . ALA B 1 252 ? -20.953 11.82 5.965 1 98.69 252 ALA B C 1
ATOM 5575 O O . ALA B 1 252 ? -20.094 10.953 6.102 1 98.69 252 ALA B O 1
ATOM 5576 N N . THR B 1 253 ? -22.25 11.57 5.949 1 98.62 253 THR B N 1
ATOM 5577 C CA . THR B 1 253 ? -22.75 10.211 6.055 1 98.62 253 THR B CA 1
ATOM 5578 C C . THR B 1 253 ? -22.359 9.391 4.824 1 98.62 253 THR B C 1
ATOM 5580 O O . THR B 1 253 ? -21.969 8.234 4.938 1 98.62 253 THR B O 1
ATOM 5583 N N . ARG B 1 254 ? -22.484 10.031 3.701 1 98.62 254 ARG B N 1
ATOM 5584 C CA . ARG B 1 254 ? -22.094 9.359 2.467 1 98.62 254 ARG B CA 1
ATOM 5585 C C . ARG B 1 254 ? -20.594 9.086 2.439 1 98.62 254 ARG B C 1
ATOM 5587 O O . ARG B 1 254 ? -20.156 8.031 1.979 1 98.62 254 ARG B O 1
ATOM 5594 N N . LEU B 1 255 ? -19.797 10.008 2.885 1 98.81 255 LEU B N 1
ATOM 5595 C CA . LEU B 1 255 ? -18.344 9.812 2.969 1 98.81 255 LEU B CA 1
ATOM 5596 C C . LEU B 1 255 ? -18.016 8.695 3.943 1 98.81 255 LEU B C 1
ATOM 5598 O O . LEU B 1 255 ? -17.078 7.918 3.701 1 98.81 255 LEU B O 1
ATOM 5602 N N . THR B 1 256 ? -18.75 8.633 5.027 1 98.62 256 THR B N 1
ATOM 5603 C CA . THR B 1 256 ? -18.547 7.57 6.008 1 98.62 256 THR B CA 1
ATOM 5604 C C . THR B 1 256 ? -18.797 6.199 5.383 1 98.62 256 THR B C 1
ATOM 5606 O O . THR B 1 256 ? -18.062 5.246 5.656 1 98.62 256 THR B O 1
ATOM 5609 N N . SER B 1 257 ? -19.781 6.137 4.512 1 98.12 257 SER B N 1
ATOM 5610 C CA . SER B 1 257 ? -20.109 4.887 3.83 1 98.12 257 SER B CA 1
ATOM 5611 C C . SER B 1 257 ? -19.047 4.539 2.791 1 98.12 257 SER B C 1
ATOM 5613 O O . SER B 1 257 ? -18.781 3.361 2.535 1 98.12 257 SER B O 1
ATOM 5615 N N . LEU B 1 258 ? -18.453 5.531 2.195 1 98.25 258 LEU B N 1
ATOM 5616 C CA . LEU B 1 258 ? -17.453 5.355 1.153 1 98.25 258 LEU B CA 1
ATOM 5617 C C . LEU B 1 258 ? -16.094 5 1.759 1 98.25 258 LEU B C 1
ATOM 5619 O O . LEU B 1 258 ? -15.281 4.344 1.111 1 98.25 258 LEU B O 1
ATOM 5623 N N . LEU B 1 259 ? -15.828 5.34 3.014 1 98.56 259 LEU B N 1
ATOM 5624 C CA . LEU B 1 259 ? -14.539 5.262 3.691 1 98.56 259 LEU B CA 1
ATOM 5625 C C . LEU B 1 259 ? -13.992 3.84 3.656 1 98.56 259 LEU B C 1
ATOM 5627 O O . LEU B 1 259 ? -12.875 3.611 3.186 1 98.56 259 LEU B O 1
ATOM 5631 N N . PRO B 1 260 ? -14.805 2.801 4.035 1 97.12 260 PRO B N 1
ATOM 5632 C CA . PRO B 1 260 ? -14.258 1.442 4.074 1 97.12 260 PRO B CA 1
ATOM 5633 C C . PRO B 1 260 ? -14.008 0.866 2.684 1 97.12 260 PRO B C 1
ATOM 5635 O O . PRO B 1 260 ? -13.352 -0.17 2.551 1 97.12 260 PRO B O 1
ATOM 5638 N N . LYS B 1 261 ? -14.531 1.499 1.65 1 97.5 261 LYS B N 1
ATOM 5639 C CA . LYS B 1 261 ? -14.344 1.022 0.283 1 97.5 261 LYS B CA 1
ATOM 5640 C C . LYS B 1 261 ? -13.008 1.487 -0.28 1 97.5 261 LYS B C 1
ATOM 5642 O O . LYS B 1 261 ? -12.516 0.935 -1.268 1 97.5 261 LYS B O 1
ATOM 5647 N N . ILE B 1 262 ? -12.43 2.5 0.318 1 97.19 262 ILE B N 1
ATOM 5648 C CA . ILE B 1 262 ? -11.18 3.078 -0.161 1 97.19 262 ILE B CA 1
ATOM 5649 C C . ILE B 1 262 ? -10.047 2.738 0.807 1 97.19 262 ILE B C 1
ATOM 5651 O O . ILE B 1 262 ? -8.906 2.518 0.388 1 97.19 262 ILE B O 1
ATOM 5655 N N . PHE B 1 263 ? -10.391 2.695 2.127 1 97.44 263 PHE B N 1
ATOM 5656 C CA . PHE B 1 263 ? -9.422 2.436 3.178 1 97.44 263 PHE B CA 1
ATOM 5657 C C . PHE B 1 263 ? -9.789 1.186 3.967 1 97.44 263 PHE B C 1
ATOM 5659 O O . PHE B 1 263 ? -10.875 1.112 4.547 1 97.44 263 PHE B O 1
ATOM 5666 N N . PRO B 1 264 ? -8.875 0.272 4.031 1 95.5 264 PRO B N 1
ATOM 5667 C CA . PRO B 1 264 ? -9.195 -0.959 4.754 1 95.5 264 PRO B CA 1
ATOM 5668 C C . PRO B 1 264 ? -9.453 -0.718 6.242 1 95.5 264 PRO B C 1
ATOM 5670 O O . PRO B 1 264 ? -8.766 0.093 6.867 1 95.5 264 PRO B O 1
ATOM 5673 N N . LEU B 1 265 ? -10.422 -1.426 6.719 1 95.44 265 LEU B N 1
ATOM 5674 C CA . LEU B 1 265 ? -10.758 -1.361 8.141 1 95.44 265 LEU B CA 1
ATOM 5675 C C . LEU B 1 265 ? -9.656 -1.995 8.984 1 95.44 265 LEU B C 1
ATOM 5677 O O . LEU B 1 265 ? -9.289 -1.465 10.039 1 95.44 265 LEU B O 1
ATOM 5681 N N . TYR B 1 266 ? -9.133 -3.162 8.523 1 94.19 266 TYR B N 1
ATOM 5682 C CA . TYR B 1 266 ? -8.109 -3.887 9.266 1 94.19 266 TYR B CA 1
ATOM 5683 C C . TYR B 1 266 ? -6.727 -3.625 8.68 1 94.19 266 TYR B C 1
ATOM 5685 O O . TYR B 1 266 ? -6.52 -3.766 7.469 1 94.19 266 TYR B O 1
ATOM 5693 N N . GLN B 1 267 ? -5.926 -3.162 9.555 1 90.12 267 GLN B N 1
ATOM 5694 C CA . GLN B 1 267 ? -4.543 -2.863 9.195 1 90.12 267 GLN B CA 1
ATOM 5695 C C . GLN B 1 267 ? -3.572 -3.436 10.227 1 90.12 267 GLN B C 1
ATOM 5697 O O . GLN B 1 267 ? -3.652 -3.105 11.414 1 90.12 267 GLN B O 1
ATOM 5702 N N . SER B 1 268 ? -2.717 -4.344 9.797 1 90.81 268 SER B N 1
ATOM 5703 C CA . SER B 1 268 ? -1.65 -4.879 10.641 1 90.81 268 SER B CA 1
ATOM 5704 C C . SER B 1 268 ? -0.372 -5.094 9.836 1 90.81 268 SER B C 1
ATOM 5706 O O . SER B 1 268 ? -0.395 -5.746 8.789 1 90.81 268 SER B O 1
ATOM 5708 N N . PRO B 1 269 ? 0.814 -4.582 10.266 1 92.75 269 PRO B N 1
ATOM 5709 C CA . PRO B 1 269 ? 0.975 -3.686 11.406 1 92.75 269 PRO B CA 1
ATOM 5710 C C . PRO B 1 269 ? 0.405 -2.293 11.148 1 92.75 269 PRO B C 1
ATOM 5712 O O . PRO B 1 269 ? -0.16 -2.039 10.086 1 92.75 269 PRO B O 1
ATOM 5715 N N . ALA B 1 270 ? 0.545 -1.428 12.125 1 94.56 270 ALA B N 1
ATOM 5716 C CA . ALA B 1 270 ? 0.099 -0.047 11.961 1 94.56 270 ALA B CA 1
ATOM 5717 C C . ALA B 1 270 ? 0.786 0.611 10.766 1 94.56 270 ALA B C 1
ATOM 5719 O O . ALA B 1 270 ? 1.922 0.267 10.43 1 94.56 270 ALA B O 1
ATOM 5720 N N . GLU B 1 271 ? 0.139 1.529 10.148 1 94.75 271 GLU B N 1
ATOM 5721 C CA . GLU B 1 271 ? 0.652 2.182 8.945 1 94.75 271 GLU B CA 1
ATOM 5722 C C . GLU B 1 271 ? 1.933 2.957 9.242 1 94.75 271 GLU B C 1
ATOM 5724 O O . GLU B 1 271 ? 2.057 3.576 10.305 1 94.75 271 GLU B O 1
ATOM 5729 N N . ARG B 1 272 ? 2.842 2.902 8.336 1 93.5 272 ARG B N 1
ATOM 5730 C CA . ARG B 1 272 ? 3.998 3.791 8.398 1 93.5 272 ARG B CA 1
ATOM 5731 C C . ARG B 1 272 ? 3.594 5.234 8.109 1 93.5 272 ARG B C 1
ATOM 5733 O O . ARG B 1 272 ? 2.736 5.488 7.266 1 93.5 272 ARG B O 1
ATOM 5740 N N . THR B 1 273 ? 4.23 6.129 8.766 1 96.75 273 THR B N 1
ATOM 5741 C CA . THR B 1 273 ? 3.838 7.531 8.633 1 96.75 273 THR B CA 1
ATOM 5742 C C . THR B 1 273 ? 5.066 8.422 8.516 1 96.75 273 THR B C 1
ATOM 5744 O O . THR B 1 273 ? 6.191 7.977 8.75 1 96.75 273 THR B O 1
ATOM 5747 N N . VAL B 1 274 ? 4.863 9.602 8.039 1 97.06 274 VAL B N 1
ATOM 5748 C CA . VAL B 1 274 ? 5.906 10.617 7.918 1 97.06 274 VAL B CA 1
ATOM 5749 C C . VAL B 1 274 ? 5.406 11.945 8.469 1 97.06 274 VAL B C 1
ATOM 5751 O O . VAL B 1 274 ? 4.215 12.25 8.375 1 97.06 274 VAL B O 1
ATOM 5754 N N . LEU B 1 275 ? 6.312 12.68 9.023 1 97.19 275 LEU B N 1
ATOM 5755 C CA . LEU B 1 275 ? 5.953 14.023 9.461 1 97.19 275 LEU B CA 1
ATOM 5756 C C . LEU B 1 275 ? 5.598 14.906 8.273 1 97.19 275 LEU B C 1
ATOM 5758 O O . LEU B 1 275 ? 6.383 15.031 7.324 1 97.19 275 LEU B O 1
ATOM 5762 N N . TRP B 1 276 ? 4.43 15.438 8.336 1 96.38 276 TRP B N 1
ATOM 5763 C CA . TRP B 1 276 ? 3.926 16.219 7.211 1 96.38 276 TRP B CA 1
ATOM 5764 C C . TRP B 1 276 ? 3.486 17.609 7.66 1 96.38 276 TRP B C 1
ATOM 5766 O O . TRP B 1 276 ? 2.59 17.734 8.5 1 96.38 276 TRP B O 1
ATOM 5776 N N . HIS B 1 277 ? 4.164 18.625 7.133 1 97.25 277 HIS B N 1
ATOM 5777 C CA . HIS B 1 277 ? 3.801 20.016 7.422 1 97.25 277 HIS B CA 1
ATOM 5778 C C . HIS B 1 277 ? 2.602 20.453 6.586 1 97.25 277 HIS B C 1
ATOM 5780 O O . HIS B 1 277 ? 2.748 20.781 5.41 1 97.25 277 HIS B O 1
ATOM 5786 N N . ASP B 1 278 ? 1.449 20.547 7.137 1 92.25 278 ASP B N 1
ATOM 5787 C CA . ASP B 1 278 ? 0.207 20.734 6.395 1 92.25 278 ASP B CA 1
ATOM 5788 C C . ASP B 1 278 ? 0.032 22.203 5.984 1 92.25 278 ASP B C 1
ATOM 5790 O O . ASP B 1 278 ? -0.848 22.516 5.184 1 92.25 278 ASP B O 1
ATOM 5794 N N . ASP B 1 279 ? 0.869 23.109 6.5 1 94.81 279 ASP B N 1
ATOM 5795 C CA . ASP B 1 279 ? 0.758 24.516 6.141 1 94.81 279 ASP B CA 1
ATOM 5796 C C . ASP B 1 279 ? 2.104 25.062 5.676 1 94.81 279 ASP B C 1
ATOM 5798 O O . ASP B 1 279 ? 2.535 26.125 6.133 1 94.81 279 ASP B O 1
ATOM 5802 N N . LEU B 1 280 ? 2.695 24.359 4.836 1 97.25 280 LEU B N 1
ATOM 5803 C CA . LEU B 1 280 ? 3.945 24.844 4.254 1 97.25 280 LEU B CA 1
ATOM 5804 C C . LEU B 1 280 ? 3.68 25.922 3.209 1 97.25 280 LEU B C 1
ATOM 5806 O O . LEU B 1 280 ? 3.992 25.734 2.029 1 97.25 280 LEU B O 1
ATOM 5810 N N . SER B 1 281 ? 3.188 27.062 3.609 1 97.12 281 SER B N 1
ATOM 5811 C CA . SER B 1 281 ? 2.91 28.234 2.781 1 97.12 281 SER B CA 1
ATOM 5812 C C . SER B 1 281 ? 4.125 29.156 2.697 1 97.12 281 SER B C 1
ATOM 5814 O O . SER B 1 281 ? 5.09 28.984 3.443 1 97.12 281 SER B O 1
ATOM 5816 N N . LEU B 1 282 ? 4.043 30.094 1.854 1 97.19 282 LEU B N 1
ATOM 5817 C CA . LEU B 1 282 ? 5.129 31.047 1.693 1 97.19 282 LEU B CA 1
ATOM 5818 C C . LEU B 1 282 ? 5.352 31.844 2.979 1 97.19 282 LEU B C 1
ATOM 5820 O O . LEU B 1 282 ? 6.465 32.281 3.25 1 97.19 282 LEU B O 1
ATOM 5824 N N . GLN B 1 283 ? 4.336 31.922 3.805 1 95.44 283 GLN B N 1
ATOM 5825 C CA . GLN B 1 283 ? 4.434 32.656 5.066 1 95.44 283 GLN B CA 1
ATOM 5826 C C . GLN B 1 283 ? 5.328 31.922 6.059 1 95.44 283 GLN B C 1
ATOM 5828 O O . GLN B 1 283 ? 5.957 32.531 6.914 1 95.44 283 GLN B O 1
ATOM 5833 N N . ASN B 1 284 ? 5.441 30.641 5.867 1 97.44 284 ASN B N 1
ATOM 5834 C CA . ASN B 1 284 ? 6.137 29.812 6.848 1 97.44 284 ASN B CA 1
ATOM 5835 C C . ASN B 1 284 ? 7.527 29.406 6.359 1 97.44 284 ASN B C 1
ATOM 5837 O O . ASN B 1 284 ? 8.164 28.531 6.941 1 97.44 284 ASN B O 1
ATOM 5841 N N . ILE B 1 285 ? 7.902 30.016 5.273 1 98.56 285 ILE B N 1
ATOM 5842 C CA . ILE B 1 285 ? 9.25 29.844 4.746 1 98.56 285 ILE B CA 1
ATOM 5843 C C . ILE B 1 285 ? 10.016 31.156 4.828 1 98.56 285 ILE B C 1
ATOM 5845 O O . ILE B 1 285 ? 9.602 32.156 4.234 1 98.56 285 ILE B O 1
ATOM 5849 N N . LEU B 1 286 ? 11.109 31.141 5.566 1 98.44 286 LEU B N 1
ATOM 5850 C CA . LEU B 1 286 ? 11.961 32.344 5.648 1 98.44 286 LEU B CA 1
ATOM 5851 C C . LEU B 1 286 ? 13.141 32.219 4.691 1 98.44 286 LEU B C 1
ATOM 5853 O O . LEU B 1 286 ? 13.719 31.141 4.535 1 98.44 286 LEU B O 1
ATOM 5857 N N . ILE B 1 287 ? 13.445 33.312 4.066 1 98.25 287 ILE B N 1
ATOM 5858 C CA . ILE B 1 287 ? 14.562 33.312 3.135 1 98.25 287 ILE B CA 1
ATOM 5859 C C . ILE B 1 287 ? 15.438 34.562 3.383 1 98.25 287 ILE B C 1
ATOM 5861 O O . ILE B 1 287 ? 14.977 35.531 3.977 1 98.25 287 ILE B O 1
ATOM 5865 N N . ASP B 1 288 ? 16.688 34.469 2.98 1 97.75 288 ASP B N 1
ATOM 5866 C CA . ASP B 1 288 ? 17.578 35.656 3.033 1 97.75 288 ASP B CA 1
ATOM 5867 C C . ASP B 1 288 ? 17.578 36.406 1.703 1 97.75 288 ASP B C 1
ATOM 5869 O O . ASP B 1 288 ? 16.703 36.188 0.863 1 97.75 288 ASP B O 1
ATOM 5873 N N . ASP B 1 289 ? 18.5 37.281 1.528 1 94.06 289 ASP B N 1
ATOM 5874 C CA . ASP B 1 289 ? 18.547 38.156 0.366 1 94.06 289 ASP B CA 1
ATOM 5875 C C . ASP B 1 289 ? 18.922 37.406 -0.896 1 94.06 289 ASP B C 1
ATOM 5877 O O . ASP B 1 289 ? 18.625 37.844 -2.01 1 94.06 289 ASP B O 1
ATOM 5881 N N . ASP B 1 290 ? 19.5 36.281 -0.732 1 93.44 290 ASP B N 1
ATOM 5882 C CA . ASP B 1 290 ? 19.938 35.469 -1.86 1 93.44 290 ASP B CA 1
ATOM 5883 C C . ASP B 1 290 ? 18.953 34.312 -2.127 1 93.44 290 ASP B C 1
ATOM 5885 O O . ASP B 1 290 ? 19.297 33.344 -2.799 1 93.44 290 ASP B O 1
ATOM 5889 N N . ALA B 1 291 ? 17.766 34.344 -1.511 1 94.56 291 ALA B N 1
ATOM 5890 C CA . ALA B 1 291 ? 16.703 33.375 -1.688 1 94.56 291 ALA B CA 1
ATOM 5891 C C . ALA B 1 291 ? 17.078 32.031 -1.065 1 94.56 291 ALA B C 1
ATOM 5893 O O . ALA B 1 291 ? 16.516 30.984 -1.424 1 94.56 291 ALA B O 1
ATOM 5894 N N . LYS B 1 292 ? 18.047 32.094 -0.225 1 97.69 292 LYS B N 1
ATOM 5895 C CA . LYS B 1 292 ? 18.375 30.891 0.554 1 97.69 292 LYS B CA 1
ATOM 5896 C C . LYS B 1 292 ? 17.375 30.703 1.704 1 97.69 292 LYS B C 1
ATOM 5898 O O . LYS B 1 292 ? 17.062 31.656 2.418 1 97.69 292 LYS B O 1
ATOM 5903 N N . VAL B 1 293 ? 16.844 29.484 1.821 1 98.56 293 VAL B N 1
ATOM 5904 C CA . VAL B 1 293 ? 15.914 29.203 2.908 1 98.56 293 VAL B CA 1
ATOM 5905 C C . VAL B 1 293 ? 16.656 29.234 4.246 1 98.56 293 VAL B C 1
ATOM 5907 O O . VAL B 1 293 ? 17.609 28.484 4.445 1 98.56 293 VAL B O 1
ATOM 5910 N N . THR B 1 294 ? 16.188 30.047 5.121 1 98.56 294 THR B N 1
ATOM 5911 C CA . THR B 1 294 ? 16.859 30.219 6.402 1 98.56 294 THR B CA 1
ATOM 5912 C C . THR B 1 294 ? 16.078 29.531 7.52 1 98.56 294 THR B C 1
ATOM 5914 O O . THR B 1 294 ? 16.609 29.266 8.594 1 98.56 294 THR B O 1
ATOM 5917 N N . ALA B 1 295 ? 14.742 29.297 7.227 1 98.5 295 ALA B N 1
ATOM 5918 C CA . ALA B 1 295 ? 13.953 28.578 8.227 1 98.5 295 ALA B CA 1
ATOM 5919 C C . ALA B 1 295 ? 12.617 28.125 7.652 1 98.5 295 ALA B C 1
ATOM 5921 O O . ALA B 1 295 ? 12.078 28.766 6.738 1 98.5 295 ALA B O 1
ATOM 5922 N N . VAL B 1 296 ? 12.117 27.062 8.109 1 98.62 296 VAL B N 1
ATOM 5923 C CA . VAL B 1 296 ? 10.719 26.656 8.023 1 98.62 296 VAL B CA 1
ATOM 5924 C C . VAL B 1 296 ? 10.07 26.719 9.406 1 98.62 296 VAL B C 1
ATOM 5926 O O . VAL B 1 296 ? 10.555 26.078 10.344 1 98.62 296 VAL B O 1
ATOM 5929 N N . VAL B 1 297 ? 8.984 27.484 9.492 1 97.31 297 VAL B N 1
ATOM 5930 C CA . VAL B 1 297 ? 8.461 27.766 10.828 1 97.31 297 VAL B CA 1
ATOM 5931 C C . VAL B 1 297 ? 7.02 27.266 10.938 1 97.31 297 VAL B C 1
ATOM 5933 O O . VAL B 1 297 ? 6.492 26.672 10 1 97.31 297 VAL B O 1
ATOM 5936 N N . ASP B 1 298 ? 6.426 27.344 12.078 1 96.06 298 ASP B N 1
ATOM 5937 C CA . ASP B 1 298 ? 5.035 27.031 12.398 1 96.06 298 ASP B CA 1
ATOM 5938 C C . ASP B 1 298 ? 4.777 25.531 12.367 1 96.06 298 ASP B C 1
ATOM 5940 O O . ASP B 1 298 ? 3.934 25.062 11.602 1 96.06 298 ASP B O 1
ATOM 5944 N N . TRP B 1 299 ? 5.406 24.891 13.242 1 97.25 299 TRP B N 1
ATOM 5945 C CA . TRP B 1 299 ? 5.285 23.438 13.32 1 97.25 299 TRP B CA 1
ATOM 5946 C C . TRP B 1 299 ? 4.238 23.031 14.359 1 97.25 299 TRP B C 1
ATOM 5948 O O . TRP B 1 299 ? 4.215 21.891 14.82 1 97.25 299 TRP B O 1
ATOM 5958 N N . GLU B 1 300 ? 3.449 24.109 14.695 1 95.25 300 GLU B N 1
ATOM 5959 C CA . GLU B 1 300 ? 2.357 23.797 15.609 1 95.25 300 GLU B CA 1
ATOM 5960 C C . GLU B 1 300 ? 1.304 22.922 14.938 1 95.25 300 GLU B C 1
ATOM 5962 O O . GLU B 1 300 ? 1.025 23.094 13.75 1 95.25 300 GLU B O 1
ATOM 5967 N N . CYS B 1 301 ? 0.758 21.938 15.398 1 95.06 301 CYS B N 1
ATOM 5968 C CA . CYS B 1 301 ? -0.31 21.062 14.93 1 95.06 301 CYS B CA 1
ATOM 5969 C C . CYS B 1 301 ? 0.186 20.141 13.812 1 95.06 301 CYS B C 1
ATOM 5971 O O . CYS B 1 301 ? -0.607 19.656 13.008 1 95.06 301 CYS B O 1
ATOM 5973 N N . VAL B 1 302 ? 1.452 20.016 13.625 1 97.25 302 VAL B N 1
ATOM 5974 C CA . VAL B 1 302 ? 2.01 19.094 12.641 1 97.25 302 VAL B CA 1
ATOM 5975 C C . VAL B 1 302 ? 2.039 17.688 13.219 1 97.25 302 VAL B C 1
ATOM 5977 O O . VAL B 1 302 ? 2.373 17.484 14.383 1 97.25 302 VAL B O 1
ATOM 5980 N N . SER B 1 303 ? 1.625 16.75 12.453 1 97.88 303 SER B N 1
ATOM 5981 C CA . SER B 1 303 ? 1.536 15.375 12.922 1 97.88 303 SER B CA 1
ATOM 5982 C C . SER B 1 303 ? 2.123 14.406 11.898 1 97.88 303 SER B C 1
ATOM 5984 O O . SER B 1 303 ? 2.369 14.781 10.75 1 97.88 303 SER B O 1
ATOM 5986 N N . ALA B 1 304 ? 2.455 13.234 12.391 1 98.06 304 ALA B N 1
ATOM 5987 C CA . ALA B 1 304 ? 2.768 12.125 11.492 1 98.06 304 ALA B CA 1
ATOM 5988 C C . ALA B 1 304 ? 1.529 11.68 10.719 1 98.06 304 ALA B C 1
ATOM 5990 O O . ALA B 1 304 ? 0.465 11.469 11.305 1 98.06 304 ALA B O 1
ATOM 5991 N N . LYS B 1 305 ? 1.647 11.641 9.414 1 97.81 305 LYS B N 1
ATOM 5992 C CA . LYS B 1 305 ? 0.562 11.281 8.508 1 97.81 305 LYS B CA 1
ATOM 5993 C C . LYS B 1 305 ? 0.97 10.125 7.59 1 97.81 305 LYS B C 1
ATOM 5995 O O . LYS B 1 305 ? 2.16 9.859 7.41 1 97.81 305 LYS B O 1
ATOM 6000 N N . PRO B 1 306 ? -0.06 9.453 7.031 1 96.94 306 PRO B N 1
ATOM 6001 C CA . PRO B 1 306 ? 0.272 8.344 6.133 1 96.94 306 PRO B CA 1
ATOM 6002 C C . PRO B 1 306 ? 1.112 8.789 4.938 1 96.94 306 PRO B C 1
ATOM 6004 O O . PRO B 1 306 ? 1.067 9.953 4.543 1 96.94 306 PRO B O 1
ATOM 6007 N N . LEU B 1 307 ? 1.796 7.867 4.336 1 95.12 307 LEU B N 1
ATOM 6008 C CA . LEU B 1 307 ? 2.748 8.133 3.262 1 95.12 307 LEU B CA 1
ATOM 6009 C C . LEU B 1 307 ? 2.059 8.812 2.082 1 95.12 307 LEU B C 1
ATOM 6011 O O . LEU B 1 307 ? 2.641 9.688 1.438 1 95.12 307 LEU B O 1
ATOM 6015 N N . TRP B 1 308 ? 0.817 8.391 1.817 1 95.62 308 TRP B N 1
ATOM 6016 C CA . TRP B 1 308 ? 0.129 8.938 0.654 1 95.62 308 TRP B CA 1
ATOM 6017 C C . TRP B 1 308 ? -0.161 10.422 0.843 1 95.62 308 TRP B C 1
ATOM 6019 O O . TRP B 1 308 ? -0.247 11.18 -0.131 1 95.62 308 TRP B O 1
ATOM 6029 N N . VAL B 1 309 ? -0.262 10.922 2.049 1 96.25 309 VAL B N 1
ATOM 6030 C CA . VAL B 1 309 ? -0.496 12.336 2.326 1 96.25 309 VAL B CA 1
ATOM 6031 C C . VAL B 1 309 ? 0.747 13.141 1.962 1 96.25 309 VAL B C 1
ATOM 6033 O O . VAL B 1 309 ? 0.64 14.281 1.508 1 96.25 309 VAL B O 1
ATOM 6036 N N . ALA B 1 310 ? 1.888 12.531 2.139 1 91.75 310 ALA B N 1
ATOM 6037 C CA . ALA B 1 310 ? 3.17 13.188 1.895 1 91.75 310 ALA B CA 1
ATOM 6038 C C . ALA B 1 310 ? 3.363 13.477 0.409 1 91.75 310 ALA B C 1
ATOM 6040 O O . ALA B 1 310 ? 4.242 14.258 0.033 1 91.75 310 ALA B O 1
ATOM 6041 N N . THR B 1 311 ? 2.516 12.898 -0.397 1 94.31 311 THR B N 1
ATOM 6042 C CA . THR B 1 311 ? 2.67 13.102 -1.833 1 94.31 311 THR B CA 1
ATOM 6043 C C . THR B 1 311 ? 1.918 14.352 -2.283 1 94.31 311 THR B C 1
ATOM 6045 O O . THR B 1 311 ? 2.021 14.766 -3.441 1 94.31 311 THR B O 1
ATOM 6048 N N . GLU B 1 312 ? 1.216 14.992 -1.377 1 93.25 312 GLU B N 1
ATOM 6049 C CA . GLU B 1 312 ? 0.54 16.25 -1.688 1 93.25 312 GLU B CA 1
ATOM 6050 C C . GLU B 1 312 ? 1.543 17.391 -1.888 1 93.25 312 GLU B C 1
ATOM 6052 O O . GLU B 1 312 ? 2.625 17.375 -1.296 1 93.25 312 GLU B O 1
ATOM 6057 N N . MET B 1 313 ? 1.124 18.281 -2.719 1 95.19 313 MET B N 1
ATOM 6058 C CA . MET B 1 313 ? 1.968 19.453 -2.934 1 95.19 313 MET B CA 1
ATOM 6059 C C . MET B 1 313 ? 1.995 20.344 -1.69 1 95.19 313 MET B C 1
ATOM 6061 O O . MET B 1 313 ? 0.976 20.516 -1.019 1 95.19 313 MET B O 1
ATOM 6065 N N . PRO B 1 314 ? 3.205 20.828 -1.401 1 97 314 PRO B N 1
ATOM 6066 C CA . PRO B 1 314 ? 3.199 21.844 -0.338 1 97 314 PRO B CA 1
ATOM 6067 C C . PRO B 1 314 ? 2.254 23 -0.633 1 97 314 PRO B C 1
ATOM 6069 O O . PRO B 1 314 ? 2.055 23.359 -1.797 1 97 314 PRO B O 1
ATOM 6072 N N . LYS B 1 315 ? 1.81 23.562 0.375 1 96.88 315 LYS B N 1
ATOM 6073 C CA . LYS B 1 315 ? 0.742 24.562 0.264 1 96.88 315 LYS B CA 1
ATOM 6074 C C . LYS B 1 315 ? 1.145 25.703 -0.668 1 96.88 315 LYS B C 1
ATOM 6076 O O . LYS B 1 315 ? 0.314 26.219 -1.419 1 96.88 315 LYS B O 1
ATOM 6081 N N . PHE B 1 316 ? 2.398 26.109 -0.709 1 97.56 316 PHE B N 1
ATOM 6082 C CA . PHE B 1 316 ? 2.814 27.281 -1.49 1 97.56 316 PHE B CA 1
ATOM 6083 C C . PHE B 1 316 ? 2.846 26.938 -2.977 1 97.56 316 PHE B C 1
ATOM 6085 O O . PHE B 1 316 ? 2.953 27.844 -3.816 1 97.56 316 PHE B O 1
ATOM 6092 N N . LEU B 1 317 ? 2.707 25.656 -3.264 1 97.62 317 LEU B N 1
ATOM 6093 C CA . LEU B 1 317 ? 2.688 25.234 -4.664 1 97.62 317 LEU B CA 1
ATOM 6094 C C . LEU B 1 317 ? 1.279 24.828 -5.086 1 97.62 317 LEU B C 1
ATOM 6096 O O . LEU B 1 317 ? 1.07 24.391 -6.223 1 97.62 317 LEU B O 1
ATOM 6100 N N . ASP B 1 318 ? 0.402 24.953 -4.152 1 93.25 318 ASP B N 1
ATOM 6101 C CA . ASP B 1 318 ? -0.99 24.625 -4.449 1 93.25 318 ASP B CA 1
ATOM 6102 C C . ASP B 1 318 ? -1.682 25.797 -5.164 1 93.25 318 ASP B C 1
ATOM 6104 O O . ASP B 1 318 ? -1.491 26.953 -4.801 1 93.25 318 ASP B O 1
ATOM 6108 N N . GLY B 1 319 ? -2.359 25.531 -6.234 1 90.38 319 GLY B N 1
ATOM 6109 C CA . GLY B 1 319 ? -3.076 26.562 -6.98 1 90.38 319 GLY B CA 1
ATOM 6110 C C . GLY B 1 319 ? -3.602 26.062 -8.312 1 90.38 319 GLY B C 1
ATOM 6111 O O . GLY B 1 319 ? -3.293 24.953 -8.734 1 90.38 319 GLY B O 1
ATOM 6112 N N . GLU B 1 320 ? -4.328 26.922 -8.961 1 91.12 320 GLU B N 1
ATOM 6113 C CA . GLU B 1 320 ? -4.883 26.578 -10.266 1 91.12 320 GLU B CA 1
ATOM 6114 C C . GLU B 1 320 ? -3.783 26.469 -11.32 1 91.12 320 GLU B C 1
ATOM 6116 O O . GLU B 1 320 ? -2.828 27.25 -11.312 1 91.12 320 GLU B O 1
ATOM 6121 N N . PRO B 1 321 ? -4.023 25.531 -12.234 1 93.19 321 PRO B N 1
ATOM 6122 C CA . PRO B 1 321 ? -3.023 25.391 -13.297 1 93.19 321 PRO B CA 1
ATOM 6123 C C . PRO B 1 321 ? -3.117 26.484 -14.352 1 93.19 321 PRO B C 1
ATOM 6125 O O . PRO B 1 321 ? -4.219 26.938 -14.688 1 93.19 321 PRO B O 1
ATOM 6128 N N . ARG B 1 322 ? -1.956 26.984 -14.711 1 95.75 322 ARG B N 1
ATOM 6129 C CA . ARG B 1 322 ? -1.812 27.938 -15.812 1 95.75 322 ARG B CA 1
ATOM 6130 C C . ARG B 1 322 ? -0.524 27.688 -16.594 1 95.75 322 ARG B C 1
ATOM 6132 O O . ARG B 1 322 ? 0.572 27.906 -16.062 1 95.75 322 ARG B O 1
ATOM 6139 N N . GLU B 1 323 ? -0.687 27.344 -17.844 1 95.62 323 GLU B N 1
ATOM 6140 C CA . GLU B 1 323 ? 0.474 26.922 -18.625 1 95.62 323 GLU B CA 1
ATOM 6141 C C . GLU B 1 323 ? 1.122 28.109 -19.328 1 95.62 323 GLU B C 1
ATOM 6143 O O . GLU B 1 323 ? 2.326 28.109 -19.594 1 95.62 323 GLU B O 1
ATOM 6148 N N . GLU B 1 324 ? 0.335 29.141 -19.609 1 96.12 324 GLU B N 1
ATOM 6149 C CA . GLU B 1 324 ? 0.864 30.297 -20.328 1 96.12 324 GLU B CA 1
ATOM 6150 C C . GLU B 1 324 ? 1.17 31.453 -19.375 1 96.12 324 GLU B C 1
ATOM 6152 O O . GLU B 1 324 ? 0.347 31.797 -18.516 1 96.12 324 GLU B O 1
ATOM 6157 N N . GLU B 1 325 ? 2.279 32.031 -19.578 1 96 325 GLU B N 1
ATOM 6158 C CA . GLU B 1 325 ? 2.648 33.188 -18.766 1 96 325 GLU B CA 1
ATOM 6159 C C . GLU B 1 325 ? 1.77 34.406 -19.109 1 96 325 GLU B C 1
ATOM 6161 O O . GLU B 1 325 ? 1.578 34.719 -20.281 1 96 325 GLU B O 1
ATOM 6166 N N . PRO B 1 326 ? 1.243 34.969 -18.062 1 95 326 PRO B N 1
ATOM 6167 C CA . PRO B 1 326 ? 0.427 36.156 -18.359 1 95 326 PRO B CA 1
ATOM 6168 C C . PRO B 1 326 ? 1.25 37.312 -18.906 1 95 326 PRO B C 1
ATOM 6170 O O . PRO B 1 326 ? 2.355 37.594 -18.438 1 95 326 PRO B O 1
ATOM 6173 N N . ASP B 1 327 ? 0.695 37.969 -19.891 1 94.5 327 ASP B N 1
ATOM 6174 C CA . ASP B 1 327 ? 1.292 39.156 -20.453 1 94.5 327 ASP B CA 1
ATOM 6175 C C . ASP B 1 327 ? 0.922 40.406 -19.641 1 94.5 327 ASP B C 1
ATOM 6177 O O . ASP B 1 327 ? -0.228 40.844 -19.656 1 94.5 327 ASP B O 1
ATOM 6181 N N . ARG B 1 328 ? 1.907 40.938 -19.062 1 91.56 328 ARG B N 1
ATOM 6182 C CA . ARG B 1 328 ? 1.723 42.031 -18.141 1 91.56 328 ARG B CA 1
ATOM 6183 C C . ARG B 1 328 ? 0.974 43.188 -18.812 1 91.56 328 ARG B C 1
ATOM 6185 O O . ARG B 1 328 ? 0.145 43.844 -18.188 1 91.56 328 ARG B O 1
ATOM 6192 N N . ASP B 1 329 ? 1.171 43.406 -20.031 1 91.25 329 ASP B N 1
ATOM 6193 C CA . ASP B 1 329 ? 0.625 44.562 -20.766 1 91.25 329 ASP B CA 1
ATOM 6194 C C . ASP B 1 329 ? -0.864 44.375 -21.047 1 91.25 329 ASP B C 1
ATOM 6196 O O . ASP B 1 329 ? -1.568 45.312 -21.359 1 91.25 329 ASP B O 1
ATOM 6200 N N . LYS B 1 330 ? -1.33 43.188 -20.906 1 92.81 330 LYS B N 1
ATOM 6201 C CA . LYS B 1 330 ? -2.723 42.906 -21.219 1 92.81 330 LYS B CA 1
ATOM 6202 C C . LYS B 1 330 ? -3.615 43.094 -20 1 92.81 330 LYS B C 1
ATOM 6204 O O . LYS B 1 330 ? -4.84 42.969 -20.094 1 92.81 330 LYS B O 1
ATOM 6209 N N . TYR B 1 331 ? -3.047 43.375 -18.922 1 91.94 331 TYR B N 1
ATOM 6210 C CA . TYR B 1 331 ? -3.807 43.562 -17.688 1 91.94 331 TYR B CA 1
ATOM 6211 C C . TYR B 1 331 ? -3.93 45.062 -17.359 1 91.94 331 TYR B C 1
ATOM 6213 O O . TYR B 1 331 ? -3.08 45.844 -17.766 1 91.94 331 TYR B O 1
ATOM 6221 N N . GLY B 1 332 ? -5.012 45.406 -16.719 1 86.69 332 GLY B N 1
ATOM 6222 C CA . GLY B 1 332 ? -5.258 46.781 -16.344 1 86.69 332 GLY B CA 1
ATOM 6223 C C . GLY B 1 332 ? -4.254 47.344 -15.344 1 86.69 332 GLY B C 1
ATOM 6224 O O . GLY B 1 332 ? -3.557 46.562 -14.68 1 86.69 332 GLY B O 1
ATOM 6225 N N . ASP B 1 333 ? -4.055 48.688 -15.32 1 84.44 333 ASP B N 1
ATOM 6226 C CA . ASP B 1 333 ? -3.184 49.344 -14.352 1 84.44 333 ASP B CA 1
ATOM 6227 C C . ASP B 1 333 ? -3.91 49.562 -13.023 1 84.44 333 ASP B C 1
ATOM 6229 O O . ASP B 1 333 ? -5.137 49.688 -13 1 84.44 333 ASP B O 1
ATOM 6233 N N . ALA B 1 334 ? -3.139 49.25 -12 1 77.19 334 ALA B N 1
ATOM 6234 C CA . ALA B 1 334 ? -3.715 49.531 -10.68 1 77.19 334 ALA B CA 1
ATOM 6235 C C . ALA B 1 334 ? -4.176 50.969 -10.562 1 77.19 334 ALA B C 1
ATOM 6237 O O . ALA B 1 334 ? -3.551 51.875 -11.117 1 77.19 334 ALA B O 1
ATOM 6238 N N . SER B 1 335 ? -5.512 51.312 -10.5 1 62.12 335 SER B N 1
ATOM 6239 C CA . SER B 1 335 ? -6.027 52.656 -10.375 1 62.12 335 SER B CA 1
ATOM 6240 C C . SER B 1 335 ? -5.223 53.469 -9.359 1 62.12 335 SER B C 1
ATOM 6242 O O . SER B 1 335 ? -4.82 52.938 -8.32 1 62.12 335 SER B O 1
ATOM 6244 N N . GLU B 1 336 ? -4.727 54.562 -9.734 1 51.62 336 GLU B N 1
ATOM 6245 C CA . GLU B 1 336 ? -4.105 55.594 -8.898 1 51.62 336 GLU B CA 1
ATOM 6246 C C . GLU B 1 336 ? -4.965 55.906 -7.676 1 51.62 336 GLU B C 1
ATOM 6248 O O . GLU B 1 336 ? -6.18 56.094 -7.797 1 51.62 336 GLU B O 1
ATOM 6253 N N . GLY B 1 337 ? -4.711 55.719 -6.336 1 51.06 337 GLY B N 1
ATOM 6254 C CA . GLY B 1 337 ? -5.344 56.031 -5.059 1 51.06 337 GLY B CA 1
ATOM 6255 C C . GLY B 1 337 ? -6.012 54.812 -4.438 1 51.06 337 GLY B C 1
ATOM 6256 O O . GLY B 1 337 ? -6.766 54.938 -3.473 1 51.06 337 GLY B O 1
ATOM 6257 N N . ALA B 1 338 ? -6.426 53.906 -5.199 1 47.5 338 ALA B N 1
ATOM 6258 C CA . ALA B 1 338 ? -7.105 52.844 -4.5 1 47.5 338 ALA B CA 1
ATOM 6259 C C . ALA B 1 338 ? -6.297 52.375 -3.291 1 47.5 338 ALA B C 1
ATOM 6261 O O . ALA B 1 338 ? -5.152 51.938 -3.432 1 47.5 338 ALA B O 1
ATOM 6262 N N . GLU B 1 339 ? -6.488 53.062 -2.244 1 44.09 339 GLU B N 1
ATOM 6263 C CA . GLU B 1 339 ? -5.992 52.688 -0.926 1 44.09 339 GLU B CA 1
ATOM 6264 C C . GLU B 1 339 ? -5.984 51.188 -0.762 1 44.09 339 GLU B C 1
ATOM 6266 O O . GLU B 1 339 ? -6.941 50.5 -1.143 1 44.09 339 GLU B O 1
ATOM 6271 N N . LEU B 1 340 ? -4.82 50.562 -0.96 1 45.56 340 LEU B N 1
ATOM 6272 C CA . LEU B 1 340 ? -4.762 49.188 -0.491 1 45.56 340 LEU B CA 1
ATOM 6273 C C . LEU B 1 340 ? -5.652 49 0.73 1 45.56 340 LEU B C 1
ATOM 6275 O O . LEU B 1 340 ? -5.691 49.844 1.621 1 45.56 340 LEU B O 1
ATOM 6279 N N . GLY B 1 341 ? -6.879 48.562 0.525 1 40.25 341 GLY B N 1
ATOM 6280 C CA . GLY B 1 341 ? -7.684 48.344 1.716 1 40.25 341 GLY B CA 1
ATOM 6281 C C . GLY B 1 341 ? -6.855 48.031 2.949 1 40.25 341 GLY B C 1
ATOM 6282 O O . GLY B 1 341 ? -5.672 47.688 2.842 1 40.25 341 GLY B O 1
ATOM 6283 N N . PRO B 1 342 ? -7.316 48.531 4.109 1 41 342 PRO B N 1
ATOM 6284 C CA . PRO B 1 342 ? -6.672 48.281 5.402 1 41 342 PRO B CA 1
ATOM 6285 C C . PRO B 1 342 ? -6.066 46.906 5.512 1 41 342 PRO B C 1
ATOM 6287 O O . PRO B 1 342 ? -5.109 46.688 6.266 1 41 342 PRO B O 1
ATOM 6290 N N . ASP B 1 343 ? -6.812 45.906 4.98 1 41.06 343 ASP B N 1
ATOM 6291 C CA . ASP B 1 343 ? -6.453 44.531 5.246 1 41.06 343 ASP B CA 1
ATOM 6292 C C . ASP B 1 343 ? -5.258 44.094 4.402 1 41.06 343 ASP B C 1
ATOM 6294 O O . ASP B 1 343 ? -4.93 42.906 4.34 1 41.06 343 ASP B O 1
ATOM 6298 N N . ASP B 1 344 ? -4.836 44.781 3.43 1 47.66 344 ASP B N 1
ATOM 6299 C CA . ASP B 1 344 ? -3.646 44.375 2.686 1 47.66 344 ASP B CA 1
ATOM 6300 C C . ASP B 1 344 ? -2.385 44.562 3.531 1 47.66 344 ASP B C 1
ATOM 6302 O O . ASP B 1 344 ? -1.648 45.531 3.371 1 47.66 344 ASP B O 1
ATOM 6306 N N . GLU B 1 345 ? -2.477 44.281 4.688 1 46.31 345 GLU B N 1
ATOM 6307 C CA . GLU B 1 345 ? -1.332 44.25 5.59 1 46.31 345 GLU B CA 1
ATOM 6308 C C . GLU B 1 345 ? -0.065 43.812 4.863 1 46.31 345 GLU B C 1
ATOM 6310 O O . GLU B 1 345 ? 1.047 44.125 5.297 1 46.31 345 GLU B O 1
ATOM 6315 N N . ASP B 1 346 ? -0.176 42.844 3.939 1 54.94 346 ASP B N 1
ATOM 6316 C CA . ASP B 1 346 ? 1.081 42.25 3.504 1 54.94 346 ASP B CA 1
ATOM 6317 C C . ASP B 1 346 ? 1.79 43.125 2.484 1 54.94 346 ASP B C 1
ATOM 6319 O O . ASP B 1 346 ? 2.947 42.875 2.137 1 54.94 346 ASP B O 1
ATOM 6323 N N . LYS B 1 347 ? 1.306 44.438 2.336 1 60.78 347 LYS B N 1
ATOM 6324 C CA . LYS B 1 347 ? 1.94 45.562 1.647 1 60.78 347 LYS B CA 1
ATOM 6325 C C . LYS B 1 347 ? 2.729 45.062 0.431 1 60.78 347 LYS B C 1
ATOM 6327 O O . LYS B 1 347 ? 3.838 45.531 0.179 1 60.78 347 LYS B O 1
ATOM 6332 N N . LEU B 1 348 ? 2.195 44 -0.29 1 68.75 348 LEU B N 1
ATOM 6333 C CA . LEU B 1 348 ? 3.02 43.656 -1.442 1 68.75 348 LEU B CA 1
ATOM 6334 C C . LEU B 1 348 ? 2.926 44.719 -2.52 1 68.75 348 LEU B C 1
ATOM 6336 O O . LEU B 1 348 ? 1.846 45.281 -2.768 1 68.75 348 LEU B O 1
ATOM 6340 N N . ASP B 1 349 ? 3.973 45.281 -2.844 1 70.38 349 ASP B N 1
ATOM 6341 C CA . ASP B 1 349 ? 4.031 46.281 -3.902 1 70.38 349 ASP B CA 1
ATOM 6342 C C . ASP B 1 349 ? 3.316 45.812 -5.16 1 70.38 349 ASP B C 1
ATOM 6344 O O . ASP B 1 349 ? 3.66 44.75 -5.715 1 70.38 349 ASP B O 1
ATOM 6348 N N . ASP B 1 350 ? 2.141 46.406 -5.598 1 77.12 350 ASP B N 1
ATOM 6349 C CA . ASP B 1 350 ? 1.395 46 -6.789 1 77.12 350 ASP B CA 1
ATOM 6350 C C . ASP B 1 350 ? 2.109 46.469 -8.062 1 77.12 350 ASP B C 1
ATOM 6352 O O . ASP B 1 350 ? 1.697 46.125 -9.164 1 77.12 350 ASP B O 1
ATOM 6356 N N . GLU B 1 351 ? 3.211 47.156 -7.848 1 78.31 351 GLU B N 1
ATOM 6357 C CA . GLU B 1 351 ? 4.062 47.594 -8.938 1 78.31 351 GLU B CA 1
ATOM 6358 C C . GLU B 1 351 ? 3.232 48.188 -10.078 1 78.31 351 GLU B C 1
ATOM 6360 O O . GLU B 1 351 ? 3.508 47.906 -11.25 1 78.31 351 GLU B O 1
ATOM 6365 N N . GLY B 1 352 ? 2.037 48.688 -9.742 1 78.81 352 GLY B N 1
ATOM 6366 C CA . GLY B 1 352 ? 1.236 49.406 -10.703 1 78.81 352 GLY B CA 1
ATOM 6367 C C . GLY B 1 352 ? 0.248 48.531 -11.453 1 78.81 352 GLY B C 1
ATOM 6368 O O . GLY B 1 352 ? -0.397 49 -12.398 1 78.81 352 GLY B O 1
ATOM 6369 N N . LYS B 1 353 ? 0.092 47.281 -11.18 1 85.94 353 LYS B N 1
ATOM 6370 C CA . LYS B 1 353 ? -0.81 46.375 -11.914 1 85.94 353 LYS B CA 1
ATOM 6371 C C . LYS B 1 353 ? -1.943 45.875 -11.016 1 85.94 353 LYS B C 1
ATOM 6373 O O . LYS B 1 353 ? -1.819 45.906 -9.789 1 85.94 353 LYS B O 1
ATOM 6378 N N . THR B 1 354 ? -2.99 45.469 -11.711 1 85.5 354 THR B N 1
ATOM 6379 C CA . THR B 1 354 ? -4.16 44.938 -11.016 1 85.5 354 THR B CA 1
ATOM 6380 C C . THR B 1 354 ? -3.828 43.625 -10.312 1 85.5 354 THR B C 1
ATOM 6382 O O . THR B 1 354 ? -2.861 42.938 -10.68 1 85.5 354 THR B O 1
ATOM 6385 N N . GLU B 1 355 ? -4.645 43.344 -9.344 1 88.12 355 GLU B N 1
ATOM 6386 C CA . GLU B 1 355 ? -4.477 42.125 -8.562 1 88.12 355 GLU B CA 1
ATOM 6387 C C . GLU B 1 355 ? -4.594 40.906 -9.445 1 88.12 355 GLU B C 1
ATOM 6389 O O . GLU B 1 355 ? -3.932 39.875 -9.203 1 88.12 355 GLU B O 1
ATOM 6394 N N . LEU B 1 356 ? -5.324 41 -10.492 1 91.44 356 LEU B N 1
ATOM 6395 C CA . LEU B 1 356 ? -5.57 39.875 -11.375 1 91.44 356 LEU B CA 1
ATOM 6396 C C . LEU B 1 356 ? -4.285 39.406 -12.062 1 91.44 356 LEU B C 1
ATOM 6398 O O . LEU B 1 356 ? -4.07 38.219 -12.266 1 91.44 356 LEU B O 1
ATOM 6402 N N . TYR B 1 357 ? -3.514 40.375 -12.414 1 92.81 357 TYR B N 1
ATOM 6403 C CA . TYR B 1 357 ? -2.232 40.031 -13.023 1 92.81 357 TYR B CA 1
ATOM 6404 C C . TYR B 1 357 ? -1.393 39.188 -12.078 1 92.81 357 TYR B C 1
ATOM 6406 O O . TYR B 1 357 ? -0.829 38.156 -12.492 1 92.81 357 TYR B O 1
ATOM 6414 N N . TRP B 1 358 ? -1.324 39.562 -10.82 1 91.62 358 TRP B N 1
ATOM 6415 C CA . TRP B 1 358 ? -0.492 38.875 -9.844 1 91.62 358 TRP B CA 1
ATOM 6416 C C . TRP B 1 358 ? -1.057 37.469 -9.539 1 91.62 358 TRP B C 1
ATOM 6418 O O . TRP B 1 358 ? -0.302 36.531 -9.312 1 91.62 358 TRP B O 1
ATOM 6428 N N . ILE B 1 359 ? -2.369 37.344 -9.555 1 93.69 359 ILE B N 1
ATOM 6429 C CA . ILE B 1 359 ? -3.014 36.062 -9.344 1 93.69 359 ILE B CA 1
ATOM 6430 C C . ILE B 1 359 ? -2.641 35.125 -10.484 1 93.69 359 ILE B C 1
ATOM 6432 O O . ILE B 1 359 ? -2.23 33.969 -10.242 1 93.69 359 ILE B O 1
ATOM 6436 N N . HIS B 1 360 ? -2.676 35.594 -11.672 1 95.06 360 HIS B N 1
ATOM 6437 C CA . HIS B 1 360 ? -2.379 34.781 -12.836 1 95.06 360 HIS B CA 1
ATOM 6438 C C . HIS B 1 360 ? -0.895 34.438 -12.898 1 95.06 360 HIS B C 1
ATOM 6440 O O . HIS B 1 360 ? -0.527 33.344 -13.328 1 95.06 360 HIS B O 1
ATOM 6446 N N . LEU B 1 361 ? -0.095 35.406 -12.562 1 95.06 361 LEU B N 1
ATOM 6447 C CA . LEU B 1 361 ? 1.338 35.156 -12.531 1 95.06 361 LEU B CA 1
ATOM 6448 C C . LEU B 1 361 ? 1.666 34.062 -11.516 1 95.06 361 LEU B C 1
ATOM 6450 O O . LEU B 1 361 ? 2.469 33.156 -11.789 1 95.06 361 LEU B O 1
ATOM 6454 N N . MET B 1 362 ? 1.031 34.125 -10.32 1 95.5 362 MET B N 1
ATOM 6455 C CA . MET B 1 362 ? 1.222 33.125 -9.281 1 95.5 362 MET B CA 1
ATOM 6456 C C . MET B 1 362 ? 0.792 31.734 -9.781 1 95.5 362 MET B C 1
ATOM 6458 O O . MET B 1 362 ? 1.5 30.75 -9.57 1 95.5 362 MET B O 1
ATOM 6462 N N . GLU B 1 363 ? -0.322 31.672 -10.445 1 96.19 363 GLU B N 1
ATOM 6463 C CA . GLU B 1 363 ? -0.821 30.406 -10.984 1 96.19 363 GLU B CA 1
ATOM 6464 C C . GLU B 1 363 ? 0.168 29.812 -11.977 1 96.19 363 GLU B C 1
ATOM 6466 O O . GLU B 1 363 ? 0.418 28.594 -11.961 1 96.19 363 GLU B O 1
ATOM 6471 N N . TYR B 1 364 ? 0.659 30.703 -12.82 1 97.38 364 TYR B N 1
ATOM 6472 C CA . TYR B 1 364 ? 1.64 30.266 -13.805 1 97.38 364 TYR B CA 1
ATOM 6473 C C . TYR B 1 364 ? 2.904 29.75 -13.133 1 97.38 364 TYR B C 1
ATOM 6475 O O . TYR B 1 364 ? 3.391 28.656 -13.453 1 97.38 364 TYR B O 1
ATOM 6483 N N . GLU B 1 365 ? 3.424 30.516 -12.25 1 97.25 365 GLU B N 1
ATOM 6484 C CA . GLU B 1 365 ? 4.66 30.141 -11.562 1 97.25 365 GLU B CA 1
ATOM 6485 C C . GLU B 1 365 ? 4.488 28.859 -10.773 1 97.25 365 GLU B C 1
ATOM 6487 O O . GLU B 1 365 ? 5.355 27.984 -10.812 1 97.25 365 GLU B O 1
ATOM 6492 N N . GLN B 1 366 ? 3.398 28.734 -10.039 1 97.69 366 GLN B N 1
ATOM 6493 C CA . GLN B 1 366 ? 3.133 27.516 -9.273 1 97.69 366 GLN B CA 1
ATOM 6494 C C . GLN B 1 366 ? 3.072 26.297 -10.188 1 97.69 366 GLN B C 1
ATOM 6496 O O . GLN B 1 366 ? 3.562 25.219 -9.828 1 97.69 366 GLN B O 1
ATOM 6501 N N . THR B 1 367 ? 2.465 26.453 -11.328 1 97.69 367 THR B N 1
ATOM 6502 C CA . THR B 1 367 ? 2.361 25.359 -12.297 1 97.69 367 THR B CA 1
ATOM 6503 C C . THR B 1 367 ? 3.746 24.906 -12.742 1 97.69 367 THR B C 1
ATOM 6505 O O . THR B 1 367 ? 4.023 23.703 -12.773 1 97.69 367 THR B O 1
ATOM 6508 N N . GLN B 1 368 ? 4.582 25.844 -13.039 1 97.94 368 GLN B N 1
ATOM 6509 C CA . GLN B 1 368 ? 5.941 25.516 -13.461 1 97.94 368 GLN B CA 1
ATOM 6510 C C . GLN B 1 368 ? 6.738 24.922 -12.305 1 97.94 368 GLN B C 1
ATOM 6512 O O . GLN B 1 368 ? 7.477 23.953 -12.484 1 97.94 368 GLN B O 1
ATOM 6517 N N . LEU B 1 369 ? 6.559 25.469 -11.188 1 98.56 369 LEU B N 1
ATOM 6518 C CA . LEU B 1 369 ? 7.375 25.094 -10.039 1 98.56 369 LEU B CA 1
ATOM 6519 C C . LEU B 1 369 ? 6.938 23.75 -9.484 1 98.56 369 LEU B C 1
ATOM 6521 O O . LEU B 1 369 ? 7.738 23.031 -8.867 1 98.56 369 LEU B O 1
ATOM 6525 N N . ARG B 1 370 ? 5.68 23.344 -9.656 1 98.19 370 ARG B N 1
ATOM 6526 C CA . ARG B 1 370 ? 5.227 22 -9.297 1 98.19 370 ARG B CA 1
ATOM 6527 C C . ARG B 1 370 ? 6.023 20.938 -10.047 1 98.19 370 ARG B C 1
ATOM 6529 O O . ARG B 1 370 ? 6.383 19.906 -9.484 1 98.19 370 ARG B O 1
ATOM 6536 N N . LYS B 1 371 ? 6.301 21.219 -11.281 1 97.81 371 LYS B N 1
ATOM 6537 C CA . LYS B 1 371 ? 7.09 20.281 -12.078 1 97.81 371 LYS B CA 1
ATOM 6538 C C . LYS B 1 371 ? 8.492 20.109 -11.5 1 97.81 371 LYS B C 1
ATOM 6540 O O . LYS B 1 371 ? 9.023 19 -11.461 1 97.81 371 LYS B O 1
ATOM 6545 N N . VAL B 1 372 ? 9.016 21.234 -11.07 1 98.25 372 VAL B N 1
ATOM 6546 C CA . VAL B 1 372 ? 10.344 21.219 -10.477 1 98.25 372 VAL B CA 1
ATOM 6547 C C . VAL B 1 372 ? 10.328 20.406 -9.188 1 98.25 372 VAL B C 1
ATOM 6549 O O . VAL B 1 372 ? 11.195 19.562 -8.969 1 98.25 372 VAL B O 1
ATOM 6552 N N . TYR B 1 373 ? 9.367 20.656 -8.391 1 98.25 373 TYR B N 1
ATOM 6553 C CA . TYR B 1 373 ? 9.25 19.969 -7.105 1 98.25 373 TYR B CA 1
ATOM 6554 C C . TYR B 1 373 ? 9.109 18.469 -7.301 1 98.25 373 TYR B C 1
ATOM 6556 O O . TYR B 1 373 ? 9.805 17.688 -6.648 1 98.25 373 TYR B O 1
ATOM 6564 N N . ILE B 1 374 ? 8.242 18.047 -8.219 1 97.38 374 ILE B N 1
ATOM 6565 C CA . ILE B 1 374 ? 7.961 16.641 -8.484 1 97.38 374 ILE B CA 1
ATOM 6566 C C . ILE B 1 374 ? 9.227 15.945 -8.977 1 97.38 374 ILE B C 1
ATOM 6568 O O . ILE B 1 374 ? 9.586 14.867 -8.5 1 97.38 374 ILE B O 1
ATOM 6572 N N . ALA B 1 375 ? 9.906 16.562 -9.883 1 97.5 375 ALA B N 1
ATOM 6573 C CA . ALA B 1 375 ? 11.133 15.992 -10.438 1 97.5 375 ALA B CA 1
ATOM 6574 C C . ALA B 1 375 ? 12.188 15.812 -9.344 1 97.5 375 ALA B C 1
ATOM 6576 O O . ALA B 1 375 ? 12.867 14.781 -9.297 1 97.5 375 ALA B O 1
ATOM 6577 N N . LYS B 1 376 ? 12.281 16.812 -8.5 1 97.94 376 LYS B N 1
ATOM 6578 C CA . LYS B 1 376 ? 13.289 16.766 -7.441 1 97.94 376 LYS B CA 1
ATOM 6579 C C . LYS B 1 376 ? 12.938 15.711 -6.398 1 97.94 376 LYS B C 1
ATOM 6581 O O . LYS B 1 376 ? 13.82 15.008 -5.895 1 97.94 376 LYS B O 1
ATOM 6586 N N . MET B 1 377 ? 11.672 15.609 -6.062 1 97.12 377 MET B N 1
ATOM 6587 C CA . MET B 1 377 ? 11.242 14.609 -5.094 1 97.12 377 MET B CA 1
ATOM 6588 C C . MET B 1 377 ? 11.484 13.195 -5.625 1 97.12 377 MET B C 1
ATOM 6590 O O . MET B 1 377 ? 11.945 12.32 -4.887 1 97.12 377 MET B O 1
ATOM 6594 N N . LYS B 1 378 ? 11.164 12.992 -6.879 1 94.94 378 LYS B N 1
ATOM 6595 C CA . LYS B 1 378 ? 11.398 11.703 -7.504 1 94.94 378 LYS B CA 1
ATOM 6596 C C . LYS B 1 378 ? 12.883 11.328 -7.457 1 94.94 378 LYS B C 1
ATOM 6598 O O . LYS B 1 378 ? 13.227 10.164 -7.238 1 94.94 378 LYS B O 1
ATOM 6603 N N . GLU B 1 379 ? 13.703 12.273 -7.652 1 96.06 379 GLU B N 1
ATOM 6604 C CA . GLU B 1 379 ? 15.148 12.07 -7.637 1 96.06 379 GLU B CA 1
ATOM 6605 C C . GLU B 1 379 ? 15.648 11.758 -6.23 1 96.06 379 GLU B C 1
ATOM 6607 O O . GLU B 1 379 ? 16.453 10.836 -6.043 1 96.06 379 GLU B O 1
ATOM 6612 N N . LEU B 1 380 ? 15.148 12.484 -5.273 1 95.5 380 LEU B N 1
ATOM 6613 C CA . LEU B 1 380 ? 15.703 12.438 -3.924 1 95.5 380 LEU B CA 1
ATOM 6614 C C . LEU B 1 380 ? 15.109 11.281 -3.131 1 95.5 380 LEU B C 1
ATOM 6616 O O . LEU B 1 380 ? 15.758 10.742 -2.232 1 95.5 380 LEU B O 1
ATOM 6620 N N . TRP B 1 381 ? 13.906 10.961 -3.43 1 91.94 381 TRP B N 1
ATOM 6621 C CA . TRP B 1 381 ? 13.219 9.883 -2.734 1 91.94 381 TRP B CA 1
ATOM 6622 C C . TRP B 1 381 ? 12.32 9.102 -3.693 1 91.94 381 TRP B C 1
ATOM 6624 O O . TRP B 1 381 ? 11.102 9.289 -3.705 1 91.94 381 TRP B O 1
ATOM 6634 N N . PRO B 1 382 ? 12.852 8.109 -4.363 1 85.69 382 PRO B N 1
ATOM 6635 C CA . PRO B 1 382 ? 12.109 7.367 -5.387 1 85.69 382 PRO B CA 1
ATOM 6636 C C . PRO B 1 382 ? 10.836 6.727 -4.848 1 85.69 382 PRO B C 1
ATOM 6638 O O . PRO B 1 382 ? 9.883 6.512 -5.605 1 85.69 382 PRO B O 1
ATOM 6641 N N . GLN B 1 383 ? 10.797 6.512 -3.592 1 85 383 GLN B N 1
ATOM 6642 C CA . GLN B 1 383 ? 9.594 5.996 -2.945 1 85 383 GLN B CA 1
ATOM 6643 C C . GLN B 1 383 ? 8.43 6.961 -3.113 1 85 383 GLN B C 1
ATOM 6645 O O . GLN B 1 383 ? 7.266 6.543 -3.125 1 85 383 GLN B O 1
ATOM 6650 N N . TRP B 1 384 ? 8.742 8.203 -3.291 1 91.06 384 TRP B N 1
ATOM 6651 C CA . TRP B 1 384 ? 7.719 9.234 -3.443 1 91.06 384 TRP B CA 1
ATOM 6652 C C . TRP B 1 384 ? 6.875 8.977 -4.688 1 91.06 384 TRP B C 1
ATOM 6654 O O . TRP B 1 384 ? 5.648 9.102 -4.648 1 91.06 384 TRP B O 1
ATOM 6664 N N . GLU B 1 385 ? 7.5 8.695 -5.73 1 88.62 385 GLU B N 1
ATOM 6665 C CA . GLU B 1 385 ? 6.812 8.453 -6.996 1 88.62 385 GLU B CA 1
ATOM 6666 C C . GLU B 1 385 ? 5.871 7.258 -6.895 1 88.62 385 GLU B C 1
ATOM 6668 O O . GLU B 1 385 ? 4.762 7.285 -7.434 1 88.62 385 GLU B O 1
ATOM 6673 N N . ARG B 1 386 ? 6.273 6.273 -6.246 1 85.62 386 ARG B N 1
ATOM 6674 C CA . ARG B 1 386 ? 5.469 5.066 -6.074 1 85.62 386 ARG B CA 1
ATOM 6675 C C . ARG B 1 386 ? 4.215 5.359 -5.258 1 85.62 386 ARG B C 1
ATOM 6677 O O . ARG B 1 386 ? 3.123 4.902 -5.609 1 85.62 386 ARG B O 1
ATOM 6684 N N . GLU B 1 387 ? 4.41 6.094 -4.203 1 90.5 387 GLU B N 1
ATOM 6685 C CA . GLU B 1 387 ? 3.275 6.477 -3.371 1 90.5 387 GLU B CA 1
ATOM 6686 C C . GLU B 1 387 ? 2.322 7.398 -4.129 1 90.5 387 GLU B C 1
ATOM 6688 O O . GLU B 1 387 ? 1.103 7.293 -3.984 1 90.5 387 GLU B O 1
ATOM 6693 N N . ALA B 1 388 ? 2.939 8.258 -4.891 1 92.06 388 ALA B N 1
ATOM 6694 C CA . ALA B 1 388 ? 2.154 9.25 -5.609 1 92.06 388 ALA B CA 1
ATOM 6695 C C . ALA B 1 388 ? 1.25 8.594 -6.648 1 92.06 388 ALA B C 1
ATOM 6697 O O . ALA B 1 388 ? 0.143 9.07 -6.91 1 92.06 388 ALA B O 1
ATOM 6698 N N . GLU B 1 389 ? 1.683 7.539 -7.188 1 87.12 389 GLU B N 1
ATOM 6699 C CA . GLU B 1 389 ? 0.938 6.828 -8.227 1 87.12 389 GLU B CA 1
ATOM 6700 C C . GLU B 1 389 ? -0.404 6.332 -7.699 1 87.12 389 GLU B C 1
ATOM 6702 O O . GLU B 1 389 ? -1.392 6.293 -8.438 1 87.12 389 GLU B O 1
ATOM 6707 N N . CYS B 1 390 ? -0.477 5.996 -6.441 1 88.62 390 CYS B N 1
ATOM 6708 C CA . CYS B 1 390 ? -1.673 5.375 -5.887 1 88.62 390 CYS B CA 1
ATOM 6709 C C . CYS B 1 390 ? -2.348 6.297 -4.875 1 88.62 390 CYS B C 1
ATOM 6711 O O . CYS B 1 390 ? -3.229 5.867 -4.129 1 88.62 390 CYS B O 1
ATOM 6713 N N . ALA B 1 391 ? -2.006 7.547 -4.867 1 94.81 391 ALA B N 1
ATOM 6714 C CA . ALA B 1 391 ? -2.436 8.43 -3.785 1 94.81 391 ALA B CA 1
ATOM 6715 C C . ALA B 1 391 ? -3.658 9.242 -4.195 1 94.81 391 ALA B C 1
ATOM 6717 O O . ALA B 1 391 ? -4.34 9.82 -3.344 1 94.81 391 ALA B O 1
ATOM 6718 N N . SER B 1 392 ? -4.004 9.289 -5.484 1 94.44 392 SER B N 1
ATOM 6719 C CA . SER B 1 392 ? -4.965 10.258 -5.996 1 94.44 392 SER B CA 1
ATOM 6720 C C . SER B 1 392 ? -6.332 10.078 -5.344 1 94.44 392 SER B C 1
ATOM 6722 O O . SER B 1 392 ? -6.91 11.031 -4.824 1 94.44 392 SER B O 1
ATOM 6724 N N . LEU B 1 393 ? -6.852 8.867 -5.375 1 96.62 393 LEU B N 1
ATOM 6725 C CA . LEU B 1 393 ? -8.18 8.609 -4.82 1 96.62 393 LEU B CA 1
ATOM 6726 C C . LEU B 1 393 ? -8.203 8.906 -3.324 1 96.62 393 LEU B C 1
ATOM 6728 O O . LEU B 1 393 ? -9.172 9.492 -2.822 1 96.62 393 LEU B O 1
ATOM 6732 N N . LYS B 1 394 ? -7.172 8.523 -2.602 1 97.62 394 LYS B N 1
ATOM 6733 C CA . LYS B 1 394 ? -7.066 8.758 -1.163 1 97.62 394 LYS B CA 1
ATOM 6734 C C . LYS B 1 394 ? -6.988 10.25 -0.854 1 97.62 394 LYS B C 1
ATOM 6736 O O . LYS B 1 394 ? -7.668 10.742 0.048 1 97.62 394 LYS B O 1
ATOM 6741 N N . SER B 1 395 ? -6.16 10.938 -1.634 1 96.94 395 SER B N 1
ATOM 6742 C CA . SER B 1 395 ? -6.012 12.375 -1.466 1 96.94 395 SER B CA 1
ATOM 6743 C C . SER B 1 395 ? -7.324 13.102 -1.74 1 96.94 395 SER B C 1
ATOM 6745 O O . SER B 1 395 ? -7.66 14.062 -1.049 1 96.94 395 SER B O 1
ATOM 6747 N N . ASP B 1 396 ? -8.023 12.656 -2.789 1 97.38 396 ASP B N 1
ATOM 6748 C CA . ASP B 1 396 ? -9.312 13.25 -3.129 1 97.38 396 ASP B CA 1
ATOM 6749 C C . ASP B 1 396 ? -10.336 13.016 -2.016 1 97.38 396 ASP B C 1
ATOM 6751 O O . ASP B 1 396 ? -11.125 13.906 -1.699 1 97.38 396 ASP B O 1
ATOM 6755 N N . PHE B 1 397 ? -10.305 11.875 -1.435 1 98.5 397 PHE B N 1
ATOM 6756 C CA . PHE B 1 397 ? -11.188 11.594 -0.312 1 98.5 397 PHE B CA 1
ATOM 6757 C C . PHE B 1 397 ? -10.898 12.531 0.855 1 98.5 397 PHE B C 1
ATOM 6759 O O . PHE B 1 397 ? -11.82 13.102 1.438 1 98.5 397 PHE B O 1
ATOM 6766 N N . LEU B 1 398 ? -9.633 12.625 1.2 1 98.06 398 LEU B N 1
ATOM 6767 C CA . LEU B 1 398 ? -9.242 13.547 2.264 1 98.06 398 LEU B CA 1
ATOM 6768 C C . LEU B 1 398 ? -9.688 14.969 1.948 1 98.06 398 LEU B C 1
ATOM 6770 O O . LEU B 1 398 ? -10.203 15.672 2.824 1 98.06 398 LEU B O 1
ATOM 6774 N N . GLY B 1 399 ? -9.484 15.375 0.686 1 96.81 399 GLY B N 1
ATOM 6775 C CA . GLY B 1 399 ? -9.953 16.688 0.263 1 96.81 399 GLY B CA 1
ATOM 6776 C C . GLY B 1 399 ? -11.445 16.875 0.436 1 96.81 399 GLY B C 1
ATOM 6777 O O . GLY B 1 399 ? -11.898 17.953 0.818 1 96.81 399 GLY B O 1
ATOM 6778 N N . ALA B 1 400 ? -12.203 15.844 0.135 1 98.38 400 ALA B N 1
ATOM 6779 C CA . ALA B 1 400 ? -13.656 15.891 0.302 1 98.38 400 ALA B CA 1
ATOM 6780 C C . ALA B 1 400 ? -14.031 16.031 1.774 1 98.38 400 ALA B C 1
ATOM 6782 O O . ALA B 1 400 ? -14.938 16.797 2.119 1 98.38 400 ALA B O 1
ATOM 6783 N N . VAL B 1 401 ? -13.32 15.305 2.637 1 98.38 401 VAL B N 1
ATOM 6784 C CA . VAL B 1 401 ? -13.586 15.367 4.07 1 98.38 401 VAL B CA 1
ATOM 6785 C C . VAL B 1 401 ? -13.305 16.781 4.586 1 98.38 401 VAL B C 1
ATOM 6787 O O . VAL B 1 401 ? -14.109 17.344 5.332 1 98.38 401 VAL B O 1
ATOM 6790 N N . ASP B 1 402 ? -12.18 17.328 4.176 1 96.44 402 ASP B N 1
ATOM 6791 C CA . ASP B 1 402 ? -11.797 18.672 4.609 1 96.44 402 ASP B CA 1
ATOM 6792 C C . ASP B 1 402 ? -12.836 19.703 4.191 1 96.44 402 ASP B C 1
ATOM 6794 O O . ASP B 1 402 ? -13.227 20.562 4.992 1 96.44 402 ASP B O 1
ATOM 6798 N N . ARG B 1 403 ? -13.281 19.609 2.969 1 96.19 403 ARG B N 1
ATOM 6799 C CA . ARG B 1 403 ? -14.258 20.562 2.443 1 96.19 403 ARG B CA 1
ATOM 6800 C C . ARG B 1 403 ? -15.625 20.359 3.096 1 96.19 403 ARG B C 1
ATOM 6802 O O . ARG B 1 403 ? -16.344 21.328 3.35 1 96.19 403 ARG B O 1
ATOM 6809 N N . CYS B 1 404 ? -15.938 19.141 3.354 1 97.12 404 CYS B N 1
ATOM 6810 C CA . CYS B 1 404 ? -17.172 18.859 4.074 1 97.12 404 CYS B CA 1
ATOM 6811 C C . CYS B 1 404 ? -17.156 19.484 5.461 1 97.12 404 CYS B C 1
ATOM 6813 O O . CYS B 1 404 ? -18.156 20.062 5.895 1 97.12 404 CYS B O 1
ATOM 6815 N N . ALA B 1 405 ? -16.031 19.375 6.125 1 94.94 405 ALA B N 1
ATOM 6816 C CA . ALA B 1 405 ? -15.875 19.969 7.457 1 94.94 405 ALA B CA 1
ATOM 6817 C C . ALA B 1 405 ? -16.094 21.469 7.422 1 94.94 405 ALA B C 1
ATOM 6819 O O . ALA B 1 405 ? -16.625 22.047 8.375 1 94.94 405 ALA B O 1
ATOM 6820 N N . ASP B 1 406 ? -15.703 22.047 6.305 1 91.62 406 ASP B N 1
ATOM 6821 C CA . ASP B 1 406 ? -15.812 23.5 6.164 1 91.62 406 ASP B CA 1
ATOM 6822 C C . ASP B 1 406 ? -17.156 23.891 5.562 1 91.62 406 ASP B C 1
ATOM 6824 O O . ASP B 1 406 ? -17.484 25.078 5.465 1 91.62 406 ASP B O 1
ATOM 6828 N N . GLY B 1 407 ? -17.953 22.953 5.145 1 90.94 407 GLY B N 1
ATOM 6829 C CA . GLY B 1 407 ? -19.266 23.203 4.57 1 90.94 407 GLY B CA 1
ATOM 6830 C C . GLY B 1 407 ? -19.203 23.734 3.15 1 90.94 407 GLY B C 1
ATOM 6831 O O . GLY B 1 407 ? -20.109 24.453 2.707 1 90.94 407 GLY B O 1
ATOM 6832 N N . TRP B 1 408 ? -18.125 23.375 2.459 1 88.56 408 TRP B N 1
ATOM 6833 C CA . TRP B 1 408 ? -17.938 23.891 1.112 1 88.56 408 TRP B CA 1
ATOM 6834 C C . TRP B 1 408 ? -18.141 22.797 0.067 1 88.56 408 TRP B C 1
ATOM 6836 O O . TRP B 1 408 ? -17.734 21.656 0.275 1 88.56 408 TRP B O 1
ATOM 6846 N N . TYR B 1 409 ? -18.859 23.141 -1.044 1 92.88 409 TYR B N 1
ATOM 6847 C CA . TYR B 1 409 ? -18.969 22.312 -2.246 1 92.88 409 TYR B CA 1
ATOM 6848 C C . TYR B 1 409 ? -19.688 21.016 -1.949 1 92.88 409 TYR B C 1
ATOM 6850 O O . TYR B 1 409 ? -19.328 19.953 -2.486 1 92.88 409 TYR B O 1
ATOM 6858 N N . LEU B 1 410 ? -20.609 21.062 -1.101 1 95.88 410 LEU B N 1
ATOM 6859 C CA . LEU B 1 410 ? -21.25 19.844 -0.625 1 95.88 410 LEU B CA 1
ATOM 6860 C C . LEU B 1 410 ? -21.922 19.094 -1.776 1 95.88 410 LEU B C 1
ATOM 6862 O O . LEU B 1 410 ? -21.75 17.875 -1.912 1 95.88 410 LEU B O 1
ATOM 6866 N N . LYS B 1 411 ? -22.625 19.797 -2.633 1 95.38 411 LYS B N 1
ATOM 6867 C CA . LYS B 1 411 ? -23.281 19.156 -3.771 1 95.38 411 LYS B CA 1
ATOM 6868 C C . LYS B 1 411 ? -22.266 18.531 -4.719 1 95.38 411 LYS B C 1
ATOM 6870 O O . LYS B 1 411 ? -22.484 17.453 -5.266 1 95.38 411 LYS B O 1
ATOM 6875 N N . ARG B 1 412 ? -21.172 19.25 -4.906 1 96.56 412 ARG B N 1
ATOM 6876 C CA . ARG B 1 412 ? -20.125 18.781 -5.809 1 96.56 412 ARG B CA 1
ATOM 6877 C C . ARG B 1 412 ? -19.406 17.562 -5.234 1 96.56 412 ARG B C 1
ATOM 6879 O O . ARG B 1 412 ? -19 16.656 -5.977 1 96.56 412 ARG B O 1
ATOM 6886 N N . ILE B 1 413 ? -19.25 17.547 -3.965 1 97.88 413 ILE B N 1
ATOM 6887 C CA . ILE B 1 413 ? -18.656 16.375 -3.309 1 97.88 413 ILE B CA 1
ATOM 6888 C C . ILE B 1 413 ? -19.547 15.156 -3.545 1 97.88 413 ILE B C 1
ATOM 6890 O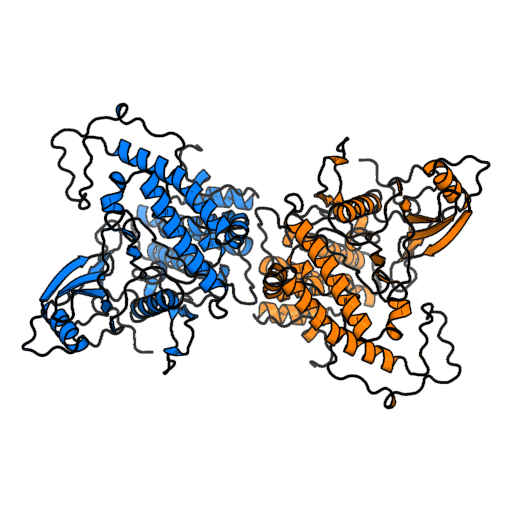 O . ILE B 1 413 ? -19.047 14.062 -3.822 1 97.88 413 ILE B O 1
ATOM 6894 N N . GLU B 1 414 ? -20.844 15.328 -3.43 1 97.81 414 GLU B N 1
ATOM 6895 C CA . GLU B 1 414 ? -21.766 14.234 -3.686 1 97.81 414 GLU B CA 1
ATOM 6896 C C . GLU B 1 414 ? -21.641 13.719 -5.117 1 97.81 414 GLU B C 1
ATOM 6898 O O . GLU B 1 414 ? -21.688 12.508 -5.355 1 97.81 414 GLU B O 1
ATOM 6903 N N . GLN B 1 415 ? -21.484 14.672 -6.008 1 97.31 415 GLN B N 1
ATOM 6904 C CA . GLN B 1 415 ? -21.266 14.281 -7.395 1 97.31 415 GLN B CA 1
ATOM 6905 C C . GLN B 1 415 ? -20 13.438 -7.539 1 97.31 415 GLN B C 1
ATOM 6907 O O . GLN B 1 415 ? -19.969 12.469 -8.297 1 97.31 415 GLN B O 1
ATOM 6912 N N . TRP B 1 416 ? -18.984 13.828 -6.867 1 98.12 416 TRP B N 1
ATOM 6913 C CA . TRP B 1 416 ? -17.734 13.07 -6.887 1 98.12 416 TRP B CA 1
ATOM 6914 C C . TRP B 1 416 ? -17.938 11.672 -6.312 1 98.12 416 TRP B C 1
ATOM 6916 O O . TRP B 1 416 ? -17.453 10.688 -6.883 1 98.12 416 TRP B O 1
ATOM 6926 N N . ILE B 1 417 ? -18.688 11.531 -5.207 1 98.38 417 ILE B N 1
ATOM 6927 C CA . ILE B 1 417 ? -18.984 10.242 -4.582 1 98.38 417 ILE B CA 1
ATOM 6928 C C . ILE B 1 417 ? -19.734 9.344 -5.562 1 98.38 417 ILE B C 1
ATOM 6930 O O . ILE B 1 417 ? -19.406 8.164 -5.711 1 98.38 417 ILE B O 1
ATOM 6934 N N . ASP B 1 418 ? -20.703 9.969 -6.219 1 98.06 418 ASP B N 1
ATOM 6935 C CA . ASP B 1 418 ? -21.469 9.219 -7.211 1 98.06 418 ASP B CA 1
ATOM 6936 C C . ASP B 1 418 ? -20.562 8.656 -8.297 1 98.06 418 ASP B C 1
ATOM 6938 O O . ASP B 1 418 ? -20.703 7.5 -8.711 1 98.06 418 ASP B O 1
ATOM 6942 N N . ALA B 1 419 ? -19.672 9.484 -8.75 1 97.44 419 ALA B N 1
ATOM 6943 C CA . ALA B 1 419 ? -18.734 9.07 -9.805 1 97.44 419 ALA B CA 1
ATOM 6944 C C . ALA B 1 419 ? -17.844 7.93 -9.32 1 97.44 419 ALA B C 1
ATOM 6946 O O . ALA B 1 419 ? -17.625 6.953 -10.039 1 97.44 419 ALA B O 1
ATOM 6947 N N . VAL B 1 420 ? -17.312 8.031 -8.117 1 97.12 420 VAL B N 1
ATOM 6948 C CA . VAL B 1 420 ? -16.438 7.008 -7.543 1 97.12 420 VAL B CA 1
ATOM 6949 C C . VAL B 1 420 ? -17.203 5.695 -7.395 1 97.12 420 VAL B C 1
ATOM 6951 O O . VAL B 1 420 ? -16.703 4.633 -7.766 1 97.12 420 VAL B O 1
ATOM 6954 N N . GLU B 1 421 ? -18.453 5.766 -6.891 1 96.5 421 GLU B N 1
ATOM 6955 C CA . GLU B 1 421 ? -19.266 4.578 -6.68 1 96.5 421 GLU B CA 1
ATOM 6956 C C . GLU B 1 421 ? -19.641 3.924 -8.008 1 96.5 421 GLU B C 1
ATOM 6958 O O . GLU B 1 421 ? -19.891 2.719 -8.062 1 96.5 421 GLU B O 1
ATOM 6963 N N . ALA B 1 422 ? -19.625 4.746 -9.055 1 95.81 422 ALA B N 1
ATOM 6964 C CA . ALA B 1 422 ? -19.906 4.227 -10.391 1 95.81 422 ALA B CA 1
ATOM 6965 C C . ALA B 1 422 ? -18.656 3.639 -11.023 1 95.81 422 ALA B C 1
ATOM 6967 O O . ALA B 1 422 ? -18.703 3.08 -12.125 1 95.81 422 ALA B O 1
ATOM 6968 N N . GLY B 1 423 ? -17.562 3.77 -10.367 1 91.5 423 GLY B N 1
ATOM 6969 C CA . GLY B 1 423 ? -16.328 3.188 -10.867 1 91.5 423 GLY B CA 1
ATOM 6970 C C . GLY B 1 423 ? -15.508 4.156 -11.695 1 91.5 423 GLY B C 1
ATOM 6971 O O . GLY B 1 423 ? -14.516 3.762 -12.312 1 91.5 423 GLY B O 1
ATOM 6972 N N . ALA B 1 424 ? -16.047 5.379 -11.617 1 92.75 424 ALA B N 1
ATOM 6973 C CA . ALA B 1 424 ? -15.266 6.453 -12.211 1 92.75 424 ALA B CA 1
ATOM 6974 C C . ALA B 1 424 ? -14.43 7.168 -11.156 1 92.75 424 ALA B C 1
ATOM 6976 O O . ALA B 1 424 ? -14.859 7.324 -10.008 1 92.75 424 ALA B O 1
ATOM 6977 N N . PHE B 1 425 ? -13.211 7.414 -11.406 1 94.06 425 PHE B N 1
ATOM 6978 C CA . PHE B 1 425 ? -12.305 7.977 -10.414 1 94.06 425 PHE B CA 1
ATOM 6979 C C . PHE B 1 425 ? -11.734 9.305 -10.891 1 94.06 425 PHE B C 1
ATOM 6981 O O . PHE B 1 425 ? -10.516 9.492 -10.914 1 94.06 425 PHE B O 1
ATOM 6988 N N . PRO B 1 426 ? -12.727 10.211 -11.125 1 95.12 426 PRO B N 1
ATOM 6989 C CA . PRO B 1 426 ? -12.211 11.531 -11.469 1 95.12 426 PRO B CA 1
ATOM 6990 C C . PRO B 1 426 ? -11.523 12.227 -10.297 1 95.12 426 PRO B C 1
ATOM 6992 O O . PRO B 1 426 ? -11.812 11.914 -9.133 1 95.12 426 PRO B O 1
ATOM 6995 N N . ARG B 1 427 ? -10.641 13.141 -10.648 1 94.62 427 ARG B N 1
ATOM 6996 C CA . ARG B 1 427 ? -10.07 13.961 -9.578 1 94.62 427 ARG B CA 1
ATOM 6997 C C . ARG B 1 427 ? -11.133 14.867 -8.961 1 94.62 427 ARG B C 1
ATOM 6999 O O . ARG B 1 427 ? -11.969 15.43 -9.672 1 94.62 427 ARG B O 1
ATOM 7006 N N . LEU B 1 428 ? -11.109 15 -7.664 1 95.88 428 LEU B N 1
ATOM 7007 C CA . LEU B 1 428 ? -12.062 15.852 -6.961 1 95.88 428 LEU B CA 1
ATOM 7008 C C . LEU B 1 428 ? -12.008 17.281 -7.5 1 95.88 428 LEU B C 1
ATOM 7010 O O . LEU B 1 428 ? -13.047 17.891 -7.75 1 95.88 428 LEU B O 1
ATOM 7014 N N . MET B 1 429 ? -10.805 17.812 -7.758 1 91.94 429 MET B N 1
ATOM 7015 C CA . MET B 1 429 ? -10.625 19.188 -8.195 1 91.94 429 MET B CA 1
ATOM 7016 C C . MET B 1 429 ? -11.242 19.422 -9.57 1 91.94 429 MET B C 1
ATOM 7018 O O . MET B 1 429 ? -11.703 20.516 -9.875 1 91.94 429 MET B O 1
ATOM 7022 N N . ASP B 1 430 ? -11.258 18.344 -10.367 1 91.94 430 ASP B N 1
ATOM 7023 C CA . ASP B 1 430 ? -11.867 18.453 -11.688 1 91.94 430 ASP B CA 1
ATOM 7024 C C . ASP B 1 430 ? -13.383 18.625 -11.57 1 91.94 430 ASP B C 1
ATOM 7026 O O . ASP B 1 430 ? -14 19.281 -12.406 1 91.94 430 ASP B O 1
ATOM 7030 N N . ILE B 1 431 ? -13.906 18.047 -10.578 1 93 431 ILE B N 1
ATOM 7031 C CA . ILE B 1 431 ? -15.344 18.141 -10.367 1 93 431 ILE B CA 1
ATOM 7032 C C . ILE B 1 431 ? -15.695 19.469 -9.719 1 93 431 ILE B C 1
ATOM 7034 O O . ILE B 1 431 ? -16.75 20.047 -10 1 93 431 ILE B O 1
ATOM 7038 N N . LEU B 1 432 ? -14.812 20 -8.898 1 90.62 432 LEU B N 1
ATOM 7039 C CA . LEU B 1 432 ? -15.055 21.234 -8.18 1 90.62 432 LEU B CA 1
ATOM 7040 C C . LEU B 1 432 ? -14.883 22.438 -9.109 1 90.62 432 LEU B C 1
ATOM 7042 O O . LEU B 1 432 ? -15.43 23.516 -8.844 1 90.62 432 LEU B O 1
ATOM 7046 N N . SER B 1 433 ? -14.016 22.312 -10.172 1 80.44 433 SER B N 1
ATOM 7047 C CA . SER B 1 433 ? -13.766 23.422 -11.086 1 80.44 433 SER B CA 1
ATOM 7048 C C . SER B 1 433 ? -15.008 23.766 -11.898 1 80.44 433 SER B C 1
ATOM 7050 O O . SER B 1 433 ? -15.742 22.859 -12.328 1 80.44 433 SER B O 1
ATOM 7052 N N . PRO B 1 434 ? -15.5 25.062 -11.82 1 64.5 434 PRO B N 1
ATOM 7053 C CA . PRO B 1 434 ? -16.719 25.531 -12.484 1 64.5 434 PRO B CA 1
ATOM 7054 C C . PRO B 1 434 ? -16.75 25.156 -13.969 1 64.5 434 PRO B C 1
ATOM 7056 O O . PRO B 1 434 ? -17.828 25.141 -14.57 1 64.5 434 PRO B O 1
ATOM 7059 N N . ASN B 1 435 ? -15.648 25.062 -14.664 1 49.97 435 ASN B N 1
ATOM 7060 C CA . ASN B 1 435 ? -15.781 24.922 -16.109 1 49.97 435 ASN B CA 1
ATOM 7061 C C . ASN B 1 435 ? -16.469 23.609 -16.484 1 49.97 435 ASN B C 1
ATOM 7063 O O . ASN B 1 435 ? -16.609 23.281 -17.656 1 49.97 435 ASN B O 1
ATOM 7067 N N . ILE B 1 436 ? -16.625 22.562 -15.664 1 38.38 436 ILE B N 1
ATOM 7068 C CA . ILE B 1 436 ? -17.375 21.375 -16.047 1 38.38 436 ILE B CA 1
ATOM 7069 C C . ILE B 1 436 ? -18.844 21.547 -15.711 1 38.38 436 ILE B C 1
ATOM 7071 O O . ILE B 1 436 ? -19.219 21.547 -14.539 1 38.38 436 ILE B O 1
ATOM 7075 N N . ASN B 1 437 ? -19.547 22.469 -16.141 1 33.56 437 ASN B N 1
ATOM 7076 C CA . ASN B 1 437 ? -21 22.484 -16.219 1 33.56 437 ASN B CA 1
ATOM 7077 C C . ASN B 1 437 ? -21.547 21.172 -16.766 1 33.56 437 ASN B C 1
ATOM 7079 O O . ASN B 1 437 ? -21.047 20.656 -17.766 1 33.56 437 ASN B O 1
#

InterPro domains:
  IPR002575 Aminoglycoside phosphotransferase [PF01636] (49-307)
  IPR011009 Protein kinase-like domain superfamily [SSF56112] (37-304)
  IPR051678 Aminoglycoside Phosphotransferase Enzymes [PTHR21310] (25-383)

pLDDT: mean 91.67, std 12.33, range [31.19, 98.81]

Radius of gyration: 33.98 Å; Cα contacts (8 Å, |Δi|>4): 1488; chains: 2; bounding box: 62×111×82 Å

Solvent-accessible surface area (backbone atoms only — not comparable to full-atom values): 47002 Å² total; per-residue (Å²): 127,81,77,78,64,47,67,50,48,38,73,44,66,83,59,99,54,79,36,71,40,71,68,52,79,74,45,60,67,34,49,40,51,52,51,34,60,74,70,69,53,56,93,84,54,68,68,48,59,39,87,66,50,72,60,84,53,36,40,31,25,40,32,43,39,91,92,43,67,31,31,38,37,39,38,56,36,63,48,56,41,52,37,55,42,21,25,52,43,44,44,55,47,43,56,71,63,34,86,50,46,54,58,51,75,74,48,70,38,45,48,48,89,53,80,51,48,43,26,34,38,36,24,46,58,65,59,61,44,40,36,55,73,46,48,88,77,48,47,72,69,46,50,47,50,38,43,50,51,49,33,52,41,50,41,40,42,36,51,50,24,60,70,32,84,51,35,38,17,31,10,12,33,36,61,66,89,50,89,56,48,89,77,49,78,54,26,40,25,53,49,42,47,65,81,52,32,49,75,72,38,54,74,51,96,62,79,50,50,50,19,46,35,70,35,55,46,53,49,38,53,44,48,50,46,37,52,55,27,51,52,46,52,72,71,51,79,53,63,69,62,36,51,53,30,51,51,39,34,51,47,39,50,52,48,59,67,47,42,45,33,61,28,32,69,56,64,55,58,52,37,58,12,21,63,40,69,83,66,44,30,37,73,30,29,20,20,45,97,83,46,44,77,47,28,51,54,82,59,62,55,40,28,26,31,50,58,48,62,66,56,52,72,47,46,59,46,58,71,59,83,33,91,65,77,68,58,73,84,80,45,61,64,40,65,86,76,66,64,72,57,85,83,55,69,73,64,66,81,56,86,58,36,32,70,64,52,56,54,44,41,47,21,19,49,26,43,56,47,43,53,52,33,52,54,48,34,38,70,71,32,58,66,47,50,60,39,42,62,55,17,58,62,59,50,35,50,53,52,46,52,55,30,44,69,69,66,44,61,54,72,48,46,49,51,48,50,52,36,43,78,69,72,38,80,74,58,48,66,63,60,65,38,74,86,65,116,126,79,76,79,64,46,68,49,48,38,74,44,66,84,59,98,55,78,38,70,41,72,69,53,79,76,46,61,68,34,50,40,50,52,51,34,61,75,69,69,54,54,91,84,55,69,69,48,60,40,87,65,51,70,61,85,53,36,40,32,26,40,32,42,38,92,90,42,68,31,30,37,38,38,38,57,35,62,50,56,41,54,37,55,43,21,24,53,42,45,44,53,48,42,55,72,64,36,86,50,46,54,58,50,76,74,45,68,40,46,47,47,89,54,80,50,49,44,26,36,38,36,24,48,57,66,60,60,43,41,34,53,74,46,48,88,79,50,49,71,66,47,50,48,50,37,42,50,51,51,33,51,39,49,41,40,42,35,50,50,25,59,72,32,85,51,33,38,18,32,9,12,31,36,62,65,89,50,88,57,49,89,76,49,78,54,25,40,24,56,49,43,48,66,81,51,32,48,76,71,38,54,75,52,97,61,79,51,50,51,19,46,37,71,35,56,47,52,50,37,54,43,49,49,46,39,51,54,26,51,52,45,54,74,71,52,77,52,64,69,60,35,52,52,29,51,50,39,34,51,47,41,50,52,49,59,66,47,42,43,33,61,30,33,70,55,65,55,60,51,38,59,13,21,64,40,69,84,68,43,30,38,71,27,29,19,21,44,97,83,44,44,76,46,28,51,56,80,58,64,55,40,27,27,32,49,58,48,64,65,55,54,72,50,46,59,48,57,72,60,83,32,91,64,75,68,59,72,84,78,44,61,65,40,67,88,76,69,64,69,55,86,80,54,69,73,64,66,79,56,86,57,37,33,69,64,52,55,52,45,42,48,20,18,49,26,44,57,44,44,53,52,34,52,55,47,34,38,70,71,33,58,66,48,50,62,39,43,61,54,18,56,62,59,50,36,49,52,50,44,52,56,31,42,70,70,66,44,61,55,71,47,46,50,51,48,49,53,36,44,76,70,72,38,81,74,58,51,66,64,60,66,39,75,88,63,118

Nearest PDB structures (foldseek):
  6g4j-assembly1_A  TM=4.038E-01  e=3.410E-04  Bacillus subtilis subsp. subtilis str. 168
  6v6a-assembly2_C  TM=3.731E-01  e=1.419E-03  Toxoplasma gondii RH
  9cmz-assembly1_A  TM=4.399E-01  e=1.033E-02  Plasmodium falciparum 3D7
  5e8v-assembly1_A  TM=3.904E-01  e=4.575E-03  Homo sapiens
  8ygz-assembly1_A  TM=3.768E-01  e=5.066E-03  Homo sapiens

Secondary structure (DSSP, 8-state):
------TTEEEE-SSSS-EEEESSPPPHHHHHHHHHHHTT--TTS--EEEEEEE-SSEEEEEEEETTEEEEEEEE--SSTTHHHHHHHHHHHHHHHH-----PPEEEEE-SS-SSSSSEEEEEE---SEEHHHHGGGS-HHHHHHHHHHHHHHHHHHHHHHHH-TT-BSBB-EE--S-S-GGGSPPEE-S---HHHHSGGGGGS----S-BSSHHHHHHHHHHHHHHHHHHHHHH---HHHHHHHHHHHHHHHHHHHHHHHHS-S--SSPPBEEEE-TT--GGGEEE-TT--EEEE---TT-EEEEGGGGGSPPGGG-S----SPP-GGGSPB--TT----TT-TT----TTB-HHHHHHHHHHHHHHHHHHHHHHHHHH-THHHHHHHT-HHHHHHHHHHHHHHHT-SHHHHHHHHHHHHTT----HHHHHSTT--/------TTEEEE-SSSS-EEEESSPPPHHHHHHHHHHHTT--TTS--EEEEEEE-SSEEEEEEEETTEEEEEEEE--SSTTHHHHHHHHHHHHHHHH-----PPEEEEE-SS-SSSSSEEEEEEPPPSEEHHHHGGGS-HHHHHHHHHHHHHHHHHHHHHHHH-TT-BSBB-EE--S-S-GGGSPPEE-S---HHHHSGGGGGS----S-BSSHHHHHHHHHHHHHHHHHHHHHH---HHHHHHHHHHHHHHHHHHHHHHHHS-S--SSPPBEEEE-TT--GGGEEE-TT--EEEE---TT-EEEEGGGGGSPPGGG-S----SPP-GGGSPB--TT----TT-TT----TTB-HHHHHHHHHHHHHHHHHHHHHHHHHH-THHHHHHHT-HHHHHHHHHHHHHHHT-SHHHHHHHHHHHHTT----HHHHHSTT--

Organism: NCBI:txid100816